Protein 4FQD (pdb70)

CATH classification: 3.65.10.10 (+1 more: 3.65.10.10)

InterPro domains:
  IPR001986 Enolpyruvate transferase domain [PF00275] (19-445)
  IPR005750 UDP-N-acetylglucosamine 1-carboxyvinyltransferase [PTHR43783] (11-455)
  IPR013792 RNA 3'-terminal phosphate cyclase/enolpyruvate transferase, alpha/beta [SSF55205] (16-454)
  IPR036968 Enolpyruvate transferase domain superfamily [G3DSA:3.65.10.10] (17-452)
  IPR036968 Enolpyruvate transferase domain superfamily [G3DSA:3.65.10.10] (33-262)

Structure (mmCIF, N/CA/C/O backbone):
data_4FQD
#
_entry.id   4FQD
#
_cell.length_a   96.210
_cell.length_b   120.050
_cell.length_c   153.210
_cell.angle_alpha   90.00
_cell.angle_beta   90.00
_cell.angle_gamma   90.00
#
_symmetry.space_group_name_H-M   'C 2 2 21'
#
loop_
_entity.id
_entity.type
_entity.pdbx_description
1 polymer 'NikO protein'
2 non-polymer 'SULFATE ION'
3 water water
#
loop_
_atom_site.group_PDB
_atom_site.id
_atom_site.type_symbol
_atom_site.label_atom_id
_atom_site.label_alt_id
_atom_site.label_comp_id
_atom_site.label_asym_id
_atom_site.label_entity_id
_atom_site.label_seq_id
_atom_site.pdbx_PDB_ins_code
_atom_site.Cartn_x
_atom_site.Cartn_y
_atom_site.Cartn_z
_atom_site.occupancy
_atom_site.B_iso_or_equiv
_atom_site.auth_seq_id
_atom_site.auth_comp_id
_atom_site.auth_asym_id
_atom_site.auth_atom_id
_atom_site.pdbx_PDB_model_num
ATOM 1 N N . PRO A 1 11 ? 0.935 66.188 66.411 1.00 80.68 11 PRO A N 1
ATOM 2 C CA . PRO A 1 11 ? 0.856 67.636 66.197 1.00 83.39 11 PRO A CA 1
ATOM 3 C C . PRO A 1 11 ? 0.163 67.987 64.881 1.00 86.19 11 PRO A C 1
ATOM 4 O O . PRO A 1 11 ? 0.509 68.985 64.249 1.00 79.71 11 PRO A O 1
ATOM 8 N N . GLY A 1 12 ? -0.809 67.172 64.481 1.00 82.89 12 GLY A N 1
ATOM 9 C CA . GLY A 1 12 ? -1.547 67.410 63.252 1.00 78.36 12 GLY A CA 1
ATOM 10 C C . GLY A 1 12 ? -0.700 67.143 62.026 1.00 74.81 12 GLY A C 1
ATOM 11 O O . GLY A 1 12 ? -0.876 67.773 60.984 1.00 77.81 12 GLY A O 1
ATOM 12 N N . GLU A 1 13 ? 0.211 66.188 62.151 1.00 61.37 13 GLU A N 1
ATOM 13 C CA . GLU A 1 13 ? 1.237 65.968 61.147 1.00 52.91 13 GLU A CA 1
ATOM 14 C C . GLU A 1 13 ? 1.119 64.558 60.560 1.00 45.43 13 GLU A C 1
ATOM 15 O O . GLU A 1 13 ? 0.875 63.601 61.294 1.00 41.93 13 GLU A O 1
ATOM 21 N N . PRO A 1 14 ? 1.274 64.429 59.228 1.00 38.91 14 PRO A N 1
ATOM 22 C CA . PRO A 1 14 ? 1.044 63.160 58.522 1.00 37.58 14 PRO A CA 1
ATOM 23 C C . PRO A 1 14 ? 1.898 61.994 59.018 1.00 31.08 14 PRO A C 1
ATOM 24 O O . PRO A 1 14 ? 3.105 62.134 59.206 1.00 34.99 14 PRO A O 1
ATOM 28 N N . LEU A 1 15 ? 1.255 60.848 59.219 1.00 29.53 15 LEU A N 1
ATOM 29 C CA . LEU A 1 15 ? 1.933 59.651 59.696 1.00 23.81 15 LEU A CA 1
ATOM 30 C C . LEU A 1 15 ? 1.801 58.504 58.704 1.00 20.96 15 LEU A C 1
ATOM 31 O O . LEU A 1 15 ? 0.949 58.526 57.817 1.00 21.53 15 LEU A O 1
ATOM 36 N N . LEU A 1 16 ? 2.657 57.501 58.865 1.00 27.19 16 LEU A N 1
ATOM 37 C CA . LEU A 1 16 ? 2.480 56.223 58.192 1.00 19.44 16 LEU A CA 1
ATOM 38 C C . LEU A 1 16 ? 2.083 55.189 59.235 1.00 18.23 16 LEU A C 1
ATOM 39 O O . LEU A 1 16 ? 2.801 54.977 60.211 1.00 18.67 16 LEU A O 1
ATOM 44 N N . GLU A 1 17 ? 0.930 54.560 59.040 1.00 23.93 17 GLU A N 1
ATOM 45 C CA . GLU A 1 17 ? 0.462 53.538 59.966 1.00 18.92 17 GLU A CA 1
ATOM 46 C C . GLU A 1 17 ? 0.788 52.156 59.413 1.00 22.42 17 GLU A C 1
ATOM 47 O O . GLU A 1 17 ? 0.160 51.693 58.461 1.00 23.69 17 GLU A O 1
ATOM 53 N N . ILE A 1 18 ? 1.778 51.505 60.016 1.00 19.38 18 ILE A N 1
ATOM 54 C CA . ILE A 1 18 ? 2.279 50.233 59.509 1.00 19.72 18 ILE A CA 1
ATOM 55 C C . ILE A 1 18 ? 1.780 49.032 60.309 1.00 17.76 18 ILE A C 1
ATOM 56 O O . ILE A 1 18 ? 1.915 48.985 61.531 1.00 16.73 18 ILE A O 1
ATOM 61 N N . HIS A 1 19 ? 1.200 48.065 59.606 1.00 22.69 19 HIS A N 1
ATOM 62 C CA . HIS A 1 19 ? 0.819 46.795 60.209 1.00 21.34 19 HIS A CA 1
ATOM 63 C C . HIS A 1 19 ? 1.642 45.671 59.593 1.00 16.77 19 HIS A C 1
ATOM 64 O O . HIS A 1 19 ? 1.247 45.078 58.589 1.00 17.34 19 HIS A O 1
ATOM 71 N N . GLY A 1 20 ? 2.792 45.387 60.194 1.00 14.75 20 GLY A N 1
ATOM 72 C CA . GLY A 1 20 ? 3.694 44.379 59.668 1.00 17.10 20 GLY A CA 1
ATOM 73 C C . GLY A 1 20 ? 3.292 42.967 60.044 1.00 18.02 20 GLY A C 1
ATOM 74 O O . GLY A 1 20 ? 2.307 42.757 60.752 1.00 18.95 20 GLY A O 1
ATOM 75 N N . GLY A 1 21 ? 4.065 41.995 59.571 1.00 16.32 21 GLY A N 1
ATOM 76 C CA . GLY A 1 21 ? 3.780 40.597 59.834 1.00 19.59 21 GLY A CA 1
ATOM 77 C C . GLY A 1 21 ? 3.257 39.891 58.599 1.00 19.70 21 GLY A C 1
ATOM 78 O O . GLY A 1 21 ? 3.071 38.674 58.597 1.00 21.73 21 GLY A O 1
ATOM 79 N N . ASN A 1 22 ? 3.017 40.661 57.544 1.00 16.89 22 ASN A N 1
ATOM 80 C CA . ASN A 1 22 ? 2.532 40.106 56.288 1.00 18.26 22 ASN A CA 1
ATOM 81 C C . ASN A 1 22 ? 3.665 39.859 55.299 1.00 19.20 22 ASN A C 1
ATOM 82 O O . ASN A 1 22 ? 4.577 40.675 55.167 1.00 22.21 22 ASN A O 1
ATOM 87 N N . ARG A 1 23 ? 3.601 38.727 54.608 1.00 19.18 23 ARG A N 1
ATOM 88 C CA . ARG A 1 23 ? 4.616 38.372 53.623 1.00 17.01 23 ARG A CA 1
ATOM 89 C C . ARG A 1 23 ? 4.366 39.059 52.285 1.00 19.84 23 ARG A C 1
ATOM 90 O O . ARG A 1 23 ? 3.244 39.071 51.781 1.00 22.92 23 ARG A O 1
ATOM 98 N N . LEU A 1 24 ? 5.422 39.632 51.718 1.00 21.35 24 LEU A N 1
ATOM 99 C CA . LEU A 1 24 ? 5.324 40.326 50.441 1.00 21.28 24 LEU A CA 1
ATOM 100 C C . LEU A 1 24 ? 5.562 39.367 49.282 1.00 22.18 24 LEU A C 1
ATOM 101 O O . LEU A 1 24 ? 6.320 38.407 49.406 1.00 24.20 24 LEU A O 1
ATOM 106 N N . SER A 1 25 ? 4.911 39.634 48.155 1.00 25.46 25 SER A N 1
ATOM 107 C CA . SER A 1 25 ? 5.091 38.821 46.957 1.00 27.21 25 SER A CA 1
ATOM 108 C C . SER A 1 25 ? 4.732 39.611 45.705 1.00 25.98 25 SER A C 1
ATOM 109 O O . SER A 1 25 ? 3.922 40.538 45.753 1.00 21.20 25 SER A O 1
ATOM 112 N N . GLY A 1 26 ? 5.341 39.238 44.585 1.00 22.70 26 GLY A N 1
ATOM 113 C CA . GLY A 1 26 ? 5.091 39.908 43.323 1.00 20.65 26 GLY A CA 1
ATOM 114 C C . GLY A 1 26 ? 6.373 40.341 42.639 1.00 31.72 26 GLY A C 1
ATOM 115 O O . GLY A 1 26 ? 7.443 39.787 42.893 1.00 26.31 26 GLY A O 1
ATOM 116 N N . ALA A 1 27 ? 6.262 41.336 41.767 1.00 28.84 27 ALA A N 1
ATOM 117 C CA . ALA A 1 27 ? 7.418 41.858 41.052 1.00 30.28 27 ALA A CA 1
ATOM 118 C C . ALA A 1 27 ? 7.526 43.367 41.226 1.00 29.98 27 ALA A C 1
ATOM 119 O O . ALA A 1 27 ? 6.518 44.060 41.364 1.00 21.64 27 ALA A O 1
ATOM 121 N N . VAL A 1 28 ? 8.756 43.869 41.225 1.00 21.43 28 VAL A N 1
ATOM 122 C CA . VAL A 1 28 ? 8.999 45.302 41.330 1.00 24.76 28 VAL A CA 1
ATOM 123 C C . VAL A 1 28 ? 9.870 45.789 40.178 1.00 22.30 28 VAL A C 1
ATOM 124 O O . VAL A 1 28 ? 10.801 45.102 39.757 1.00 19.12 28 VAL A O 1
ATOM 128 N N . ARG A 1 29 ? 9.558 46.972 39.662 1.00 22.72 29 ARG A N 1
ATOM 129 C CA . ARG A 1 29 ? 10.383 47.582 38.629 1.00 32.34 29 ARG A CA 1
ATOM 130 C C . ARG A 1 29 ? 11.101 48.805 39.184 1.00 23.07 29 ARG A C 1
ATOM 131 O O . ARG A 1 29 ? 10.496 49.652 39.843 1.00 23.50 29 ARG A O 1
ATOM 139 N N . THR A 1 30 ? 12.400 48.884 38.924 1.00 22.91 30 THR A N 1
ATOM 140 C CA . THR A 1 30 ? 13.213 49.976 39.438 1.00 23.14 30 THR A CA 1
ATOM 141 C C . THR A 1 30 ? 13.116 51.211 38.555 1.00 17.99 30 THR A C 1
ATOM 142 O O . THR A 1 30 ? 12.751 51.125 37.382 1.00 16.41 30 THR A O 1
ATOM 146 N N . SER A 1 31 ? 13.440 52.362 39.132 1.00 21.01 31 SER A N 1
ATOM 147 C CA . SER A 1 31 ? 13.537 53.599 38.371 1.00 18.34 31 SER A CA 1
ATOM 148 C C . SER A 1 31 ? 15.006 53.933 38.148 1.00 18.76 31 SER A C 1
ATOM 149 O O . SER A 1 31 ? 15.886 53.326 38.760 1.00 14.70 31 SER A O 1
ATOM 152 N N . GLY A 1 32 ? 15.267 54.896 37.270 1.00 19.66 32 GLY A N 1
ATOM 153 C CA . GLY A 1 32 ? 16.628 55.281 36.943 1.00 12.97 32 GLY A CA 1
ATOM 154 C C . GLY A 1 32 ? 17.376 55.888 38.112 1.00 12.78 32 GLY A C 1
ATOM 155 O O . GLY A 1 32 ? 16.768 56.374 39.067 1.00 13.79 32 GLY A O 1
ATOM 156 N N . PHE A 1 33 ? 18.702 55.856 38.031 1.00 11.63 33 PHE A N 1
ATOM 157 C CA . PHE A 1 33 ? 19.558 56.384 39.086 1.00 10.82 33 PHE A CA 1
ATOM 158 C C . PHE A 1 33 ? 19.359 57.887 39.248 1.00 14.03 33 PHE A C 1
ATOM 159 O O . PHE A 1 33 ? 19.564 58.660 38.312 1.00 11.52 33 PHE A O 1
ATOM 167 N N . LYS A 1 34 ? 18.950 58.282 40.449 1.00 14.64 34 LYS A N 1
ATOM 168 C CA . LYS A 1 34 ? 18.745 59.682 40.797 1.00 12.85 34 LYS A CA 1
ATOM 169 C C . LYS A 1 34 ? 19.999 60.522 40.575 1.00 18.60 34 LYS A C 1
ATOM 170 O O . LYS A 1 34 ? 19.930 61.632 40.046 1.00 16.41 34 LYS A O 1
ATOM 176 N N . HIS A 1 35 ? 21.143 59.984 40.980 1.00 14.79 35 HIS A N 1
ATOM 177 C CA . HIS A 1 35 ? 22.400 60.719 40.901 1.00 14.51 35 HIS A CA 1
ATOM 178 C C . HIS A 1 35 ? 22.927 60.822 39.469 1.00 16.45 35 HIS A C 1
ATOM 179 O O . HIS A 1 35 ? 23.560 61.813 39.106 1.00 17.48 35 HIS A O 1
ATOM 186 N N . SER A 1 36 ? 22.658 59.802 38.659 1.00 13.38 36 SER A N 1
ATOM 187 C CA . SER A 1 36 ? 23.027 59.835 37.246 1.00 12.98 36 SER A CA 1
ATOM 188 C C . SER A 1 36 ? 22.151 60.828 36.495 1.00 15.97 36 SER A C 1
ATOM 189 O O . SER A 1 36 ? 22.596 61.473 35.546 1.00 14.13 36 SER A O 1
ATOM 192 N N . LEU A 1 37 ? 20.898 60.934 36.926 1.00 11.70 37 LEU A N 1
ATOM 193 C CA . LEU A 1 37 ? 19.968 61.898 36.357 1.00 10.70 37 LEU A CA 1
ATOM 194 C C . LEU A 1 37 ? 20.485 63.318 36.546 1.00 13.39 37 LEU A C 1
ATOM 195 O O . LEU A 1 37 ? 20.445 64.130 35.624 1.00 14.97 37 LEU A O 1
ATOM 200 N N . VAL A 1 38 ? 20.972 63.604 37.748 1.00 14.87 38 VAL A N 1
ATOM 201 C CA . VAL A 1 38 ? 21.519 64.917 38.069 1.00 11.63 38 VAL A CA 1
ATOM 202 C C . VAL A 1 38 ? 22.708 65.262 37.178 1.00 14.93 38 VAL A C 1
ATOM 203 O O . VAL A 1 38 ? 22.758 66.340 36.586 1.00 18.29 38 VAL A O 1
ATOM 207 N N . THR A 1 39 ? 23.658 64.337 37.076 1.00 13.02 39 THR A N 1
ATOM 208 C CA . THR A 1 39 ? 24.875 64.571 36.306 1.00 14.39 39 THR A CA 1
ATOM 209 C C . THR A 1 39 ? 24.617 64.631 34.801 1.00 13.00 39 THR A C 1
ATOM 210 O O . THR A 1 39 ? 25.300 65.354 34.078 1.00 14.26 39 THR A O 1
ATOM 214 N N . THR A 1 40 ? 23.633 63.870 34.333 1.00 14.16 40 THR A N 1
ATOM 215 C CA . THR A 1 40 ? 23.265 63.890 32.922 1.00 13.24 40 THR A CA 1
ATOM 216 C C . THR A 1 40 ? 22.617 65.225 32.565 1.00 14.05 40 THR A C 1
ATOM 217 O O . THR A 1 40 ? 22.918 65.819 31.529 1.00 12.30 40 THR A O 1
ATOM 221 N N . VAL A 1 41 ? 21.728 65.690 33.436 1.00 12.17 41 VAL A N 1
ATOM 222 C CA . VAL A 1 41 ? 21.076 66.980 33.258 1.00 10.33 41 VAL A CA 1
ATOM 223 C C . VAL A 1 41 ? 22.094 68.111 33.375 1.00 13.32 41 VAL A C 1
ATOM 224 O O . VAL A 1 41 ? 22.053 69.080 32.614 1.00 12.24 41 VAL A O 1
ATOM 228 N N . ALA A 1 42 ? 23.015 67.972 34.324 1.00 15.68 42 ALA A N 1
ATOM 229 C CA . ALA A 1 42 ? 24.067 68.963 34.531 1.00 13.43 42 ALA A CA 1
ATOM 230 C C . ALA A 1 42 ? 24.936 69.103 33.286 1.00 11.68 42 ALA A C 1
ATOM 231 O O . ALA A 1 42 ? 25.318 70.209 32.904 1.00 12.21 42 ALA A O 1
ATOM 233 N N . ALA A 1 43 ? 25.241 67.973 32.657 1.00 8.41 43 ALA A N 1
ATOM 234 C CA . ALA A 1 43 ? 26.023 67.967 31.427 1.00 11.20 43 ALA A CA 1
ATOM 235 C C . ALA A 1 43 ? 25.215 68.556 30.277 1.00 12.09 43 ALA A C 1
ATOM 236 O O . ALA A 1 43 ? 25.764 69.197 29.382 1.00 10.43 43 ALA A O 1
ATOM 238 N N . ALA A 1 44 ? 23.905 68.334 30.313 1.00 12.85 44 ALA A N 1
ATOM 239 C CA . ALA A 1 44 ? 23.006 68.848 29.286 1.00 15.29 44 ALA A CA 1
ATOM 240 C C . ALA A 1 44 ? 22.867 70.364 29.378 1.00 13.34 44 ALA A C 1
ATOM 241 O O . ALA A 1 44 ? 22.659 71.041 28.372 1.00 14.24 44 ALA A O 1
ATOM 243 N N . ALA A 1 45 ? 22.990 70.890 30.593 1.00 12.12 45 ALA A N 1
ATOM 244 C CA . ALA A 1 45 ? 22.841 72.321 30.833 1.00 10.79 45 ALA A CA 1
ATOM 245 C C . ALA A 1 45 ? 23.971 73.127 30.200 1.00 19.14 45 ALA A C 1
ATOM 246 O O . ALA A 1 45 ? 23.841 74.334 29.990 1.00 17.96 45 ALA A O 1
ATOM 248 N N . THR A 1 46 ? 25.078 72.456 29.901 1.00 13.70 46 THR A N 1
ATOM 249 C CA . THR A 1 46 ? 26.233 73.114 29.305 1.00 18.64 46 THR A CA 1
ATOM 250 C C . THR A 1 46 ? 26.161 73.086 27.783 1.00 16.31 46 THR A C 1
ATOM 251 O O . THR A 1 46 ? 26.889 73.811 27.105 1.00 13.07 46 THR A O 1
ATOM 255 N N . ALA A 1 47 ? 25.275 72.250 27.251 1.00 14.43 47 ALA A N 1
ATOM 256 C CA . ALA A 1 47 ? 25.238 71.989 25.816 1.00 18.90 47 ALA A CA 1
ATOM 257 C C . ALA A 1 47 ? 24.205 72.825 25.064 1.00 18.20 47 ALA A C 1
ATOM 258 O O . ALA A 1 47 ? 23.404 73.540 25.665 1.00 19.77 47 ALA A O 1
ATOM 260 N N . SER A 1 48 ? 24.241 72.721 23.739 1.00 21.39 48 SER A N 1
ATOM 261 C CA . SER A 1 48 ? 23.283 73.398 22.875 1.00 24.46 48 SER A CA 1
ATOM 262 C C . SER A 1 48 ? 22.522 72.362 22.061 1.00 21.25 48 SER A C 1
ATOM 263 O O . SER A 1 48 ? 22.117 72.621 20.928 1.00 27.25 48 SER A O 1
ATOM 266 N N . ALA A 1 49 ? 22.336 71.185 22.646 1.00 23.69 49 ALA A N 1
ATOM 267 C CA . ALA A 1 49 ? 21.676 70.081 21.963 1.00 19.73 49 ALA A CA 1
ATOM 268 C C . ALA A 1 49 ? 20.662 69.403 22.879 1.00 22.15 49 ALA A C 1
ATOM 269 O O . ALA A 1 49 ? 20.850 69.363 24.094 1.00 23.26 49 ALA A O 1
ATOM 271 N N . PRO A 1 50 ? 19.578 68.871 22.295 1.00 23.84 50 PRO A N 1
ATOM 272 C CA . PRO A 1 50 ? 18.570 68.161 23.088 1.00 21.84 50 PRO A CA 1
ATOM 273 C C . PRO A 1 50 ? 19.107 66.842 23.634 1.00 21.13 50 PRO A C 1
ATOM 274 O O . PRO A 1 50 ? 19.802 66.114 22.925 1.00 19.76 50 PRO A O 1
ATOM 278 N N . VAL A 1 51 ? 18.787 66.548 24.889 1.00 23.92 51 VAL A N 1
ATOM 279 C CA . VAL A 1 51 ? 19.213 65.304 25.517 1.00 22.36 51 VAL A CA 1
ATOM 280 C C . VAL A 1 51 ? 18.006 64.494 25.976 1.00 21.10 51 VAL A C 1
ATOM 281 O O . VAL A 1 51 ? 17.274 64.910 26.875 1.00 17.96 51 VAL A O 1
ATOM 285 N N . ARG A 1 52 ? 17.799 63.341 25.349 1.00 13.99 52 ARG A N 1
ATOM 286 C CA . ARG A 1 52 ? 16.684 62.474 25.706 1.00 21.32 52 ARG A CA 1
ATOM 287 C C . ARG A 1 52 ? 17.097 61.450 26.754 1.00 19.32 52 ARG A C 1
ATOM 288 O O . ARG A 1 52 ? 17.949 60.597 26.504 1.00 20.39 52 ARG A O 1
ATOM 296 N N . ILE A 1 53 ? 16.482 61.537 27.928 1.00 20.12 53 ILE A N 1
ATOM 297 C CA . ILE A 1 53 ? 16.833 60.668 29.043 1.00 16.52 53 ILE A CA 1
ATOM 298 C C . ILE A 1 53 ? 15.755 59.620 29.294 1.00 19.70 53 ILE A C 1
ATOM 299 O O . ILE A 1 53 ? 14.700 59.922 29.852 1.00 24.63 53 ILE A O 1
ATOM 304 N N . GLU A 1 54 ? 16.023 58.387 28.878 1.00 20.62 54 GLU A N 1
ATOM 305 C CA . GLU A 1 54 ? 15.089 57.291 29.102 1.00 20.60 54 GLU A CA 1
ATOM 306 C C . GLU A 1 54 ? 15.315 56.669 30.475 1.00 17.98 54 GLU A C 1
ATOM 307 O O . GLU A 1 54 ? 16.363 56.875 31.090 1.00 16.79 54 GLU A O 1
ATOM 313 N N . ASN A 1 55 ? 14.329 55.907 30.942 1.00 18.16 55 ASN A N 1
ATOM 314 C CA . ASN A 1 55 ? 14.351 55.331 32.283 1.00 14.34 55 ASN A CA 1
ATOM 315 C C . ASN A 1 55 ? 14.594 56.410 33.334 1.00 15.97 55 ASN A C 1
ATOM 316 O O . ASN A 1 55 ? 15.412 56.246 34.237 1.00 16.76 55 ASN A O 1
ATOM 321 N N . CYS A 1 56 ? 13.888 57.527 33.194 1.00 15.26 56 CYS A N 1
ATOM 322 C CA . CYS A 1 56 ? 14.031 58.637 34.125 1.00 17.09 56 CYS A CA 1
ATOM 323 C C . CYS A 1 56 ? 13.066 58.486 35.293 1.00 17.18 56 CYS A C 1
ATOM 324 O O . CYS A 1 56 ? 11.865 58.305 35.092 1.00 19.63 56 CYS A O 1
ATOM 327 N N . PRO A 1 57 ? 13.592 58.559 36.523 1.00 18.55 57 PRO A N 1
ATOM 328 C CA . PRO A 1 57 ? 12.774 58.397 37.728 1.00 19.72 57 PRO A CA 1
ATOM 329 C C . PRO A 1 57 ? 11.813 59.565 37.927 1.00 22.07 57 PRO A C 1
ATOM 330 O O . PRO A 1 57 ? 12.175 60.716 37.681 1.00 19.93 57 PRO A O 1
ATOM 334 N N . ASP A 1 58 ? 10.596 59.260 38.362 1.00 20.43 58 ASP A N 1
ATOM 335 C CA . ASP A 1 58 ? 9.602 60.287 38.642 1.00 20.83 58 ASP A CA 1
ATOM 336 C C . ASP A 1 58 ? 9.707 60.729 40.097 1.00 24.55 58 ASP A C 1
ATOM 337 O O . ASP A 1 58 ? 8.890 60.348 40.937 1.00 24.83 58 ASP A O 1
ATOM 342 N N . ILE A 1 59 ? 10.726 61.530 40.390 1.00 24.45 59 ILE A N 1
ATOM 343 C CA . ILE A 1 59 ? 10.969 61.998 41.748 1.00 19.43 59 ILE A CA 1
ATOM 344 C C . ILE A 1 59 ? 11.029 63.520 41.808 1.00 19.47 59 ILE A C 1
ATOM 345 O O . ILE A 1 59 ? 10.766 64.201 40.816 1.00 23.29 59 ILE A O 1
ATOM 350 N N . VAL A 1 60 ? 11.378 64.044 42.979 1.00 20.17 60 VAL A N 1
ATOM 351 C CA . VAL A 1 60 ? 11.434 65.486 43.198 1.00 23.97 60 VAL A CA 1
ATOM 352 C C . VAL A 1 60 ? 12.464 66.159 42.296 1.00 24.94 60 VAL A C 1
ATOM 353 O O . VAL A 1 60 ? 12.193 67.208 41.708 1.00 26.72 60 VAL A O 1
ATOM 357 N N . GLU A 1 61 ? 13.640 65.545 42.188 1.00 24.88 61 GLU A N 1
ATOM 358 C CA . GLU A 1 61 ? 14.733 66.081 41.381 1.00 24.63 61 GLU A CA 1
ATOM 359 C C . GLU A 1 61 ? 14.309 66.337 39.936 1.00 21.87 61 GLU A C 1
ATOM 360 O O . GLU A 1 61 ? 14.618 67.383 39.369 1.00 17.70 61 GLU A O 1
ATOM 366 N N . THR A 1 62 ? 13.596 65.378 39.353 1.00 20.93 62 THR A N 1
ATOM 367 C CA . THR A 1 62 ? 13.149 65.483 37.968 1.00 21.21 62 THR A CA 1
ATOM 368 C C . THR A 1 62 ? 12.235 66.687 37.763 1.00 21.88 62 THR A C 1
ATOM 369 O O . THR A 1 62 ? 12.377 67.430 36.791 1.00 26.50 62 THR A O 1
ATOM 373 N N . ALA A 1 63 ? 11.300 66.876 38.688 1.00 21.78 63 ALA A N 1
ATOM 374 C CA . ALA A 1 63 ? 10.341 67.970 38.599 1.00 18.35 63 ALA A CA 1
ATOM 375 C C . ALA A 1 63 ? 11.022 69.328 38.729 1.00 22.17 63 ALA A C 1
ATOM 376 O O . ALA A 1 63 ? 10.777 70.230 37.929 1.00 20.10 63 ALA A O 1
ATOM 378 N N . VAL A 1 64 ? 11.881 69.465 39.735 1.00 15.80 64 VAL A N 1
ATOM 379 C CA . VAL A 1 64 ? 12.558 70.732 39.994 1.00 16.85 64 VAL A CA 1
ATOM 380 C C . VAL A 1 64 ? 13.526 71.101 38.872 1.00 27.07 64 VAL A C 1
ATOM 381 O O . VAL A 1 64 ? 13.531 72.240 38.403 1.00 24.00 64 VAL A O 1
ATOM 385 N N . LEU A 1 65 ? 14.337 70.136 38.445 1.00 22.12 65 LEU A N 1
ATOM 386 C CA . LEU A 1 65 ? 15.273 70.351 37.343 1.00 21.85 65 LEU A CA 1
ATOM 387 C C . LEU A 1 65 ? 14.538 70.767 36.075 1.00 19.07 65 LEU A C 1
ATOM 388 O O . LEU A 1 65 ? 15.015 71.611 35.317 1.00 24.16 65 LEU A O 1
ATOM 393 N N . GLY A 1 66 ? 13.372 70.170 35.854 1.00 18.76 66 GLY A N 1
ATOM 394 C CA . GLY A 1 66 ? 12.545 70.513 34.713 1.00 20.44 66 GLY A CA 1
ATOM 395 C C . GLY A 1 66 ? 12.035 71.937 34.801 1.00 23.29 66 GLY A C 1
ATOM 396 O O . GLY A 1 66 ? 11.984 72.652 33.801 1.00 28.49 66 GLY A O 1
ATOM 397 N N . GLU A 1 67 ? 11.660 72.351 36.007 1.00 20.88 67 GLU A N 1
ATOM 398 C CA . GLU A 1 67 ? 11.169 73.704 36.232 1.00 23.09 67 GLU A CA 1
ATOM 399 C C . GLU A 1 67 ? 12.297 74.722 36.109 1.00 22.05 67 GLU A C 1
ATOM 400 O O . GLU A 1 67 ? 12.099 75.815 35.582 1.00 23.30 67 GLU A O 1
ATOM 406 N N . ILE A 1 68 ? 13.479 74.355 36.596 1.00 23.20 68 ILE A N 1
ATOM 407 C CA . ILE A 1 68 ? 14.649 75.225 36.513 1.00 23.45 68 ILE A CA 1
ATOM 408 C C . ILE A 1 68 ? 15.004 75.529 35.058 1.00 22.58 68 ILE A C 1
ATOM 409 O O . ILE A 1 68 ? 15.301 76.672 34.706 1.00 21.86 68 ILE A O 1
ATOM 414 N N . PHE A 1 69 ? 14.958 74.501 34.216 1.00 23.25 69 PHE A N 1
ATOM 415 C CA . PHE A 1 69 ? 15.242 74.656 32.793 1.00 23.09 69 PHE A CA 1
ATOM 416 C C . PHE A 1 69 ? 14.279 75.633 32.122 1.00 25.94 69 PHE A C 1
ATOM 417 O O . PHE A 1 69 ? 14.704 76.573 31.450 1.00 26.35 69 PHE A O 1
ATOM 425 N N . ARG A 1 70 ? 12.983 75.411 32.314 1.00 26.90 70 ARG A N 1
ATOM 426 C CA . ARG A 1 70 ? 11.963 76.259 31.705 1.00 22.57 70 ARG A CA 1
ATOM 427 C C . ARG A 1 70 ? 11.995 77.683 32.255 1.00 24.04 70 ARG A C 1
ATOM 428 O O . ARG A 1 70 ? 11.682 78.637 31.543 1.00 24.49 70 ARG A O 1
ATOM 436 N N . ALA A 1 71 ? 12.378 77.821 33.521 1.00 21.06 71 ALA A N 1
ATOM 437 C CA . ALA A 1 71 ? 12.452 79.132 34.157 1.00 23.23 71 ALA A CA 1
ATOM 438 C C . ALA A 1 71 ? 13.599 79.960 33.586 1.00 33.20 71 ALA A C 1
ATOM 439 O O . ALA A 1 71 ? 13.585 81.189 33.659 1.00 30.44 71 ALA A O 1
ATOM 441 N N . ALA A 1 72 ? 14.591 79.279 33.019 1.00 24.65 72 ALA A N 1
ATOM 442 C CA . ALA A 1 72 ? 15.747 79.953 32.439 1.00 20.95 72 ALA A CA 1
ATOM 443 C C . ALA A 1 72 ? 15.591 80.118 30.932 1.00 24.69 72 ALA A C 1
ATOM 444 O O . ALA A 1 72 ? 16.539 80.479 30.235 1.00 26.06 72 ALA A O 1
ATOM 446 N N . GLY A 1 73 ? 14.389 79.848 30.434 1.00 23.89 73 GLY A N 1
ATOM 447 C CA . GLY A 1 73 ? 14.100 79.995 29.019 1.00 23.20 73 GLY A CA 1
ATOM 448 C C . GLY A 1 73 ? 14.453 78.766 28.204 1.00 29.43 73 GLY A C 1
ATOM 449 O O . GLY A 1 73 ? 14.251 78.739 26.989 1.00 24.22 73 GLY A O 1
ATOM 450 N N . ALA A 1 74 ? 14.982 77.745 28.872 1.00 28.91 74 ALA A N 1
ATOM 451 C CA . ALA A 1 74 ? 15.365 76.509 28.199 1.00 25.74 74 ALA A CA 1
ATOM 452 C C . ALA A 1 74 ? 14.180 75.557 28.070 1.00 23.72 74 ALA A C 1
ATOM 453 O O . ALA A 1 74 ? 13.049 75.909 28.406 1.00 26.25 74 ALA A O 1
ATOM 455 N N . HIS A 1 75 ? 14.447 74.349 27.585 1.00 21.03 75 HIS A N 1
ATOM 456 C CA . HIS A 1 75 ? 13.398 73.363 27.357 1.00 22.39 75 HIS A CA 1
ATOM 457 C C . HIS A 1 75 ? 13.518 72.167 28.298 1.00 26.49 75 HIS A C 1
ATOM 458 O O . HIS A 1 75 ? 14.621 71.693 28.572 1.00 24.95 75 HIS A O 1
ATOM 465 N N . ALA A 1 76 ? 12.376 71.686 28.782 1.00 21.32 76 ALA A N 1
ATOM 466 C CA . ALA A 1 76 ? 12.325 70.502 29.635 1.00 21.27 76 ALA A CA 1
ATOM 467 C C . ALA A 1 76 ? 10.914 69.926 29.682 1.00 22.87 76 ALA A C 1
ATOM 468 O O . ALA A 1 76 ? 9.959 70.627 30.015 1.00 26.51 76 ALA A O 1
ATOM 470 N N . HIS A 1 77 ? 10.788 68.645 29.350 1.00 21.27 77 HIS A N 1
ATOM 471 C CA . HIS A 1 77 ? 9.494 67.975 29.381 1.00 22.32 77 HIS A CA 1
ATOM 472 C C . HIS A 1 77 ? 9.616 66.523 29.824 1.00 24.18 77 HIS A C 1
ATOM 473 O O . HIS A 1 77 ? 10.338 65.736 29.213 1.00 21.47 77 HIS A O 1
ATOM 480 N N . TYR A 1 78 ? 8.902 66.174 30.889 1.00 23.11 78 TYR A N 1
ATOM 481 C CA . TYR A 1 78 ? 8.913 64.809 31.397 1.00 26.62 78 TYR A CA 1
ATOM 482 C C . TYR A 1 78 ? 7.652 64.053 30.993 1.00 27.47 78 TYR A C 1
ATOM 483 O O . TYR A 1 78 ? 6.539 64.453 31.332 1.00 25.98 78 TYR A O 1
ATOM 492 N N . ASP A 1 79 ? 7.839 62.960 30.261 1.00 29.16 79 ASP A N 1
ATOM 493 C CA . ASP A 1 79 ? 6.730 62.113 29.844 1.00 24.55 79 ASP A CA 1
ATOM 494 C C . ASP A 1 79 ? 6.626 60.918 30.786 1.00 30.44 79 ASP A C 1
ATOM 495 O O . ASP A 1 79 ? 7.297 59.904 30.592 1.00 27.46 79 ASP A O 1
ATOM 500 N N . GLY A 1 80 ? 5.777 61.042 31.802 1.00 38.41 80 GLY A N 1
ATOM 501 C CA . GLY A 1 80 ? 5.633 60.016 32.820 1.00 30.20 80 GLY A CA 1
ATOM 502 C C . GLY A 1 80 ? 5.140 58.675 32.308 1.00 36.13 80 GLY A C 1
ATOM 503 O O . GLY A 1 80 ? 5.302 57.653 32.976 1.00 37.15 80 GLY A O 1
ATOM 504 N N . ALA A 1 81 ? 4.539 58.676 31.122 1.00 39.34 81 ALA A N 1
ATOM 505 C CA . ALA A 1 81 ? 4.023 57.450 30.522 1.00 36.41 81 ALA A CA 1
ATOM 506 C C . ALA A 1 81 ? 5.143 56.468 30.193 1.00 39.41 81 ALA A C 1
ATOM 507 O O . ALA A 1 81 ? 5.079 55.296 30.563 1.00 46.57 81 ALA A O 1
ATOM 509 N N . ASP A 1 82 ? 6.167 56.946 29.493 1.00 35.44 82 ASP A N 1
ATOM 510 C CA . ASP A 1 82 ? 7.314 56.106 29.162 1.00 36.56 82 ASP A CA 1
ATOM 511 C C . ASP A 1 82 ? 8.557 56.524 29.943 1.00 26.81 82 ASP A C 1
ATOM 512 O O . ASP A 1 82 ? 9.669 56.105 29.621 1.00 28.34 82 ASP A O 1
ATOM 517 N N . GLU A 1 83 ? 8.351 57.347 30.968 1.00 28.94 83 GLU A N 1
ATOM 518 C CA . GLU A 1 83 ? 9.422 57.788 31.862 1.00 27.38 83 GLU A CA 1
ATOM 519 C C . GLU A 1 83 ? 10.607 58.382 31.109 1.00 26.10 83 GLU A C 1
ATOM 520 O O . GLU A 1 83 ? 11.749 57.968 31.301 1.00 24.70 83 GLU A O 1
ATOM 526 N N . THR A 1 84 ? 10.323 59.356 30.251 1.00 30.68 84 THR A N 1
ATOM 527 C CA . THR A 1 84 ? 11.350 59.970 29.421 1.00 24.09 84 THR A CA 1
ATOM 528 C C . THR A 1 84 ? 11.483 61.462 29.705 1.00 23.49 84 THR A C 1
ATOM 529 O O . THR A 1 84 ? 10.505 62.207 29.641 1.00 24.94 84 THR A O 1
ATOM 533 N N . PHE A 1 85 ? 12.701 61.889 30.020 1.00 19.59 85 PHE A N 1
ATOM 534 C CA . PHE A 1 85 ? 12.979 63.289 30.304 1.00 16.37 85 PHE A CA 1
ATOM 535 C C . PHE A 1 85 ? 13.773 63.900 29.158 1.00 19.03 85 PHE A C 1
ATOM 536 O O . PHE A 1 85 ? 14.903 63.493 28.890 1.00 19.87 85 PHE A O 1
ATOM 544 N N . THR A 1 86 ? 13.178 64.876 28.480 1.00 21.59 86 THR A N 1
ATOM 545 C CA . THR A 1 86 ? 13.850 65.551 27.376 1.00 18.19 86 THR A CA 1
ATOM 546 C C . THR A 1 86 ? 14.161 67.005 27.719 1.00 21.78 86 THR A C 1
ATOM 547 O O . THR A 1 86 ? 13.257 67.800 27.974 1.00 21.79 86 THR A O 1
ATOM 551 N N . VAL A 1 87 ? 15.446 67.342 27.726 1.00 21.38 87 VAL A N 1
ATOM 552 C CA . VAL A 1 87 ? 15.884 68.697 28.039 1.00 15.45 87 VAL A CA 1
ATOM 553 C C . VAL A 1 87 ? 16.698 69.290 26.893 1.00 21.32 87 VAL A C 1
ATOM 554 O O . VAL A 1 87 ? 17.252 68.561 26.070 1.00 20.25 87 VAL A O 1
ATOM 558 N N . ASP A 1 88 ? 16.761 70.617 26.844 1.00 20.27 88 ASP A N 1
ATOM 559 C CA . ASP A 1 88 ? 17.536 71.317 25.826 1.00 16.40 88 ASP A CA 1
ATOM 560 C C . ASP A 1 88 ? 17.928 72.699 26.340 1.00 23.95 88 ASP A C 1
ATOM 561 O O . ASP A 1 88 ? 17.070 73.549 26.579 1.00 23.36 88 ASP A O 1
ATOM 566 N N . ALA A 1 89 ? 19.228 72.917 26.505 1.00 23.29 89 ALA A N 1
ATOM 567 C CA . ALA A 1 89 ? 19.727 74.169 27.063 1.00 23.25 89 ALA A CA 1
ATOM 568 C C . ALA A 1 89 ? 20.181 75.143 25.981 1.00 23.03 89 ALA A C 1
ATOM 569 O O . ALA A 1 89 ? 20.974 76.045 26.245 1.00 29.59 89 ALA A O 1
ATOM 571 N N . SER A 1 90 ? 19.673 74.961 24.766 1.00 18.18 90 SER A N 1
ATOM 572 C CA . SER A 1 90 ? 20.049 75.814 23.642 1.00 22.05 90 SER A CA 1
ATOM 573 C C . SER A 1 90 ? 19.647 77.269 23.866 1.00 24.31 90 SER A C 1
ATOM 574 O O . SER A 1 90 ? 20.456 78.179 23.684 1.00 24.43 90 SER A O 1
ATOM 577 N N . ALA A 1 91 ? 18.397 77.481 24.265 1.00 22.61 91 ALA A N 1
ATOM 578 C CA . ALA A 1 91 ? 17.866 78.830 24.439 1.00 22.17 91 ALA A CA 1
ATOM 579 C C . ALA A 1 91 ? 18.010 79.335 25.872 1.00 22.21 91 ALA A C 1
ATOM 580 O O . ALA A 1 91 ? 17.287 80.238 26.294 1.00 29.14 91 ALA A O 1
ATOM 582 N N . TRP A 1 92 ? 18.944 78.748 26.613 1.00 24.32 92 TRP A N 1
ATOM 583 C CA . TRP A 1 92 ? 19.211 79.160 27.986 1.00 26.78 92 TRP A CA 1
ATOM 584 C C . TRP A 1 92 ? 19.760 80.585 28.001 1.00 32.75 92 TRP A C 1
ATOM 585 O O . TRP A 1 92 ? 20.867 80.834 27.525 1.00 29.29 92 TRP A O 1
ATOM 596 N N . ASP A 1 93 ? 18.984 81.519 28.542 1.00 34.10 93 ASP A N 1
ATOM 597 C CA . ASP A 1 93 ? 19.407 82.917 28.580 1.00 38.55 93 ASP A CA 1
ATOM 598 C C . ASP A 1 93 ? 20.058 83.285 29.910 1.00 39.46 93 ASP A C 1
ATOM 599 O O . ASP A 1 93 ? 20.451 82.411 30.680 1.00 43.22 93 ASP A O 1
ATOM 604 N N . ARG A 1 94 ? 20.160 84.582 30.181 1.00 54.51 94 ARG A N 1
ATOM 605 C CA . ARG A 1 94 ? 20.800 85.049 31.406 1.00 54.22 94 ARG A CA 1
ATOM 606 C C . ARG A 1 94 ? 19.898 85.953 32.242 1.00 56.33 94 ARG A C 1
ATOM 607 O O . ARG A 1 94 ? 19.493 87.031 31.804 1.00 62.66 94 ARG A O 1
ATOM 615 N N . ALA A 1 95 ? 19.595 85.496 33.453 1.00 42.09 95 ALA A N 1
ATOM 616 C CA . ALA A 1 95 ? 18.770 86.247 34.390 1.00 60.82 95 ALA A CA 1
ATOM 617 C C . ALA A 1 95 ? 18.909 85.653 35.785 1.00 67.44 95 ALA A C 1
ATOM 618 O O . ALA A 1 95 ? 19.742 84.776 36.015 1.00 62.74 95 ALA A O 1
ATOM 620 N N . GLU A 1 96 ? 18.092 86.132 36.716 1.00 79.09 96 GLU A N 1
ATOM 621 C CA . GLU A 1 96 ? 18.099 85.595 38.070 1.00 74.06 96 GLU A CA 1
ATOM 622 C C . GLU A 1 96 ? 17.397 84.243 38.106 1.00 73.78 96 GLU A C 1
ATOM 623 O O . GLU A 1 96 ? 16.280 84.104 37.605 1.00 73.44 96 GLU A O 1
ATOM 629 N N . LEU A 1 97 ? 18.054 83.245 38.688 1.00 51.77 97 LEU A N 1
ATOM 630 C CA . LEU A 1 97 ? 17.414 81.955 38.914 1.00 54.11 97 LEU A CA 1
ATOM 631 C C . LEU A 1 97 ? 16.738 81.959 40.279 1.00 59.21 97 LEU A C 1
ATOM 632 O O . LEU A 1 97 ? 17.398 82.185 41.296 1.00 53.16 97 LEU A O 1
ATOM 637 N N . PRO A 1 98 ? 15.414 81.724 40.299 1.00 55.88 98 PRO A N 1
ATOM 638 C CA . PRO A 1 98 ? 14.578 81.711 41.506 1.00 55.64 98 PRO A CA 1
ATOM 639 C C . PRO A 1 98 ? 15.215 80.909 42.637 1.00 56.67 98 PRO A C 1
ATOM 640 O O . PRO A 1 98 ? 15.321 79.685 42.546 1.00 58.84 98 PRO A O 1
ATOM 644 N N . ALA A 1 99 ? 15.635 81.611 43.686 1.00 47.00 99 ALA A N 1
ATOM 645 C CA . ALA A 1 99 ? 16.406 81.019 44.777 1.00 53.80 99 ALA A CA 1
ATOM 646 C C . ALA A 1 99 ? 15.700 79.858 45.469 1.00 51.82 99 ALA A C 1
ATOM 647 O O . ALA A 1 99 ? 16.294 78.798 45.680 1.00 53.19 99 ALA A O 1
ATOM 649 N N . ASP A 1 100 ? 14.437 80.066 45.826 1.00 51.08 100 ASP A N 1
ATOM 650 C CA . ASP A 1 100 ? 13.666 79.048 46.527 1.00 56.19 100 ASP A CA 1
ATOM 651 C C . ASP A 1 100 ? 13.526 77.800 45.669 1.00 53.80 100 ASP A C 1
ATOM 652 O O . ASP A 1 100 ? 13.558 76.681 46.177 1.00 48.00 100 ASP A O 1
ATOM 657 N N . LEU A 1 101 ? 13.377 78.005 44.365 1.00 46.47 101 LEU A N 1
ATOM 658 C CA . LEU A 1 101 ? 13.259 76.906 43.418 1.00 43.89 101 LEU A CA 1
ATOM 659 C C . LEU A 1 101 ? 14.552 76.097 43.336 1.00 43.85 101 LEU A C 1
ATOM 660 O O . LEU A 1 101 ? 14.531 74.868 43.395 1.00 40.21 101 LEU A O 1
ATOM 665 N N . VAL A 1 102 ? 15.673 76.798 43.203 1.00 46.26 102 VAL A N 1
ATOM 666 C CA . VAL A 1 102 ? 16.985 76.161 43.115 1.00 42.31 102 VAL A CA 1
ATOM 667 C C . VAL A 1 102 ? 17.341 75.398 44.393 1.00 40.41 102 VAL A C 1
ATOM 668 O O . VAL A 1 102 ? 17.875 74.289 44.339 1.00 44.62 102 VAL A O 1
ATOM 672 N N . GLY A 1 103 ? 17.026 75.990 45.541 1.00 38.52 103 GLY A N 1
ATOM 673 C CA . GLY A 1 103 ? 17.359 75.397 46.824 1.00 33.15 103 GLY A CA 1
ATOM 674 C C . GLY A 1 103 ? 16.509 74.197 47.199 1.00 37.13 103 GLY A C 1
ATOM 675 O O . GLY A 1 103 ? 16.736 73.570 48.234 1.00 42.42 103 GLY A O 1
ATOM 676 N N . ARG A 1 104 ? 15.527 73.876 46.361 1.00 33.46 104 ARG A N 1
ATOM 677 C CA . ARG A 1 104 ? 14.650 72.736 46.608 1.00 34.00 104 ARG A CA 1
ATOM 678 C C . ARG A 1 104 ? 15.396 71.410 46.491 1.00 32.94 104 ARG A C 1
ATOM 679 O O . ARG A 1 104 ? 15.055 70.436 47.163 1.00 33.96 104 ARG A O 1
ATOM 687 N N . ILE A 1 105 ? 16.413 71.377 45.635 1.00 30.37 105 ILE A N 1
ATOM 688 C CA . ILE A 1 105 ? 17.185 70.159 45.417 1.00 31.46 105 ILE A CA 1
ATOM 689 C C . ILE A 1 105 ? 18.687 70.390 45.553 1.00 27.95 105 ILE A C 1
ATOM 690 O O . ILE A 1 105 ? 19.164 71.524 45.504 1.00 20.58 105 ILE A O 1
ATOM 695 N N . HIS A 1 106 ? 19.424 69.298 45.723 1.00 31.83 106 HIS A N 1
ATOM 696 C CA . HIS A 1 106 ? 20.874 69.351 45.847 1.00 33.92 106 HIS A CA 1
ATOM 697 C C . HIS A 1 106 ? 21.536 69.327 44.473 1.00 25.01 106 HIS A C 1
ATOM 698 O O . HIS A 1 106 ? 22.642 69.836 44.294 1.00 26.10 106 HIS A O 1
ATOM 705 N N . GLY A 1 107 ? 20.844 68.740 43.502 1.00 18.14 107 GLY A N 1
ATOM 706 C CA . GLY A 1 107 ? 21.385 68.575 42.165 1.00 28.62 107 GLY A CA 1
ATOM 707 C C . GLY A 1 107 ? 21.578 69.867 41.392 1.00 27.12 107 GLY A C 1
ATOM 708 O O . GLY A 1 107 ? 22.261 69.888 40.368 1.00 22.45 107 GLY A O 1
ATOM 709 N N . SER A 1 108 ? 20.978 70.947 41.881 1.00 20.98 108 SER A N 1
ATOM 710 C CA . SER A 1 108 ? 21.088 72.245 41.225 1.00 18.77 108 SER A CA 1
ATOM 711 C C . SER A 1 108 ? 22.500 72.811 41.346 1.00 18.59 108 SER A C 1
ATOM 712 O O . SER A 1 108 ? 22.892 73.695 40.584 1.00 19.08 108 SER A O 1
ATOM 715 N N . LEU A 1 109 ? 23.259 72.293 42.307 1.00 20.85 109 LEU A N 1
ATOM 716 C CA . LEU A 1 109 ? 24.629 72.738 42.542 1.00 19.85 109 LEU A CA 1
ATOM 717 C C . LEU A 1 109 ? 25.535 72.469 41.346 1.00 19.09 109 LEU A C 1
ATOM 718 O O . LEU A 1 109 ? 26.499 73.197 41.111 1.00 21.24 109 LEU A O 1
ATOM 723 N N . TYR A 1 110 ? 25.223 71.422 40.591 1.00 14.91 110 TYR A N 1
ATOM 724 C CA . TYR A 1 110 ? 26.051 71.033 39.456 1.00 15.36 110 TYR A CA 1
ATOM 725 C C . TYR A 1 110 ? 25.617 71.726 38.166 1.00 17.86 110 TYR A C 1
ATOM 726 O O . TYR A 1 110 ? 26.043 71.352 37.073 1.00 14.30 110 TYR A O 1
ATOM 735 N N . LEU A 1 111 ? 24.769 72.739 38.307 1.00 22.51 111 LEU A N 1
ATOM 736 C CA . LEU A 1 111 ? 24.379 73.580 37.183 1.00 17.66 111 LEU A CA 1
ATOM 737 C C . LEU A 1 111 ? 25.309 74.783 37.110 1.00 15.53 111 LEU A C 1
ATOM 738 O O . LEU A 1 111 ? 25.349 75.489 36.103 1.00 20.42 111 LEU A O 1
ATOM 743 N N . LEU A 1 112 ? 26.052 75.005 38.190 1.00 14.66 112 LEU A N 1
ATOM 744 C CA . LEU A 1 112 ? 27.001 76.116 38.281 1.00 19.76 112 LEU A CA 1
ATOM 745 C C . LEU A 1 112 ? 28.046 76.189 37.155 1.00 21.76 112 LEU A C 1
ATOM 746 O O . LEU A 1 112 ? 28.327 77.281 36.657 1.00 19.46 112 LEU A O 1
ATOM 751 N N . PRO A 1 113 ? 28.639 75.042 36.761 1.00 16.85 113 PRO A N 1
ATOM 752 C CA . PRO A 1 113 ? 29.576 75.112 35.633 1.00 17.34 113 PRO A CA 1
ATOM 753 C C . PRO A 1 113 ? 28.914 75.605 34.349 1.00 19.00 113 PRO A C 1
ATOM 754 O O . PRO A 1 113 ? 29.546 76.317 33.572 1.00 21.04 113 PRO A O 1
ATOM 758 N N . ALA A 1 114 ? 27.657 75.230 34.136 1.00 18.35 114 ALA A N 1
ATOM 759 C CA . ALA A 1 114 ? 26.919 75.673 32.958 1.00 21.78 114 ALA A CA 1
ATOM 760 C C . ALA A 1 114 ? 26.619 77.167 33.027 1.00 19.56 114 ALA A C 1
ATOM 761 O O . ALA A 1 114 ? 26.751 77.881 32.034 1.00 18.19 114 ALA A O 1
ATOM 763 N N . LEU A 1 115 ? 26.216 77.629 34.206 1.00 18.05 115 LEU A N 1
ATOM 764 C CA . LEU A 1 115 ? 25.861 79.029 34.411 1.00 18.60 115 LEU A CA 1
ATOM 765 C C . LEU A 1 115 ? 27.066 79.953 34.260 1.00 18.99 115 LEU A C 1
ATOM 766 O O . LEU A 1 115 ? 27.002 80.960 33.556 1.00 17.47 115 LEU A O 1
ATOM 771 N N . VAL A 1 116 ? 28.163 79.604 34.922 1.00 18.61 116 VAL A N 1
ATOM 772 C CA . VAL A 1 116 ? 29.346 80.458 34.940 1.00 21.77 116 VAL A CA 1
ATOM 773 C C . VAL A 1 116 ? 30.042 80.492 33.579 1.00 20.65 116 VAL A C 1
ATOM 774 O O . VAL A 1 116 ? 30.760 81.439 33.263 1.00 24.06 116 VAL A O 1
ATOM 778 N N . SER A 1 117 ? 29.814 79.464 32.769 1.00 15.74 117 SER A N 1
ATOM 779 C CA . SER A 1 117 ? 30.464 79.362 31.470 1.00 16.06 117 SER A CA 1
ATOM 780 C C . SER A 1 117 ? 29.623 80.007 30.377 1.00 20.65 117 SER A C 1
ATOM 781 O O . SER A 1 117 ? 30.141 80.401 29.333 1.00 24.57 117 SER A O 1
ATOM 784 N N . ARG A 1 118 ? 28.323 80.114 30.626 1.00 19.83 118 ARG A N 1
ATOM 785 C CA . ARG A 1 118 ? 27.400 80.651 29.636 1.00 23.05 118 ARG A CA 1
ATOM 786 C C . ARG A 1 118 ? 27.158 82.143 29.838 1.00 26.03 118 ARG A C 1
ATOM 787 O O . ARG A 1 118 ? 27.000 82.891 28.873 1.00 32.92 118 ARG A O 1
ATOM 795 N N . ASN A 1 119 ? 27.130 82.572 31.095 1.00 16.62 119 ASN A N 1
ATOM 796 C CA . ASN A 1 119 ? 26.811 83.957 31.418 1.00 19.44 119 ASN A CA 1
ATOM 797 C C . ASN A 1 119 ? 27.985 84.717 32.024 1.00 24.04 119 ASN A C 1
ATOM 798 O O . ASN A 1 119 ? 27.970 85.945 32.094 1.00 28.20 119 ASN A O 1
ATOM 803 N N . GLY A 1 120 ? 29.000 83.983 32.468 1.00 21.17 120 GLY A N 1
ATOM 804 C CA . GLY A 1 120 ? 30.153 84.593 33.102 1.00 20.21 120 GLY A CA 1
ATOM 805 C C . GLY A 1 120 ? 29.914 84.854 34.577 1.00 25.56 120 GLY A C 1
ATOM 806 O O . GLY A 1 120 ? 30.854 85.076 35.341 1.00 29.64 120 GLY A O 1
ATOM 807 N N . VAL A 1 121 ? 28.646 84.826 34.975 1.00 26.62 121 VAL A N 1
ATOM 808 C CA . VAL A 1 121 ? 28.266 85.052 36.363 1.00 21.21 121 VAL A CA 1
ATOM 809 C C . VAL A 1 121 ? 27.258 84.012 36.834 1.00 24.16 121 VAL A C 1
ATOM 810 O O . VAL A 1 121 ? 26.515 83.443 36.033 1.00 25.43 121 VAL A O 1
ATOM 814 N N . ALA A 1 122 ? 27.242 83.769 38.141 1.00 24.91 122 ALA A N 1
ATOM 815 C CA . ALA A 1 122 ? 26.313 82.823 38.745 1.00 22.87 122 ALA A CA 1
ATOM 816 C C . ALA A 1 122 ? 26.198 83.083 40.242 1.00 34.61 122 ALA A C 1
ATOM 817 O O . ALA A 1 122 ? 27.202 83.305 40.920 1.00 34.63 122 ALA A O 1
ATOM 819 N N . ARG A 1 123 ? 24.973 83.058 40.754 1.00 31.05 123 ARG A N 1
ATOM 820 C CA . ARG A 1 123 ? 24.744 83.274 42.176 1.00 42.27 123 ARG A CA 1
ATOM 821 C C . ARG A 1 123 ? 24.423 81.962 42.880 1.00 41.58 123 ARG A C 1
ATOM 822 O O . ARG A 1 123 ? 23.542 81.217 42.454 1.00 37.52 123 ARG A O 1
ATOM 830 N N . LEU A 1 124 ? 25.148 81.683 43.958 1.00 45.62 124 LEU A N 1
ATOM 831 C CA . LEU A 1 124 ? 24.919 80.473 44.734 1.00 48.11 124 LEU A CA 1
ATOM 832 C C . LEU A 1 124 ? 24.125 80.790 45.997 1.00 53.83 124 LEU A C 1
ATOM 833 O O . LEU A 1 124 ? 24.696 81.129 47.033 1.00 47.09 124 LEU A O 1
ATOM 838 N N . SER A 1 125 ? 22.804 80.678 45.896 1.00 55.78 125 SER A N 1
ATOM 839 C CA . SER A 1 125 ? 21.910 81.013 47.000 1.00 60.32 125 SER A CA 1
ATOM 840 C C . SER A 1 125 ? 22.096 80.084 48.194 1.00 64.83 125 SER A C 1
ATOM 841 O O . SER A 1 125 ? 22.508 78.934 48.041 1.00 57.67 125 SER A O 1
ATOM 844 N N . ALA A 1 126 ? 21.786 80.592 49.382 1.00 69.30 126 ALA A N 1
ATOM 845 C CA . ALA A 1 126 ? 21.918 79.817 50.611 1.00 71.77 126 ALA A CA 1
ATOM 846 C C . ALA A 1 126 ? 20.555 79.527 51.232 1.00 74.68 126 ALA A C 1
ATOM 847 O O . ALA A 1 126 ? 19.754 78.776 50.676 1.00 64.23 126 ALA A O 1
ATOM 849 N N . ARG A 1 139 ? 23.839 70.318 52.583 1.00 72.01 139 ARG A N 1
ATOM 850 C CA . ARG A 1 139 ? 25.199 69.830 52.371 1.00 73.92 139 ARG A CA 1
ATOM 851 C C . ARG A 1 139 ? 26.146 70.921 51.866 1.00 68.30 139 ARG A C 1
ATOM 852 O O . ARG A 1 139 ? 25.743 71.796 51.099 1.00 62.33 139 ARG A O 1
ATOM 860 N N . PRO A 1 140 ? 27.411 70.874 52.316 1.00 59.61 140 PRO A N 1
ATOM 861 C CA . PRO A 1 140 ? 28.452 71.859 51.996 1.00 53.86 140 PRO A CA 1
ATOM 862 C C . PRO A 1 140 ? 28.704 71.999 50.498 1.00 56.14 140 PRO A C 1
ATOM 863 O O . PRO A 1 140 ? 28.411 71.073 49.744 1.00 57.44 140 PRO A O 1
ATOM 867 N N . ASP A 1 141 ? 29.243 73.141 50.079 1.00 46.43 141 ASP A N 1
ATOM 868 C CA . ASP A 1 141 ? 29.537 73.388 48.668 1.00 44.44 141 ASP A CA 1
ATOM 869 C C . ASP A 1 141 ? 30.869 74.105 48.512 1.00 35.34 141 ASP A C 1
ATOM 870 O O . ASP A 1 141 ? 31.227 74.569 47.428 1.00 40.51 141 ASP A O 1
ATOM 875 N N . GLU A 1 142 ? 31.592 74.192 49.619 1.00 30.13 142 GLU A N 1
ATOM 876 C CA . GLU A 1 142 ? 32.857 74.899 49.669 1.00 29.72 142 GLU A CA 1
ATOM 877 C C . GLU A 1 142 ? 33.905 74.232 48.768 1.00 28.70 142 GLU A C 1
ATOM 878 O O . GLU A 1 142 ? 34.706 74.913 48.127 1.00 25.53 142 GLU A O 1
ATOM 884 N N . HIS A 1 143 ? 33.874 72.903 48.698 1.00 26.86 143 HIS A N 1
ATOM 885 C CA . HIS A 1 143 ? 34.770 72.156 47.814 1.00 26.84 143 HIS A CA 1
ATOM 886 C C . HIS A 1 143 ? 34.460 72.392 46.336 1.00 19.79 143 HIS A C 1
ATOM 887 O O . HIS A 1 143 ? 35.355 72.352 45.491 1.00 18.92 143 HIS A O 1
ATOM 894 N N . LEU A 1 144 ? 33.187 72.625 46.032 1.00 21.19 144 LEU A N 1
ATOM 895 C CA . LEU A 1 144 ? 32.761 72.944 44.674 1.00 23.06 144 LEU A CA 1
ATOM 896 C C . LEU A 1 144 ? 33.370 74.263 44.213 1.00 23.67 144 LEU A C 1
ATOM 897 O O . LEU A 1 144 ? 33.815 74.391 43.071 1.00 17.98 144 LEU A O 1
ATOM 902 N N . LEU A 1 145 ? 33.387 75.241 45.112 1.00 23.50 145 LEU A N 1
ATOM 903 C CA . LEU A 1 145 ? 33.923 76.560 44.801 1.00 26.19 145 LEU A CA 1
ATOM 904 C C . LEU A 1 145 ? 35.436 76.517 44.621 1.00 23.89 145 LEU A C 1
ATOM 905 O O . LEU A 1 145 ? 35.996 77.280 43.834 1.00 26.22 145 LEU A O 1
ATOM 910 N N . ASP A 1 146 ? 36.093 75.622 45.351 1.00 20.70 146 ASP A N 1
ATOM 911 C CA . ASP A 1 146 ? 37.541 75.475 45.249 1.00 20.12 146 ASP A CA 1
ATOM 912 C C . ASP A 1 146 ? 37.934 74.861 43.908 1.00 18.67 146 ASP A C 1
ATOM 913 O O . ASP A 1 146 ? 38.953 75.226 43.324 1.00 19.31 146 ASP A O 1
ATOM 918 N N . VAL A 1 147 ? 37.120 73.926 43.428 1.00 15.36 147 VAL A N 1
ATOM 919 C CA . VAL A 1 147 ? 37.363 73.293 42.137 1.00 18.81 147 VAL A CA 1
ATOM 920 C C . VAL A 1 147 ? 37.220 74.301 41.004 1.00 16.67 147 VAL A C 1
ATOM 921 O O . VAL A 1 147 ? 38.120 74.447 40.176 1.00 19.02 147 VAL A O 1
ATOM 925 N N . MET A 1 148 ? 36.087 74.997 40.976 1.00 17.95 148 MET A N 1
ATOM 926 C CA . MET A 1 148 ? 35.839 76.024 39.968 1.00 22.68 148 MET A CA 1
ATOM 927 C C . MET A 1 148 ? 36.854 77.159 40.069 1.00 21.17 148 MET A C 1
ATOM 928 O O . MET A 1 148 ? 37.173 77.807 39.072 1.00 18.10 148 MET A O 1
ATOM 933 N N . GLY A 1 149 ? 37.362 77.387 41.276 1.00 16.11 149 GLY A N 1
ATOM 934 C CA . GLY A 1 149 ? 38.360 78.415 41.506 1.00 15.56 149 GLY A CA 1
ATOM 935 C C . GLY A 1 149 ? 39.662 78.146 40.774 1.00 18.15 149 GLY A C 1
ATOM 936 O O . GLY A 1 149 ? 40.381 79.075 40.408 1.00 18.28 149 GLY A O 1
ATOM 937 N N . ARG A 1 150 ? 39.964 76.870 40.557 1.00 17.80 150 ARG A N 1
ATOM 938 C CA . ARG A 1 150 ? 41.182 76.485 39.853 1.00 16.46 150 ARG A CA 1
ATOM 939 C C . ARG A 1 150 ? 41.064 76.743 38.357 1.00 18.25 150 ARG A C 1
ATOM 940 O O . ARG A 1 150 ? 42.067 76.770 37.644 1.00 20.79 150 ARG A O 1
ATOM 948 N N . PHE A 1 151 ? 39.834 76.922 37.886 1.00 15.48 151 PHE A N 1
ATOM 949 C CA . PHE A 1 151 ? 39.585 77.217 36.479 1.00 20.48 151 PHE A CA 1
ATOM 950 C C . PHE A 1 151 ? 39.488 78.723 36.245 1.00 20.90 151 PHE A C 1
ATOM 951 O O . PHE A 1 151 ? 39.227 79.169 35.129 1.00 16.90 151 PHE A O 1
ATOM 959 N N . GLY A 1 152 ? 39.693 79.501 37.304 1.00 14.99 152 GLY A N 1
ATOM 960 C CA . GLY A 1 152 ? 39.705 80.948 37.192 1.00 20.01 152 GLY A CA 1
ATOM 961 C C . GLY A 1 152 ? 38.452 81.644 37.693 1.00 21.35 152 GLY A C 1
ATOM 962 O O . GLY A 1 152 ? 38.321 82.861 37.561 1.00 21.65 152 GLY A O 1
ATOM 963 N N . VAL A 1 153 ? 37.530 80.879 38.268 1.00 18.22 153 VAL A N 1
ATOM 964 C CA . VAL A 1 153 ? 36.290 81.445 38.793 1.00 21.68 153 VAL A CA 1
ATOM 965 C C . VAL A 1 153 ? 36.521 82.182 40.111 1.00 26.25 153 VAL A C 1
ATOM 966 O O . VAL A 1 153 ? 37.112 81.636 41.044 1.00 26.40 153 VAL A O 1
ATOM 970 N N . THR A 1 154 ? 36.055 83.426 40.178 1.00 26.88 154 THR A N 1
ATOM 971 C CA . THR A 1 154 ? 36.203 84.245 41.376 1.00 30.90 154 THR A CA 1
ATOM 972 C C . THR A 1 154 ? 34.916 84.238 42.197 1.00 29.56 154 THR A C 1
ATOM 973 O O . THR A 1 154 ? 33.817 84.286 41.644 1.00 24.27 154 THR A O 1
ATOM 977 N N . THR A 1 155 ? 35.057 84.168 43.517 1.00 31.81 155 THR A N 1
ATOM 978 C CA . THR A 1 155 ? 33.904 84.142 44.407 1.00 41.28 155 THR A CA 1
ATOM 979 C C . THR A 1 155 ? 33.882 85.342 45.343 1.00 52.31 155 THR A C 1
ATOM 980 O O . THR A 1 155 ? 34.928 85.843 45.756 1.00 54.22 155 THR A O 1
ATOM 984 N N . ARG A 1 156 ? 32.680 85.797 45.675 1.00 52.98 156 ARG A N 1
ATOM 985 C CA . ARG A 1 156 ? 32.506 86.802 46.714 1.00 59.95 156 ARG A CA 1
ATOM 986 C C . ARG A 1 156 ? 31.242 86.506 47.513 1.00 55.13 156 ARG A C 1
ATOM 987 O O . ARG A 1 156 ? 30.274 85.960 46.983 1.00 49.84 156 ARG A O 1
ATOM 995 N N . LEU A 1 157 ? 31.257 86.871 48.790 1.00 54.39 157 LEU A N 1
ATOM 996 C CA . LEU A 1 157 ? 30.204 86.456 49.710 1.00 54.82 157 LEU A CA 1
ATOM 997 C C . LEU A 1 157 ? 29.091 87.479 49.903 1.00 55.55 157 LEU A C 1
ATOM 998 O O . LEU A 1 157 ? 29.324 88.687 49.892 1.00 53.58 157 LEU A O 1
ATOM 1003 N N . THR A 1 158 ? 27.879 86.964 50.087 1.00 50.69 158 THR A N 1
ATOM 1004 C CA . THR A 1 158 ? 26.713 87.772 50.412 1.00 46.50 158 THR A CA 1
ATOM 1005 C C . THR A 1 158 ? 26.336 87.495 51.864 1.00 55.50 158 THR A C 1
ATOM 1006 O O . THR A 1 158 ? 26.492 86.368 52.339 1.00 61.51 158 THR A O 1
ATOM 1010 N N . ALA A 1 159 ? 25.861 88.527 52.559 1.00 53.51 159 ALA A N 1
ATOM 1011 C CA . ALA A 1 159 ? 25.537 88.457 53.985 1.00 60.09 159 ALA A CA 1
ATOM 1012 C C . ALA A 1 159 ? 24.810 87.185 54.425 1.00 58.74 159 ALA A C 1
ATOM 1013 O O . ALA A 1 159 ? 25.179 86.573 55.425 1.00 56.44 159 ALA A O 1
ATOM 1015 N N . ASP A 1 160 ? 23.793 86.779 53.673 1.00 56.23 160 ASP A N 1
ATOM 1016 C CA . ASP A 1 160 ? 22.999 85.611 54.049 1.00 62.74 160 ASP A CA 1
ATOM 1017 C C . ASP A 1 160 ? 23.712 84.290 53.764 1.00 69.34 160 ASP A C 1
ATOM 1018 O O . ASP A 1 160 ? 23.160 83.216 54.004 1.00 70.44 160 ASP A O 1
ATOM 1023 N N . GLY A 1 161 ? 24.934 84.373 53.250 1.00 70.91 161 GLY A N 1
ATOM 1024 C CA . GLY A 1 161 ? 25.723 83.187 52.974 1.00 71.99 161 GLY A CA 1
ATOM 1025 C C . GLY A 1 161 ? 25.761 82.832 51.501 1.00 66.79 161 GLY A C 1
ATOM 1026 O O . GLY A 1 161 ? 26.386 81.847 51.107 1.00 62.16 161 GLY A O 1
ATOM 1027 N N . SER A 1 162 ? 25.089 83.636 50.683 1.00 59.34 162 SER A N 1
ATOM 1028 C CA . SER A 1 162 ? 25.075 83.417 49.242 1.00 56.10 162 SER A CA 1
ATOM 1029 C C . SER A 1 162 ? 26.416 83.793 48.623 1.00 56.00 162 SER A C 1
ATOM 1030 O O . SER A 1 162 ? 27.138 84.638 49.150 1.00 55.51 162 SER A O 1
ATOM 1033 N N . VAL A 1 163 ? 26.747 83.156 47.504 1.00 45.97 163 VAL A N 1
ATOM 1034 C CA . VAL A 1 163 ? 28.014 83.410 46.831 1.00 45.78 163 VAL A CA 1
ATOM 1035 C C . VAL A 1 163 ? 27.795 83.814 45.376 1.00 36.39 163 VAL A C 1
ATOM 1036 O O . VAL A 1 163 ? 27.020 83.185 44.658 1.00 32.66 163 VAL A O 1
ATOM 1040 N N . ASP A 1 164 ? 28.480 84.871 44.952 1.00 40.21 164 ASP A N 1
ATOM 1041 C CA . ASP A 1 164 ? 28.429 85.316 43.566 1.00 34.73 164 ASP A CA 1
ATOM 1042 C C . ASP A 1 164 ? 29.664 84.842 42.811 1.00 33.82 164 ASP A C 1
ATOM 1043 O O . ASP A 1 164 ? 30.791 85.167 43.186 1.00 31.10 164 ASP A O 1
ATOM 1048 N N . LEU A 1 165 ? 29.451 84.072 41.749 1.00 27.56 165 LEU A N 1
ATOM 1049 C CA . LEU A 1 165 ? 30.560 83.557 40.954 1.00 22.75 165 LEU A CA 1
ATOM 1050 C C . LEU A 1 165 ? 30.811 84.435 39.732 1.00 27.89 165 LEU A C 1
ATOM 1051 O O . LEU A 1 165 ? 29.872 84.894 39.084 1.00 22.87 165 LEU A O 1
ATOM 1056 N N . THR A 1 166 ? 32.084 84.670 39.428 1.00 29.61 166 THR A N 1
ATOM 1057 C CA . THR A 1 166 ? 32.467 85.455 38.259 1.00 27.75 166 THR A CA 1
ATOM 1058 C C . THR A 1 166 ? 33.636 84.808 37.524 1.00 29.67 166 THR A C 1
ATOM 1059 O O . THR A 1 166 ? 34.544 84.257 38.148 1.00 33.97 166 THR A O 1
ATOM 1063 N N . ALA A 1 167 ? 33.609 84.879 36.197 1.00 25.84 167 ALA A N 1
ATOM 1064 C CA . ALA A 1 167 ? 34.668 84.303 35.378 1.00 28.81 167 ALA A CA 1
ATOM 1065 C C . ALA A 1 167 ? 34.700 84.923 33.985 1.00 30.39 167 ALA A C 1
ATOM 1066 O O . ALA A 1 167 ? 33.875 84.595 33.132 1.00 30.47 167 ALA A O 1
ATOM 1068 N N . GLN A 1 168 ? 35.656 85.819 33.759 1.00 35.83 168 GLN A N 1
ATOM 1069 C CA . GLN A 1 168 ? 35.835 86.425 32.445 1.00 44.76 168 GLN A CA 1
ATOM 1070 C C . GLN A 1 168 ? 36.339 85.400 31.438 1.00 41.80 168 GLN A C 1
ATOM 1071 O O . GLN A 1 168 ? 35.907 85.380 30.285 1.00 43.60 168 GLN A O 1
ATOM 1077 N N . ARG A 1 169 ? 37.259 84.551 31.882 1.00 33.82 169 ARG A N 1
ATOM 1078 C CA . ARG A 1 169 ? 37.776 83.477 31.044 1.00 37.12 169 ARG A CA 1
ATOM 1079 C C . ARG A 1 169 ? 38.139 82.259 31.886 1.00 31.70 169 ARG A C 1
ATOM 1080 O O . ARG A 1 169 ? 38.693 82.385 32.979 1.00 31.32 169 ARG A O 1
ATOM 1088 N N . LEU A 1 170 ? 37.815 81.079 31.373 1.00 26.49 170 LEU A N 1
ATOM 1089 C CA . LEU A 1 170 ? 38.136 79.838 32.061 1.00 24.42 170 LEU A CA 1
ATOM 1090 C C . LEU A 1 170 ? 39.447 79.268 31.535 1.00 23.23 170 LEU A C 1
ATOM 1091 O O . LEU A 1 170 ? 39.713 79.307 30.334 1.00 27.99 170 LEU A O 1
ATOM 1096 N N . THR A 1 171 ? 40.267 78.747 32.440 1.00 19.02 171 THR A N 1
ATOM 1097 C CA . THR A 1 171 ? 41.553 78.173 32.064 1.00 24.11 171 THR A CA 1
ATOM 1098 C C . THR A 1 171 ? 41.662 76.727 32.535 1.00 22.86 171 THR A C 1
ATOM 1099 O O . THR A 1 171 ? 41.191 76.389 33.620 1.00 20.55 171 THR A O 1
ATOM 1103 N N . PRO A 1 172 ? 42.284 75.866 31.713 1.00 21.73 172 PRO A N 1
ATOM 1104 C CA . PRO A 1 172 ? 42.468 74.454 32.061 1.00 20.36 172 PRO A CA 1
ATOM 1105 C C . PRO A 1 172 ? 43.408 74.300 33.251 1.00 20.51 172 PRO A C 1
ATOM 1106 O O . PRO A 1 172 ? 44.121 75.240 33.603 1.00 19.16 172 PRO A O 1
ATOM 1110 N N A CYS A 1 173 ? 43.381 73.126 33.877 0.57 17.95 173 CYS A N 1
ATOM 1111 N N B CYS A 1 173 ? 43.431 73.116 33.847 0.43 17.96 173 CYS A N 1
ATOM 1112 C CA A CYS A 1 173 ? 44.175 72.876 35.075 0.57 18.92 173 CYS A CA 1
ATOM 1113 C CA B CYS A 1 173 ? 44.279 72.866 35.004 0.43 18.90 173 CYS A CA 1
ATOM 1114 C C A CYS A 1 173 ? 44.467 71.382 35.254 0.57 17.07 173 CYS A C 1
ATOM 1115 C C B CYS A 1 173 ? 44.517 71.382 35.201 0.43 17.05 173 CYS A C 1
ATOM 1116 O O A CYS A 1 173 ? 43.806 70.535 34.653 0.57 15.53 173 CYS A O 1
ATOM 1117 O O B CYS A 1 173 ? 43.853 70.547 34.589 0.43 15.64 173 CYS A O 1
ATOM 1122 N N . THR A 1 174 ? 45.467 71.067 36.072 1.00 15.12 174 THR A N 1
ATOM 1123 C CA . THR A 1 174 ? 45.797 69.685 36.389 1.00 17.01 174 THR A CA 1
ATOM 1124 C C . THR A 1 174 ? 45.523 69.438 37.867 1.00 17.98 174 THR A C 1
ATOM 1125 O O . THR A 1 174 ? 46.229 69.959 38.729 1.00 21.41 174 THR A O 1
ATOM 1129 N N . ILE A 1 175 ? 44.493 68.650 38.159 1.00 18.44 175 ILE A N 1
ATOM 1130 C CA . ILE A 1 175 ? 44.065 68.447 39.539 1.00 20.11 175 ILE A CA 1
ATOM 1131 C C . ILE A 1 175 ? 44.138 66.989 39.975 1.00 16.89 175 ILE A C 1
ATOM 1132 O O . ILE A 1 175 ? 43.721 66.090 39.245 1.00 14.33 175 ILE A O 1
ATOM 1137 N N . ASP A 1 176 ? 44.667 66.765 41.173 1.00 16.90 176 ASP A N 1
ATOM 1138 C CA . ASP A 1 176 ? 44.591 65.460 41.809 1.00 16.12 176 ASP A CA 1
ATOM 1139 C C . ASP A 1 176 ? 43.351 65.452 42.694 1.00 16.48 176 ASP A C 1
ATOM 1140 O O . ASP A 1 176 ? 43.264 66.218 43.652 1.00 17.59 176 ASP A O 1
ATOM 1145 N N . MET A 1 177 ? 42.393 64.589 42.370 1.00 16.07 177 MET A N 1
ATOM 1146 C CA . MET A 1 177 ? 41.115 64.560 43.081 1.00 13.92 177 MET A CA 1
ATOM 1147 C C . MET A 1 177 ? 41.234 64.109 44.533 1.00 16.45 177 MET A C 1
ATOM 1148 O O . MET A 1 177 ? 40.285 64.242 45.306 1.00 18.28 177 MET A O 1
ATOM 1153 N N . LEU A 1 178 ? 42.396 63.582 44.904 1.00 12.18 178 LEU A N 1
ATOM 1154 C CA . LEU A 1 178 ? 42.639 63.186 46.287 1.00 14.56 178 LEU A CA 1
ATOM 1155 C C . LEU A 1 178 ? 42.742 64.410 47.193 1.00 17.18 178 LEU A C 1
ATOM 1156 O O . LEU A 1 178 ? 42.719 64.296 48.419 1.00 15.11 178 LEU A O 1
ATOM 1161 N N . ASP A 1 179 ? 42.852 65.581 46.574 1.00 15.13 179 ASP A N 1
ATOM 1162 C CA . ASP A 1 179 ? 42.826 66.849 47.290 1.00 17.94 179 ASP A CA 1
ATOM 1163 C C . ASP A 1 179 ? 41.468 67.069 47.950 1.00 19.53 179 ASP A C 1
ATOM 1164 O O . ASP A 1 179 ? 41.337 67.869 48.876 1.00 18.32 179 ASP A O 1
ATOM 1169 N N . TYR A 1 180 ? 40.461 66.349 47.468 1.00 15.15 180 TYR A N 1
ATOM 1170 C CA . TYR A 1 180 ? 39.102 66.506 47.966 1.00 17.31 180 TYR A CA 1
ATOM 1171 C C . TYR A 1 180 ? 38.595 65.242 48.654 1.00 13.86 180 TYR A C 1
ATOM 1172 O O . TYR A 1 180 ? 37.400 64.951 48.636 1.00 14.76 180 TYR A O 1
ATOM 1181 N N . THR A 1 181 ? 39.515 64.499 49.261 1.00 12.89 181 THR A N 1
ATOM 1182 C CA . THR A 1 181 ? 39.164 63.319 50.043 1.00 18.64 181 THR A CA 1
ATOM 1183 C C . THR A 1 181 ? 39.652 63.489 51.478 1.00 17.13 181 THR A C 1
ATOM 1184 O O . THR A 1 181 ? 40.667 64.142 51.717 1.00 22.14 181 THR A O 1
ATOM 1188 N N . ARG A 1 182 ? 38.928 62.909 52.430 1.00 19.23 182 ARG A N 1
ATOM 1189 C CA . ARG A 1 182 ? 39.338 62.973 53.830 1.00 16.88 182 ARG A CA 1
ATOM 1190 C C . ARG A 1 182 ? 40.578 62.116 54.062 1.00 15.00 182 ARG A C 1
ATOM 1191 O O . ARG A 1 182 ? 41.548 62.563 54.673 1.00 16.30 182 ARG A O 1
ATOM 1199 N N . ASN A 1 183 ? 40.536 60.882 53.570 1.00 21.94 183 ASN A N 1
ATOM 1200 C CA . ASN A 1 183 ? 41.671 59.973 53.676 1.00 13.73 183 ASN A CA 1
ATOM 1201 C C . ASN A 1 183 ? 42.244 59.654 52.299 1.00 12.56 183 ASN A C 1
ATOM 1202 O O . ASN A 1 183 ? 41.561 59.078 51.452 1.00 11.41 183 ASN A O 1
ATOM 1207 N N . LYS A 1 184 ? 43.500 60.035 52.085 1.00 18.25 184 LYS A N 1
ATOM 1208 C CA . LYS A 1 184 ? 44.146 59.886 50.784 1.00 14.43 184 LYS A CA 1
ATOM 1209 C C . LYS A 1 184 ? 44.375 58.423 50.418 1.00 12.63 184 LYS A C 1
ATOM 1210 O O . LYS A 1 184 ? 44.208 58.032 49.263 1.00 18.39 184 LYS A O 1
ATOM 1216 N N . ALA A 1 185 ? 44.767 57.623 51.403 1.00 12.08 185 ALA A N 1
ATOM 1217 C CA . ALA A 1 185 ? 45.055 56.211 51.176 1.00 12.17 185 ALA A CA 1
ATOM 1218 C C . ALA A 1 185 ? 43.782 55.430 50.876 1.00 13.79 185 ALA A C 1
ATOM 1219 O O . ALA A 1 185 ? 43.761 54.564 49.999 1.00 9.84 185 ALA A O 1
ATOM 1221 N N . LEU A 1 186 ? 42.720 55.743 51.609 1.00 9.87 186 LEU A N 1
ATOM 1222 C CA . LEU A 1 186 ? 41.441 55.074 51.425 1.00 13.26 186 LEU A CA 1
ATOM 1223 C C . LEU A 1 186 ? 40.715 55.645 50.211 1.00 13.02 186 LEU A C 1
ATOM 1224 O O . LEU A 1 186 ? 39.808 55.013 49.665 1.00 11.99 186 LEU A O 1
ATOM 1229 N N . MET A 1 187 ? 41.135 56.839 49.795 1.00 14.22 187 MET A N 1
ATOM 1230 C CA . MET A 1 187 ? 40.496 57.571 48.703 1.00 10.98 187 MET A CA 1
ATOM 1231 C C . MET A 1 187 ? 39.007 57.757 48.966 1.00 11.02 187 MET A C 1
ATOM 1232 O O . MET A 1 187 ? 38.170 57.383 48.146 1.00 12.44 187 MET A O 1
ATOM 1237 N N . SER A 1 188 ? 38.686 58.333 50.119 1.00 14.23 188 SER A N 1
ATOM 1238 C CA . SER A 1 188 ? 37.295 58.506 50.521 1.00 13.72 188 SER A CA 1
ATOM 1239 C C . SER A 1 188 ? 37.065 59.860 51.183 1.00 12.58 188 SER A C 1
ATOM 1240 O O . SER A 1 188 ? 37.933 60.378 51.886 1.00 12.69 188 SER A O 1
ATOM 1243 N N . GLY A 1 189 ? 35.886 60.427 50.953 1.00 12.71 189 GLY A N 1
ATOM 1244 C CA . GLY A 1 189 ? 35.533 61.709 51.530 1.00 15.41 189 GLY A CA 1
ATOM 1245 C C . GLY A 1 189 ? 34.200 62.221 51.021 1.00 16.93 189 GLY A C 1
ATOM 1246 O O . GLY A 1 189 ? 33.737 61.807 49.958 1.00 17.67 189 GLY A O 1
ATOM 1247 N N . PRO A 1 190 ? 33.575 63.132 51.779 1.00 19.42 190 PRO A N 1
ATOM 1248 C CA . PRO A 1 190 ? 32.275 63.700 51.407 1.00 22.53 190 PRO A CA 1
ATOM 1249 C C . PRO A 1 190 ? 32.375 64.701 50.254 1.00 20.96 190 PRO A C 1
ATOM 1250 O O . PRO A 1 190 ? 31.363 65.001 49.619 1.00 18.23 190 PRO A O 1
ATOM 1254 N N . CYS A 1 191 ? 33.581 65.198 49.989 1.00 14.81 191 CYS A N 1
ATOM 1255 C CA . CYS A 1 191 ? 33.800 66.190 48.939 1.00 19.49 191 CYS A CA 1
ATOM 1256 C C . CYS A 1 191 ? 34.354 65.546 47.664 1.00 19.65 191 CYS A C 1
ATOM 1257 O O . CYS A 1 191 ? 34.538 66.212 46.645 1.00 17.44 191 CYS A O 1
ATOM 1260 N N . TYR A 1 192 ? 34.606 64.243 47.728 1.00 16.07 192 TYR A N 1
ATOM 1261 C CA . TYR A 1 192 ? 35.250 63.524 46.634 1.00 12.21 192 TYR A CA 1
ATOM 1262 C C . TYR A 1 192 ? 34.396 63.528 45.367 1.00 17.19 192 TYR A C 1
ATOM 1263 O O . TYR A 1 192 ? 34.800 64.080 44.343 1.00 12.19 192 TYR A O 1
ATOM 1272 N N . SER A 1 193 ? 33.218 62.920 45.443 1.00 14.60 193 SER A N 1
ATOM 1273 C CA . SER A 1 193 ? 32.372 62.737 44.268 1.00 15.09 193 SER A CA 1
ATOM 1274 C C . SER A 1 193 ? 31.931 64.057 43.638 1.00 16.10 193 SER A C 1
ATOM 1275 O O . SER A 1 193 ? 31.915 64.190 42.416 1.00 14.47 193 SER A O 1
ATOM 1278 N N . GLY A 1 194 ? 31.580 65.028 44.474 1.00 17.31 194 GLY A N 1
ATOM 1279 C CA . GLY A 1 194 ? 31.125 66.320 43.992 1.00 12.68 194 GLY A CA 1
ATOM 1280 C C . GLY A 1 194 ? 32.208 67.100 43.271 1.00 13.89 194 GLY A C 1
ATOM 1281 O O . GLY A 1 194 ? 31.940 67.775 42.276 1.00 10.89 194 GLY A O 1
ATOM 1282 N N . ALA A 1 195 ? 33.435 67.006 43.773 1.00 14.35 195 ALA A N 1
ATOM 1283 C CA . ALA A 1 195 ? 34.564 67.709 43.174 1.00 13.26 195 ALA A CA 1
ATOM 1284 C C . ALA A 1 195 ? 34.892 67.158 41.790 1.00 16.30 195 ALA A C 1
ATOM 1285 O O . ALA A 1 195 ? 35.265 67.907 40.888 1.00 11.51 195 ALA A O 1
ATOM 1287 N N . VAL A 1 196 ? 34.752 65.845 41.632 1.00 12.84 196 VAL A N 1
ATOM 1288 C CA . VAL A 1 196 ? 35.030 65.192 40.358 1.00 12.21 196 VAL A CA 1
ATOM 1289 C C . VAL A 1 196 ? 34.004 65.597 39.306 1.00 12.08 196 VAL A C 1
ATOM 1290 O O . VAL A 1 196 ? 34.358 65.902 38.167 1.00 12.50 196 VAL A O 1
ATOM 1294 N N . LYS A 1 197 ? 32.734 65.600 39.699 1.00 10.69 197 LYS A N 1
ATOM 1295 C CA . LYS A 1 197 ? 31.652 65.998 38.807 1.00 14.73 197 LYS A CA 1
ATOM 1296 C C . LYS A 1 197 ? 31.844 67.429 38.323 1.00 15.33 197 LYS A C 1
ATOM 1297 O O . LYS A 1 197 ? 31.713 67.716 37.133 1.00 14.47 197 LYS A O 1
ATOM 1303 N N . THR A 1 198 ? 32.163 68.321 39.255 1.00 12.80 198 THR A N 1
ATOM 1304 C CA . THR A 1 198 ? 32.368 69.728 38.938 1.00 10.40 198 THR A CA 1
ATOM 1305 C C . THR A 1 198 ? 33.564 69.923 38.011 1.00 17.71 198 THR A C 1
ATOM 1306 O O . THR A 1 198 ? 33.470 70.625 37.004 1.00 14.65 198 THR A O 1
ATOM 1310 N N . ALA A 1 199 ? 34.684 69.292 38.355 1.00 12.97 199 ALA A N 1
ATOM 1311 C CA . ALA A 1 199 ? 35.909 69.410 37.570 1.00 10.14 199 ALA A CA 1
ATOM 1312 C C . ALA A 1 199 ? 35.723 68.909 36.142 1.00 15.40 199 ALA A C 1
ATOM 1313 O O . ALA A 1 199 ? 36.244 69.502 35.197 1.00 16.55 199 ALA A O 1
ATOM 1315 N N . LEU A 1 200 ? 34.984 67.815 35.992 1.00 11.53 200 LEU A N 1
ATOM 1316 C CA . LEU A 1 200 ? 34.695 67.268 34.672 1.00 15.47 200 LEU A CA 1
ATOM 1317 C C . LEU A 1 200 ? 33.863 68.239 33.845 1.00 13.98 200 LEU A C 1
ATOM 1318 O O . LEU A 1 200 ? 34.158 68.480 32.674 1.00 13.93 200 LEU A O 1
ATOM 1323 N N . LEU A 1 201 ? 32.825 68.793 34.463 1.00 12.04 201 LEU A N 1
ATOM 1324 C CA . LEU A 1 201 ? 31.967 69.768 33.802 1.00 16.03 201 LEU A CA 1
ATOM 1325 C C . LEU A 1 201 ? 32.755 71.015 33.419 1.00 14.99 201 LEU A C 1
ATOM 1326 O O . LEU A 1 201 ? 32.629 71.519 32.303 1.00 17.07 201 LEU A O 1
ATOM 1331 N N . MET A 1 202 ? 33.569 71.503 34.350 1.00 12.45 202 MET A N 1
ATOM 1332 C CA . MET A 1 202 ? 34.397 72.680 34.108 1.00 16.54 202 MET A CA 1
ATOM 1333 C C . MET A 1 202 ? 35.409 72.426 32.998 1.00 16.58 202 MET A C 1
ATOM 1334 O O . MET A 1 202 ? 35.714 73.318 32.209 1.00 15.65 202 MET A O 1
ATOM 1339 N N . GLY A 1 203 ? 35.926 71.203 32.944 1.00 12.77 203 GLY A N 1
ATOM 1340 C CA . GLY A 1 203 ? 36.904 70.832 31.938 1.00 12.08 203 GLY A CA 1
ATOM 1341 C C . GLY A 1 203 ? 36.334 70.834 30.533 1.00 15.95 203 GLY A C 1
ATOM 1342 O O . GLY A 1 203 ? 37.041 71.128 29.570 1.00 13.85 203 GLY A O 1
ATOM 1343 N N . ALA A 1 204 ? 35.050 70.513 30.418 1.00 13.56 204 ALA A N 1
ATOM 1344 C CA . ALA A 1 204 ? 34.394 70.429 29.117 1.00 16.45 204 ALA A CA 1
ATOM 1345 C C . ALA A 1 204 ? 34.004 71.802 28.574 1.00 18.31 204 ALA A C 1
ATOM 1346 O O . ALA A 1 204 ? 33.945 72.004 27.361 1.00 15.83 204 ALA A O 1
ATOM 1348 N N . VAL A 1 205 ? 33.736 72.742 29.476 1.00 12.71 205 VAL A N 1
ATOM 1349 C CA . VAL A 1 205 ? 33.332 74.086 29.077 1.00 17.59 205 VAL A CA 1
ATOM 1350 C C . VAL A 1 205 ? 34.513 75.051 29.082 1.00 18.26 205 VAL A C 1
ATOM 1351 O O . VAL A 1 205 ? 34.333 76.269 29.048 1.00 16.76 205 VAL A O 1
ATOM 1355 N N . THR A 1 206 ? 35.720 74.498 29.120 1.00 13.56 206 THR A N 1
ATOM 1356 C CA . THR A 1 206 ? 36.937 75.299 29.144 1.00 14.72 206 THR A CA 1
ATOM 1357 C C . THR A 1 206 ? 37.806 75.007 27.924 1.00 15.00 206 THR A C 1
ATOM 1358 O O . THR A 1 206 ? 37.947 73.856 27.516 1.00 16.11 206 THR A O 1
ATOM 1362 N N . HIS A 1 207 ? 38.379 76.054 27.339 1.00 15.43 207 HIS A N 1
ATOM 1363 C CA . HIS A 1 207 ? 39.328 75.892 26.245 1.00 17.33 207 HIS A CA 1
ATOM 1364 C C . HIS A 1 207 ? 40.688 75.466 26.783 1.00 15.05 207 HIS A C 1
ATOM 1365 O O . HIS A 1 207 ? 41.357 76.234 27.473 1.00 20.51 207 HIS A O 1
ATOM 1372 N N . GLY A 1 208 ? 41.095 74.242 26.469 1.00 13.40 208 GLY A N 1
ATOM 1373 C CA . GLY A 1 208 ? 42.384 73.744 26.912 1.00 15.53 208 GLY A CA 1
ATOM 1374 C C . GLY A 1 208 ? 42.321 72.331 27.456 1.00 18.33 208 GLY A C 1
ATOM 1375 O O . GLY A 1 208 ? 41.242 71.756 27.600 1.00 15.84 208 GLY A O 1
ATOM 1376 N N . THR A 1 209 ? 43.487 71.772 27.763 1.00 18.73 209 THR A N 1
ATOM 1377 C CA . THR A 1 209 ? 43.575 70.403 28.255 1.00 17.47 209 THR A CA 1
ATOM 1378 C C . THR A 1 209 ? 43.539 70.339 29.779 1.00 17.18 209 THR A C 1
ATOM 1379 O O . THR A 1 209 ? 44.429 70.855 30.454 1.00 18.39 209 THR A O 1
ATOM 1383 N N . THR A 1 210 ? 42.502 69.702 30.310 1.00 11.79 210 THR A N 1
ATOM 1384 C CA . THR A 1 210 ? 42.369 69.511 31.747 1.00 11.87 210 THR A CA 1
ATOM 1385 C C . THR A 1 210 ? 42.630 68.050 32.100 1.00 12.65 210 THR A C 1
ATOM 1386 O O . THR A 1 210 ? 42.074 67.144 31.480 1.00 13.62 210 THR A O 1
ATOM 1390 N N . THR A 1 211 ? 43.485 67.827 33.092 1.00 11.25 211 THR A N 1
ATOM 1391 C CA . THR A 1 211 ? 43.843 66.474 33.498 1.00 13.75 211 THR A CA 1
ATOM 1392 C C . THR A 1 211 ? 43.451 66.204 34.946 1.00 13.81 211 THR A C 1
ATOM 1393 O O . THR A 1 211 ? 43.918 66.881 35.862 1.00 12.09 211 THR A O 1
ATOM 1397 N N . LEU A 1 212 ? 42.593 65.209 35.146 1.00 11.61 212 LEU A N 1
ATOM 1398 C CA . LEU A 1 212 ? 42.120 64.864 36.481 1.00 13.97 212 LEU A CA 1
ATOM 1399 C C . LEU A 1 212 ? 42.764 63.575 36.976 1.00 15.09 212 LEU A C 1
ATOM 1400 O O . LEU A 1 212 ? 42.904 62.609 36.226 1.00 15.87 212 LEU A O 1
ATOM 1405 N N . GLN A 1 213 ? 43.150 63.564 38.247 1.00 20.33 213 GLN A N 1
ATOM 1406 C CA . GLN A 1 213 ? 43.856 62.424 38.817 1.00 19.91 213 GLN A CA 1
ATOM 1407 C C . GLN A 1 213 ? 43.059 61.753 39.929 1.00 14.14 213 GLN A C 1
ATOM 1408 O O . GLN A 1 213 ? 42.476 62.429 40.773 1.00 14.79 213 GLN A O 1
ATOM 1414 N N . HIS A 1 214 ? 43.058 60.421 39.926 1.00 12.77 214 HIS A N 1
ATOM 1415 C CA . HIS A 1 214 ? 42.317 59.623 40.906 1.00 17.08 214 HIS A CA 1
ATOM 1416 C C . HIS A 1 214 ? 40.846 60.025 41.007 1.00 15.94 214 HIS A C 1
ATOM 1417 O O . HIS A 1 214 ? 40.403 60.504 42.051 1.00 15.39 214 HIS A O 1
ATOM 1424 N N . PRO A 1 215 ? 40.080 59.823 39.925 1.00 13.15 215 PRO A N 1
ATOM 1425 C CA . PRO A 1 215 ? 38.689 60.285 39.900 1.00 16.06 215 PRO A CA 1
ATOM 1426 C C . PRO A 1 215 ? 37.723 59.333 40.601 1.00 12.88 215 PRO A C 1
ATOM 1427 O O . PRO A 1 215 ? 38.049 58.169 40.839 1.00 11.32 215 PRO A O 1
ATOM 1431 N N . TYR A 1 216 ? 36.543 59.847 40.933 1.00 12.37 216 TYR A N 1
ATOM 1432 C CA . TYR A 1 216 ? 35.451 59.037 41.456 1.00 14.13 216 TYR A CA 1
ATOM 1433 C C . TYR A 1 216 ? 35.019 58.085 40.345 1.00 15.45 216 TYR A C 1
ATOM 1434 O O . TYR A 1 216 ? 35.008 58.467 39.175 1.00 9.96 216 TYR A O 1
ATOM 1443 N N . LEU A 1 217 ? 34.667 56.852 40.700 1.00 9.12 217 LEU A N 1
ATOM 1444 C CA . LEU A 1 217 ? 34.520 55.797 39.696 1.00 10.62 217 LEU A CA 1
ATOM 1445 C C . LEU A 1 217 ? 33.124 55.188 39.549 1.00 12.66 217 LEU A C 1
ATOM 1446 O O . LEU A 1 217 ? 32.907 54.344 38.680 1.00 16.83 217 LEU A O 1
ATOM 1451 N N . LYS A 1 218 ? 32.185 55.603 40.391 1.00 11.57 218 LYS A N 1
ATOM 1452 C CA . LYS A 1 218 ? 30.823 55.079 40.319 1.00 15.15 218 LYS A CA 1
ATOM 1453 C C . LYS A 1 218 ? 30.106 55.608 39.074 1.00 18.79 218 LYS A C 1
ATOM 1454 O O . LYS A 1 218 ? 30.501 56.641 38.531 1.00 16.81 218 LYS A O 1
ATOM 1460 N N . PRO A 1 219 ? 29.054 54.900 38.612 1.00 20.41 219 PRO A N 1
ATOM 1461 C CA . PRO A 1 219 ? 28.271 55.333 37.444 1.00 21.46 219 PRO A CA 1
ATOM 1462 C C . PRO A 1 219 ? 27.781 56.770 37.574 1.00 18.79 219 PRO A C 1
ATOM 1463 O O . PRO A 1 219 ? 27.472 57.413 36.570 1.00 16.18 219 PRO A O 1
ATOM 1467 N N . ASP A 1 220 ? 27.705 57.241 38.814 1.00 26.24 220 ASP A N 1
ATOM 1468 C CA . ASP A 1 220 ? 27.423 58.630 39.139 1.00 22.02 220 ASP A CA 1
ATOM 1469 C C . ASP A 1 220 ? 28.241 59.564 38.251 1.00 25.04 220 ASP A C 1
ATOM 1470 O O . ASP A 1 220 ? 27.712 60.505 37.658 1.00 18.91 220 ASP A O 1
ATOM 1475 N N . VAL A 1 221 ? 29.537 59.279 38.159 1.00 18.67 221 VAL A N 1
ATOM 1476 C CA . VAL A 1 221 ? 30.461 60.063 37.351 1.00 14.36 221 VAL A CA 1
ATOM 1477 C C . VAL A 1 221 ? 30.665 59.423 35.979 1.00 14.88 221 VAL A C 1
ATOM 1478 O O . VAL A 1 221 ? 30.726 60.116 34.961 1.00 14.16 221 VAL A O 1
ATOM 1482 N N . THR A 1 222 ? 30.758 58.096 35.965 1.00 14.07 222 THR A N 1
ATOM 1483 C CA . THR A 1 222 ? 31.004 57.334 34.741 1.00 13.78 222 THR A CA 1
ATOM 1484 C C . THR A 1 222 ? 30.000 57.642 33.631 1.00 12.03 222 THR A C 1
ATOM 1485 O O . THR A 1 222 ? 30.383 57.848 32.479 1.00 11.94 222 THR A O 1
ATOM 1489 N N . ASP A 1 223 ? 28.720 57.685 33.984 1.00 12.94 223 ASP A N 1
ATOM 1490 C CA . ASP A 1 223 ? 27.674 57.941 33.000 1.00 13.01 223 ASP A CA 1
ATOM 1491 C C . ASP A 1 223 ? 27.706 59.372 32.466 1.00 13.01 223 ASP A C 1
ATOM 1492 O O . ASP A 1 223 ? 27.350 59.612 31.313 1.00 13.47 223 ASP A O 1
ATOM 1497 N N . MET A 1 224 ? 28.133 60.318 33.298 1.00 10.56 224 MET A N 1
ATOM 1498 C CA . MET A 1 224 ? 28.240 61.705 32.860 1.00 10.86 224 MET A CA 1
ATOM 1499 C C . MET A 1 224 ? 29.344 61.849 31.816 1.00 15.52 224 MET A C 1
ATOM 1500 O O . MET A 1 224 ? 29.240 62.661 30.895 1.00 13.59 224 MET A O 1
ATOM 1505 N N . VAL A 1 225 ? 30.400 61.055 31.970 1.00 11.95 225 VAL A N 1
ATOM 1506 C CA . VAL A 1 225 ? 31.487 61.018 30.999 1.00 11.99 225 VAL A CA 1
ATOM 1507 C C . VAL A 1 225 ? 30.960 60.597 29.633 1.00 11.39 225 VAL A C 1
ATOM 1508 O O . VAL A 1 225 ? 31.295 61.199 28.613 1.00 15.45 225 VAL A O 1
ATOM 1512 N N . THR A 1 226 ? 30.122 59.565 29.625 1.00 12.53 226 THR A N 1
ATOM 1513 C CA . THR A 1 226 ? 29.518 59.074 28.392 1.00 15.70 226 THR A CA 1
ATOM 1514 C C . THR A 1 226 ? 28.624 60.137 27.757 1.00 15.74 226 THR A C 1
ATOM 1515 O O . THR A 1 226 ? 28.625 60.315 26.539 1.00 18.52 226 THR A O 1
ATOM 1519 N N . VAL A 1 227 ? 27.871 60.848 28.591 1.00 15.60 227 VAL A N 1
ATOM 1520 C CA . VAL A 1 227 ? 26.984 61.903 28.111 1.00 16.23 227 VAL A CA 1
ATOM 1521 C C . VAL A 1 227 ? 27.776 63.050 27.490 1.00 11.71 227 VAL A C 1
ATOM 1522 O O . VAL A 1 227 ? 27.451 63.519 26.398 1.00 10.97 227 VAL A O 1
ATOM 1526 N N . LEU A 1 228 ? 28.818 63.493 28.187 1.00 12.14 228 LEU A N 1
ATOM 1527 C CA . LEU A 1 228 ? 29.682 64.557 27.684 1.00 11.69 228 LEU A CA 1
ATOM 1528 C C . LEU A 1 228 ? 30.358 64.158 26.376 1.00 12.88 228 LEU A C 1
ATOM 1529 O O . LEU A 1 228 ? 30.476 64.971 25.459 1.00 13.61 228 LEU A O 1
ATOM 1534 N N . ARG A 1 229 ? 30.798 62.906 26.300 1.00 10.22 229 ARG A N 1
ATOM 1535 C CA . ARG A 1 229 ? 31.404 62.376 25.083 1.00 16.30 229 ARG A CA 1
ATOM 1536 C C . ARG A 1 229 ? 30.429 62.431 23.912 1.00 13.77 229 ARG A C 1
ATOM 1537 O O . ARG A 1 229 ? 30.793 62.840 22.810 1.00 16.41 229 ARG A O 1
ATOM 1545 N N . ASP A 1 230 ? 29.190 62.018 24.160 1.00 13.25 230 ASP A N 1
ATOM 1546 C CA . ASP A 1 230 ? 28.165 62.003 23.123 1.00 14.08 230 ASP A CA 1
ATOM 1547 C C . ASP A 1 230 ? 27.741 63.415 22.727 1.00 16.94 230 ASP A C 1
ATOM 1548 O O . ASP A 1 230 ? 27.282 63.639 21.608 1.00 21.26 230 ASP A O 1
ATOM 1553 N N . LEU A 1 231 ? 27.896 64.363 23.648 1.00 12.49 231 LEU A N 1
ATOM 1554 C CA . LEU A 1 231 ? 27.588 65.762 23.366 1.00 13.36 231 LEU A CA 1
ATOM 1555 C C . LEU A 1 231 ? 28.596 66.359 22.389 1.00 20.88 231 LEU A C 1
ATOM 1556 O O . LEU A 1 231 ? 28.257 67.228 21.585 1.00 20.14 231 LEU A O 1
ATOM 1561 N N . GLY A 1 232 ? 29.838 65.890 22.464 1.00 16.07 232 GLY A N 1
ATOM 1562 C CA . GLY A 1 232 ? 30.878 66.351 21.565 1.00 20.43 232 GLY A CA 1
ATOM 1563 C C . GLY A 1 232 ? 32.220 66.536 22.243 1.00 19.68 232 GLY A C 1
ATOM 1564 O O . GLY A 1 232 ? 33.218 66.832 21.586 1.00 24.79 232 GLY A O 1
ATOM 1565 N N . ALA A 1 233 ? 32.250 66.364 23.560 1.00 14.82 233 ALA A N 1
ATOM 1566 C CA . ALA A 1 233 ? 33.488 66.514 24.318 1.00 15.84 233 ALA A CA 1
ATOM 1567 C C . ALA A 1 233 ? 34.454 65.362 24.057 1.00 20.62 233 ALA A C 1
ATOM 1568 O O . ALA A 1 233 ? 34.043 64.257 23.694 1.00 14.12 233 ALA A O 1
ATOM 1570 N N . ASP A 1 234 ? 35.742 65.633 24.246 1.00 20.63 234 ASP A N 1
ATOM 1571 C CA . ASP A 1 234 ? 36.770 64.616 24.086 1.00 15.79 234 ASP A CA 1
ATOM 1572 C C . ASP A 1 234 ? 37.372 64.263 25.435 1.00 20.55 234 ASP A C 1
ATOM 1573 O O . ASP A 1 234 ? 38.314 64.908 25.892 1.00 20.17 234 ASP A O 1
ATOM 1578 N N . ILE A 1 235 ? 36.819 63.244 26.079 1.00 17.56 235 ILE A N 1
ATOM 1579 C CA . ILE A 1 235 ? 37.329 62.792 27.366 1.00 21.50 235 ILE A CA 1
ATOM 1580 C C . ILE A 1 235 ? 38.111 61.484 27.212 1.00 21.12 235 ILE A C 1
ATOM 1581 O O . ILE A 1 235 ? 37.601 60.494 26.684 1.00 22.78 235 ILE A O 1
ATOM 1586 N N . GLU A 1 236 ? 39.352 61.484 27.682 1.00 19.96 236 GLU A N 1
ATOM 1587 C CA . GLU A 1 236 ? 40.247 60.358 27.454 1.00 20.79 236 GLU A CA 1
ATOM 1588 C C . GLU A 1 236 ? 40.728 59.705 28.743 1.00 21.38 236 GLU A C 1
ATOM 1589 O O . GLU A 1 236 ? 41.143 60.387 29.674 1.00 15.14 236 GLU A O 1
ATOM 1595 N N . PHE A 1 237 ? 40.666 58.378 28.789 1.00 17.06 237 PHE A N 1
ATOM 1596 C CA . PHE A 1 237 ? 41.186 57.621 29.922 1.00 20.00 237 PHE A CA 1
ATOM 1597 C C . PHE A 1 237 ? 42.630 57.221 29.632 1.00 24.33 237 PHE A C 1
ATOM 1598 O O . PHE A 1 237 ? 42.897 56.088 29.229 1.00 26.64 237 PHE A O 1
ATOM 1606 N N . ALA A 1 238 ? 43.552 58.162 29.828 1.00 23.34 238 ALA A N 1
ATOM 1607 C CA . ALA A 1 238 ? 44.972 57.946 29.551 1.00 21.02 238 ALA A CA 1
ATOM 1608 C C . ALA A 1 238 ? 45.572 56.836 30.406 1.00 28.37 238 ALA A C 1
ATOM 1609 O O . ALA A 1 238 ? 46.377 56.037 29.928 1.00 36.52 238 ALA A O 1
ATOM 1611 N N . GLY A 1 239 ? 45.185 56.798 31.675 1.00 23.80 239 GLY A N 1
ATOM 1612 C CA . GLY A 1 239 ? 45.647 55.765 32.581 1.00 22.65 239 GLY A CA 1
ATOM 1613 C C . GLY A 1 239 ? 44.517 55.284 33.467 1.00 28.17 239 GLY A C 1
ATOM 1614 O O . GLY A 1 239 ? 43.397 55.789 33.375 1.00 24.86 239 GLY A O 1
ATOM 1615 N N . PRO A 1 240 ? 44.802 54.299 34.330 1.00 29.03 240 PRO A N 1
ATOM 1616 C CA . PRO A 1 240 ? 43.807 53.790 35.280 1.00 25.30 240 PRO A CA 1
ATOM 1617 C C . PRO A 1 240 ? 43.328 54.887 36.224 1.00 26.37 240 PRO A C 1
ATOM 1618 O O . PRO A 1 240 ? 42.185 54.853 36.678 1.00 24.68 240 PRO A O 1
ATOM 1622 N N . GLU A 1 241 ? 44.199 55.851 36.505 1.00 19.22 241 GLU A N 1
ATOM 1623 C CA . GLU A 1 241 ? 43.873 56.931 37.427 1.00 20.94 241 GLU A CA 1
ATOM 1624 C C . GLU A 1 241 ? 44.032 58.303 36.781 1.00 15.43 241 GLU A C 1
ATOM 1625 O O . GLU A 1 241 ? 44.122 59.315 37.475 1.00 20.45 241 GLU A O 1
ATOM 1631 N N . THR A 1 242 ? 44.064 58.337 35.453 1.00 20.62 242 THR A N 1
ATOM 1632 C CA . THR A 1 242 ? 44.274 59.591 34.737 1.00 19.88 242 THR A CA 1
ATOM 1633 C C . THR A 1 242 ? 43.208 59.849 33.678 1.00 16.84 242 THR A C 1
ATOM 1634 O O . THR A 1 242 ? 43.093 59.107 32.704 1.00 19.74 242 THR A O 1
ATOM 1638 N N . TRP A 1 243 ? 42.434 60.911 33.878 1.00 12.93 243 TRP A N 1
ATOM 1639 C CA . TRP A 1 243 ? 41.429 61.325 32.908 1.00 14.58 243 TRP A CA 1
ATOM 1640 C C . TRP A 1 243 ? 41.812 62.662 32.289 1.00 16.53 243 TRP A C 1
ATOM 1641 O O . TRP A 1 243 ? 42.096 63.627 33.000 1.00 13.45 243 TRP A O 1
ATOM 1652 N N . VAL A 1 244 ? 41.820 62.712 30.962 1.00 12.74 244 VAL A N 1
ATOM 1653 C CA . VAL A 1 244 ? 42.210 63.918 30.243 1.00 14.25 244 VAL A CA 1
ATOM 1654 C C . VAL A 1 244 ? 41.046 64.478 29.432 1.00 17.70 244 VAL A C 1
ATOM 1655 O O . VAL A 1 244 ? 40.489 63.793 28.574 1.00 15.90 244 VAL A O 1
ATOM 1659 N N . ILE A 1 245 ? 40.682 65.725 29.710 1.00 15.24 245 ILE A N 1
ATOM 1660 C CA . ILE A 1 245 ? 39.610 66.386 28.978 1.00 14.86 245 ILE A CA 1
ATOM 1661 C C . ILE A 1 245 ? 40.162 67.456 28.045 1.00 16.85 245 ILE A C 1
ATOM 1662 O O . ILE A 1 245 ? 40.574 68.528 28.490 1.00 14.20 245 ILE A O 1
ATOM 1667 N N . HIS A 1 246 ? 40.172 67.161 26.751 1.00 12.70 246 HIS A N 1
ATOM 1668 C CA . HIS A 1 246 ? 40.578 68.145 25.759 1.00 17.52 246 HIS A CA 1
ATOM 1669 C C . HIS A 1 246 ? 39.409 69.081 25.483 1.00 15.58 246 HIS A C 1
ATOM 1670 O O . HIS A 1 246 ? 38.688 68.924 24.498 1.00 14.51 246 HIS A O 1
ATOM 1677 N N . GLY A 1 247 ? 39.226 70.052 26.371 1.00 13.46 247 GLY A N 1
ATOM 1678 C CA . GLY A 1 247 ? 38.087 70.948 26.306 1.00 16.03 247 GLY A CA 1
ATOM 1679 C C . GLY A 1 247 ? 38.126 71.919 25.143 1.00 15.73 247 GLY A C 1
ATOM 1680 O O . GLY A 1 247 ? 39.152 72.539 24.867 1.00 14.11 247 GLY A O 1
ATOM 1681 N N . ARG A 1 248 ? 36.992 72.051 24.465 1.00 19.10 248 ARG A N 1
ATOM 1682 C CA . ARG A 1 248 ? 36.864 72.967 23.340 1.00 19.35 248 ARG A CA 1
ATOM 1683 C C . ARG A 1 248 ? 35.717 73.947 23.565 1.00 19.22 248 ARG A C 1
ATOM 1684 O O . ARG A 1 248 ? 35.153 74.490 22.616 1.00 23.61 248 ARG A O 1
ATOM 1692 N N . GLY A 1 249 ? 35.378 74.164 24.832 1.00 18.87 249 GLY A N 1
ATOM 1693 C CA . GLY A 1 249 ? 34.333 75.103 25.195 1.00 18.62 249 GLY A CA 1
ATOM 1694 C C . GLY A 1 249 ? 32.936 74.548 25.012 1.00 18.83 249 GLY A C 1
ATOM 1695 O O . GLY A 1 249 ? 32.765 73.443 24.498 1.00 20.65 249 GLY A O 1
ATOM 1696 N N . PRO A 1 250 ? 31.924 75.318 25.437 1.00 22.47 250 PRO A N 1
ATOM 1697 C CA . PRO A 1 250 ? 30.513 74.932 25.325 1.00 21.79 250 PRO A CA 1
ATOM 1698 C C . PRO A 1 250 ? 30.063 74.827 23.871 1.00 21.54 250 PRO A C 1
ATOM 1699 O O . PRO A 1 250 ? 29.072 74.156 23.584 1.00 19.09 250 PRO A O 1
ATOM 1703 N N . GLU A 1 251 ? 30.787 75.483 22.969 1.00 22.11 251 GLU A N 1
ATOM 1704 C CA . GLU A 1 251 ? 30.434 75.477 21.553 1.00 27.13 251 GLU A CA 1
ATOM 1705 C C . GLU A 1 251 ? 30.708 74.126 20.895 1.00 22.91 251 GLU A C 1
ATOM 1706 O O . GLU A 1 251 ? 30.255 73.869 19.780 1.00 26.88 251 GLU A O 1
ATOM 1712 N N . SER A 1 252 ? 31.449 73.268 21.588 1.00 21.00 252 SER A N 1
ATOM 1713 C CA . SER A 1 252 ? 31.772 71.943 21.071 1.00 22.51 252 SER A CA 1
ATOM 1714 C C . SER A 1 252 ? 30.726 70.912 21.482 1.00 24.76 252 SER A C 1
ATOM 1715 O O . SER A 1 252 ? 30.736 69.778 21.003 1.00 23.82 252 SER A O 1
ATOM 1718 N N . LEU A 1 253 ? 29.825 71.313 22.374 1.00 16.08 253 LEU A N 1
ATOM 1719 C CA . LEU A 1 253 ? 28.787 70.420 22.873 1.00 16.62 253 LEU A CA 1
ATOM 1720 C C . LEU A 1 253 ? 27.455 70.712 22.188 1.00 14.33 253 LEU A C 1
ATOM 1721 O O . LEU A 1 253 ? 26.590 71.383 22.750 1.00 17.30 253 LEU A O 1
ATOM 1726 N N . HIS A 1 254 ? 27.295 70.199 20.972 1.00 17.51 254 HIS A N 1
ATOM 1727 C CA . HIS A 1 254 ? 26.126 70.514 20.158 1.00 21.92 254 HIS A CA 1
ATOM 1728 C C . HIS A 1 254 ? 25.525 69.283 19.489 1.00 17.64 254 HIS A C 1
ATOM 1729 O O . HIS A 1 254 ? 24.731 69.403 18.557 1.00 21.69 254 HIS A O 1
ATOM 1736 N N . ARG A 1 255 ? 25.903 68.101 19.964 1.00 19.50 255 ARG A N 1
ATOM 1737 C CA . ARG A 1 255 ? 25.389 66.857 19.401 1.00 22.73 255 ARG A CA 1
ATOM 1738 C C . ARG A 1 255 ? 24.283 66.259 20.266 1.00 20.53 255 ARG A C 1
ATOM 1739 O O . ARG A 1 255 ? 24.464 66.074 21.469 1.00 24.03 255 ARG A O 1
ATOM 1747 N N . PRO A 1 256 ? 23.127 65.963 19.649 1.00 22.92 256 PRO A N 1
ATOM 1748 C CA . PRO A 1 256 ? 21.969 65.361 20.324 1.00 19.02 256 PRO A CA 1
ATOM 1749 C C . PRO A 1 256 ? 22.317 64.020 20.964 1.00 18.01 256 PRO A C 1
ATOM 1750 O O . PRO A 1 256 ? 23.076 63.242 20.386 1.00 17.64 256 PRO A O 1
ATOM 1754 N N . VAL A 1 257 ? 21.765 63.756 22.145 1.00 18.83 257 VAL A N 1
ATOM 1755 C CA . VAL A 1 257 ? 22.117 62.557 22.899 1.00 18.01 257 VAL A CA 1
ATOM 1756 C C . VAL A 1 257 ? 20.900 61.760 23.363 1.00 20.13 257 VAL A C 1
ATOM 1757 O O . VAL A 1 257 ? 19.948 62.317 23.910 1.00 18.99 257 VAL A O 1
ATOM 1761 N N . ASP A 1 258 ? 20.942 60.451 23.133 1.00 19.01 258 ASP A N 1
ATOM 1762 C CA . ASP A 1 258 ? 19.951 59.531 23.675 1.00 21.12 258 ASP A CA 1
ATOM 1763 C C . ASP A 1 258 ? 20.610 58.647 24.727 1.00 24.97 258 ASP A C 1
ATOM 1764 O O . ASP A 1 258 ? 21.570 57.934 24.432 1.00 23.74 258 ASP A O 1
ATOM 1769 N N . VAL A 1 259 ? 20.100 58.694 25.952 1.00 18.60 259 VAL A N 1
ATOM 1770 C CA . VAL A 1 259 ? 20.691 57.921 27.038 1.00 21.17 259 VAL A CA 1
ATOM 1771 C C . VAL A 1 259 ? 19.642 57.250 27.926 1.00 20.01 259 VAL A C 1
ATOM 1772 O O . VAL A 1 259 ? 18.656 57.869 28.327 1.00 22.80 259 VAL A O 1
ATOM 1776 N N . THR A 1 260 ? 19.856 55.970 28.212 1.00 18.40 260 THR A N 1
ATOM 1777 C CA . THR A 1 260 ? 18.995 55.231 29.125 1.00 21.59 260 THR A CA 1
ATOM 1778 C C . THR A 1 260 ? 19.684 55.080 30.477 1.00 18.63 260 THR A C 1
ATOM 1779 O O . THR A 1 260 ? 20.718 54.420 30.584 1.00 13.88 260 THR A O 1
ATOM 1783 N N . LEU A 1 261 ? 19.108 55.696 31.505 1.00 14.23 261 LEU A N 1
ATOM 1784 C CA . LEU A 1 261 ? 19.712 55.702 32.834 1.00 17.36 261 LEU A CA 1
ATOM 1785 C C . LEU A 1 261 ? 19.897 54.308 33.418 1.00 16.24 261 LEU A C 1
ATOM 1786 O O . LEU A 1 261 ? 19.068 53.419 33.221 1.00 17.36 261 LEU A O 1
ATOM 1791 N N . ILE A 1 262 ? 20.999 54.131 34.136 1.00 14.92 262 ILE A N 1
ATOM 1792 C CA . ILE A 1 262 ? 21.237 52.918 34.900 1.00 15.62 262 ILE A CA 1
ATOM 1793 C C . ILE A 1 262 ? 20.206 52.861 36.028 1.00 11.81 262 ILE A C 1
ATOM 1794 O O . ILE A 1 262 ? 19.871 53.893 36.612 1.00 10.90 262 ILE A O 1
ATOM 1799 N N . PRO A 1 263 ? 19.658 51.665 36.303 1.00 15.58 263 PRO A N 1
ATOM 1800 C CA . PRO A 1 263 ? 18.703 51.507 37.405 1.00 14.14 263 PRO A CA 1
ATOM 1801 C C . PRO A 1 263 ? 19.267 52.032 38.721 1.00 13.70 263 PRO A C 1
ATOM 1802 O O . PRO A 1 263 ? 20.467 51.899 38.967 1.00 14.48 263 PRO A O 1
ATOM 1806 N N . ASP A 1 264 ? 18.408 52.633 39.542 1.00 11.06 264 ASP A N 1
ATOM 1807 C CA . ASP A 1 264 ? 18.833 53.245 40.797 1.00 13.82 264 ASP A CA 1
ATOM 1808 C C . ASP A 1 264 ? 19.539 52.232 41.691 1.00 12.96 264 ASP A C 1
ATOM 1809 O O . ASP A 1 264 ? 18.955 51.222 42.082 1.00 13.81 264 ASP A O 1
ATOM 1814 N N . LEU A 1 265 ? 20.800 52.514 42.001 1.00 12.41 265 LEU A N 1
ATOM 1815 C CA . LEU A 1 265 ? 21.652 51.587 42.735 1.00 11.75 265 LEU A CA 1
ATOM 1816 C C . LEU A 1 265 ? 21.119 51.281 44.131 1.00 12.61 265 LEU A C 1
ATOM 1817 O O . LEU A 1 265 ? 21.075 50.125 44.548 1.00 13.21 265 LEU A O 1
ATOM 1822 N N . ILE A 1 266 ? 20.712 52.321 44.849 1.00 10.90 266 ILE A N 1
ATOM 1823 C CA . ILE A 1 266 ? 20.239 52.154 46.218 1.00 12.45 266 ILE A CA 1
ATOM 1824 C C . ILE A 1 266 ? 18.838 51.547 46.255 1.00 10.90 266 ILE A C 1
ATOM 1825 O O . ILE A 1 266 ? 18.477 50.858 47.209 1.00 15.39 266 ILE A O 1
ATOM 1830 N N . GLU A 1 267 ? 18.052 51.792 45.210 1.00 12.15 267 GLU A N 1
ATOM 1831 C CA . GLU A 1 267 ? 16.730 51.185 45.117 1.00 11.02 267 GLU A CA 1
ATOM 1832 C C . GLU A 1 267 ? 16.862 49.674 44.969 1.00 12.87 267 GLU A C 1
ATOM 1833 O O . GLU A 1 267 ? 16.079 48.916 45.542 1.00 14.14 267 GLU A O 1
ATOM 1839 N N . VAL A 1 268 ? 17.859 49.244 44.200 1.00 10.36 268 VAL A N 1
ATOM 1840 C CA . VAL A 1 268 ? 18.139 47.823 44.033 1.00 11.45 268 VAL A CA 1
ATOM 1841 C C . VAL A 1 268 ? 18.498 47.200 45.377 1.00 12.70 268 VAL A C 1
ATOM 1842 O O . VAL A 1 268 ? 17.972 46.149 45.743 1.00 10.56 268 VAL A O 1
ATOM 1846 N N . VAL A 1 269 ? 19.390 47.863 46.108 1.00 10.51 269 VAL A N 1
ATOM 1847 C CA . VAL A 1 269 ? 19.774 47.430 47.446 1.00 12.60 269 VAL A CA 1
ATOM 1848 C C . VAL A 1 269 ? 18.550 47.340 48.350 1.00 12.60 269 VAL A C 1
ATOM 1849 O O . VAL A 1 269 ? 18.379 46.368 49.089 1.00 7.61 269 VAL A O 1
ATOM 1853 N N . THR A 1 270 ? 17.695 48.355 48.269 1.00 11.97 270 THR A N 1
ATOM 1854 C CA . THR A 1 270 ? 16.491 48.431 49.089 1.00 12.25 270 THR A CA 1
ATOM 1855 C C . THR A 1 270 ? 15.558 47.247 48.849 1.00 10.26 270 THR A C 1
ATOM 1856 O O . THR A 1 270 ? 15.021 46.670 49.793 1.00 13.88 270 THR A O 1
ATOM 1860 N N . TRP A 1 271 ? 15.374 46.885 47.584 1.00 10.34 271 TRP A N 1
ATOM 1861 C CA . TRP A 1 271 ? 14.477 45.789 47.236 1.00 12.38 271 TRP A CA 1
ATOM 1862 C C . TRP A 1 271 ? 15.065 44.420 47.566 1.00 11.96 271 TRP A C 1
ATOM 1863 O O . TRP A 1 271 ? 14.335 43.494 47.920 1.00 13.28 271 TRP A O 1
ATOM 1874 N N . ILE A 1 272 ? 16.382 44.295 47.444 1.00 12.38 272 ILE A N 1
ATOM 1875 C CA . ILE A 1 272 ? 17.065 43.065 47.826 1.00 10.78 272 ILE A CA 1
ATOM 1876 C C . ILE A 1 272 ? 16.909 42.844 49.328 1.00 13.80 272 ILE A C 1
ATOM 1877 O O . ILE A 1 272 ? 16.637 41.730 49.778 1.00 12.46 272 ILE A O 1
ATOM 1882 N N . CYS A 1 273 ? 17.068 43.919 50.094 1.00 11.26 273 CYS A N 1
ATOM 1883 C CA . CYS A 1 273 ? 16.877 43.872 51.538 1.00 12.74 273 CYS A CA 1
ATOM 1884 C C . CYS A 1 273 ? 15.442 43.486 51.881 1.00 13.94 273 CYS A C 1
ATOM 1885 O O . CYS A 1 273 ? 15.202 42.707 52.803 1.00 12.01 273 CYS A O 1
ATOM 1888 N N . ALA A 1 274 ? 14.495 44.031 51.126 1.00 13.03 274 ALA A N 1
ATOM 1889 C CA . ALA A 1 274 ? 13.080 43.753 51.344 1.00 10.95 274 ALA A CA 1
ATOM 1890 C C . ALA A 1 274 ? 12.725 42.315 50.976 1.00 16.10 274 ALA A C 1
ATOM 1891 O O . ALA A 1 274 ? 11.990 41.645 51.701 1.00 12.52 274 ALA A O 1
ATOM 1893 N N . GLY A 1 275 ? 13.249 41.848 49.846 1.00 13.30 275 GLY A N 1
ATOM 1894 C CA . GLY A 1 275 ? 12.977 40.501 49.377 1.00 12.24 275 GLY A CA 1
ATOM 1895 C C . GLY A 1 275 ? 13.506 39.425 50.307 1.00 14.51 275 GLY A C 1
ATOM 1896 O O . GLY A 1 275 ? 12.864 38.395 50.509 1.00 15.38 275 GLY A O 1
ATOM 1897 N N . VAL A 1 276 ? 14.680 39.667 50.878 1.00 13.49 276 VAL A N 1
ATOM 1898 C CA . VAL A 1 276 ? 15.310 38.708 51.779 1.00 13.87 276 VAL A CA 1
ATOM 1899 C C . VAL A 1 276 ? 14.560 38.595 53.107 1.00 12.45 276 VAL A C 1
ATOM 1900 O O . VAL A 1 276 ? 14.404 37.500 53.652 1.00 10.03 276 VAL A O 1
ATOM 1904 N N . LEU A 1 277 ? 14.075 39.725 53.611 1.00 12.59 277 LEU A N 1
ATOM 1905 C CA . LEU A 1 277 ? 13.512 39.776 54.958 1.00 10.71 277 LEU A CA 1
ATOM 1906 C C . LEU A 1 277 ? 11.984 39.777 55.023 1.00 12.70 277 LEU A C 1
ATOM 1907 O O . LEU A 1 277 ? 11.409 39.408 56.046 1.00 14.05 277 LEU A O 1
ATOM 1912 N N . LEU A 1 278 ? 11.325 40.187 53.943 1.00 12.61 278 LEU A N 1
ATOM 1913 C CA . LEU A 1 278 ? 9.876 40.380 53.984 1.00 12.48 278 LEU A CA 1
ATOM 1914 C C . LEU A 1 278 ? 9.081 39.474 53.045 1.00 12.57 278 LEU A C 1
ATOM 1915 O O . LEU A 1 278 ? 7.885 39.270 53.245 1.00 20.48 278 LEU A O 1
ATOM 1920 N N . ALA A 1 279 ? 9.738 38.934 52.024 1.00 15.12 279 ALA A N 1
ATOM 1921 C CA . ALA A 1 279 ? 9.052 38.100 51.041 1.00 17.88 279 ALA A CA 1
ATOM 1922 C C . ALA A 1 279 ? 9.018 36.630 51.451 1.00 21.45 279 ALA A C 1
ATOM 1923 O O . ALA A 1 279 ? 9.842 36.180 52.246 1.00 21.32 279 ALA A O 1
ATOM 1925 N N . ASP A 1 280 ? 8.056 35.888 50.909 1.00 21.74 280 ASP A N 1
ATOM 1926 C CA . ASP A 1 280 ? 7.964 34.452 51.161 1.00 28.25 280 ASP A CA 1
ATOM 1927 C C . ASP A 1 280 ? 8.295 33.660 49.898 1.00 25.17 280 ASP A C 1
ATOM 1928 O O . ASP A 1 280 ? 8.472 32.443 49.941 1.00 31.46 280 ASP A O 1
ATOM 1933 N N . GLU A 1 281 ? 8.371 34.367 48.776 1.00 20.98 281 GLU A N 1
ATOM 1934 C CA . GLU A 1 281 ? 8.836 33.795 47.519 1.00 21.62 281 GLU A CA 1
ATOM 1935 C C . GLU A 1 281 ? 9.909 34.710 46.934 1.00 21.85 281 GLU A C 1
ATOM 1936 O O . GLU A 1 281 ? 9.937 35.901 47.248 1.00 19.20 281 GLU A O 1
ATOM 1942 N N . PRO A 1 282 ? 10.806 34.154 46.100 1.00 18.74 282 PRO A N 1
ATOM 1943 C CA . PRO A 1 282 ? 11.864 34.936 45.449 1.00 17.28 282 PRO A CA 1
ATOM 1944 C C . PRO A 1 282 ? 11.330 36.193 44.767 1.00 15.90 282 PRO A C 1
ATOM 1945 O O . PRO A 1 282 ? 10.520 36.106 43.844 1.00 20.39 282 PRO A O 1
ATOM 1949 N N . LEU A 1 283 ? 11.785 37.352 45.233 1.00 12.37 283 LEU A N 1
ATOM 1950 C CA . LEU A 1 283 ? 11.303 38.631 44.728 1.00 11.14 283 LEU A CA 1
ATOM 1951 C C . LEU A 1 283 ? 12.035 39.047 43.457 1.00 18.74 283 LEU A C 1
ATOM 1952 O O . LEU A 1 283 ? 13.246 39.271 43.467 1.00 13.15 283 LEU A O 1
ATOM 1957 N N . ARG A 1 284 ? 11.289 39.155 42.363 1.00 16.17 284 ARG A N 1
ATOM 1958 C CA . ARG A 1 284 ? 11.865 39.546 41.084 1.00 17.69 284 ARG A CA 1
ATOM 1959 C C . ARG A 1 284 ? 11.961 41.065 40.989 1.00 17.07 284 ARG A C 1
ATOM 1960 O O . ARG A 1 284 ? 10.970 41.773 41.173 1.00 16.05 284 ARG A O 1
ATOM 1968 N N . ILE A 1 285 ? 13.163 41.560 40.710 1.00 13.22 285 ILE A N 1
ATOM 1969 C CA . ILE A 1 285 ? 13.411 42.995 40.628 1.00 12.62 285 ILE A CA 1
ATOM 1970 C C . ILE A 1 285 ? 13.940 43.354 39.242 1.00 14.91 285 ILE A C 1
ATOM 1971 O O . ILE A 1 285 ? 15.051 42.973 38.877 1.00 15.05 285 ILE A O 1
ATOM 1976 N N . THR A 1 286 ? 13.144 44.093 38.476 1.00 12.75 286 THR A N 1
ATOM 1977 C CA . THR A 1 286 ? 13.485 44.383 37.086 1.00 17.60 286 THR A CA 1
ATOM 1978 C C . THR A 1 286 ? 14.013 45.800 36.875 1.00 16.39 286 THR A C 1
ATOM 1979 O O . THR A 1 286 ? 13.819 46.685 37.708 1.00 14.79 286 THR A O 1
ATOM 1983 N N . GLY A 1 287 ? 14.679 46.000 35.742 1.00 14.29 287 GLY A N 1
ATOM 1984 C CA . GLY A 1 287 ? 15.229 47.292 35.379 1.00 14.66 287 GLY A CA 1
ATOM 1985 C C . GLY A 1 287 ? 16.123 47.151 34.165 1.00 16.14 287 GLY A C 1
ATOM 1986 O O . GLY A 1 287 ? 16.931 46.227 34.099 1.00 15.09 287 GLY A O 1
ATOM 1987 N N . PRO A 1 288 ? 15.980 48.064 33.191 1.00 18.70 288 PRO A N 1
ATOM 1988 C CA . PRO A 1 288 ? 16.770 48.001 31.956 1.00 13.45 288 PRO A CA 1
ATOM 1989 C C . PRO A 1 288 ? 18.264 48.152 32.226 1.00 13.71 288 PRO A C 1
ATOM 1990 O O . PRO A 1 288 ? 18.715 49.217 32.646 1.00 15.74 288 PRO A O 1
ATOM 1994 N N . GLY A 1 289 ? 19.020 47.086 31.990 1.00 16.28 289 GLY A N 1
ATOM 1995 C CA . GLY A 1 289 ? 20.451 47.103 32.224 1.00 16.27 289 GLY A CA 1
ATOM 1996 C C . GLY A 1 289 ? 20.785 47.084 33.701 1.00 17.73 289 GLY A C 1
ATOM 1997 O O . GLY A 1 289 ? 21.727 47.742 34.142 1.00 15.56 289 GLY A O 1
ATOM 1998 N N . ILE A 1 290 ? 20.011 46.322 34.468 1.00 16.72 290 ILE A N 1
ATOM 1999 C CA . ILE A 1 290 ? 20.213 46.231 35.909 1.00 16.20 290 ILE A CA 1
ATOM 2000 C C . ILE A 1 290 ? 21.505 45.487 36.239 1.00 17.42 290 ILE A C 1
ATOM 2001 O O . ILE A 1 290 ? 22.021 45.587 37.353 1.00 14.23 290 ILE A O 1
ATOM 2006 N N . ASP A 1 291 ? 22.025 44.745 35.265 1.00 17.18 291 ASP A N 1
ATOM 2007 C CA . ASP A 1 291 ? 23.294 44.048 35.430 1.00 16.05 291 ASP A CA 1
ATOM 2008 C C . ASP A 1 291 ? 24.433 45.043 35.627 1.00 15.59 291 ASP A C 1
ATOM 2009 O O . ASP A 1 291 ? 25.383 44.776 36.361 1.00 15.82 291 ASP A O 1
ATOM 2014 N N . ARG A 1 292 ? 24.327 46.193 34.966 1.00 14.08 292 ARG A N 1
ATOM 2015 C CA . ARG A 1 292 ? 25.291 47.272 35.146 1.00 16.21 292 ARG A CA 1
ATOM 2016 C C . ARG A 1 292 ? 25.201 47.830 36.559 1.00 16.37 292 ARG A C 1
ATOM 2017 O O . ARG A 1 292 ? 26.216 48.167 37.171 1.00 12.26 292 ARG A O 1
ATOM 2025 N N . ALA A 1 293 ? 23.976 47.929 37.069 1.00 14.82 293 ALA A N 1
ATOM 2026 C CA . ALA A 1 293 ? 23.746 48.394 38.431 1.00 11.90 293 ALA A CA 1
ATOM 2027 C C . ALA A 1 293 ? 24.356 47.422 39.431 1.00 11.88 293 ALA A C 1
ATOM 2028 O O . ALA A 1 293 ? 24.979 47.834 40.408 1.00 12.07 293 ALA A O 1
ATOM 2030 N N . VAL A 1 294 ? 24.178 46.130 39.171 1.00 12.35 294 VAL A N 1
ATOM 2031 C CA . VAL A 1 294 ? 24.729 45.084 40.025 1.00 17.52 294 VAL A CA 1
ATOM 2032 C C . VAL A 1 294 ? 26.252 45.138 40.062 1.00 13.90 294 VAL A C 1
ATOM 2033 O O . VAL A 1 294 ? 26.856 45.084 41.134 1.00 12.70 294 VAL A O 1
ATOM 2037 N N . HIS A 1 295 ? 26.866 45.250 38.888 1.00 10.95 295 HIS A N 1
ATOM 2038 C CA . HIS A 1 295 ? 28.320 45.314 38.789 1.00 14.64 295 HIS A CA 1
ATOM 2039 C C . HIS A 1 295 ? 28.873 46.541 39.504 1.00 14.42 295 HIS A C 1
ATOM 2040 O O . HIS A 1 295 ? 29.959 46.500 40.079 1.00 12.62 295 HIS A O 1
ATOM 2047 N N . ALA A 1 296 ? 28.117 47.633 39.461 1.00 11.08 296 ALA A N 1
ATOM 2048 C CA . ALA A 1 296 ? 28.491 48.852 40.166 1.00 11.29 296 ALA A CA 1
ATOM 2049 C C . ALA A 1 296 ? 28.372 48.646 41.671 1.00 10.99 296 ALA A C 1
ATOM 2050 O O . ALA A 1 296 ? 29.098 49.259 42.453 1.00 10.78 296 ALA A O 1
ATOM 2052 N N . LEU A 1 297 ? 27.446 47.777 42.065 1.00 8.37 297 LEU A N 1
ATOM 2053 C CA . LEU A 1 297 ? 27.230 47.455 43.469 1.00 11.57 297 LEU A CA 1
ATOM 2054 C C . LEU A 1 297 ? 28.066 46.253 43.896 1.00 10.34 297 LEU A C 1
ATOM 2055 O O . LEU A 1 297 ? 27.707 45.541 44.832 1.00 12.51 297 LEU A O 1
ATOM 2060 N N . ALA A 1 298 ? 29.179 46.036 43.200 1.00 11.18 298 ALA A N 1
ATOM 2061 C CA . ALA A 1 298 ? 30.102 44.942 43.515 1.00 15.78 298 ALA A CA 1
ATOM 2062 C C . ALA A 1 298 ? 30.578 44.886 44.978 1.00 11.60 298 ALA A C 1
ATOM 2063 O O . ALA A 1 298 ? 30.651 43.798 45.550 1.00 15.92 298 ALA A O 1
ATOM 2065 N N . PRO A 1 299 ? 30.917 46.044 45.584 1.00 11.55 299 PRO A N 1
ATOM 2066 C CA . PRO A 1 299 ? 31.258 45.981 47.011 1.00 9.25 299 PRO A CA 1
ATOM 2067 C C . PRO A 1 299 ? 30.080 45.512 47.862 1.00 13.26 299 PRO A C 1
ATOM 2068 O O . PRO A 1 299 ? 30.270 44.726 48.791 1.00 12.79 299 PRO A O 1
ATOM 2072 N N . GLU A 1 300 ? 28.882 45.991 47.540 1.00 11.31 300 GLU A N 1
ATOM 2073 C CA . GLU A 1 300 ? 27.675 45.580 48.249 1.00 10.74 300 GLU A CA 1
ATOM 2074 C C . GLU A 1 300 ? 27.389 44.093 48.064 1.00 14.03 300 GLU A C 1
ATOM 2075 O O . GLU A 1 300 ? 27.019 43.402 49.013 1.00 14.16 300 GLU A O 1
ATOM 2081 N N . PHE A 1 301 ? 27.563 43.605 46.839 1.00 11.90 301 PHE A N 1
ATOM 2082 C CA . PHE A 1 301 ? 27.278 42.207 46.527 1.00 13.95 301 PHE A CA 1
ATOM 2083 C C . PHE A 1 301 ? 28.304 41.248 47.121 1.00 12.28 301 PHE A C 1
ATOM 2084 O O . PHE A 1 301 ? 27.994 40.087 47.391 1.00 10.24 301 PHE A O 1
ATOM 2092 N N . ASP A 1 302 ? 29.524 41.732 47.324 1.00 14.17 302 ASP A N 1
ATOM 2093 C CA . ASP A 1 302 ? 30.545 40.933 47.986 1.00 12.65 302 ASP A CA 1
ATOM 2094 C C . ASP A 1 302 ? 30.156 40.723 49.444 1.00 14.56 302 ASP A C 1
ATOM 2095 O O . ASP A 1 302 ? 30.400 39.662 50.017 1.00 14.84 302 ASP A O 1
ATOM 2100 N N . LEU A 1 303 ? 29.542 41.743 50.035 1.00 10.23 303 LEU A N 1
ATOM 2101 C CA . LEU A 1 303 ? 29.038 41.648 51.399 1.00 13.36 303 LEU A CA 1
ATOM 2102 C C . LEU A 1 303 ? 27.855 40.693 51.478 1.00 13.09 303 LEU A C 1
ATOM 2103 O O . LEU A 1 303 ? 27.780 39.864 52.383 1.00 11.13 303 LEU A O 1
ATOM 2108 N N . LEU A 1 304 ? 26.936 40.817 50.524 1.00 9.66 304 LEU A N 1
ATOM 2109 C CA . LEU A 1 304 ? 25.757 39.958 50.466 1.00 14.85 304 LEU A CA 1
ATOM 2110 C C . LEU A 1 304 ? 26.147 38.488 50.365 1.00 15.58 304 LEU A C 1
ATOM 2111 O O . LEU A 1 304 ? 25.529 37.628 50.995 1.00 15.23 304 LEU A O 1
ATOM 2116 N N . ASP A 1 305 ? 27.176 38.208 49.573 1.00 11.60 305 ASP A N 1
ATOM 2117 C CA . ASP A 1 305 ? 27.669 36.846 49.415 1.00 16.02 305 ASP A CA 1
ATOM 2118 C C . ASP A 1 305 ? 28.298 36.348 50.712 1.00 15.56 305 ASP A C 1
ATOM 2119 O O . ASP A 1 305 ? 28.180 35.174 51.061 1.00 17.72 305 ASP A O 1
ATOM 2124 N N . ARG A 1 306 ? 28.967 37.249 51.422 1.00 13.52 306 ARG A N 1
ATOM 2125 C CA . ARG A 1 306 ? 29.613 36.903 52.682 1.00 15.75 306 ARG A CA 1
ATOM 2126 C C . ARG A 1 306 ? 28.594 36.688 53.798 1.00 17.02 306 ARG A C 1
ATOM 2127 O O . ARG A 1 306 ? 28.832 35.913 54.725 1.00 17.14 306 ARG A O 1
ATOM 2135 N N . MET A 1 307 ? 27.457 37.371 53.701 1.00 13.07 307 MET A N 1
ATOM 2136 C CA . MET A 1 307 ? 26.400 37.228 54.697 1.00 14.94 307 MET A CA 1
ATOM 2137 C C . MET A 1 307 ? 25.560 35.980 54.441 1.00 14.03 307 MET A C 1
ATOM 2138 O O . MET A 1 307 ? 24.859 35.502 55.330 1.00 15.26 307 MET A O 1
ATOM 2143 N N . GLY A 1 308 ? 25.640 35.456 53.222 1.00 16.78 308 GLY A N 1
ATOM 2144 C CA . GLY A 1 308 ? 24.886 34.273 52.854 1.00 14.27 308 GLY A CA 1
ATOM 2145 C C . GLY A 1 308 ? 23.615 34.607 52.097 1.00 16.01 308 GLY A C 1
ATOM 2146 O O . GLY A 1 308 ? 22.733 33.762 51.941 1.00 13.84 308 GLY A O 1
ATOM 2147 N N . VAL A 1 309 ? 23.521 35.847 51.627 1.00 16.02 309 VAL A N 1
ATOM 2148 C CA . VAL A 1 309 ? 22.362 36.297 50.865 1.00 18.23 309 VAL A CA 1
ATOM 2149 C C . VAL A 1 309 ? 22.438 35.826 49.415 1.00 17.43 309 VAL A C 1
ATOM 2150 O O . VAL A 1 309 ? 23.424 36.079 48.723 1.00 22.35 309 VAL A O 1
ATOM 2154 N N . ARG A 1 310 ? 21.396 35.137 48.961 1.00 12.63 310 ARG A N 1
ATOM 2155 C CA . ARG A 1 310 ? 21.353 34.644 47.590 1.00 16.31 310 ARG A CA 1
ATOM 2156 C C . ARG A 1 310 ? 20.585 35.582 46.664 1.00 16.38 310 ARG A C 1
ATOM 2157 O O . ARG A 1 310 ? 19.412 35.875 46.895 1.00 14.84 310 ARG A O 1
ATOM 2165 N N . VAL A 1 311 ? 21.257 36.049 45.617 1.00 13.23 311 VAL A N 1
ATOM 2166 C CA . VAL A 1 311 ? 20.625 36.886 44.605 1.00 10.71 311 VAL A CA 1
ATOM 2167 C C . VAL A 1 311 ? 20.975 36.398 43.203 1.00 18.15 311 VAL A C 1
ATOM 2168 O O . VAL A 1 311 ? 22.144 36.379 42.817 1.00 18.43 311 VAL A O 1
ATOM 2172 N N . ASP A 1 312 ? 19.958 35.997 42.446 1.00 17.72 312 ASP A N 1
ATOM 2173 C CA . ASP A 1 312 ? 20.157 35.570 41.067 1.00 17.37 312 ASP A CA 1
ATOM 2174 C C . ASP A 1 312 ? 20.253 36.790 40.162 1.00 18.87 312 ASP A C 1
ATOM 2175 O O . ASP A 1 312 ? 19.313 37.578 40.073 1.00 19.04 312 ASP A O 1
ATOM 2180 N N . VAL A 1 313 ? 21.391 36.946 39.493 1.00 22.83 313 VAL A N 1
ATOM 2181 C CA . VAL A 1 313 ? 21.624 38.120 38.659 1.00 17.98 313 VAL A CA 1
ATOM 2182 C C . VAL A 1 313 ? 21.433 37.831 37.173 1.00 23.69 313 VAL A C 1
ATOM 2183 O O . VAL A 1 313 ? 22.102 36.966 36.606 1.00 22.21 313 VAL A O 1
ATOM 2187 N N . GLY A 1 314 ? 20.514 38.564 36.553 1.00 24.58 314 GLY A N 1
ATOM 2188 C CA . GLY A 1 314 ? 20.278 38.457 35.125 1.00 20.03 314 GLY A CA 1
ATOM 2189 C C . GLY A 1 314 ? 20.662 39.739 34.411 1.00 25.33 314 GLY A C 1
ATOM 2190 O O . GLY A 1 314 ? 21.449 40.533 34.927 1.00 27.97 314 GLY A O 1
ATOM 2191 N N . ALA A 1 315 ? 20.103 39.946 33.224 1.00 19.00 315 ALA A N 1
ATOM 2192 C CA . ALA A 1 315 ? 20.420 41.126 32.429 1.00 18.21 315 ALA A CA 1
ATOM 2193 C C . ALA A 1 315 ? 19.547 42.316 32.812 1.00 21.44 315 ALA A C 1
ATOM 2194 O O . ALA A 1 315 ? 20.054 43.381 33.167 1.00 18.49 315 ALA A O 1
ATOM 2196 N N . ASP A 1 316 ? 18.234 42.130 32.734 1.00 21.22 316 ASP A N 1
ATOM 2197 C CA . ASP A 1 316 ? 17.293 43.195 33.059 1.00 19.54 316 ASP A CA 1
ATOM 2198 C C . ASP A 1 316 ? 16.516 42.890 34.334 1.00 19.67 316 ASP A C 1
ATOM 2199 O O . ASP A 1 316 ? 15.530 43.558 34.643 1.00 16.67 316 ASP A O 1
ATOM 2204 N N . GLU A 1 317 ? 16.964 41.880 35.072 1.00 18.54 317 GLU A N 1
ATOM 2205 C CA . GLU A 1 317 ? 16.300 41.505 36.313 1.00 22.25 317 GLU A CA 1
ATOM 2206 C C . GLU A 1 317 ? 17.248 40.834 37.301 1.00 18.95 317 GLU A C 1
ATOM 2207 O O . GLU A 1 317 ? 18.216 40.181 36.910 1.00 17.04 317 GLU A O 1
ATOM 2213 N N . VAL A 1 318 ? 16.967 41.014 38.587 1.00 16.25 318 VAL A N 1
ATOM 2214 C CA . VAL A 1 318 ? 17.647 40.262 39.633 1.00 17.57 318 VAL A CA 1
ATOM 2215 C C . VAL A 1 318 ? 16.604 39.640 40.552 1.00 16.45 318 VAL A C 1
ATOM 2216 O O . VAL A 1 318 ? 15.497 40.160 40.692 1.00 16.14 318 VAL A O 1
ATOM 2220 N N . THR A 1 319 ? 16.954 38.516 41.166 1.00 13.31 319 THR A N 1
ATOM 2221 C CA . THR A 1 319 ? 16.017 37.803 42.020 1.00 11.50 319 THR A CA 1
ATOM 2222 C C . THR A 1 319 ? 16.572 37.617 43.428 1.00 13.25 319 THR A C 1
ATOM 2223 O O . THR A 1 319 ? 17.560 36.912 43.628 1.00 13.80 319 THR A O 1
ATOM 2227 N N . ALA A 1 320 ? 15.929 38.260 44.397 1.00 9.92 320 ALA A N 1
ATOM 2228 C CA . ALA A 1 320 ? 16.353 38.172 45.788 1.00 12.32 320 ALA A CA 1
ATOM 2229 C C . ALA A 1 320 ? 15.550 37.115 46.538 1.00 11.98 320 ALA A C 1
ATOM 2230 O O . ALA A 1 320 ? 14.320 37.160 46.567 1.00 12.17 320 ALA A O 1
ATOM 2232 N N . HIS A 1 321 ? 16.254 36.165 47.143 1.00 11.22 321 HIS A N 1
ATOM 2233 C CA . HIS A 1 321 ? 15.611 35.057 47.841 1.00 18.47 321 HIS A CA 1
ATOM 2234 C C . HIS A 1 321 ? 15.449 35.339 49.330 1.00 16.89 321 HIS A C 1
ATOM 2235 O O . HIS A 1 321 ? 16.366 35.848 49.975 1.00 15.93 321 HIS A O 1
ATOM 2242 N N . PRO A 1 322 ? 14.272 35.007 49.880 1.00 15.48 322 PRO A N 1
ATOM 2243 C CA . PRO A 1 322 ? 14.003 35.134 51.315 1.00 17.27 322 PRO A CA 1
ATOM 2244 C C . PRO A 1 322 ? 14.948 34.265 52.139 1.00 15.17 322 PRO A C 1
ATOM 2245 O O . PRO A 1 322 ? 15.596 33.370 51.594 1.00 13.53 322 PRO A O 1
ATOM 2249 N N . LEU A 1 323 ? 15.018 34.531 53.439 1.00 14.72 323 LEU A N 1
ATOM 2250 C CA . LEU A 1 323 ? 15.886 33.775 54.335 1.00 16.13 323 LEU A CA 1
ATOM 2251 C C . LEU A 1 323 ? 15.527 32.294 54.380 1.00 18.67 323 LEU A C 1
ATOM 2252 O O . LEU A 1 323 ? 14.354 31.928 54.454 1.00 20.34 323 LEU A O 1
ATOM 2257 N N . THR A 1 324 ? 16.549 31.448 54.328 1.00 18.88 324 THR A N 1
ATOM 2258 C CA . THR A 1 324 ? 16.371 30.012 54.494 1.00 29.65 324 THR A CA 1
ATOM 2259 C C . THR A 1 324 ? 17.079 29.577 55.770 1.00 28.04 324 THR A C 1
ATOM 2260 O O . THR A 1 324 ? 16.859 28.479 56.279 1.00 33.92 324 THR A O 1
ATOM 2264 N N . LYS A 1 325 ? 17.930 30.464 56.276 1.00 25.31 325 LYS A N 1
ATOM 2265 C CA . LYS A 1 325 ? 18.683 30.233 57.499 1.00 29.84 325 LYS A CA 1
ATOM 2266 C C . LYS A 1 325 ? 19.279 31.566 57.945 1.00 22.89 325 LYS A C 1
ATOM 2267 O O . LYS A 1 325 ? 19.323 32.511 57.157 1.00 19.30 325 LYS A O 1
ATOM 2273 N N . PRO A 1 326 ? 19.716 31.660 59.213 1.00 17.75 326 PRO A N 1
ATOM 2274 C CA . PRO A 1 326 ? 20.351 32.892 59.695 1.00 18.10 326 PRO A CA 1
ATOM 2275 C C . PRO A 1 326 ? 21.547 33.316 58.842 1.00 19.19 326 PRO A C 1
ATOM 2276 O O . PRO A 1 326 ? 22.238 32.470 58.274 1.00 15.72 326 PRO A O 1
ATOM 2280 N N . LEU A 1 327 ? 21.775 34.622 58.752 1.00 15.30 327 LEU A N 1
ATOM 2281 C CA . LEU A 1 327 ? 22.877 35.155 57.962 1.00 14.39 327 LEU A CA 1
ATOM 2282 C C . LEU A 1 327 ? 24.187 35.146 58.743 1.00 14.91 327 LEU A C 1
ATOM 2283 O O . LEU A 1 327 ? 24.216 34.815 59.929 1.00 13.77 327 LEU A O 1
ATOM 2288 N N . ARG A 1 328 ? 25.270 35.505 58.064 1.00 13.78 328 ARG A N 1
ATOM 2289 C CA . ARG A 1 328 ? 26.576 35.617 58.700 1.00 17.79 328 ARG A CA 1
ATOM 2290 C C . ARG A 1 328 ? 26.965 37.082 58.866 1.00 15.87 328 ARG A C 1
ATOM 2291 O O . ARG A 1 328 ? 26.714 37.898 57.979 1.00 11.24 328 ARG A O 1
ATOM 2299 N N . PRO A 1 329 ? 27.577 37.419 60.010 1.00 17.87 329 PRO A N 1
ATOM 2300 C CA . PRO A 1 329 ? 27.977 38.800 60.296 1.00 9.78 329 PRO A CA 1
ATOM 2301 C C . PRO A 1 329 ? 29.171 39.233 59.453 1.00 14.10 329 PRO A C 1
ATOM 2302 O O . PRO A 1 329 ? 29.967 38.396 59.026 1.00 12.55 329 PRO A O 1
ATOM 2306 N N . VAL A 1 330 ? 29.285 40.536 59.218 1.00 15.80 330 VAL A N 1
ATOM 2307 C CA . VAL A 1 330 ? 30.387 41.088 58.441 1.00 13.18 330 VAL A CA 1
ATOM 2308 C C . VAL A 1 330 ? 30.904 42.379 59.063 1.00 13.34 330 VAL A C 1
ATOM 2309 O O . VAL A 1 330 ? 30.173 43.076 59.767 1.00 11.76 330 VAL A O 1
ATOM 2313 N N . GLU A 1 331 ? 32.171 42.687 58.809 1.00 12.96 331 GLU A N 1
ATOM 2314 C CA . GLU A 1 331 ? 32.713 43.995 59.150 1.00 14.84 331 GLU A CA 1
ATOM 2315 C C . GLU A 1 331 ? 33.237 44.657 57.880 1.00 14.61 331 GLU A C 1
ATOM 2316 O O . GLU A 1 331 ? 33.924 44.026 57.075 1.00 15.96 331 GLU A O 1
ATOM 2322 N N . PHE A 1 332 ? 32.890 45.924 57.690 1.00 11.85 332 PHE A N 1
ATOM 2323 C CA . PHE A 1 332 ? 33.279 46.633 56.479 1.00 12.13 332 PHE A CA 1
ATOM 2324 C C . PHE A 1 332 ? 33.264 48.140 56.681 1.00 9.99 332 PHE A C 1
ATOM 2325 O O . PHE A 1 332 ? 32.836 48.639 57.722 1.00 10.34 332 PHE A O 1
ATOM 2333 N N . THR A 1 333 ? 33.727 48.859 55.667 1.00 9.64 333 THR A N 1
ATOM 2334 C CA . THR A 1 333 ? 33.766 50.311 55.717 1.00 11.16 333 THR A CA 1
ATOM 2335 C C . THR A 1 333 ? 33.102 50.910 54.485 1.00 11.51 333 THR A C 1
ATOM 2336 O O . THR A 1 333 ? 33.517 50.648 53.357 1.00 13.53 333 THR A O 1
ATOM 2340 N N . ALA A 1 334 ? 32.062 51.706 54.704 1.00 12.04 334 ALA A N 1
ATOM 2341 C CA . ALA A 1 334 ? 31.420 52.426 53.613 1.00 10.40 334 ALA A CA 1
ATOM 2342 C C . ALA A 1 334 ? 32.347 53.536 53.131 1.00 13.18 334 ALA A C 1
ATOM 2343 O O . ALA A 1 334 ? 32.642 54.473 53.871 1.00 11.82 334 ALA A O 1
ATOM 2345 N N . MET A 1 335 ? 32.808 53.422 51.890 1.00 13.10 335 MET A N 1
ATOM 2346 C CA . MET A 1 335 ? 33.773 54.373 51.349 1.00 12.53 335 MET A CA 1
ATOM 2347 C C . MET A 1 335 ? 33.469 54.737 49.898 1.00 13.59 335 MET A C 1
ATOM 2348 O O . MET A 1 335 ? 32.640 54.101 49.247 1.00 12.53 335 MET A O 1
ATOM 2353 N N . SER A 1 336 ? 34.152 55.765 49.402 1.00 9.98 336 SER A N 1
ATOM 2354 C CA . SER A 1 336 ? 33.919 56.281 48.058 1.00 11.64 336 SER A CA 1
ATOM 2355 C C . SER A 1 336 ? 34.201 55.241 46.976 1.00 12.98 336 SER A C 1
ATOM 2356 O O . SER A 1 336 ? 33.432 55.098 46.025 1.00 8.70 336 SER A O 1
ATOM 2359 N N . ARG A 1 337 ? 35.306 54.517 47.124 1.00 11.05 337 ARG A N 1
ATOM 2360 C CA . ARG A 1 337 ? 35.647 53.459 46.181 1.00 9.34 337 ARG A CA 1
ATOM 2361 C C . ARG A 1 337 ? 35.282 52.090 46.742 1.00 12.86 337 ARG A C 1
ATOM 2362 O O . ARG A 1 337 ? 35.972 51.101 46.499 1.00 16.06 337 ARG A O 1
ATOM 2370 N N . GLY A 1 338 ? 34.189 52.044 47.495 1.00 15.94 338 GLY A N 1
ATOM 2371 C CA . GLY A 1 338 ? 33.699 50.802 48.059 1.00 10.03 338 GLY A CA 1
ATOM 2372 C C . GLY A 1 338 ? 32.193 50.823 48.228 1.00 11.50 338 GLY A C 1
ATOM 2373 O O . GLY A 1 338 ? 31.467 51.278 47.344 1.00 15.77 338 GLY A O 1
ATOM 2374 N N . VAL A 1 339 ? 31.726 50.330 49.370 1.00 11.11 339 VAL A N 1
ATOM 2375 C CA . VAL A 1 339 ? 30.300 50.290 49.667 1.00 12.68 339 VAL A CA 1
ATOM 2376 C C . VAL A 1 339 ? 29.728 51.697 49.806 1.00 13.77 339 VAL A C 1
ATOM 2377 O O . VAL A 1 339 ? 30.305 52.544 50.489 1.00 12.39 339 VAL A O 1
ATOM 2381 N N . PHE A 1 340 ? 28.597 51.939 49.150 1.00 14.98 340 PHE A N 1
ATOM 2382 C CA . PHE A 1 340 ? 27.915 53.225 49.241 1.00 12.68 340 PHE A CA 1
ATOM 2383 C C . PHE A 1 340 ? 27.505 53.541 50.673 1.00 14.55 340 PHE A C 1
ATOM 2384 O O . PHE A 1 340 ? 27.258 52.641 51.475 1.00 15.23 340 PHE A O 1
ATOM 2392 N N . SER A 1 341 ? 27.430 54.828 50.985 1.00 17.96 341 SER A N 1
ATOM 2393 C CA . SER A 1 341 ? 27.013 55.267 52.306 1.00 14.71 341 SER A CA 1
ATOM 2394 C C . SER A 1 341 ? 25.515 55.036 52.487 1.00 18.33 341 SER A C 1
ATOM 2395 O O . SER A 1 341 ? 25.041 54.794 53.596 1.00 19.43 341 SER A O 1
ATOM 2398 N N . ASP A 1 342 ? 24.779 55.105 51.383 1.00 20.21 342 ASP A N 1
ATOM 2399 C CA . ASP A 1 342 ? 23.332 54.918 51.404 1.00 22.86 342 ASP A CA 1
ATOM 2400 C C . ASP A 1 342 ? 22.944 53.447 51.522 1.00 18.38 342 ASP A C 1
ATOM 2401 O O . ASP A 1 342 ? 21.810 53.124 51.875 1.00 19.37 342 ASP A O 1
ATOM 2406 N N . SER A 1 343 ? 23.888 52.560 51.222 1.00 15.46 343 SER A N 1
ATOM 2407 C CA . SER A 1 343 ? 23.630 51.124 51.267 1.00 14.68 343 SER A CA 1
ATOM 2408 C C . SER A 1 343 ? 23.765 50.581 52.686 1.00 16.60 343 SER A C 1
ATOM 2409 O O . SER A 1 343 ? 23.142 49.581 53.044 1.00 16.83 343 SER A O 1
ATOM 2412 N N . GLN A 1 344 ? 24.579 51.258 53.487 1.00 17.31 344 GLN A N 1
ATOM 2413 C CA . GLN A 1 344 ? 24.873 50.833 54.855 1.00 14.05 344 GLN A CA 1
ATOM 2414 C C . GLN A 1 344 ? 23.666 50.615 55.794 1.00 13.89 344 GLN A C 1
ATOM 2415 O O . GLN A 1 344 ? 23.654 49.639 56.545 1.00 14.34 344 GLN A O 1
ATOM 2421 N N . PRO A 1 345 ? 22.654 51.506 55.763 1.00 14.09 345 PRO A N 1
ATOM 2422 C CA . PRO A 1 345 ? 21.520 51.265 56.667 1.00 12.33 345 PRO A CA 1
ATOM 2423 C C . PRO A 1 345 ? 20.780 49.956 56.386 1.00 14.22 345 PRO A C 1
ATOM 2424 O O . PRO A 1 345 ? 20.308 49.305 57.319 1.00 15.29 345 PRO A O 1
ATOM 2428 N N . PHE A 1 346 ? 20.685 49.578 55.116 1.00 10.12 346 PHE A N 1
ATOM 2429 C CA . PHE A 1 346 ? 19.996 48.349 54.742 1.00 13.04 346 PHE A CA 1
ATOM 2430 C C . PHE A 1 346 ? 20.825 47.120 55.101 1.00 12.99 346 PHE A C 1
ATOM 2431 O O . PHE A 1 346 ? 20.282 46.056 55.394 1.00 15.96 346 PHE A O 1
ATOM 2439 N N . LEU A 1 347 ? 22.144 47.276 55.080 1.00 13.24 347 LEU A N 1
ATOM 2440 C CA . LEU A 1 347 ? 23.044 46.203 55.474 1.00 9.34 347 LEU A CA 1
ATOM 2441 C C . LEU A 1 347 ? 23.025 46.029 56.988 1.00 12.85 347 LEU A C 1
ATOM 2442 O O . LEU A 1 347 ? 23.258 44.934 57.503 1.00 10.76 347 LEU A O 1
ATOM 2447 N N . ALA A 1 348 ? 22.743 47.118 57.695 1.00 11.53 348 ALA A N 1
ATOM 2448 C CA . ALA A 1 348 ? 22.623 47.083 59.147 1.00 10.48 348 ALA A CA 1
ATOM 2449 C C . ALA A 1 348 ? 21.393 46.282 59.553 1.00 12.11 348 ALA A C 1
ATOM 2450 O O . ALA A 1 348 ? 21.427 45.521 60.519 1.00 15.09 348 ALA A O 1
ATOM 2452 N N . LEU A 1 349 ? 20.307 46.460 58.808 1.00 8.32 349 LEU A N 1
ATOM 2453 C CA . LEU A 1 349 ? 19.072 45.731 59.070 1.00 12.86 349 LEU A CA 1
ATOM 2454 C C . LEU A 1 349 ? 19.259 44.242 58.799 1.00 13.32 349 LEU A C 1
ATOM 2455 O O . LEU A 1 349 ? 18.750 43.399 59.538 1.00 14.32 349 LEU A O 1
ATOM 2460 N N . LEU A 1 350 ? 19.993 43.926 57.736 1.00 12.10 350 LEU A N 1
ATOM 2461 C CA . LEU A 1 350 ? 20.310 42.542 57.408 1.00 11.69 350 LEU A CA 1
ATOM 2462 C C . LEU A 1 350 ? 21.190 41.922 58.487 1.00 11.85 350 LEU A C 1
ATOM 2463 O O . LEU A 1 350 ? 21.107 40.724 58.756 1.00 11.92 350 LEU A O 1
ATOM 2468 N N . GLY A 1 351 ? 22.030 42.749 59.103 1.00 9.51 351 GLY A N 1
ATOM 2469 C CA . GLY A 1 351 ? 22.916 42.297 60.159 1.00 9.30 351 GLY A CA 1
ATOM 2470 C C . GLY A 1 351 ? 22.167 41.862 61.404 1.00 13.37 351 GLY A C 1
ATOM 2471 O O . GLY A 1 351 ? 22.670 41.063 62.195 1.00 11.56 351 GLY A O 1
ATOM 2472 N N . ALA A 1 352 ? 20.957 42.386 61.576 1.00 11.21 352 ALA A N 1
ATOM 2473 C CA . ALA A 1 352 ? 20.117 42.027 62.713 1.00 13.28 352 ALA A CA 1
ATOM 2474 C C . ALA A 1 352 ? 19.641 40.582 62.608 1.00 12.44 352 ALA A C 1
ATOM 2475 O O . ALA A 1 352 ? 19.194 39.992 63.591 1.00 9.14 352 ALA A O 1
ATOM 2477 N N . TYR A 1 353 ? 19.741 40.019 61.408 1.00 10.79 353 TYR A N 1
ATOM 2478 C CA . TYR A 1 353 ? 19.335 38.641 61.166 1.00 10.32 353 TYR A CA 1
ATOM 2479 C C . TYR A 1 353 ? 20.546 37.721 61.062 1.00 12.71 353 TYR A C 1
ATOM 2480 O O . TYR A 1 353 ? 20.406 36.517 60.846 1.00 15.33 353 TYR A O 1
ATOM 2489 N N . ALA A 1 354 ? 21.735 38.294 61.216 1.00 11.45 354 ALA A N 1
ATOM 2490 C CA . ALA A 1 354 ? 22.967 37.518 61.188 1.00 11.85 354 ALA A CA 1
ATOM 2491 C C . ALA A 1 354 ? 23.321 37.030 62.587 1.00 12.79 354 ALA A C 1
ATOM 2492 O O . ALA A 1 354 ? 22.955 37.657 63.579 1.00 13.89 354 ALA A O 1
ATOM 2494 N N . GLU A 1 355 ? 24.029 35.909 62.664 1.00 18.24 355 GLU A N 1
ATOM 2495 C CA . GLU A 1 355 ? 24.441 35.359 63.951 1.00 17.50 355 GLU A CA 1
ATOM 2496 C C . GLU A 1 355 ? 25.828 35.846 64.356 1.00 16.71 355 GLU A C 1
ATOM 2497 O O . GLU A 1 355 ? 26.837 35.206 64.059 1.00 14.99 355 GLU A O 1
ATOM 2503 N N . GLY A 1 356 ? 25.865 36.984 65.041 1.00 13.98 356 GLY A N 1
ATOM 2504 C CA . GLY A 1 356 ? 27.117 37.581 65.460 1.00 13.41 356 GLY A CA 1
ATOM 2505 C C . GLY A 1 356 ? 27.103 39.087 65.292 1.00 14.84 356 GLY A C 1
ATOM 2506 O O . GLY A 1 356 ? 26.099 39.658 64.867 1.00 13.55 356 GLY A O 1
ATOM 2507 N N . PRO A 1 357 ? 28.223 39.741 65.628 1.00 16.00 357 PRO A N 1
ATOM 2508 C CA . PRO A 1 357 ? 28.342 41.199 65.553 1.00 10.12 357 PRO A CA 1
ATOM 2509 C C . PRO A 1 357 ? 28.649 41.680 64.139 1.00 9.58 357 PRO A C 1
ATOM 2510 O O . PRO A 1 357 ? 29.572 41.171 63.504 1.00 13.23 357 PRO A O 1
ATOM 2514 N N . THR A 1 358 ? 27.879 42.649 63.656 1.00 8.03 358 THR A N 1
ATOM 2515 C CA . THR A 1 358 ? 28.178 43.299 62.386 1.00 9.29 358 THR A CA 1
ATOM 2516 C C . THR A 1 358 ? 28.760 44.683 62.645 1.00 10.13 358 THR A C 1
ATOM 2517 O O . THR A 1 358 ? 28.137 45.512 63.306 1.00 10.71 358 THR A O 1
ATOM 2521 N N . TYR A 1 359 ? 29.960 44.925 62.128 1.00 10.32 359 TYR A N 1
ATOM 2522 C CA . TYR A 1 359 ? 30.642 46.195 62.341 1.00 8.60 359 TYR A CA 1
ATOM 2523 C C . TYR A 1 359 ? 30.593 47.057 61.087 1.00 12.31 359 TYR A C 1
ATOM 2524 O O . TYR A 1 359 ? 31.070 46.656 60.026 1.00 14.72 359 TYR A O 1
ATOM 2533 N N . ILE A 1 360 ? 30.012 48.244 61.215 1.00 9.24 360 ILE A N 1
ATOM 2534 C CA . ILE A 1 360 ? 29.875 49.152 60.084 1.00 9.70 360 ILE A CA 1
ATOM 2535 C C . ILE A 1 360 ? 30.601 50.467 60.340 1.00 12.49 360 ILE A C 1
ATOM 2536 O O . ILE A 1 360 ? 30.307 51.171 61.307 1.00 11.75 360 ILE A O 1
ATOM 2541 N N . ARG A 1 361 ? 31.553 50.793 59.472 1.00 11.31 361 ARG A N 1
ATOM 2542 C CA . ARG A 1 361 ? 32.299 52.038 59.600 1.00 11.15 361 ARG A CA 1
ATOM 2543 C C . ARG A 1 361 ? 31.975 53.003 58.467 1.00 13.67 361 ARG A C 1
ATOM 2544 O O . ARG A 1 361 ? 32.024 52.639 57.292 1.00 10.34 361 ARG A O 1
ATOM 2552 N N . GLU A 1 362 ? 31.648 54.237 58.833 1.00 15.21 362 GLU A N 1
ATOM 2553 C CA . GLU A 1 362 ? 31.327 55.273 57.862 1.00 15.14 362 GLU A CA 1
ATOM 2554 C C . GLU A 1 362 ? 32.559 56.110 57.534 1.00 15.59 362 GLU A C 1
ATOM 2555 O O . GLU A 1 362 ? 33.156 56.721 58.420 1.00 17.01 362 GLU A O 1
ATOM 2561 N N . ALA A 1 363 ? 32.935 56.140 56.259 1.00 15.83 363 ALA A N 1
ATOM 2562 C CA . ALA A 1 363 ? 34.120 56.880 55.836 1.00 11.50 363 ALA A CA 1
ATOM 2563 C C . ALA A 1 363 ? 33.812 57.902 54.745 1.00 14.25 363 ALA A C 1
ATOM 2564 O O . ALA A 1 363 ? 34.706 58.326 54.013 1.00 18.51 363 ALA A O 1
ATOM 2566 N N . VAL A 1 364 ? 32.546 58.290 54.637 1.00 16.16 364 VAL A N 1
ATOM 2567 C CA . VAL A 1 364 ? 32.139 59.318 53.683 1.00 20.81 364 VAL A CA 1
ATOM 2568 C C . VAL A 1 364 ? 31.328 60.409 54.376 1.00 23.09 364 VAL A C 1
ATOM 2569 O O . VAL A 1 364 ? 31.811 61.524 54.569 1.00 24.72 364 VAL A O 1
ATOM 2573 N N . TRP A 1 365 ? 30.096 60.080 54.753 1.00 30.76 365 TRP A N 1
ATOM 2574 C CA . TRP A 1 365 ? 29.215 61.045 55.402 1.00 35.16 365 TRP A CA 1
ATOM 2575 C C . TRP A 1 365 ? 29.125 60.824 56.905 1.00 50.67 365 TRP A C 1
ATOM 2576 O O . TRP A 1 365 ? 28.305 60.039 57.381 1.00 55.74 365 TRP A O 1
ATOM 2587 N N . GLU A 1 366 ? 29.973 61.532 57.640 1.00 42.33 366 GLU A N 1
ATOM 2588 C CA . GLU A 1 366 ? 29.985 61.479 59.093 1.00 63.22 366 GLU A CA 1
ATOM 2589 C C . GLU A 1 366 ? 28.605 61.747 59.683 1.00 61.99 366 GLU A C 1
ATOM 2590 O O . GLU A 1 366 ? 27.846 62.559 59.156 1.00 42.74 366 GLU A O 1
ATOM 2596 N N . HIS A 1 367 ? 28.290 61.054 60.774 1.00 61.83 367 HIS A N 1
ATOM 2597 C CA . HIS A 1 367 ? 27.035 61.260 61.493 1.00 55.55 367 HIS A CA 1
ATOM 2598 C C . HIS A 1 367 ? 25.787 60.992 60.654 1.00 41.87 367 HIS A C 1
ATOM 2599 O O . HIS A 1 367 ? 24.962 61.886 60.461 1.00 47.75 367 HIS A O 1
ATOM 2606 N N . ARG A 1 368 ? 25.651 59.771 60.149 1.00 36.35 368 ARG A N 1
ATOM 2607 C CA . ARG A 1 368 ? 24.401 59.368 59.508 1.00 39.90 368 ARG A CA 1
ATOM 2608 C C . ARG A 1 368 ? 23.934 57.995 59.993 1.00 30.37 368 ARG A C 1
ATOM 2609 O O . ARG A 1 368 ? 23.446 57.169 59.219 1.00 24.04 368 ARG A O 1
ATOM 2617 N N . PHE A 1 369 ? 24.089 57.769 61.292 1.00 25.79 369 PHE A N 1
ATOM 2618 C CA . PHE A 1 369 ? 23.545 56.587 61.939 1.00 21.10 369 PHE A CA 1
ATOM 2619 C C . PHE A 1 369 ? 22.316 56.993 62.739 1.00 22.58 369 PHE A C 1
ATOM 2620 O O . PHE A 1 369 ? 22.038 56.435 63.799 1.00 23.74 369 PHE A O 1
ATOM 2628 N N . GLY A 1 370 ? 21.583 57.976 62.222 1.00 21.29 370 GLY A N 1
ATOM 2629 C CA . GLY A 1 370 ? 20.403 58.492 62.892 1.00 18.68 370 GLY A CA 1
ATOM 2630 C C . GLY A 1 370 ? 19.234 57.525 62.888 1.00 18.55 370 GLY A C 1
ATOM 2631 O O . GLY A 1 370 ? 18.246 57.731 63.593 1.00 26.53 370 GLY A O 1
ATOM 2632 N N . PHE A 1 371 ? 19.344 56.470 62.088 1.00 14.54 371 PHE A N 1
ATOM 2633 C CA . PHE A 1 371 ? 18.312 55.442 62.028 1.00 17.54 371 PHE A CA 1
ATOM 2634 C C . PHE A 1 371 ? 18.458 54.454 63.182 1.00 15.73 371 PHE A C 1
ATOM 2635 O O . PHE A 1 371 ? 17.502 53.774 63.554 1.00 16.64 371 PHE A O 1
ATOM 2643 N N . ALA A 1 372 ? 19.663 54.385 63.740 1.00 17.10 372 ALA A N 1
ATOM 2644 C CA . ALA A 1 372 ? 19.985 53.423 64.796 1.00 20.68 372 ALA A CA 1
ATOM 2645 C C . ALA A 1 372 ? 19.120 53.499 66.067 1.00 17.65 372 ALA A C 1
ATOM 2646 O O . ALA A 1 372 ? 18.635 52.468 66.533 1.00 15.36 372 ALA A O 1
ATOM 2648 N N . PRO A 1 373 ? 18.925 54.707 66.636 1.00 15.34 373 PRO A N 1
ATOM 2649 C CA . PRO A 1 373 ? 18.093 54.759 67.846 1.00 16.52 373 PRO A CA 1
ATOM 2650 C C . PRO A 1 373 ? 16.641 54.370 67.577 1.00 20.25 373 PRO A C 1
ATOM 2651 O O . PRO A 1 373 ? 15.938 53.945 68.494 1.00 21.14 373 PRO A O 1
ATOM 2655 N N . GLU A 1 374 ? 16.202 54.514 66.331 1.00 18.58 374 GLU A N 1
ATOM 2656 C CA . GLU A 1 374 ? 14.839 54.159 65.961 1.00 18.66 374 GLU A CA 1
ATOM 2657 C C . GLU A 1 374 ? 14.699 52.651 65.776 1.00 22.38 374 GLU A C 1
ATOM 2658 O O . GLU A 1 374 ? 13.672 52.069 66.124 1.00 18.71 374 GLU A O 1
ATOM 2664 N N . LEU A 1 375 ? 15.736 52.025 65.227 1.00 15.16 375 LEU A N 1
ATOM 2665 C CA . LEU A 1 375 ? 15.772 50.572 65.103 1.00 15.47 375 LEU A CA 1
ATOM 2666 C C . LEU A 1 375 ? 15.842 49.928 66.482 1.00 13.85 375 LEU 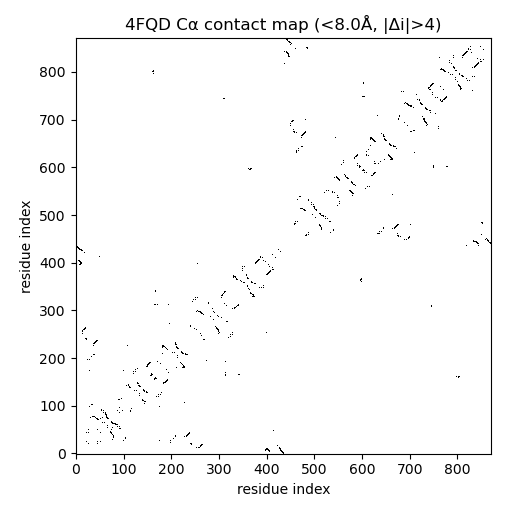A C 1
ATOM 2667 O O . LEU A 1 375 ? 15.379 48.805 66.678 1.00 15.94 375 LEU A O 1
ATOM 2672 N N . GLU A 1 376 ? 16.429 50.652 67.430 1.00 16.62 376 GLU A N 1
ATOM 2673 C CA . GLU A 1 376 ? 16.549 50.187 68.807 1.00 17.82 376 GLU A CA 1
ATOM 2674 C C . GLU A 1 376 ? 15.173 49.989 69.434 1.00 17.97 376 GLU A C 1
ATOM 2675 O O . GLU A 1 376 ? 14.962 49.061 70.214 1.00 16.10 376 GLU A O 1
ATOM 2681 N N . ALA A 1 377 ? 14.241 50.871 69.084 1.00 20.02 377 ALA A N 1
ATOM 2682 C CA . ALA A 1 377 ? 12.884 50.820 69.617 1.00 21.14 377 ALA A CA 1
ATOM 2683 C C . ALA A 1 377 ? 12.139 49.574 69.151 1.00 17.89 377 ALA A C 1
ATOM 2684 O O . ALA A 1 377 ? 11.235 49.090 69.833 1.00 23.06 377 ALA A O 1
ATOM 2686 N N . LEU A 1 378 ? 12.522 49.057 67.988 1.00 14.70 378 LEU A N 1
ATOM 2687 C CA . LEU A 1 378 ? 11.873 47.878 67.427 1.00 16.65 378 LEU A CA 1
ATOM 2688 C C . LEU A 1 378 ? 12.403 46.582 68.035 1.00 14.82 378 LEU A C 1
ATOM 2689 O O . LEU A 1 378 ? 11.790 45.525 67.891 1.00 16.60 378 LEU A O 1
ATOM 2694 N N . GLY A 1 379 ? 13.541 46.669 68.715 1.00 15.43 379 GLY A N 1
ATOM 2695 C CA . GLY A 1 379 ? 14.129 45.510 69.362 1.00 15.53 379 GLY A CA 1
ATOM 2696 C C . GLY A 1 379 ? 15.530 45.200 68.873 1.00 11.62 379 GLY A C 1
ATOM 2697 O O . GLY A 1 379 ? 16.224 44.358 69.442 1.00 17.22 379 GLY A O 1
ATOM 2698 N N . ILE A 1 380 ? 15.947 45.885 67.814 1.00 15.50 380 ILE A N 1
ATOM 2699 C CA . ILE A 1 380 ? 17.274 45.687 67.244 1.00 16.78 380 ILE A CA 1
ATOM 2700 C C . ILE A 1 380 ? 18.349 46.302 68.138 1.00 14.67 380 ILE A C 1
ATOM 2701 O O . ILE A 1 380 ? 18.251 47.463 68.532 1.00 17.06 380 ILE A O 1
ATOM 2706 N N . ARG A 1 381 ? 19.372 45.515 68.458 1.00 15.92 381 ARG A N 1
ATOM 2707 C CA . ARG A 1 381 ? 20.442 45.960 69.345 1.00 18.62 381 ARG A CA 1
ATOM 2708 C C . ARG A 1 381 ? 21.563 46.635 68.561 1.00 19.74 381 ARG A C 1
ATOM 2709 O O . ARG A 1 381 ? 22.228 45.996 67.746 1.00 19.65 381 ARG A O 1
ATOM 2717 N N . THR A 1 382 ? 21.776 47.923 68.811 1.00 19.54 382 THR A N 1
ATOM 2718 C CA . THR A 1 382 ? 22.835 48.660 68.129 1.00 17.37 382 THR A CA 1
ATOM 2719 C C . THR A 1 382 ? 23.750 49.394 69.105 1.00 18.37 382 THR A C 1
ATOM 2720 O O . THR A 1 382 ? 23.408 49.593 70.270 1.00 20.55 382 THR A O 1
ATOM 2724 N N . ALA A 1 383 ? 24.918 49.790 68.611 1.00 16.81 383 ALA A N 1
ATOM 2725 C CA . ALA A 1 383 ? 25.856 50.599 69.378 1.00 15.14 383 ALA A CA 1
ATOM 2726 C C . ALA A 1 383 ? 26.568 51.557 68.432 1.00 15.57 383 ALA A C 1
ATOM 2727 O O . ALA A 1 383 ? 27.031 51.155 67.364 1.00 15.87 383 ALA A O 1
ATOM 2729 N N . VAL A 1 384 ? 26.646 52.825 68.824 1.00 17.45 384 VAL A N 1
ATOM 2730 C CA . VAL A 1 384 ? 27.241 53.852 67.976 1.00 13.55 384 VAL A CA 1
ATOM 2731 C C . VAL A 1 384 ? 28.347 54.622 68.692 1.00 16.41 384 VAL A C 1
ATOM 2732 O O . VAL A 1 384 ? 28.135 55.169 69.776 1.00 12.02 384 VAL A O 1
ATOM 2736 N N . ASP A 1 385 ? 29.527 54.655 68.081 1.00 13.76 385 ASP A N 1
ATOM 2737 C CA . ASP A 1 385 ? 30.627 55.476 68.571 1.00 14.78 385 ASP A CA 1
ATOM 2738 C C . ASP A 1 385 ? 31.299 56.180 67.396 1.00 16.80 385 ASP A C 1
ATOM 2739 O O . ASP A 1 385 ? 32.056 55.563 66.643 1.00 12.37 385 ASP A O 1
ATOM 2744 N N . ASP A 1 386 ? 31.005 57.469 67.245 1.00 16.85 386 ASP A N 1
ATOM 2745 C CA . ASP A 1 386 ? 31.585 58.296 66.188 1.00 18.58 386 ASP A CA 1
ATOM 2746 C C . ASP A 1 386 ? 31.269 57.763 64.787 1.00 19.56 386 ASP A C 1
ATOM 2747 O O . ASP A 1 386 ? 30.136 57.869 64.316 1.00 16.10 386 ASP A O 1
ATOM 2752 N N . THR A 1 387 ? 32.272 57.183 64.133 1.00 14.95 387 THR A N 1
ATOM 2753 C CA . THR A 1 387 ? 32.135 56.724 62.754 1.00 18.13 387 THR A CA 1
ATOM 2754 C C . THR A 1 387 ? 31.728 55.261 62.675 1.00 17.94 387 THR A C 1
ATOM 2755 O O . THR A 1 387 ? 31.572 54.716 61.582 1.00 16.97 387 THR A O 1
ATOM 2759 N N . VAL A 1 388 ? 31.569 54.620 63.827 1.00 15.68 388 VAL A N 1
ATOM 2760 C CA . VAL A 1 388 ? 31.338 53.181 63.862 1.00 11.61 388 VAL A CA 1
ATOM 2761 C C . VAL A 1 388 ? 29.954 52.811 64.383 1.00 11.60 388 VAL A C 1
ATOM 2762 O O . VAL A 1 388 ? 29.504 53.324 65.406 1.00 13.60 388 VAL A O 1
ATOM 2766 N N . LEU A 1 389 ? 29.285 51.919 63.660 1.00 15.39 389 LEU A N 1
ATOM 2767 C CA . LEU A 1 389 ? 28.020 51.348 64.103 1.00 12.56 389 LEU A CA 1
ATOM 2768 C C . LEU A 1 389 ? 28.150 49.834 64.219 1.00 12.93 389 LEU A C 1
ATOM 2769 O O . LEU A 1 389 ? 28.674 49.176 63.319 1.00 8.80 389 LEU A O 1
ATOM 2774 N N . ARG A 1 390 ? 27.678 49.284 65.332 1.00 13.11 390 ARG A N 1
ATOM 2775 C CA . ARG A 1 390 ? 27.730 47.844 65.545 1.00 12.86 390 ARG A CA 1
ATOM 2776 C C . ARG A 1 390 ? 26.335 47.279 65.783 1.00 11.80 390 ARG A C 1
ATOM 2777 O O . ARG A 1 390 ? 25.543 47.853 66.528 1.00 16.53 390 ARG A O 1
ATOM 2785 N N . VAL A 1 391 ? 26.039 46.155 65.139 1.00 9.46 391 VAL A N 1
ATOM 2786 C CA . VAL A 1 391 ? 24.768 45.471 65.333 1.00 10.24 391 VAL A CA 1
ATOM 2787 C C . VAL A 1 391 ? 24.993 44.106 65.976 1.00 11.38 391 VAL A C 1
ATOM 2788 O O . VAL A 1 391 ? 25.738 43.278 65.451 1.00 11.85 391 VAL A O 1
ATOM 2792 N N . ASP A 1 392 ? 24.350 43.880 67.117 1.00 14.79 392 ASP A N 1
ATOM 2793 C CA . ASP A 1 392 ? 24.506 42.629 67.852 1.00 14.33 392 ASP A CA 1
ATOM 2794 C C . ASP A 1 392 ? 23.467 41.592 67.444 1.00 14.68 392 ASP A C 1
ATOM 2795 O O . ASP A 1 392 ? 22.476 41.385 68.143 1.00 18.30 392 ASP A O 1
ATOM 2800 N N . GLY A 1 393 ? 23.702 40.937 66.312 1.00 13.76 393 GLY A N 1
ATOM 2801 C CA . GLY A 1 393 ? 22.807 39.900 65.837 1.00 13.75 393 GLY A CA 1
ATOM 2802 C C . GLY A 1 393 ? 23.023 38.588 66.567 1.00 15.67 393 GLY A C 1
ATOM 2803 O O . GLY A 1 393 ? 24.124 38.323 67.051 1.00 16.98 393 GLY A O 1
ATOM 2804 N N . PRO A 1 394 ? 21.976 37.751 66.646 1.00 16.94 394 PRO A N 1
ATOM 2805 C CA . PRO A 1 394 ? 20.646 38.004 66.081 1.00 16.30 394 PRO A CA 1
ATOM 2806 C C . PRO A 1 394 ? 19.814 38.937 66.954 1.00 15.79 394 PRO A C 1
ATOM 2807 O O . PRO A 1 394 ? 19.765 38.766 68.172 1.00 17.07 394 PRO A O 1
ATOM 2811 N N . CYS A 1 395 ? 19.172 39.917 66.328 1.00 13.18 395 CYS A N 1
ATOM 2812 C CA . CYS A 1 395 ? 18.279 40.826 67.036 1.00 14.48 395 CYS A CA 1
ATOM 2813 C C . CYS A 1 395 ? 17.224 41.409 66.098 1.00 12.66 395 CYS A C 1
ATOM 2814 O O . CYS A 1 395 ? 17.160 42.624 65.912 1.00 14.73 395 CYS A O 1
ATOM 2817 N N . PRO A 1 396 ? 16.381 40.543 65.512 1.00 15.42 396 PRO A N 1
ATOM 2818 C CA . PRO A 1 396 ? 15.392 41.022 64.541 1.00 13.71 396 PRO A CA 1
ATOM 2819 C C . PRO A 1 396 ? 14.331 41.888 65.207 1.00 12.38 396 PRO A C 1
ATOM 2820 O O . PRO A 1 396 ? 14.000 41.655 66.369 1.00 16.38 396 PRO A O 1
ATOM 2824 N N . PRO A 1 397 ? 13.808 42.887 64.479 1.00 16.56 397 PRO A N 1
ATOM 2825 C CA . PRO A 1 397 ? 12.776 43.784 65.010 1.00 13.94 397 PRO A CA 1
ATOM 2826 C C . PRO A 1 397 ? 11.493 43.021 65.321 1.00 15.93 397 PRO A C 1
ATOM 2827 O O . PRO A 1 397 ? 11.063 42.195 64.515 1.00 13.46 397 PRO A O 1
ATOM 2831 N N . HIS A 1 398 ? 10.894 43.292 66.477 1.00 15.91 398 HIS A N 1
ATOM 2832 C CA . HIS A 1 398 ? 9.705 42.559 66.895 1.00 20.61 398 HIS A CA 1
ATOM 2833 C C . HIS A 1 398 ? 8.750 43.399 67.739 1.00 20.60 398 HIS A C 1
ATOM 2834 O O . HIS A 1 398 ? 7.555 43.116 67.792 1.00 21.58 398 HIS A O 1
ATOM 2841 N N . ARG A 1 399 ? 9.276 44.429 68.393 1.00 18.97 399 ARG A N 1
ATOM 2842 C CA . ARG A 1 399 ? 8.472 45.258 69.288 1.00 20.47 399 ARG A CA 1
ATOM 2843 C C . ARG A 1 399 ? 7.496 46.160 68.534 1.00 18.16 399 ARG A C 1
ATOM 2844 O O . ARG A 1 399 ? 7.911 47.006 67.743 1.00 21.50 399 ARG A O 1
ATOM 2852 N N . PRO A 1 400 ? 6.189 45.976 68.780 1.00 19.02 400 PRO A N 1
ATOM 2853 C CA . PRO A 1 400 ? 5.138 46.786 68.161 1.00 20.78 400 PRO A CA 1
ATOM 2854 C C . PRO A 1 400 ? 4.721 47.956 69.049 1.00 21.64 400 PRO A C 1
ATOM 2855 O O . PRO A 1 400 ? 5.166 48.058 70.192 1.00 15.91 400 PRO A O 1
ATOM 2859 N N . GLY A 1 401 ? 3.871 48.830 68.517 1.00 22.79 401 GLY A N 1
ATOM 2860 C CA . GLY A 1 401 ? 3.325 49.936 69.284 1.00 19.51 401 GLY A CA 1
ATOM 2861 C C . GLY A 1 401 ? 4.302 51.069 69.528 1.00 23.12 401 GLY A C 1
ATOM 2862 O O . GLY A 1 401 ? 4.237 51.741 70.556 1.00 23.77 401 GLY A O 1
ATOM 2863 N N . THR A 1 402 ? 5.206 51.288 68.579 1.00 19.80 402 THR A N 1
ATOM 2864 C CA . THR A 1 402 ? 6.199 52.349 68.705 1.00 22.51 402 THR A CA 1
ATOM 2865 C C . THR A 1 402 ? 5.927 53.502 67.744 1.00 20.72 402 THR A C 1
ATOM 2866 O O . THR A 1 402 ? 5.168 53.360 66.785 1.00 18.35 402 THR A O 1
ATOM 2870 N N . ASP A 1 403 ? 6.551 54.644 68.015 1.00 27.03 403 ASP A N 1
ATOM 2871 C CA . ASP A 1 403 ? 6.463 55.804 67.135 1.00 23.32 403 ASP A CA 1
ATOM 2872 C C . ASP A 1 403 ? 7.838 56.158 66.587 1.00 22.86 403 ASP A C 1
ATOM 2873 O O . ASP A 1 403 ? 8.653 56.770 67.278 1.00 26.56 403 ASP A O 1
ATOM 2878 N N . LEU A 1 404 ? 8.088 55.774 65.341 1.00 16.13 404 LEU A N 1
ATOM 2879 C CA . LEU A 1 404 ? 9.399 55.969 64.732 1.00 20.78 404 LEU A CA 1
ATOM 2880 C C . LEU A 1 404 ? 9.500 57.292 63.981 1.00 20.49 404 LEU A C 1
ATOM 2881 O O . LEU A 1 404 ? 8.587 57.680 63.254 1.00 20.41 404 LEU A O 1
ATOM 2886 N N . ARG A 1 405 ? 10.620 57.982 64.166 1.00 18.51 405 ARG A N 1
ATOM 2887 C CA . ARG A 1 405 ? 10.873 59.232 63.461 1.00 19.34 405 ARG A CA 1
ATOM 2888 C C . ARG A 1 405 ? 12.054 59.086 62.510 1.00 19.52 405 ARG A C 1
ATOM 2889 O O . ARG A 1 405 ? 13.149 58.698 62.919 1.00 16.03 405 ARG A O 1
ATOM 2897 N N . ALA A 1 406 ? 11.827 59.398 61.238 1.00 21.13 406 ALA A N 1
ATOM 2898 C CA . ALA A 1 406 ? 12.883 59.332 60.236 1.00 15.01 406 ALA A CA 1
ATOM 2899 C C . ALA A 1 406 ? 13.735 60.594 60.269 1.00 17.32 406 ALA A C 1
ATOM 2900 O O . ALA A 1 406 ? 13.215 61.701 60.390 1.00 21.12 406 ALA A O 1
ATOM 2902 N N . THR A 1 407 ? 15.048 60.422 60.162 1.00 20.17 407 THR A N 1
ATOM 2903 C CA . THR A 1 407 ? 15.967 61.553 60.177 1.00 16.79 407 THR A CA 1
ATOM 2904 C C . THR A 1 407 ? 16.394 61.940 58.767 1.00 18.62 407 THR A C 1
ATOM 2905 O O . THR A 1 407 ? 16.780 63.083 58.521 1.00 25.94 407 THR A O 1
ATOM 2909 N N . ASP A 1 408 ? 16.321 60.986 57.844 1.00 21.43 408 ASP A N 1
ATOM 2910 C CA . ASP A 1 408 ? 16.738 61.225 56.465 1.00 21.71 408 ASP A CA 1
ATOM 2911 C C . ASP A 1 408 ? 16.085 60.258 55.479 1.00 22.81 408 ASP A C 1
ATOM 2912 O O . ASP A 1 408 ? 15.192 59.493 55.843 1.00 24.89 408 ASP A O 1
ATOM 2917 N N . LEU A 1 409 ? 16.543 60.302 54.230 1.00 20.65 409 LEU A N 1
ATOM 2918 C CA . LEU A 1 409 ? 15.971 59.496 53.152 1.00 24.43 409 LEU A CA 1
ATOM 2919 C C . LEU A 1 409 ? 16.087 57.992 53.395 1.00 22.66 409 LEU A C 1
ATOM 2920 O O . LEU A 1 409 ? 15.079 57.287 53.456 1.00 18.41 409 LEU A O 1
ATOM 2925 N N . ARG A 1 410 ? 17.316 57.505 53.527 1.00 17.81 410 ARG A N 1
ATOM 2926 C CA . ARG A 1 410 ? 17.550 56.076 53.698 1.00 20.79 410 ARG A CA 1
ATOM 2927 C C . ARG A 1 410 ? 17.079 55.591 55.066 1.00 16.78 410 ARG A C 1
ATOM 2928 O O . ARG A 1 410 ? 16.790 54.408 55.248 1.00 16.64 410 ARG A O 1
ATOM 2936 N N . ALA A 1 411 ? 16.997 56.511 56.022 1.00 14.87 411 ALA A N 1
ATOM 2937 C CA . ALA A 1 411 ? 16.502 56.185 57.353 1.00 15.83 411 ALA A CA 1
ATOM 2938 C C . ALA A 1 411 ? 15.016 55.851 57.301 1.00 17.79 411 ALA A C 1
ATOM 2939 O O . ALA A 1 411 ? 14.561 54.905 57.940 1.00 13.41 411 ALA A O 1
ATOM 2941 N N . ALA A 1 412 ? 14.265 56.631 56.531 1.00 18.38 412 ALA A N 1
ATOM 2942 C CA . ALA A 1 412 ? 12.832 56.411 56.382 1.00 19.74 412 ALA A CA 1
ATOM 2943 C C . ALA A 1 412 ? 12.547 55.068 55.719 1.00 17.13 412 ALA A C 1
ATOM 2944 O O . ALA A 1 412 ? 11.602 54.368 56.087 1.00 15.68 412 ALA A O 1
ATOM 2946 N N . ALA A 1 413 ? 13.373 54.712 54.741 1.00 12.50 413 ALA A N 1
ATOM 2947 C CA . ALA A 1 413 ? 13.194 53.471 54.001 1.00 13.34 413 ALA A CA 1
ATOM 2948 C C . ALA A 1 413 ? 13.475 52.245 54.866 1.00 13.47 413 ALA A C 1
ATOM 2949 O O . ALA A 1 413 ? 12.689 51.299 54.884 1.00 12.80 413 ALA A O 1
ATOM 2951 N N . VAL A 1 414 ? 14.594 52.268 55.583 1.00 12.27 414 VAL A N 1
ATOM 2952 C CA . VAL A 1 414 ? 15.004 51.118 56.384 1.00 14.32 414 VAL A CA 1
ATOM 2953 C C . VAL A 1 414 ? 14.098 50.907 57.602 1.00 11.38 414 VAL A C 1
ATOM 2954 O O . VAL A 1 414 ? 13.903 49.776 58.049 1.00 14.38 414 VAL A O 1
ATOM 2958 N N . LEU A 1 415 ? 13.536 51.992 58.126 1.00 9.94 415 LEU A N 1
ATOM 2959 C CA . LEU A 1 415 ? 12.602 51.894 59.242 1.00 12.80 415 LEU A CA 1
ATOM 2960 C C . LEU A 1 415 ? 11.286 51.288 58.775 1.00 16.55 415 LEU A C 1
ATOM 2961 O O . LEU A 1 415 ? 10.661 50.503 59.489 1.00 14.34 415 LEU A O 1
ATOM 2966 N N . LEU A 1 416 ? 10.875 51.660 57.568 1.00 13.74 416 LEU A N 1
ATOM 2967 C CA . LEU A 1 416 ? 9.641 51.154 56.985 1.00 13.43 416 LEU A CA 1
ATOM 2968 C C . LEU A 1 416 ? 9.740 49.655 56.719 1.00 12.97 416 LEU A C 1
ATOM 2969 O O . LEU A 1 416 ? 8.778 48.917 56.925 1.00 13.39 416 LEU A O 1
ATOM 2974 N N . LEU A 1 417 ? 10.909 49.211 56.268 1.00 11.92 417 LEU A N 1
ATOM 2975 C CA . LEU A 1 417 ? 11.139 47.796 56.002 1.00 10.95 417 LEU A CA 1
ATOM 2976 C C . LEU A 1 417 ? 11.158 46.992 57.296 1.00 12.07 417 LEU A C 1
ATOM 2977 O O . LEU A 1 417 ? 10.605 45.894 57.365 1.00 12.77 417 LEU A O 1
ATOM 2982 N N . ALA A 1 418 ? 11.800 47.547 58.319 1.00 10.21 418 ALA A N 1
ATOM 2983 C CA . ALA A 1 418 ? 11.894 46.890 59.616 1.00 9.37 418 ALA A CA 1
ATOM 2984 C C . ALA A 1 418 ? 10.532 46.823 60.300 1.00 13.36 418 ALA A C 1
ATOM 2985 O O . ALA A 1 418 ? 10.217 45.846 60.979 1.00 13.48 418 ALA A O 1
ATOM 2987 N N . ALA A 1 419 ? 9.728 47.865 60.113 1.00 10.89 419 ALA A N 1
ATOM 2988 C CA . ALA A 1 419 ? 8.390 47.917 60.693 1.00 9.92 419 ALA A CA 1
ATOM 2989 C C . ALA A 1 419 ? 7.483 46.852 60.086 1.00 14.51 419 ALA A C 1
ATOM 2990 O O . ALA A 1 419 ? 6.617 46.301 60.766 1.00 16.36 419 ALA A O 1
ATOM 2992 N N . LEU A 1 420 ? 7.688 46.566 58.804 1.00 13.00 420 LEU A N 1
ATOM 2993 C CA . LEU A 1 420 ? 6.889 45.566 58.102 1.00 12.67 420 LEU A CA 1
ATOM 2994 C C . LEU A 1 420 ? 7.181 44.151 58.596 1.00 15.59 420 LEU A C 1
ATOM 2995 O O . LEU A 1 420 ? 6.424 43.220 58.321 1.00 14.66 420 LEU A O 1
ATOM 3000 N N . ALA A 1 421 ? 8.282 43.993 59.323 1.00 13.76 421 ALA A N 1
ATOM 3001 C CA . ALA A 1 421 ? 8.646 42.698 59.884 1.00 14.65 421 ALA A CA 1
ATOM 3002 C C . ALA A 1 421 ? 7.980 42.486 61.239 1.00 14.67 421 ALA A C 1
ATOM 3003 O O . ALA A 1 421 ? 7.760 41.352 61.662 1.00 24.90 421 ALA A O 1
ATOM 3005 N N . VAL A 1 422 ? 7.658 43.586 61.913 1.00 12.87 422 VAL A N 1
ATOM 3006 C CA . VAL A 1 422 ? 7.052 43.533 63.239 1.00 18.99 422 VAL A CA 1
ATOM 3007 C C . VAL A 1 422 ? 5.568 43.181 63.178 1.00 18.37 422 VAL A C 1
ATOM 3008 O O . VAL A 1 422 ? 4.778 43.909 62.579 1.00 16.83 422 VAL A O 1
ATOM 3012 N N . PRO A 1 423 ? 5.185 42.063 63.812 1.00 20.88 423 PRO A N 1
ATOM 3013 C CA . PRO A 1 423 ? 3.788 41.614 63.833 1.00 22.87 423 PRO A CA 1
ATOM 3014 C C . PRO A 1 423 ? 2.918 42.491 64.732 1.00 22.49 423 PRO A C 1
ATOM 3015 O O . PRO A 1 423 ? 2.456 42.039 65.779 1.00 26.95 423 PRO A O 1
ATOM 3019 N N . GLY A 1 424 ? 2.697 43.734 64.318 1.00 19.62 424 GLY A N 1
ATOM 3020 C CA . GLY A 1 424 ? 1.902 44.667 65.094 1.00 15.55 424 GLY A CA 1
ATOM 3021 C C . GLY A 1 424 ? 1.827 46.032 64.440 1.00 17.06 424 GLY A C 1
ATOM 3022 O O . GLY A 1 424 ? 2.165 46.184 63.266 1.00 18.10 424 GLY A O 1
ATOM 3023 N N . ARG A 1 425 ? 1.390 47.030 65.201 1.00 18.68 425 ARG A N 1
ATOM 3024 C CA . ARG A 1 425 ? 1.238 48.378 64.666 1.00 20.36 425 ARG A CA 1
ATOM 3025 C C . ARG A 1 425 ? 2.452 49.252 64.967 1.00 21.05 425 ARG A C 1
ATOM 3026 O O . ARG A 1 425 ? 2.967 49.258 66.086 1.00 21.86 425 ARG A O 1
ATOM 3034 N N . THR A 1 426 ? 2.902 49.987 63.956 1.00 18.52 426 THR A N 1
ATOM 3035 C CA . THR A 1 426 ? 4.014 50.917 64.108 1.00 15.89 426 THR A CA 1
ATOM 3036 C C . THR A 1 426 ? 3.731 52.186 63.313 1.00 18.92 426 THR A C 1
ATOM 3037 O O . THR A 1 426 ? 3.235 52.125 62.188 1.00 21.95 426 THR A O 1
ATOM 3041 N N . THR A 1 427 ? 4.038 53.336 63.902 1.00 13.36 427 THR A N 1
ATOM 3042 C CA . THR A 1 427 ? 3.876 54.604 63.206 1.00 20.58 427 THR A CA 1
ATOM 3043 C C . THR A 1 427 ? 5.229 55.180 62.809 1.00 22.53 427 THR A C 1
ATOM 3044 O O . THR A 1 427 ? 6.203 55.078 63.555 1.00 19.26 427 THR A O 1
ATOM 3048 N N . LEU A 1 428 ? 5.282 55.779 61.624 1.00 26.49 428 LEU A N 1
ATOM 3049 C CA . LEU A 1 428 ? 6.503 56.395 61.123 1.00 18.83 428 LEU A CA 1
ATOM 3050 C C . LEU A 1 428 ? 6.213 57.786 60.572 1.00 21.14 428 LEU A C 1
ATOM 3051 O O . LEU A 1 428 ? 5.343 57.953 59.716 1.00 23.34 428 LEU A O 1
ATOM 3056 N N . ARG A 1 429 ? 6.937 58.784 61.068 1.00 20.26 429 ARG A N 1
ATOM 3057 C CA . ARG A 1 429 ? 6.785 60.146 60.565 1.00 26.53 429 ARG A CA 1
ATOM 3058 C C . ARG A 1 429 ? 8.063 60.662 59.914 1.00 26.11 429 ARG A C 1
ATOM 3059 O O . ARG A 1 429 ? 9.092 59.984 59.928 1.00 20.34 429 ARG A O 1
ATOM 3067 N N . ASN A 1 430 ? 7.981 61.867 59.354 1.00 24.33 430 ASN A N 1
ATOM 3068 C CA . ASN A 1 430 ? 9.053 62.432 58.538 1.00 22.47 430 ASN A CA 1
ATOM 3069 C C . ASN A 1 430 ? 9.395 61.525 57.363 1.00 21.60 430 ASN A C 1
ATOM 3070 O O . ASN A 1 430 ? 10.554 61.407 56.969 1.00 25.76 430 ASN A O 1
ATOM 3075 N N . HIS A 1 431 ? 8.368 60.888 56.809 1.00 22.05 431 HIS A N 1
ATOM 3076 C CA . HIS A 1 431 ? 8.532 59.988 55.676 1.00 21.21 431 HIS A CA 1
ATOM 3077 C C . HIS A 1 431 ? 8.497 60.755 54.359 1.00 24.00 431 HIS A C 1
ATOM 3078 O O . HIS A 1 431 ? 8.475 60.158 53.282 1.00 19.33 431 HIS A O 1
ATOM 3085 N N . HIS A 1 432 ? 8.495 62.081 54.454 1.00 21.16 432 HIS A N 1
ATOM 3086 C CA . HIS A 1 432 ? 8.510 62.939 53.276 1.00 22.64 432 HIS A CA 1
ATOM 3087 C C . HIS A 1 432 ? 9.860 62.852 52.574 1.00 22.32 432 HIS A C 1
ATOM 3088 O O . HIS A 1 432 ? 9.995 63.247 51.416 1.00 18.69 432 HIS A O 1
ATOM 3095 N N . HIS A 1 433 ? 10.856 62.333 53.286 1.00 21.39 433 HIS A N 1
ATOM 3096 C CA . HIS A 1 433 ? 12.192 62.155 52.732 1.00 21.59 433 HIS A CA 1
ATOM 3097 C C . HIS A 1 433 ? 12.187 61.151 51.584 1.00 23.34 433 HIS A C 1
ATOM 3098 O O . HIS A 1 433 ? 12.992 61.254 50.659 1.00 28.28 433 HIS A O 1
ATOM 3105 N N . LEU A 1 434 ? 11.273 60.186 51.650 1.00 21.05 434 LEU A N 1
ATOM 3106 C CA . LEU A 1 434 ? 11.196 59.108 50.665 1.00 17.11 434 LEU A CA 1
ATOM 3107 C C . LEU A 1 434 ? 10.964 59.602 49.238 1.00 20.32 434 LEU A C 1
ATOM 3108 O O . LEU A 1 434 ? 11.392 58.960 48.277 1.00 22.42 434 LEU A O 1
ATOM 3113 N N . ALA A 1 435 ? 10.288 60.738 49.103 1.00 21.44 435 ALA A N 1
ATOM 3114 C CA . ALA A 1 435 ? 9.948 61.278 47.789 1.00 20.70 435 ALA A CA 1
ATOM 3115 C C . ALA A 1 435 ? 11.180 61.744 47.016 1.00 22.64 435 ALA A C 1
ATOM 3116 O O . ALA A 1 435 ? 11.131 61.909 45.797 1.00 21.60 435 ALA A O 1
ATOM 3118 N N . ARG A 1 436 ? 12.282 61.953 47.729 1.00 22.62 436 ARG A N 1
ATOM 3119 C CA . ARG A 1 436 ? 13.516 62.419 47.107 1.00 22.81 436 ARG A CA 1
ATOM 3120 C C . ARG A 1 436 ? 14.416 61.266 46.669 1.00 23.27 436 ARG A C 1
ATOM 3121 O O . ARG A 1 436 ? 15.456 61.485 46.049 1.00 29.49 436 ARG A O 1
ATOM 3129 N N . GLY A 1 437 ? 14.013 60.040 46.990 1.00 22.52 437 GLY A N 1
ATOM 3130 C CA . GLY A 1 437 ? 14.798 58.869 46.642 1.00 17.20 437 GLY A CA 1
ATOM 3131 C C . GLY A 1 437 ? 13.998 57.805 45.917 1.00 19.05 437 GLY A C 1
ATOM 3132 O O . GLY A 1 437 ? 14.544 57.038 45.122 1.00 16.71 437 GLY A O 1
ATOM 3133 N N . TYR A 1 438 ? 12.700 57.756 46.193 1.00 16.53 438 TYR A N 1
ATOM 3134 C CA . TYR A 1 438 ? 11.824 56.768 45.574 1.00 16.47 438 TYR A CA 1
ATOM 3135 C C . TYR A 1 438 ? 10.616 57.453 44.950 1.00 18.82 438 TYR A C 1
ATOM 3136 O O . TYR A 1 438 ? 10.181 58.505 45.417 1.00 23.94 438 TYR A O 1
ATOM 3145 N N . ARG A 1 439 ? 10.081 56.853 43.891 1.00 17.87 439 ARG A N 1
ATOM 3146 C CA . ARG A 1 439 ? 8.888 57.375 43.236 1.00 24.55 439 ARG A CA 1
ATOM 3147 C C . ARG A 1 439 ? 7.724 57.379 44.218 1.00 23.41 439 ARG A C 1
ATOM 3148 O O . ARG A 1 439 ? 7.104 58.414 44.464 1.00 23.56 439 ARG A O 1
ATOM 3156 N N . ASP A 1 440 ? 7.444 56.207 44.775 1.00 24.90 440 ASP A N 1
ATOM 3157 C CA . ASP A 1 440 ? 6.398 56.040 45.773 1.00 21.73 440 ASP A CA 1
ATOM 3158 C C . ASP A 1 440 ? 6.618 54.701 46.466 1.00 19.61 440 ASP A C 1
ATOM 3159 O O . ASP A 1 440 ? 5.953 53.713 46.152 1.00 19.09 440 ASP A O 1
ATOM 3164 N N . LEU A 1 441 ? 7.565 54.678 47.400 1.00 17.83 441 LEU A N 1
ATOM 3165 C CA . LEU A 1 441 ? 7.976 53.446 48.066 1.00 19.20 441 LEU A CA 1
ATOM 3166 C C . LEU A 1 441 ? 6.827 52.769 48.808 1.00 17.85 441 LEU A C 1
ATOM 3167 O O . LEU A 1 441 ? 6.725 51.542 48.821 1.00 14.91 441 LEU A O 1
ATOM 3172 N N . VAL A 1 442 ? 5.964 53.573 49.421 1.00 15.21 442 VAL A N 1
ATOM 3173 C CA . VAL A 1 442 ? 4.812 53.044 50.142 1.00 19.75 442 VAL A CA 1
ATOM 3174 C C . VAL A 1 442 ? 3.861 52.310 49.199 1.00 16.61 442 VAL A C 1
ATOM 3175 O O . VAL A 1 442 ? 3.449 51.184 49.475 1.00 20.73 442 VAL A O 1
ATOM 3179 N N . GLU A 1 443 ? 3.530 52.949 48.081 1.00 14.64 443 GLU A N 1
ATOM 3180 C CA . GLU A 1 443 ? 2.629 52.359 47.096 1.00 19.58 443 GLU A CA 1
ATOM 3181 C C . GLU A 1 443 ? 3.186 51.060 46.521 1.00 21.62 443 GLU A C 1
ATOM 3182 O O . GLU A 1 443 ? 2.451 50.089 46.337 1.00 21.17 443 GLU A O 1
ATOM 3188 N N . ASP A 1 444 ? 4.486 51.047 46.241 1.00 18.69 444 ASP A N 1
ATOM 3189 C CA . ASP A 1 444 ? 5.139 49.862 45.693 1.00 18.17 444 ASP A CA 1
ATOM 3190 C C . ASP A 1 444 ? 5.129 48.702 46.683 1.00 18.75 444 ASP A C 1
ATOM 3191 O O . ASP A 1 444 ? 4.952 47.547 46.295 1.00 22.45 444 ASP A O 1
ATOM 3196 N N . LEU A 1 445 ? 5.320 49.016 47.961 1.00 18.07 445 LEU A N 1
ATOM 3197 C CA . LEU A 1 445 ? 5.308 48.002 49.010 1.00 15.02 445 LEU A CA 1
ATOM 3198 C C . LEU A 1 445 ? 3.904 47.448 49.233 1.00 18.55 445 LEU A C 1
ATOM 3199 O O . LEU A 1 445 ? 3.716 46.234 49.313 1.00 16.14 445 LEU A O 1
ATOM 3204 N N . VAL A 1 446 ? 2.928 48.346 49.334 1.00 16.85 446 VAL A N 1
ATOM 3205 C CA . VAL A 1 446 ? 1.526 47.966 49.490 1.00 17.34 446 VAL A CA 1
ATOM 3206 C C . VAL A 1 446 ? 1.089 47.052 48.346 1.00 22.60 446 VAL A C 1
ATOM 3207 O O . VAL A 1 446 ? 0.314 46.113 48.541 1.00 22.59 446 VAL A O 1
ATOM 3211 N N . LYS A 1 447 ? 1.616 47.326 47.158 1.00 17.81 447 LYS A N 1
ATOM 3212 C CA . LYS A 1 447 ? 1.323 46.534 45.973 1.00 19.07 447 LYS A CA 1
ATOM 3213 C C . LYS A 1 447 ? 1.795 45.091 46.146 1.00 23.15 447 LYS A C 1
ATOM 3214 O O . LYS A 1 447 ? 1.247 44.171 45.537 1.00 21.90 447 LYS A O 1
ATOM 3220 N N . LEU A 1 448 ? 2.810 44.900 46.983 1.00 19.51 448 LEU A N 1
ATOM 3221 C CA . LEU A 1 448 ? 3.358 43.572 47.238 1.00 18.18 448 LEU A CA 1
ATOM 3222 C C . LEU A 1 448 ? 2.627 42.861 48.374 1.00 19.22 448 LEU A C 1
ATOM 3223 O O . LEU A 1 448 ? 2.886 41.690 48.648 1.00 22.09 448 LEU A O 1
ATOM 3228 N N . GLY A 1 449 ? 1.721 43.573 49.036 1.00 15.39 449 GLY A N 1
ATOM 3229 C CA . GLY A 1 449 ? 0.923 42.987 50.098 1.00 15.87 449 GLY A CA 1
ATOM 3230 C C . GLY A 1 449 ? 1.102 43.667 51.441 1.00 18.30 449 GLY A C 1
ATOM 3231 O O . GLY A 1 449 ? 0.502 43.261 52.437 1.00 14.52 449 GLY A O 1
ATOM 3232 N N . ALA A 1 450 ? 1.930 44.706 51.471 1.00 16.48 450 ALA A N 1
ATOM 3233 C CA . ALA A 1 450 ? 2.195 45.434 52.707 1.00 17.23 450 ALA A CA 1
ATOM 3234 C C . ALA A 1 450 ? 0.974 46.224 53.163 1.00 19.08 450 ALA A C 1
ATOM 3235 O O . ALA A 1 450 ? 0.230 46.765 52.345 1.00 26.02 450 ALA A O 1
ATOM 3237 N N . ASP A 1 451 ? 0.773 46.285 54.475 1.00 18.54 451 ASP A N 1
ATOM 3238 C CA . ASP A 1 451 ? -0.338 47.037 55.041 1.00 20.19 451 ASP A CA 1
ATOM 3239 C C . ASP A 1 451 ? 0.147 48.375 55.588 1.00 17.91 451 ASP A C 1
ATOM 3240 O O . ASP A 1 451 ? 0.428 48.507 56.779 1.00 19.36 451 ASP A O 1
ATOM 3245 N N . ILE A 1 452 ? 0.248 49.362 54.704 1.00 18.66 452 ILE A N 1
ATOM 3246 C CA . ILE A 1 452 ? 0.687 50.700 55.083 1.00 21.28 452 ILE A CA 1
ATOM 3247 C C . ILE A 1 452 ? -0.414 51.712 54.790 1.00 20.00 452 ILE A C 1
ATOM 3248 O O . ILE A 1 452 ? -0.944 51.760 53.680 1.00 20.71 452 ILE A O 1
ATOM 3253 N N . ARG A 1 453 ? -0.755 52.518 55.789 1.00 24.90 453 ARG A N 1
ATOM 3254 C CA . ARG A 1 453 ? -1.856 53.466 55.663 1.00 23.24 453 ARG A CA 1
ATOM 3255 C C . ARG A 1 453 ? -1.400 54.898 55.928 1.00 25.39 453 ARG A C 1
ATOM 3256 O O . ARG A 1 453 ? -0.537 55.137 56.771 1.00 21.02 453 ARG A O 1
ATOM 3264 N N . HIS A 1 454 ? -1.984 55.846 55.200 1.00 26.03 454 HIS A N 1
ATOM 3265 C CA . HIS A 1 454 ? -1.691 57.261 55.403 1.00 24.76 454 HIS A CA 1
ATOM 3266 C C . HIS A 1 454 ? -2.662 57.874 56.407 1.00 28.25 454 HIS A C 1
ATOM 3267 O O . HIS A 1 454 ? -3.860 57.970 56.144 1.00 37.68 454 HIS A O 1
ATOM 3274 N N . THR A 1 455 ? -2.141 58.285 57.559 1.00 25.46 455 THR A N 1
ATOM 3275 C CA . THR A 1 455 ? -2.969 58.877 58.603 1.00 30.63 455 THR A CA 1
ATOM 3276 C C . THR A 1 455 ? -2.430 60.236 59.034 1.00 30.15 455 THR A C 1
ATOM 3277 O O . THR A 1 455 ? -1.625 60.848 58.331 1.00 29.07 455 THR A O 1
ATOM 3281 N N . THR A 1 456 ? -2.883 60.703 60.193 1.00 38.03 456 THR A N 1
ATOM 3282 C CA . THR A 1 456 ? -2.421 61.971 60.744 1.00 43.08 456 THR A CA 1
ATOM 3283 C C . THR A 1 456 ? -2.138 61.824 62.238 1.00 49.55 456 THR A C 1
ATOM 3284 O O . THR A 1 456 ? -2.697 60.950 62.902 1.00 52.97 456 THR A O 1
ATOM 3288 N N . ALA A 1 457 ? -1.266 62.684 62.755 1.00 51.39 457 ALA A N 1
ATOM 3289 C CA . ALA A 1 457 ? -0.827 62.631 64.153 1.00 62.74 457 ALA A CA 1
ATOM 3290 C C . ALA A 1 457 ? -1.907 62.632 65.254 1.00 75.83 457 ALA A C 1
ATOM 3291 O O . ALA A 1 457 ? -1.814 61.835 66.188 1.00 77.13 457 ALA A O 1
ATOM 3293 N N . PRO A 1 458 ? -2.919 63.522 65.166 1.00 79.04 458 PRO A N 1
ATOM 3294 C CA . PRO A 1 458 ? -3.881 63.597 66.275 1.00 90.87 458 PRO A CA 1
ATOM 3295 C C . PRO A 1 458 ? -4.640 62.292 66.502 1.00 100.33 458 PRO A C 1
ATOM 3296 O O . PRO A 1 458 ? -5.247 61.743 65.585 1.00 108.15 458 PRO A O 1
ATOM 3300 N N . PRO B 1 11 ? 70.161 50.214 62.084 1.00 57.20 11 PRO B N 1
ATOM 3301 C CA . PRO B 1 11 ? 71.623 50.340 62.073 1.00 81.63 11 PRO B CA 1
ATOM 3302 C C . PRO B 1 11 ? 72.175 50.485 63.491 1.00 85.20 11 PRO B C 1
ATOM 3303 O O . PRO B 1 11 ? 72.355 51.598 63.978 1.00 75.68 11 PRO B O 1
ATOM 3307 N N . GLY B 1 12 ? 72.425 49.355 64.146 1.00 77.26 12 GLY B N 1
ATOM 3308 C CA . GLY B 1 12 ? 72.161 48.058 63.550 1.00 55.53 12 GLY B CA 1
ATOM 3309 C C . GLY B 1 12 ? 73.441 47.435 63.046 1.00 62.84 12 GLY B C 1
ATOM 3310 O O . GLY B 1 12 ? 73.828 47.613 61.889 1.00 48.34 12 GLY B O 1
ATOM 3311 N N . GLU B 1 13 ? 74.096 46.695 63.930 1.00 64.21 13 GLU B N 1
ATOM 3312 C CA . GLU B 1 13 ? 75.393 46.118 63.631 1.00 52.11 13 GLU B CA 1
ATOM 3313 C C . GLU B 1 13 ? 75.332 44.744 62.943 1.00 48.35 13 GLU B C 1
ATOM 3314 O O . GLU B 1 13 ? 75.851 44.595 61.837 1.00 41.59 13 GLU B O 1
ATOM 3320 N N . PRO B 1 14 ? 74.700 43.735 63.576 1.00 40.85 14 PRO B N 1
ATOM 3321 C CA . PRO B 1 14 ? 74.660 42.477 62.823 1.00 37.16 14 PRO B CA 1
ATOM 3322 C C . PRO B 1 14 ? 73.687 42.566 61.652 1.00 29.86 14 PRO B C 1
ATOM 3323 O O . PRO B 1 14 ? 72.731 43.339 61.707 1.00 32.06 14 PRO B O 1
ATOM 3327 N N . LEU B 1 15 ? 73.933 41.786 60.605 1.00 27.65 15 LEU B N 1
ATOM 3328 C CA . LEU B 1 15 ? 73.099 41.829 59.411 1.00 21.42 15 LEU B CA 1
ATOM 3329 C C . LEU B 1 15 ? 72.624 40.449 58.978 1.00 22.17 15 LEU B C 1
ATOM 3330 O O . LEU B 1 15 ? 73.310 39.448 59.185 1.00 21.37 15 LEU B O 1
ATOM 3335 N N . LEU B 1 16 ? 71.441 40.408 58.375 1.00 25.69 16 LEU B N 1
ATOM 3336 C CA . LEU B 1 16 ? 70.965 39.210 57.700 1.00 21.85 16 LEU B CA 1
ATOM 3337 C C . LEU B 1 16 ? 71.193 39.360 56.202 1.00 18.03 16 LEU B C 1
ATOM 3338 O O . LEU B 1 16 ? 70.684 40.291 55.578 1.00 20.33 16 LEU B O 1
ATOM 3343 N N . GLU B 1 17 ? 71.971 38.448 55.633 1.00 22.22 17 GLU B N 1
ATOM 3344 C CA . GLU B 1 17 ? 72.252 38.469 54.205 1.00 18.32 17 GLU B CA 1
ATOM 3345 C C . GLU B 1 17 ? 71.331 37.486 53.492 1.00 22.61 17 GLU B C 1
ATOM 3346 O O . GLU B 1 17 ? 71.571 36.279 53.496 1.00 23.28 17 GLU B O 1
ATOM 3352 N N . ILE B 1 18 ? 70.270 38.012 52.888 1.00 20.82 18 ILE B N 1
ATOM 3353 C CA . ILE B 1 18 ? 69.247 37.174 52.275 1.00 18.85 18 ILE B CA 1
ATOM 3354 C C . ILE B 1 18 ? 69.461 36.987 50.778 1.00 17.03 18 ILE B C 1
ATOM 3355 O O . ILE B 1 18 ? 69.619 37.955 50.035 1.00 15.80 18 ILE B O 1
ATOM 3360 N N . HIS B 1 19 ? 69.468 35.731 50.346 1.00 25.29 19 HIS B N 1
ATOM 3361 C CA . HIS B 1 19 ? 69.523 35.400 48.929 1.00 22.40 19 HIS B CA 1
ATOM 3362 C C . HIS B 1 19 ? 68.222 34.716 48.528 1.00 17.49 19 HIS B C 1
ATOM 3363 O O . HIS B 1 19 ? 68.086 33.499 48.654 1.00 21.46 19 HIS B O 1
ATOM 3370 N N . GLY B 1 20 ? 67.264 35.506 48.055 1.00 15.82 20 GLY B N 1
ATOM 3371 C CA . GLY B 1 20 ? 65.953 34.987 47.712 1.00 17.14 20 GLY B CA 1
ATOM 3372 C C . GLY B 1 20 ? 65.920 34.283 46.370 1.00 17.72 20 GLY B C 1
ATOM 3373 O O . GLY B 1 20 ? 66.951 34.123 45.716 1.00 21.57 20 GLY B O 1
ATOM 3374 N N . GLY B 1 21 ? 64.728 33.862 45.960 1.00 14.91 21 GLY B N 1
ATOM 3375 C CA . GLY B 1 21 ? 64.557 33.164 44.700 1.00 18.98 21 GLY B CA 1
ATOM 3376 C C . GLY B 1 21 ? 64.415 31.666 44.890 1.00 19.49 21 GLY B C 1
ATOM 3377 O O . GLY B 1 21 ? 63.986 30.952 43.984 1.00 22.39 21 GLY B O 1
ATOM 3378 N N . ASN B 1 22 ? 64.780 31.190 46.076 1.00 16.59 22 ASN B N 1
ATOM 3379 C CA . ASN B 1 22 ? 64.681 29.770 46.392 1.00 18.86 22 ASN B CA 1
ATOM 3380 C C . ASN B 1 22 ? 63.293 29.380 46.891 1.00 20.94 22 ASN B C 1
ATOM 3381 O O . ASN B 1 22 ? 62.701 30.070 47.721 1.00 22.55 22 ASN B O 1
ATOM 3386 N N . ARG B 1 23 ? 62.778 28.269 46.374 1.00 20.33 23 ARG B N 1
ATOM 3387 C CA . ARG B 1 23 ? 61.476 27.762 46.785 1.00 16.67 23 ARG B CA 1
ATOM 3388 C C . ARG B 1 23 ? 61.602 26.924 48.053 1.00 22.32 23 ARG B C 1
ATOM 3389 O O . ARG B 1 23 ? 62.467 26.053 48.147 1.00 22.58 23 ARG B O 1
ATOM 3397 N N . LEU B 1 24 ? 60.736 27.191 49.025 1.00 19.75 24 LEU B N 1
ATOM 3398 C CA . LEU B 1 24 ? 60.767 26.471 50.292 1.00 22.55 24 LEU B CA 1
ATOM 3399 C C . LEU B 1 24 ? 59.971 25.173 50.210 1.00 25.02 24 LEU B C 1
ATOM 3400 O O . LEU B 1 24 ? 59.017 25.066 49.441 1.00 25.12 24 LEU B O 1
ATOM 3405 N N . SER B 1 25 ? 60.373 24.188 51.008 1.00 25.59 25 SER B N 1
ATOM 3406 C CA . SER B 1 25 ? 59.694 22.898 51.035 1.00 28.99 25 SER B CA 1
ATOM 3407 C C . SER B 1 25 ? 60.033 22.131 52.307 1.00 25.80 25 SER B C 1
ATOM 3408 O O . SER B 1 25 ? 61.156 22.201 52.807 1.00 19.42 25 SER B O 1
ATOM 3411 N N . GLY B 1 26 ? 59.055 21.395 52.823 1.00 21.11 26 GLY B N 1
ATOM 3412 C CA . GLY B 1 26 ? 59.240 20.623 54.036 1.00 19.39 26 GLY B CA 1
ATOM 3413 C C . GLY B 1 26 ? 58.081 20.800 54.995 1.00 30.88 26 GLY B C 1
ATOM 3414 O O . GLY B 1 26 ? 56.960 21.102 54.583 1.00 28.17 26 GLY B O 1
ATOM 3415 N N . ALA B 1 27 ? 58.351 20.611 56.282 1.00 24.55 27 ALA B N 1
ATOM 3416 C CA . ALA B 1 27 ? 57.328 20.769 57.306 1.00 29.37 27 ALA B CA 1
ATOM 3417 C C . ALA B 1 27 ? 57.832 21.660 58.435 1.00 29.21 27 ALA B C 1
ATOM 3418 O O . ALA B 1 27 ? 59.021 21.664 58.752 1.00 23.78 27 ALA B O 1
ATOM 3420 N N . VAL B 1 28 ? 56.922 22.422 59.032 1.00 19.80 28 VAL B N 1
ATOM 3421 C CA . VAL B 1 28 ? 57.270 23.284 60.154 1.00 24.21 28 VAL B CA 1
ATOM 3422 C C . VAL B 1 28 ? 56.412 22.969 61.372 1.00 22.38 28 VAL B C 1
ATOM 3423 O O . VAL B 1 28 ? 55.226 22.659 61.248 1.00 18.20 28 VAL B O 1
ATOM 3427 N N . ARG B 1 29 ? 57.020 23.036 62.550 1.00 26.17 29 ARG B N 1
ATOM 3428 C CA . ARG B 1 29 ? 56.276 22.879 63.791 1.00 32.23 29 ARG B CA 1
ATOM 3429 C C . ARG B 1 29 ? 56.209 24.212 64.524 1.00 24.96 29 ARG B C 1
ATOM 3430 O O . ARG B 1 29 ? 57.195 24.947 64.594 1.00 24.29 29 ARG B O 1
ATOM 3438 N N . THR B 1 30 ? 55.033 24.527 65.055 1.00 22.29 30 THR B N 1
ATOM 3439 C CA . THR B 1 30 ? 54.824 25.791 65.746 1.00 21.14 30 THR B CA 1
ATOM 3440 C C . THR B 1 30 ? 55.109 25.666 67.237 1.00 18.74 30 THR B C 1
ATOM 3441 O O . THR B 1 30 ? 55.084 24.569 67.796 1.00 16.03 30 THR B O 1
ATOM 3445 N N . SER B 1 31 ? 55.388 26.799 67.872 1.00 21.96 31 SER B N 1
ATOM 3446 C CA . SER B 1 31 ? 55.556 26.849 69.317 1.00 15.76 31 SER B CA 1
ATOM 3447 C C . SER B 1 31 ? 54.314 27.470 69.945 1.00 17.10 31 SER B C 1
ATOM 3448 O O . SER B 1 31 ? 53.450 27.989 69.239 1.00 13.52 31 SER B O 1
ATOM 3451 N N . GLY B 1 32 ? 54.224 27.413 71.269 1.00 16.37 32 GLY B N 1
ATOM 3452 C CA . GLY B 1 32 ? 53.062 27.928 71.969 1.00 13.45 32 GLY B CA 1
ATOM 3453 C C . GLY B 1 32 ? 52.872 29.424 71.826 1.00 13.17 32 GLY B C 1
ATOM 3454 O O . GLY B 1 32 ? 53.814 30.156 71.518 1.00 14.44 32 GLY B O 1
ATOM 3455 N N . PHE B 1 33 ? 51.640 29.874 72.049 1.00 11.06 33 PHE B N 1
ATOM 3456 C CA . PHE B 1 33 ? 51.298 31.287 71.963 1.00 11.39 33 PHE B CA 1
ATOM 3457 C C . PHE B 1 33 ? 52.061 32.085 73.016 1.00 15.20 33 PHE B C 1
ATOM 3458 O O . PHE B 1 33 ? 51.904 31.862 74.218 1.00 9.61 33 PHE B O 1
ATOM 3466 N N . LYS B 1 34 ? 52.893 33.007 72.542 1.00 13.37 34 LYS B N 1
ATOM 3467 C CA . LYS B 1 34 ? 53.709 33.858 73.398 1.00 12.68 34 LYS B CA 1
ATOM 3468 C C . LYS B 1 34 ? 52.873 34.631 74.410 1.00 17.05 34 LYS B C 1
ATOM 3469 O O . LYS B 1 34 ? 53.237 34.737 75.582 1.00 14.04 34 LYS B O 1
ATOM 3475 N N . HIS B 1 35 ? 51.749 35.166 73.945 1.00 14.16 35 HIS B N 1
ATOM 3476 C CA . HIS B 1 35 ? 50.911 36.031 74.766 1.00 14.25 35 HIS B CA 1
ATOM 3477 C C . HIS B 1 35 ? 50.106 35.254 75.808 1.00 16.97 35 HIS B C 1
ATOM 3478 O O . HIS B 1 35 ? 49.832 35.767 76.893 1.00 15.46 35 HIS B O 1
ATOM 3485 N N . SER B 1 36 ? 49.734 34.019 75.486 1.00 14.38 36 SER B N 1
ATOM 3486 C CA . SER B 1 36 ? 49.026 33.184 76.451 1.00 11.56 36 SER B CA 1
ATOM 3487 C C . SER B 1 36 ? 50.019 32.583 77.441 1.00 14.51 36 SER B C 1
ATOM 3488 O O . SER B 1 36 ? 49.648 32.176 78.542 1.00 14.21 36 SER B O 1
ATOM 3491 N N . LEU B 1 37 ? 51.283 32.537 77.034 1.00 11.30 37 LEU B N 1
ATOM 3492 C CA . LEU B 1 37 ? 52.368 32.130 77.917 1.00 11.52 37 LEU B CA 1
ATOM 3493 C C . LEU B 1 37 ? 52.518 33.171 79.019 1.00 14.36 37 LEU B C 1
ATOM 3494 O O . LEU B 1 37 ? 52.687 32.833 80.190 1.00 14.38 37 LEU B O 1
ATOM 3499 N N . VAL B 1 38 ? 52.451 34.441 78.629 1.00 14.65 38 VAL B N 1
ATOM 3500 C CA . VAL B 1 38 ? 52.559 35.555 79.564 1.00 11.86 38 VAL B CA 1
ATOM 3501 C C . VAL B 1 38 ? 51.437 35.534 80.597 1.00 14.42 38 VAL B C 1
ATOM 3502 O O . VAL B 1 38 ? 51.682 35.678 81.796 1.00 17.18 38 VAL B O 1
ATOM 3506 N N . THR B 1 39 ? 50.208 35.347 80.126 1.00 12.80 39 THR B N 1
ATOM 3507 C CA . THR B 1 39 ? 49.041 35.352 81.002 1.00 13.26 39 THR B CA 1
ATOM 3508 C C . THR B 1 39 ? 49.025 34.163 81.959 1.00 12.46 39 THR B C 1
ATOM 3509 O O . THR B 1 39 ? 48.605 34.291 83.108 1.00 13.67 39 THR B O 1
ATOM 3513 N N . THR B 1 40 ? 49.482 33.010 81.479 1.00 11.47 40 THR B N 1
ATOM 3514 C CA . THR B 1 40 ? 49.537 31.810 82.307 1.00 12.80 40 THR B CA 1
ATOM 3515 C C . THR B 1 40 ? 50.558 31.977 83.429 1.00 13.66 40 THR B C 1
ATOM 3516 O O . THR B 1 40 ? 50.307 31.596 84.573 1.00 10.74 40 THR B O 1
ATOM 3520 N N . VAL B 1 41 ? 51.707 32.554 83.092 1.00 11.94 41 VAL B N 1
ATOM 3521 C CA . VAL B 1 41 ? 52.757 32.810 84.070 1.00 11.57 41 VAL B CA 1
ATOM 3522 C C . VAL B 1 41 ? 52.318 33.868 85.080 1.00 13.70 41 VAL B C 1
ATOM 3523 O O . VAL B 1 41 ? 52.588 33.750 86.277 1.00 11.39 41 VAL B O 1
ATOM 3527 N N . ALA B 1 42 ? 51.629 34.895 84.593 1.00 14.10 42 ALA B N 1
ATOM 3528 C CA . ALA B 1 42 ? 51.119 35.956 85.455 1.00 12.67 42 ALA B CA 1
ATOM 3529 C C . ALA B 1 42 ? 50.110 35.407 86.460 1.00 12.71 42 ALA B C 1
ATOM 3530 O O . ALA B 1 42 ? 50.046 35.861 87.603 1.00 11.62 42 ALA B O 1
ATOM 3532 N N . ALA B 1 43 ? 49.323 34.430 86.024 1.00 7.93 43 ALA B N 1
ATOM 3533 C CA . ALA B 1 43 ? 48.358 33.780 86.899 1.00 11.36 43 ALA B CA 1
ATOM 3534 C C . ALA B 1 43 ? 49.078 32.932 87.941 1.00 13.48 43 ALA B C 1
ATOM 3535 O O . ALA B 1 43 ? 48.667 32.872 89.099 1.00 11.79 43 ALA B O 1
ATOM 3537 N N . ALA B 1 44 ? 50.160 32.285 87.519 1.00 10.61 44 ALA B N 1
ATOM 3538 C CA . ALA B 1 44 ? 50.932 31.417 88.400 1.00 14.32 44 ALA B CA 1
ATOM 3539 C C . ALA B 1 44 ? 51.666 32.207 89.479 1.00 12.52 44 ALA B C 1
ATOM 3540 O O . ALA B 1 44 ? 51.933 31.692 90.563 1.00 11.72 44 ALA B O 1
ATOM 3542 N N . ALA B 1 45 ? 51.989 33.460 89.174 1.00 11.87 45 ALA B N 1
ATOM 3543 C CA . ALA B 1 45 ? 52.713 34.314 90.109 1.00 11.86 45 ALA B CA 1
ATOM 3544 C C . ALA B 1 45 ? 51.848 34.691 91.308 1.00 18.98 45 ALA B C 1
ATOM 3545 O O . ALA B 1 45 ? 52.360 35.014 92.380 1.00 14.74 45 ALA B O 1
ATOM 3547 N N . THR B 1 46 ? 50.533 34.649 91.120 1.00 12.87 46 THR B N 1
ATOM 3548 C CA . THR B 1 46 ? 49.599 34.971 92.190 1.00 17.89 46 THR B CA 1
ATOM 3549 C C . THR B 1 46 ? 49.316 33.750 93.057 1.00 16.07 46 THR B C 1
ATOM 3550 O O . THR B 1 46 ? 48.842 33.875 94.186 1.00 15.94 46 THR B O 1
ATOM 3554 N N . ALA B 1 47 ? 49.614 32.569 92.526 1.00 12.46 47 ALA B N 1
ATOM 3555 C CA . ALA B 1 47 ? 49.269 31.323 93.199 1.00 16.64 47 ALA B CA 1
ATOM 3556 C C . ALA B 1 47 ? 50.425 30.744 94.008 1.00 17.31 47 ALA B C 1
ATOM 3557 O O . ALA B 1 47 ? 51.561 31.209 93.916 1.00 17.56 47 ALA B O 1
ATOM 3559 N N . SER B 1 48 ? 50.116 29.723 94.800 1.00 18.17 48 SER B N 1
ATOM 3560 C CA . SER B 1 48 ? 51.115 29.039 95.611 1.00 22.31 48 SER B CA 1
ATOM 3561 C C . SER B 1 48 ? 51.280 27.593 95.157 1.00 23.64 48 SER B C 1
ATOM 3562 O O . SER B 1 48 ? 51.823 26.759 95.882 1.00 26.82 48 SER B O 1
ATOM 3565 N N . ALA B 1 49 ? 50.808 27.305 93.948 1.00 20.99 49 ALA B N 1
ATOM 3566 C CA . ALA B 1 49 ? 50.889 25.963 93.387 1.00 19.17 49 ALA B CA 1
ATOM 3567 C C . ALA B 1 49 ? 51.737 25.958 92.119 1.00 22.19 49 ALA B C 1
ATOM 3568 O O . ALA B 1 49 ? 51.795 26.958 91.403 1.00 21.08 49 ALA B O 1
ATOM 3570 N N . PRO B 1 50 ? 52.405 24.829 91.839 1.00 19.37 50 PRO B N 1
ATOM 3571 C CA . PRO B 1 50 ? 53.203 24.719 90.615 1.00 21.17 50 PRO B CA 1
ATOM 3572 C C . PRO B 1 50 ? 52.322 24.667 89.370 1.00 19.08 50 PRO B C 1
ATOM 3573 O O . PRO B 1 50 ? 51.268 24.032 89.384 1.00 17.66 50 PRO B O 1
ATOM 3577 N N . VAL B 1 51 ? 52.752 25.341 88.310 1.00 21.38 51 VAL B N 1
ATOM 3578 C CA . VAL B 1 51 ? 52.030 25.317 87.044 1.00 20.59 51 VAL B CA 1
ATOM 3579 C C . VAL B 1 51 ? 52.926 24.796 85.928 1.00 18.04 51 VAL B C 1
ATOM 3580 O O . VAL B 1 51 ? 53.920 25.428 85.568 1.00 13.95 51 VAL B O 1
ATOM 3584 N N . ARG B 1 52 ? 52.573 23.635 85.388 1.00 12.21 52 ARG B N 1
ATOM 3585 C CA . ARG B 1 52 ? 53.343 23.034 84.309 1.00 18.24 52 ARG B CA 1
ATOM 3586 C C . ARG B 1 52 ? 52.784 23.462 82.957 1.00 20.00 52 ARG B C 1
ATOM 3587 O O . ARG B 1 52 ? 51.618 23.215 82.649 1.00 19.16 52 ARG B O 1
ATOM 3595 N N . ILE B 1 53 ? 53.625 24.106 82.156 1.00 19.15 53 ILE B N 1
ATOM 3596 C CA . ILE B 1 53 ? 53.197 24.660 80.878 1.00 15.89 53 ILE B CA 1
ATOM 3597 C C . ILE B 1 53 ? 53.811 23.903 79.704 1.00 16.27 53 ILE B C 1
ATOM 3598 O O . ILE B 1 53 ? 54.992 24.068 79.397 1.00 20.29 53 ILE B O 1
ATOM 3603 N N . GLU B 1 54 ? 53.004 23.071 79.053 1.00 18.70 54 GLU B N 1
ATOM 3604 C CA . GLU B 1 54 ? 53.462 22.315 77.892 1.00 18.97 54 GLU B CA 1
ATOM 3605 C C . GLU B 1 54 ? 53.328 23.144 76.621 1.00 19.14 54 GLU B C 1
ATOM 3606 O O . GLU B 1 54 ? 52.606 24.143 76.597 1.00 17.18 54 GLU B O 1
ATOM 3612 N N . ASN B 1 55 ? 54.021 22.712 75.569 1.00 18.90 55 ASN B N 1
ATOM 3613 C CA . ASN B 1 55 ? 54.098 23.459 74.317 1.00 14.77 55 ASN B CA 1
ATOM 3614 C C . ASN B 1 55 ? 54.515 24.903 74.574 1.00 15.04 55 ASN B C 1
ATOM 3615 O O . ASN B 1 55 ? 53.909 25.837 74.059 1.00 14.27 55 ASN B O 1
ATOM 3620 N N . CYS B 1 56 ? 55.543 25.078 75.396 1.00 16.60 56 CYS B N 1
ATOM 3621 C CA . CYS B 1 56 ? 56.032 26.411 75.720 1.00 18.13 56 CYS B CA 1
ATOM 3622 C C . CYS B 1 56 ? 57.118 26.842 74.742 1.00 17.08 56 CYS B C 1
ATOM 3623 O O . CYS B 1 56 ? 58.099 26.127 74.542 1.00 17.78 56 CYS B O 1
ATOM 3626 N N . PRO B 1 57 ? 56.942 28.022 74.131 1.00 18.40 57 PRO B N 1
ATOM 3627 C CA . PRO B 1 57 ? 57.891 28.544 73.144 1.00 18.94 57 PRO B CA 1
ATOM 3628 C C . PRO B 1 57 ? 59.240 28.880 73.771 1.00 20.92 57 PRO B C 1
ATOM 3629 O O . PRO B 1 57 ? 59.293 29.401 74.886 1.00 19.92 57 PRO B O 1
ATOM 3633 N N . ASP B 1 58 ? 60.318 28.574 73.058 1.00 16.72 58 ASP B N 1
ATOM 3634 C CA . ASP B 1 58 ? 61.657 28.911 73.518 1.00 17.88 58 ASP B CA 1
ATOM 3635 C C . ASP B 1 58 ? 62.050 30.289 72.998 1.00 21.67 58 ASP B C 1
ATOM 3636 O O . ASP B 1 58 ? 62.812 30.410 72.039 1.00 23.74 58 ASP B O 1
ATOM 3641 N N . ILE B 1 59 ? 61.515 31.327 73.634 1.00 18.87 59 ILE B N 1
ATOM 3642 C CA . ILE B 1 59 ? 61.779 32.700 73.223 1.00 18.43 59 ILE B CA 1
ATOM 3643 C C . ILE B 1 59 ? 62.332 33.532 74.375 1.00 19.67 59 ILE B C 1
ATOM 3644 O O . ILE B 1 59 ? 62.578 33.014 75.465 1.00 22.21 59 ILE B O 1
ATOM 3649 N N . VAL B 1 60 ? 62.524 34.824 74.123 1.00 21.60 60 VAL B N 1
ATOM 3650 C CA . VAL B 1 60 ? 63.056 35.743 75.123 1.00 22.58 60 VAL B CA 1
ATOM 3651 C C . VAL B 1 60 ? 62.130 35.853 76.331 1.00 20.14 60 VAL B C 1
ATOM 3652 O O . VAL B 1 60 ? 62.586 35.863 77.475 1.00 23.17 60 VAL B O 1
ATOM 3656 N N . GLU B 1 61 ? 60.829 35.922 76.064 1.00 21.89 61 GLU B N 1
ATOM 3657 C CA . GLU B 1 61 ? 59.821 36.071 77.109 1.00 22.10 61 GLU B CA 1
ATOM 3658 C C . GLU B 1 61 ? 59.905 34.946 78.137 1.00 19.38 61 GLU B C 1
ATOM 3659 O O . GLU B 1 61 ? 59.778 35.181 79.337 1.00 16.91 61 GLU B O 1
ATOM 3665 N N . THR B 1 62 ? 60.125 33.727 77.657 1.00 18.45 62 THR B N 1
ATOM 3666 C CA . THR B 1 62 ? 60.219 32.562 78.529 1.00 19.79 62 THR B CA 1
ATOM 3667 C C . THR B 1 62 ? 61.463 32.630 79.408 1.00 20.05 62 THR B C 1
ATOM 3668 O O . THR B 1 62 ? 61.411 32.329 80.602 1.00 20.92 62 THR B O 1
ATOM 3672 N N . ALA B 1 63 ? 62.580 33.031 78.809 1.00 17.41 63 ALA B N 1
ATOM 3673 C CA . ALA B 1 63 ? 63.849 33.113 79.521 1.00 18.27 63 ALA B CA 1
ATOM 3674 C C . ALA B 1 63 ? 63.816 34.174 80.617 1.00 20.63 63 ALA B C 1
ATOM 3675 O O . ALA B 1 63 ? 64.248 33.927 81.742 1.00 18.54 63 ALA B O 1
ATOM 3677 N N . VAL B 1 64 ? 63.297 35.352 80.283 1.00 14.25 64 VAL B N 1
ATOM 3678 C CA . VAL B 1 64 ? 63.249 36.461 81.230 1.00 18.64 64 VAL B CA 1
ATOM 3679 C C . VAL B 1 64 ? 62.294 36.179 82.389 1.00 23.72 64 VAL B C 1
ATOM 3680 O O . VAL B 1 64 ? 62.632 36.416 83.549 1.00 20.59 64 VAL B O 1
ATOM 3684 N N . LEU B 1 65 ? 61.108 35.668 82.070 1.00 18.86 65 LEU B N 1
ATOM 3685 C CA . LEU B 1 65 ? 60.127 35.313 83.092 1.00 21.13 65 LEU B CA 1
ATOM 3686 C C . LEU B 1 65 ? 60.688 34.283 84.067 1.00 18.60 65 LEU B C 1
ATOM 3687 O O . LEU B 1 65 ? 60.402 34.328 85.263 1.00 22.53 65 LEU B O 1
ATOM 3692 N N . GLY B 1 66 ? 61.489 33.359 83.548 1.00 16.95 66 GLY B N 1
ATOM 3693 C CA . GLY B 1 66 ? 62.134 32.360 84.378 1.00 21.19 66 GLY B CA 1
ATOM 3694 C C . GLY B 1 66 ? 63.140 32.985 85.324 1.00 19.94 66 GLY B C 1
ATOM 3695 O O . GLY B 1 66 ? 63.226 32.609 86.493 1.00 22.86 66 GLY B O 1
ATOM 3696 N N . GLU B 1 67 ? 63.903 33.947 84.814 1.00 17.34 67 GLU B N 1
ATOM 3697 C CA . GLU B 1 67 ? 64.899 34.644 85.619 1.00 21.00 67 GLU B CA 1
ATOM 3698 C C . GLU B 1 67 ? 64.242 35.547 86.657 1.00 21.05 67 GLU B C 1
ATOM 3699 O O . GLU B 1 67 ? 64.748 35.694 87.769 1.00 19.80 67 GLU B O 1
ATOM 3705 N N . ILE B 1 68 ? 63.116 36.149 86.288 1.00 19.30 68 ILE B N 1
ATOM 3706 C CA . ILE B 1 68 ? 62.361 36.994 87.207 1.00 22.82 68 ILE B CA 1
ATOM 3707 C C . ILE B 1 68 ? 61.836 36.181 88.388 1.00 20.54 68 ILE B C 1
ATOM 3708 O O . ILE B 1 68 ? 61.924 36.612 89.539 1.00 22.88 68 ILE B O 1
ATOM 3713 N N . PHE B 1 69 ? 61.298 35.001 88.094 1.00 18.88 69 PHE B N 1
ATOM 3714 C CA . PHE B 1 69 ? 60.793 34.103 89.126 1.00 21.24 69 PHE B CA 1
ATOM 3715 C C . PHE B 1 69 ? 61.889 33.698 90.104 1.00 23.00 69 PHE B C 1
ATOM 3716 O O . PHE B 1 69 ? 61.698 33.746 91.319 1.00 22.79 69 PHE B O 1
ATOM 3724 N N . ARG B 1 70 ? 63.039 33.301 89.568 1.00 24.29 70 ARG B N 1
ATOM 3725 C CA . ARG B 1 70 ? 64.157 32.867 90.398 1.00 23.47 70 ARG B CA 1
ATOM 3726 C C . ARG B 1 70 ? 64.760 34.025 91.189 1.00 22.32 70 ARG B C 1
ATOM 3727 O O . ARG B 1 70 ? 65.234 33.840 92.310 1.00 26.60 70 ARG B O 1
ATOM 3735 N N . ALA B 1 71 ? 64.735 35.219 90.604 1.00 18.60 71 ALA B N 1
ATOM 3736 C CA . ALA B 1 71 ? 65.219 36.412 91.289 1.00 22.55 71 ALA B CA 1
ATOM 3737 C C . ALA B 1 71 ? 64.244 36.824 92.385 1.00 28.53 71 ALA B C 1
ATOM 3738 O O . ALA B 1 71 ? 64.606 37.546 93.315 1.00 24.45 71 ALA B O 1
ATOM 3740 N N . ALA B 1 72 ? 63.005 36.358 92.265 1.00 23.85 72 ALA B N 1
ATOM 3741 C CA . ALA B 1 72 ? 61.973 36.655 93.248 1.00 19.03 72 ALA B CA 1
ATOM 3742 C C . ALA B 1 72 ? 61.981 35.639 94.385 1.00 23.61 72 ALA B C 1
ATOM 3743 O O . ALA B 1 72 ? 61.206 35.749 95.335 1.00 19.64 72 ALA B O 1
ATOM 3745 N N . GLY B 1 73 ? 62.866 34.653 94.283 1.00 21.24 73 GLY B N 1
ATOM 3746 C CA . GLY B 1 73 ? 62.952 33.601 95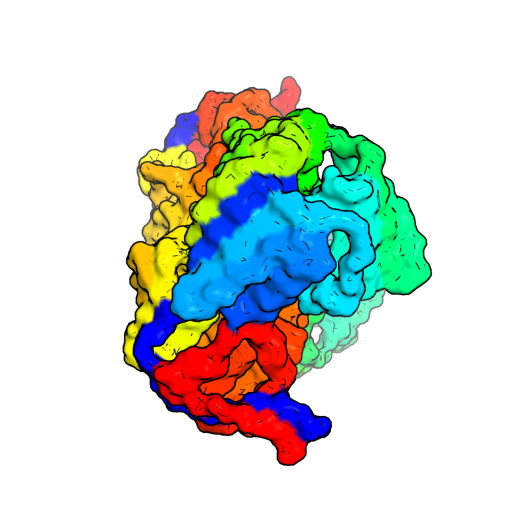.278 1.00 23.32 73 GLY B CA 1
ATOM 3747 C C . GLY B 1 73 ? 62.022 32.446 94.959 1.00 25.92 73 GLY B C 1
ATOM 3748 O O . GLY B 1 73 ? 61.957 31.465 95.699 1.00 21.24 73 GLY B O 1
ATOM 3749 N N . ALA B 1 74 ? 61.299 32.567 93.851 1.00 25.88 74 ALA B N 1
ATOM 3750 C CA . ALA B 1 74 ? 60.373 31.526 93.422 1.00 21.91 74 ALA B CA 1
ATOM 3751 C C . ALA B 1 74 ? 61.083 30.482 92.566 1.00 21.41 74 ALA B C 1
ATOM 3752 O O . ALA B 1 74 ? 62.309 30.485 92.457 1.00 23.54 74 ALA B O 1
ATOM 3754 N N . HIS B 1 75 ? 60.304 29.592 91.960 1.00 20.49 75 HIS B N 1
ATOM 3755 C CA . HIS B 1 75 ? 60.855 28.513 91.148 1.00 20.56 75 HIS B CA 1
ATOM 3756 C C . HIS B 1 75 ? 60.420 28.610 89.688 1.00 22.24 75 HIS B C 1
ATOM 3757 O O . HIS B 1 75 ? 59.261 28.900 89.392 1.00 20.21 75 HIS B O 1
ATOM 3764 N N . ALA B 1 76 ? 61.361 28.365 88.783 1.00 17.80 76 ALA B N 1
ATOM 3765 C CA . ALA B 1 76 ? 61.079 28.360 87.353 1.00 21.54 76 ALA B CA 1
ATOM 3766 C C . ALA B 1 76 ? 62.119 27.534 86.608 1.00 19.55 76 ALA B C 1
ATOM 3767 O O . ALA B 1 76 ? 63.321 27.723 86.789 1.00 19.07 76 ALA B O 1
ATOM 3769 N N . HIS B 1 77 ? 61.652 26.616 85.769 1.00 18.75 77 HIS B N 1
ATOM 3770 C CA . HIS B 1 77 ? 62.552 25.771 84.996 1.00 21.75 77 HIS B CA 1
ATOM 3771 C C . HIS B 1 77 ? 61.962 25.405 83.642 1.00 24.63 77 HIS B C 1
ATOM 3772 O O . HIS B 1 77 ? 60.829 24.928 83.553 1.00 21.04 77 HIS B O 1
ATOM 3779 N N . TYR B 1 78 ? 62.739 25.629 82.588 1.00 22.95 78 TYR B N 1
ATOM 3780 C CA . TYR B 1 78 ? 62.308 25.296 81.238 1.00 22.86 78 TYR B CA 1
ATOM 3781 C C . TYR B 1 78 ? 63.063 24.086 80.702 1.00 23.60 78 TYR B C 1
ATOM 3782 O O . TYR B 1 78 ? 64.292 24.087 80.635 1.00 24.09 78 TYR B O 1
ATOM 3791 N N . ASP B 1 79 ? 62.318 23.052 80.327 1.00 26.52 79 ASP B N 1
ATOM 3792 C CA . ASP B 1 79 ? 62.905 21.860 79.732 1.00 24.85 79 ASP B CA 1
ATOM 3793 C C . ASP B 1 79 ? 62.865 21.989 78.213 1.00 25.78 79 ASP B C 1
ATOM 3794 O O . ASP B 1 79 ? 61.823 21.784 77.593 1.00 23.56 79 ASP B O 1
ATOM 3799 N N . GLY B 1 80 ? 64.006 22.332 77.621 1.00 31.74 80 GLY B N 1
ATOM 3800 C CA . GLY B 1 80 ? 64.094 22.560 76.189 1.00 26.75 80 GLY B CA 1
ATOM 3801 C C . GLY B 1 80 ? 63.809 21.333 75.346 1.00 33.72 80 GLY B C 1
ATOM 3802 O O . GLY B 1 80 ? 63.243 21.435 74.258 1.00 33.51 80 GLY B O 1
ATOM 3803 N N . ALA B 1 81 ? 64.200 20.167 75.850 1.00 36.94 81 ALA B N 1
ATOM 3804 C CA . ALA B 1 81 ? 63.996 18.914 75.135 1.00 36.09 81 ALA B CA 1
ATOM 3805 C C . ALA B 1 81 ? 62.550 18.451 75.248 1.00 40.27 81 ALA B C 1
ATOM 3806 O O . ALA B 1 81 ? 62.133 17.503 74.583 1.00 45.45 81 ALA B O 1
ATOM 3808 N N . ASP B 1 82 ? 61.789 19.133 76.096 1.00 33.60 82 ASP B N 1
ATOM 3809 C CA . ASP B 1 82 ? 60.413 18.755 76.369 1.00 32.89 82 ASP B CA 1
ATOM 3810 C C . ASP B 1 82 ? 59.474 19.894 75.993 1.00 26.40 82 ASP B C 1
ATOM 3811 O O . ASP B 1 82 ? 58.263 19.699 75.879 1.00 20.92 82 ASP B O 1
ATOM 3816 N N . GLU B 1 83 ? 60.052 21.078 75.799 1.00 28.11 83 GLU B N 1
ATOM 3817 C CA . GLU B 1 83 ? 59.293 22.306 75.573 1.00 24.07 83 GLU B CA 1
ATOM 3818 C C . GLU B 1 83 ? 58.294 22.533 76.703 1.00 23.37 83 GLU B C 1
ATOM 3819 O O . GLU B 1 83 ? 57.155 22.941 76.475 1.00 19.73 83 GLU B O 1
ATOM 3825 N N . THR B 1 84 ? 58.742 22.259 77.924 1.00 28.24 84 THR B N 1
ATOM 3826 C CA . THR B 1 84 ? 57.900 22.370 79.107 1.00 26.39 84 THR B CA 1
ATOM 3827 C C . THR B 1 84 ? 58.450 23.414 80.072 1.00 20.76 84 THR B C 1
ATOM 3828 O O . THR B 1 84 ? 59.628 23.386 80.427 1.00 19.40 84 THR B O 1
ATOM 3832 N N . PHE B 1 85 ? 57.588 24.335 80.488 1.00 15.23 85 PHE B N 1
ATOM 3833 C CA . PHE B 1 85 ? 57.976 25.387 81.416 1.00 15.55 85 PHE B CA 1
ATOM 3834 C C . PHE B 1 85 ? 57.202 25.242 82.718 1.00 19.33 85 PHE B C 1
ATOM 3835 O O . PHE B 1 85 ? 55.995 25.473 82.759 1.00 19.70 85 PHE B O 1
ATOM 3843 N N . THR B 1 86 ? 57.895 24.859 83.783 1.00 21.80 86 THR B N 1
ATOM 3844 C CA . THR B 1 86 ? 57.247 24.695 85.078 1.00 17.20 86 THR B CA 1
ATOM 3845 C C . THR B 1 86 ? 57.643 25.815 86.032 1.00 19.96 86 THR B C 1
ATOM 3846 O O . THR B 1 86 ? 58.826 26.042 86.285 1.00 19.04 86 THR B O 1
ATOM 3850 N N . VAL B 1 87 ? 56.642 26.517 86.554 1.00 19.67 87 VAL B N 1
ATOM 3851 C CA . VAL B 1 87 ? 56.880 27.605 87.492 1.00 13.65 87 VAL B CA 1
ATOM 3852 C C . VAL B 1 87 ? 56.112 27.383 88.790 1.00 20.04 87 VAL B C 1
ATOM 3853 O O . VAL B 1 87 ? 55.084 26.706 88.807 1.00 18.34 87 VAL B O 1
ATOM 3857 N N . ASP B 1 88 ? 56.623 27.954 89.876 1.00 21.82 88 ASP B N 1
ATOM 3858 C CA . ASP B 1 88 ? 55.989 27.839 91.184 1.00 17.19 88 ASP B CA 1
ATOM 3859 C C . ASP B 1 88 ? 56.340 29.060 92.028 1.00 20.92 88 ASP B C 1
ATOM 3860 O O . ASP B 1 88 ? 57.507 29.293 92.343 1.00 15.86 88 ASP B O 1
ATOM 3865 N N . ALA B 1 89 ? 55.324 29.835 92.391 1.00 18.32 89 ALA B N 1
ATOM 3866 C CA . ALA B 1 89 ? 55.536 31.066 93.143 1.00 20.61 89 ALA B CA 1
ATOM 3867 C C . ALA B 1 89 ? 55.200 30.900 94.620 1.00 22.15 89 ALA B C 1
ATOM 3868 O O . ALA B 1 89 ? 54.891 31.874 95.303 1.00 28.16 89 ALA B O 1
ATOM 3870 N N . SER B 1 90 ? 55.264 29.667 95.111 1.00 17.88 90 SER B N 1
ATOM 3871 C CA . SER B 1 90 ? 54.951 29.390 96.509 1.00 26.17 90 SER B CA 1
ATOM 3872 C C . SER B 1 90 ? 55.963 30.037 97.450 1.00 22.78 90 SER B C 1
ATOM 3873 O O . SER B 1 90 ? 55.613 30.477 98.544 1.00 21.24 90 SER B O 1
ATOM 3876 N N . ALA B 1 91 ? 57.217 30.099 97.014 1.00 21.22 91 ALA B N 1
ATOM 3877 C CA . ALA B 1 91 ? 58.279 30.689 97.821 1.00 22.55 91 ALA B CA 1
ATOM 3878 C C . ALA B 1 91 ? 58.632 32.099 97.353 1.00 20.88 91 ALA B C 1
ATOM 3879 O O . ALA B 1 91 ? 59.729 32.590 97.619 1.00 23.14 91 ALA B O 1
ATOM 3881 N N . TRP B 1 92 ? 57.701 32.741 96.653 1.00 23.67 92 TRP B N 1
ATOM 3882 C CA . TRP B 1 92 ? 57.898 34.108 96.180 1.00 21.66 92 TRP B CA 1
ATOM 3883 C C . TRP B 1 92 ? 58.096 35.041 97.370 1.00 28.98 92 TRP B C 1
ATOM 3884 O O . TRP B 1 92 ? 57.327 35.002 98.329 1.00 24.28 92 TRP B O 1
ATOM 3895 N N . ASP B 1 93 ? 59.124 35.883 97.304 1.00 31.78 93 ASP B N 1
ATOM 3896 C CA . ASP B 1 93 ? 59.498 36.700 98.454 1.00 33.15 93 ASP B CA 1
ATOM 3897 C C . ASP B 1 93 ? 60.230 37.993 98.072 1.00 32.31 93 ASP B C 1
ATOM 3898 O O . ASP B 1 93 ? 61.259 38.328 98.654 1.00 37.07 93 ASP B O 1
ATOM 3903 N N . ARG B 1 94 ? 59.704 38.720 97.093 1.00 34.80 94 ARG B N 1
ATOM 3904 C CA . ARG B 1 94 ? 60.284 40.009 96.722 1.00 27.07 94 ARG B CA 1
ATOM 3905 C C . ARG B 1 94 ? 59.196 41.037 96.445 1.00 27.96 94 ARG B C 1
ATOM 3906 O O . ARG B 1 94 ? 58.209 40.744 95.771 1.00 19.52 94 ARG B O 1
ATOM 3914 N N . ALA B 1 95 ? 59.380 42.243 96.969 1.00 36.33 95 ALA B N 1
ATOM 3915 C CA . ALA B 1 95 ? 58.453 43.336 96.706 1.00 27.82 95 ALA B CA 1
ATOM 3916 C C . ALA B 1 95 ? 58.926 44.176 95.521 1.00 35.33 95 ALA B C 1
ATOM 3917 O O . ALA B 1 95 ? 58.134 44.877 94.886 1.00 39.06 95 ALA B O 1
ATOM 3919 N N . GLU B 1 96 ? 60.220 44.097 95.225 1.00 34.97 96 GLU B N 1
ATOM 3920 C CA . GLU B 1 96 ? 60.788 44.798 94.082 1.00 39.28 96 GLU B CA 1
ATOM 3921 C C . GLU B 1 96 ? 61.678 43.871 93.264 1.00 45.42 96 GLU B C 1
ATOM 3922 O O . GLU B 1 96 ? 62.526 43.162 93.805 1.00 41.79 96 GLU B O 1
ATOM 3928 N N . LEU B 1 97 ? 61.480 43.880 91.954 1.00 45.14 97 LEU B N 1
ATOM 3929 C CA . LEU B 1 97 ? 62.282 43.062 91.064 1.00 50.18 97 LEU B CA 1
ATOM 3930 C C . LEU B 1 97 ? 63.310 43.916 90.345 1.00 51.63 97 LEU B C 1
ATOM 3931 O O . LEU B 1 97 ? 63.082 45.106 90.124 1.00 46.18 97 LEU B O 1
ATOM 3936 N N . PRO B 1 98 ? 64.456 43.308 89.981 1.00 49.85 98 PRO B N 1
ATOM 3937 C CA . PRO B 1 98 ? 65.528 44.014 89.273 1.00 51.88 98 PRO B CA 1
ATOM 3938 C C . PRO B 1 98 ? 65.015 44.722 88.020 1.00 52.76 98 PRO B C 1
ATOM 3939 O O . PRO B 1 98 ? 64.387 44.110 87.152 1.00 54.09 98 PRO B O 1
ATOM 3943 N N . ALA B 1 99 ? 65.282 46.023 87.958 1.00 46.26 99 ALA B N 1
ATOM 3944 C CA . ALA B 1 99 ? 64.737 46.903 86.929 1.00 51.56 99 ALA B CA 1
ATOM 3945 C C . ALA B 1 99 ? 65.152 46.499 85.522 1.00 49.36 99 ALA B C 1
ATOM 3946 O O . ALA B 1 99 ? 64.335 46.512 84.601 1.00 45.14 99 ALA B O 1
ATOM 3948 N N . ASP B 1 100 ? 66.424 46.151 85.359 1.00 52.56 100 ASP B N 1
ATOM 3949 C CA . ASP B 1 100 ? 66.946 45.772 84.054 1.00 54.87 100 ASP B CA 1
ATOM 3950 C C . ASP B 1 100 ? 66.240 44.524 83.535 1.00 48.02 100 ASP B C 1
ATOM 3951 O O . ASP B 1 100 ? 65.941 44.417 82.348 1.00 44.95 100 ASP B O 1
ATOM 3956 N N . LEU B 1 101 ? 65.967 43.592 84.440 1.00 46.18 101 LEU B N 1
ATOM 3957 C CA . LEU B 1 101 ? 65.330 42.331 84.085 1.00 42.49 101 LEU B CA 1
ATOM 3958 C C . LEU B 1 101 ? 63.873 42.540 83.675 1.00 42.67 101 LEU B C 1
ATOM 3959 O O . LEU B 1 101 ? 63.423 42.022 82.652 1.00 37.63 101 LEU B O 1
ATOM 3964 N N . VAL B 1 102 ? 63.147 43.306 84.482 1.00 47.91 102 VAL B N 1
ATOM 3965 C CA . VAL B 1 102 ? 61.739 43.598 84.229 1.00 39.69 102 VAL B CA 1
ATOM 3966 C C . VAL B 1 102 ? 61.549 44.370 82.924 1.00 39.88 102 VAL B C 1
ATOM 3967 O O . VAL B 1 102 ? 60.631 44.089 82.151 1.00 41.23 102 VAL B O 1
ATOM 3971 N N . GLY B 1 103 ? 62.435 45.329 82.677 1.00 38.81 103 GLY B N 1
ATOM 3972 C CA . GLY B 1 103 ? 62.334 46.184 81.508 1.00 29.65 103 GLY B CA 1
ATOM 3973 C C . GLY B 1 103 ? 62.727 45.522 80.199 1.00 34.57 103 GLY B C 1
ATOM 3974 O O . GLY B 1 103 ? 62.662 46.147 79.141 1.00 38.69 103 GLY B O 1
ATOM 3975 N N . ARG B 1 104 ? 63.135 44.259 80.264 1.00 33.91 104 ARG B N 1
ATOM 3976 C CA . ARG B 1 104 ? 63.537 43.525 79.067 1.00 29.51 104 ARG B CA 1
ATOM 3977 C C . ARG B 1 104 ? 62.338 42.987 78.289 1.00 28.89 104 ARG B C 1
ATOM 3978 O O . ARG B 1 104 ? 62.405 42.823 77.071 1.00 29.48 104 ARG B O 1
ATOM 3986 N N . ILE B 1 105 ? 61.244 42.717 78.993 1.00 30.48 105 ILE B N 1
ATOM 3987 C CA . ILE B 1 105 ? 60.031 42.221 78.350 1.00 30.09 105 ILE B CA 1
ATOM 3988 C C . ILE B 1 105 ? 58.806 43.049 78.723 1.00 26.82 105 ILE B C 1
ATOM 3989 O O . ILE B 1 105 ? 58.820 43.796 79.702 1.00 24.15 105 ILE B O 1
ATOM 3994 N N . HIS B 1 106 ? 57.747 42.904 77.933 1.00 28.94 106 HIS B N 1
ATOM 3995 C CA . HIS B 1 106 ? 56.497 43.614 78.171 1.00 31.65 106 HIS B CA 1
ATOM 3996 C C . HIS B 1 106 ? 55.609 42.850 79.148 1.00 25.43 106 HIS B C 1
ATOM 3997 O O . HIS B 1 106 ? 54.830 43.446 79.892 1.00 22.95 106 HIS B O 1
ATOM 4004 N N . GLY B 1 107 ? 55.743 41.526 79.145 1.00 18.83 107 GLY B N 1
ATOM 4005 C CA . GLY B 1 107 ? 54.900 40.662 79.951 1.00 24.35 107 GLY B CA 1
ATOM 4006 C C . GLY B 1 107 ? 55.092 40.792 81.450 1.00 21.45 107 GLY B C 1
ATOM 4007 O O . GLY B 1 107 ? 54.294 40.274 82.230 1.00 23.09 107 GLY B O 1
ATOM 4008 N N . SER B 1 108 ? 56.151 41.483 81.858 1.00 17.65 108 SER B N 1
ATOM 4009 C CA . SER B 1 108 ? 56.435 41.682 83.274 1.00 19.65 108 SER B CA 1
ATOM 4010 C C . SER B 1 108 ? 55.412 42.608 83.927 1.00 17.30 108 SER B C 1
ATOM 4011 O O . SER B 1 108 ? 55.286 42.642 85.151 1.00 17.05 108 SER B O 1
ATOM 4014 N N . LEU B 1 109 ? 54.685 43.354 83.101 1.00 19.11 109 LEU B N 1
ATOM 4015 C CA . LEU B 1 109 ? 53.686 44.299 83.588 1.00 20.43 109 LEU B CA 1
ATOM 4016 C C . LEU B 1 109 ? 52.506 43.601 84.255 1.00 19.48 109 LEU B C 1
ATOM 4017 O O . LEU B 1 109 ? 51.839 44.178 85.114 1.00 20.86 109 LEU B O 1
ATOM 4022 N N . TYR B 1 110 ? 52.252 42.359 83.860 1.00 13.38 110 TYR B N 1
ATOM 4023 C CA . TYR B 1 110 ? 51.121 41.612 84.399 1.00 15.39 110 TYR B CA 1
ATOM 4024 C C . TYR B 1 110 ? 51.499 40.829 85.652 1.00 15.28 110 TYR B C 1
ATOM 4025 O O . TYR B 1 110 ? 50.731 39.995 86.131 1.00 13.10 110 TYR B O 1
ATOM 4034 N N . LEU B 1 111 ? 52.687 41.108 86.178 1.00 17.31 111 LEU B N 1
ATOM 4035 C CA . LEU B 1 111 ? 53.128 40.526 87.439 1.00 16.47 111 LEU B CA 1
ATOM 4036 C C . LEU B 1 111 ? 52.739 41.438 88.593 1.00 16.11 111 LEU B C 1
ATOM 4037 O O . LEU B 1 111 ? 52.863 41.070 89.761 1.00 19.31 111 LEU B O 1
ATOM 4042 N N . LEU B 1 112 ? 52.273 42.635 88.252 1.00 14.47 112 LEU B N 1
ATOM 4043 C CA . LEU B 1 112 ? 51.848 43.621 89.245 1.00 18.22 112 LEU B CA 1
ATOM 4044 C C . LEU B 1 112 ? 50.725 43.169 90.189 1.00 17.82 112 LEU B C 1
ATOM 4045 O O . LEU B 1 112 ? 50.789 43.453 91.384 1.00 18.57 112 LEU B O 1
ATOM 4050 N N . PRO B 1 113 ? 49.686 42.487 89.663 1.00 15.49 113 PRO B N 1
ATOM 4051 C CA . PRO B 1 113 ? 48.663 41.975 90.583 1.00 16.33 113 PRO B CA 1
ATOM 4052 C C . PRO B 1 113 ? 49.232 41.004 91.613 1.00 16.60 113 PRO B C 1
ATOM 4053 O O . PRO B 1 113 ? 48.752 40.959 92.745 1.00 20.48 113 PRO B O 1
ATOM 4057 N N . ALA B 1 114 ? 50.244 40.238 91.221 1.00 15.44 114 ALA B N 1
ATOM 4058 C CA . ALA B 1 114 ? 50.884 39.301 92.132 1.00 19.78 114 ALA B CA 1
ATOM 4059 C C . ALA B 1 114 ? 51.705 40.050 93.175 1.00 17.95 114 ALA B C 1
ATOM 4060 O O . ALA B 1 114 ? 51.650 39.739 94.362 1.00 17.65 114 ALA B O 1
ATOM 4062 N N . LEU B 1 115 ? 52.461 41.044 92.721 1.00 15.58 115 LEU B N 1
ATOM 4063 C CA . LEU B 1 115 ? 53.302 41.840 93.608 1.00 16.19 115 LEU B CA 1
ATOM 4064 C C . LEU B 1 115 ? 52.473 42.621 94.624 1.00 20.55 115 LEU B C 1
ATOM 4065 O O . LEU B 1 115 ? 52.849 42.736 95.791 1.00 16.50 115 LEU B O 1
ATOM 4070 N N . VAL B 1 116 ? 51.343 43.153 94.172 1.00 17.33 116 VAL B N 1
ATOM 4071 C CA . VAL B 1 116 ? 50.465 43.937 95.030 1.00 20.59 116 VAL B CA 1
ATOM 4072 C C . VAL B 1 116 ? 49.768 43.069 96.074 1.00 19.32 116 VAL B C 1
ATOM 4073 O O . VAL B 1 116 ? 49.722 43.419 97.254 1.00 15.66 116 VAL B O 1
ATOM 4077 N N . SER B 1 117 ? 49.235 41.933 95.639 1.00 15.35 117 SER B N 1
ATOM 4078 C CA . SER B 1 117 ? 48.470 41.066 96.529 1.00 17.28 117 SER B CA 1
ATOM 4079 C C . SER B 1 117 ? 49.348 40.358 97.557 1.00 18.61 117 SER B C 1
ATOM 4080 O O . SER B 1 117 ? 48.917 40.117 98.684 1.00 25.71 117 SER B O 1
ATOM 4083 N N . ARG B 1 118 ? 50.575 40.027 97.169 1.00 14.00 118 ARG B N 1
ATOM 4084 C CA . ARG B 1 118 ? 51.480 39.302 98.055 1.00 20.73 118 ARG B CA 1
ATOM 4085 C C . ARG B 1 118 ? 52.195 40.212 99.048 1.00 22.91 118 ARG B C 1
ATOM 4086 O O . ARG B 1 118 ? 52.418 39.829 100.195 1.00 27.87 118 ARG B O 1
ATOM 4094 N N . ASN B 1 119 ? 52.556 41.413 98.607 1.00 16.16 119 ASN B N 1
ATOM 4095 C CA . ASN B 1 119 ? 53.378 42.302 99.424 1.00 18.66 119 ASN B CA 1
ATOM 4096 C C . ASN B 1 119 ? 52.643 43.533 99.951 1.00 22.67 119 ASN B C 1
ATOM 4097 O O . ASN B 1 119 ? 53.016 44.091 100.983 1.00 23.92 119 ASN B O 1
ATOM 4102 N N . GLY B 1 120 ? 51.606 43.959 99.239 1.00 23.92 120 GLY B N 1
ATOM 4103 C CA . GLY B 1 120 ? 50.870 45.152 99.619 1.00 21.48 120 GLY B CA 1
ATOM 4104 C C . GLY B 1 120 ? 51.489 46.403 99.028 1.00 22.55 120 GLY B C 1
ATOM 4105 O O . GLY B 1 120 ? 50.812 47.412 98.833 1.00 24.83 120 GLY B O 1
ATOM 4106 N N . VAL B 1 121 ? 52.788 46.338 98.753 1.00 23.79 121 VAL B N 1
ATOM 4107 C CA . VAL B 1 121 ? 53.508 47.447 98.140 1.00 20.65 121 VAL B CA 1
ATOM 4108 C C . VAL B 1 121 ? 54.315 46.947 96.946 1.00 22.66 121 VAL B C 1
ATOM 4109 O O . VAL B 1 121 ? 54.983 45.917 97.029 1.00 29.59 121 VAL B O 1
ATOM 4113 N N . ALA B 1 122 ? 54.252 47.678 95.837 1.00 22.68 122 ALA B N 1
ATOM 4114 C CA . ALA B 1 122 ? 54.982 47.295 94.634 1.00 23.97 122 ALA B CA 1
ATOM 4115 C C . ALA B 1 122 ? 55.446 48.516 93.851 1.00 34.98 122 ALA B C 1
ATOM 4116 O O . ALA B 1 122 ? 54.730 49.513 93.758 1.00 34.30 122 ALA B O 1
ATOM 4118 N N . ARG B 1 123 ? 56.648 48.435 93.292 1.00 35.12 123 ARG B N 1
ATOM 4119 C CA . ARG B 1 123 ? 57.178 49.522 92.480 1.00 41.24 123 ARG B CA 1
ATOM 4120 C C . ARG B 1 123 ? 57.230 49.138 91.009 1.00 38.96 123 ARG B C 1
ATOM 4121 O O . ARG B 1 123 ? 57.659 48.040 90.653 1.00 33.97 123 ARG B O 1
ATOM 4129 N N . LEU B 1 124 ? 56.785 50.057 90.160 1.00 46.13 124 LEU B N 1
ATOM 4130 C CA . LEU B 1 124 ? 56.791 49.848 88.722 1.00 49.83 124 LEU B CA 1
ATOM 4131 C C . LEU B 1 124 ? 58.011 50.525 88.110 1.00 51.26 124 LEU B C 1
ATOM 4132 O O . LEU B 1 124 ? 57.993 51.723 87.830 1.00 47.27 124 LEU B O 1
ATOM 4137 N N . SER B 1 125 ? 59.071 49.747 87.912 1.00 53.38 125 SER B N 1
ATOM 4138 C CA . SER B 1 125 ? 60.337 50.277 87.417 1.00 63.16 125 SER B CA 1
ATOM 4139 C C . SER B 1 125 ? 60.206 50.892 86.026 1.00 68.50 125 SER B C 1
ATOM 4140 O O . SER B 1 125 ? 59.530 50.345 85.153 1.00 58.81 125 SER B O 1
ATOM 4143 N N . ALA B 1 126 ? 60.857 52.034 85.833 1.00 72.99 126 ALA B N 1
ATOM 4144 C CA . ALA B 1 126 ? 60.824 52.732 84.555 1.00 76.11 126 ALA B CA 1
ATOM 4145 C C . ALA B 1 126 ? 61.876 52.176 83.604 1.00 77.11 126 ALA B C 1
ATOM 4146 O O . ALA B 1 126 ? 63.076 52.330 83.833 1.00 64.10 126 ALA B O 1
ATOM 4148 N N . PRO B 1 140 ? 53.353 52.461 78.100 1.00 56.46 140 PRO B N 1
ATOM 4149 C CA . PRO B 1 140 ? 51.931 52.708 78.368 1.00 54.36 140 PRO B CA 1
ATOM 4150 C C . PRO B 1 140 ? 51.377 51.752 79.418 1.00 55.36 140 PRO B C 1
ATOM 4151 O O . PRO B 1 140 ? 51.422 50.535 79.231 1.00 58.11 140 PRO B O 1
ATOM 4155 N N . ASP B 1 141 ? 50.857 52.305 80.509 1.00 45.99 141 ASP B N 1
ATOM 4156 C CA . ASP B 1 141 ? 50.398 51.496 81.628 1.00 42.70 141 ASP B CA 1
ATOM 4157 C C . ASP B 1 141 ? 49.391 52.234 82.507 1.00 36.37 141 ASP B C 1
ATOM 4158 O O . ASP B 1 141 ? 49.053 51.762 83.593 1.00 35.49 141 ASP B O 1
ATOM 4163 N N . GLU B 1 142 ? 48.909 53.384 82.038 1.00 31.86 142 GLU B N 1
ATOM 4164 C CA . GLU B 1 142 ? 47.899 54.140 82.780 1.00 28.88 142 GLU B CA 1
ATOM 4165 C C . GLU B 1 142 ? 46.645 53.312 82.983 1.00 25.55 142 GLU B C 1
ATOM 4166 O O . GLU B 1 142 ? 46.032 53.344 84.049 1.00 24.75 142 GLU B O 1
ATOM 4172 N N . HIS B 1 143 ? 46.264 52.578 81.943 1.00 25.64 143 HIS B N 1
ATOM 4173 C CA . HIS B 1 143 ? 45.075 51.742 81.996 1.00 25.22 143 HIS B CA 1
ATOM 4174 C C . HIS B 1 143 ? 45.243 50.629 83.024 1.00 21.35 143 HIS B C 1
ATOM 4175 O O . HIS B 1 143 ? 44.303 50.296 83.743 1.00 20.72 143 HIS B O 1
ATOM 4182 N N . LEU B 1 144 ? 46.447 50.068 83.100 1.00 19.75 144 LEU B N 1
ATOM 4183 C CA . LEU B 1 144 ? 46.742 49.016 84.066 1.00 23.77 144 LEU B CA 1
ATOM 4184 C C . LEU B 1 144 ? 46.641 49.551 85.489 1.00 24.29 144 LEU B C 1
ATOM 4185 O O . LEU B 1 144 ? 46.088 48.896 86.373 1.00 18.86 144 LEU B O 1
ATOM 4190 N N . LEU B 1 145 ? 47.182 50.747 85.701 1.00 22.69 145 LEU B N 1
ATOM 4191 C CA . LEU B 1 145 ? 47.120 51.398 87.003 1.00 26.55 145 LEU B CA 1
ATOM 4192 C C . LEU B 1 145 ? 45.690 51.815 87.324 1.00 24.76 145 LEU B C 1
ATOM 4193 O O . LEU B 1 145 ? 45.282 51.824 88.486 1.00 22.89 145 LEU B O 1
ATOM 4198 N N . ASP B 1 146 ? 44.934 52.158 86.287 1.00 20.82 146 ASP B N 1
ATOM 4199 C CA . ASP B 1 146 ? 43.542 52.559 86.451 1.00 19.63 146 ASP B CA 1
ATOM 4200 C C . ASP B 1 146 ? 42.682 51.366 86.857 1.00 19.48 146 ASP B C 1
ATOM 4201 O O . ASP B 1 146 ? 41.772 51.498 87.676 1.00 19.33 146 ASP B O 1
ATOM 4206 N N . VAL B 1 147 ? 42.978 50.205 86.278 1.00 18.12 147 VAL B N 1
ATOM 4207 C CA . VAL B 1 147 ? 42.254 48.978 86.596 1.00 19.09 147 VAL B CA 1
ATOM 4208 C C . VAL B 1 147 ? 42.483 48.568 88.045 1.00 15.33 147 VAL B C 1
ATOM 4209 O O . VAL B 1 147 ? 41.533 48.315 88.784 1.00 19.21 147 VAL B O 1
ATOM 4213 N N . MET B 1 148 ? 43.748 48.505 88.446 1.00 18.12 148 MET B N 1
ATOM 4214 C CA . MET B 1 148 ? 44.093 48.162 89.820 1.00 23.44 148 MET B CA 1
ATOM 4215 C C . MET B 1 148 ? 43.557 49.202 90.799 1.00 20.29 148 MET B C 1
ATOM 4216 O O . MET B 1 148 ? 43.278 48.890 91.955 1.00 19.25 148 MET B O 1
ATOM 4221 N N . GLY B 1 149 ? 43.401 50.433 90.323 1.00 17.36 149 GLY B N 1
ATOM 4222 C CA . GLY B 1 149 ? 42.834 51.499 91.129 1.00 15.66 149 GLY B CA 1
ATOM 4223 C C . GLY B 1 149 ? 41.385 51.237 91.496 1.00 19.67 149 GLY B C 1
ATOM 4224 O O . GLY B 1 149 ? 40.905 51.704 92.528 1.00 20.69 149 GLY B O 1
ATOM 4225 N N . ARG B 1 150 ? 40.686 50.488 90.647 1.00 17.33 150 ARG B N 1
ATOM 4226 C CA . ARG B 1 150 ? 39.293 50.133 90.898 1.00 13.87 150 ARG B CA 1
ATOM 4227 C C . ARG B 1 150 ? 39.187 49.162 92.070 1.00 22.27 150 ARG B C 1
ATOM 4228 O O . ARG B 1 150 ? 38.152 49.079 92.731 1.00 23.39 150 ARG B O 1
ATOM 4236 N N . PHE B 1 151 ? 40.265 48.424 92.317 1.00 18.53 151 PHE B N 1
ATOM 4237 C CA . PHE B 1 151 ? 40.289 47.430 93.384 1.00 20.33 151 PHE B CA 1
ATOM 4238 C C . PHE B 1 151 ? 40.823 48.010 94.691 1.00 20.38 151 PHE B C 1
ATOM 4239 O O . PHE B 1 151 ? 40.984 47.292 95.678 1.00 17.27 151 PHE B O 1
ATOM 4247 N N . GLY B 1 152 ? 41.099 49.311 94.690 1.00 14.98 152 GLY B N 1
ATOM 4248 C CA . GLY B 1 152 ? 41.546 49.994 95.890 1.00 21.39 152 GLY B CA 1
ATOM 4249 C C . GLY B 1 152 ? 43.052 50.160 95.997 1.00 22.25 152 GLY B C 1
ATOM 4250 O O . GLY B 1 152 ? 43.571 50.471 97.068 1.00 18.90 152 GLY B O 1
ATOM 4251 N N . VAL B 1 153 ? 43.757 49.954 94.889 1.00 15.30 153 VAL B N 1
ATOM 4252 C CA . VAL B 1 153 ? 45.206 50.123 94.878 1.00 21.87 153 VAL B CA 1
ATOM 4253 C C . VAL B 1 153 ? 45.585 51.585 94.650 1.00 27.60 153 VAL B C 1
ATOM 4254 O O . VAL B 1 153 ? 45.159 52.204 93.675 1.00 22.87 153 VAL B O 1
ATOM 4258 N N . THR B 1 154 ? 46.387 52.130 95.560 1.00 25.84 154 THR B N 1
ATOM 4259 C CA . THR B 1 154 ? 46.792 53.529 95.492 1.00 29.52 154 THR B CA 1
ATOM 4260 C C . THR B 1 154 ? 48.010 53.711 94.589 1.00 27.26 154 THR B C 1
ATOM 4261 O O . THR B 1 154 ? 48.954 52.924 94.637 1.00 26.78 154 THR B O 1
ATOM 4265 N N . THR B 1 155 ? 47.975 54.753 93.765 1.00 31.25 155 THR B N 1
ATOM 4266 C CA . THR B 1 155 ? 49.079 55.068 92.868 1.00 40.25 155 THR B CA 1
ATOM 4267 C C . THR B 1 155 ? 49.952 56.184 93.436 1.00 55.07 155 THR B C 1
ATOM 4268 O O . THR B 1 155 ? 49.461 57.257 93.787 1.00 54.65 155 THR B O 1
ATOM 4272 N N . ARG B 1 156 ? 51.252 55.920 93.518 1.00 60.87 156 ARG B N 1
ATOM 4273 C CA . ARG B 1 156 ? 52.193 56.842 94.137 1.00 59.56 156 ARG B CA 1
ATOM 4274 C C . ARG B 1 156 ? 53.413 57.045 93.241 1.00 59.96 156 ARG B C 1
ATOM 4275 O O . ARG B 1 156 ? 54.220 56.133 93.062 1.00 58.01 156 ARG B O 1
ATOM 4283 N N . LEU B 1 157 ? 53.544 58.245 92.684 1.00 60.12 157 LEU B N 1
ATOM 4284 C CA . LEU B 1 157 ? 54.587 58.528 91.702 1.00 62.37 157 LEU B CA 1
ATOM 4285 C C . LEU B 1 157 ? 55.691 59.417 92.275 1.00 62.40 157 LEU B C 1
ATOM 4286 O O . LEU B 1 157 ? 55.476 60.602 92.530 1.00 57.77 157 LEU B O 1
ATOM 4291 N N . THR B 1 158 ? 56.872 58.838 92.468 1.00 63.59 158 THR B N 1
ATOM 4292 C CA . THR B 1 158 ? 58.005 59.563 93.038 1.00 81.99 158 THR B CA 1
ATOM 4293 C C . THR B 1 158 ? 59.130 59.785 92.023 1.00 78.29 158 THR B C 1
ATOM 4294 O O . THR B 1 158 ? 60.245 59.291 92.200 1.00 76.78 158 THR B O 1
ATOM 4298 N N . ALA B 1 159 ? 58.824 60.538 90.967 1.00 63.97 159 ALA B N 1
ATOM 4299 C CA . ALA B 1 159 ? 59.778 60.842 89.897 1.00 68.41 159 ALA B CA 1
ATOM 4300 C C . ALA B 1 159 ? 60.328 59.587 89.218 1.00 67.12 159 ALA B C 1
ATOM 4301 O O . ALA B 1 159 ? 59.688 58.536 89.234 1.00 65.76 159 ALA B O 1
ATOM 4303 N N . ASP B 1 160 ? 61.500 59.718 88.600 1.00 64.48 160 ASP B N 1
ATOM 4304 C CA . ASP B 1 160 ? 62.185 58.612 87.916 1.00 66.78 160 ASP B CA 1
ATOM 4305 C C . ASP B 1 160 ? 61.399 57.977 86.767 1.00 73.23 160 ASP B C 1
ATOM 4306 O O . ASP B 1 160 ? 61.928 57.133 86.043 1.00 72.78 160 ASP B O 1
ATOM 4311 N N . GLY B 1 161 ? 60.143 58.376 86.602 1.00 76.19 161 GLY B N 1
ATOM 4312 C CA . GLY B 1 161 ? 59.262 57.733 85.646 1.00 78.99 161 GLY B CA 1
ATOM 4313 C C . GLY B 1 161 ? 58.721 56.428 86.199 1.00 73.68 161 GLY B C 1
ATOM 4314 O O . GLY B 1 161 ? 58.017 55.693 85.506 1.00 68.32 161 GLY B O 1
ATOM 4315 N N . SER B 1 162 ? 59.052 56.139 87.455 1.00 65.89 162 SER B N 1
ATOM 4316 C CA . SER B 1 162 ? 58.606 54.913 88.108 1.00 62.78 162 SER B CA 1
ATOM 4317 C C . SER B 1 162 ? 57.435 55.177 89.050 1.00 59.09 162 SER B C 1
ATOM 4318 O O . SER B 1 162 ? 57.297 56.273 89.594 1.00 58.22 162 SER B O 1
ATOM 4321 N N . VAL B 1 163 ? 56.595 54.163 89.238 1.00 46.29 163 VAL B N 1
ATOM 4322 C CA . VAL B 1 163 ? 55.386 54.305 90.042 1.00 49.38 163 VAL B CA 1
ATOM 4323 C C . VAL B 1 163 ? 55.348 53.296 91.188 1.00 38.13 163 VAL B C 1
ATOM 4324 O O . VAL B 1 163 ? 55.736 52.140 91.022 1.00 34.24 163 VAL B O 1
ATOM 4328 N N . ASP B 1 164 ? 54.879 53.741 92.350 1.00 39.50 164 ASP B N 1
ATOM 4329 C CA . ASP B 1 164 ? 54.695 52.856 93.494 1.00 41.42 164 ASP B CA 1
ATOM 4330 C C . ASP B 1 164 ? 53.226 52.476 93.663 1.00 35.15 164 ASP B C 1
ATOM 4331 O O . ASP B 1 164 ? 52.343 53.332 93.614 1.00 31.18 164 ASP B O 1
ATOM 4336 N N . LEU B 1 165 ? 52.976 51.185 93.858 1.00 29.31 165 LEU B N 1
ATOM 4337 C CA . LEU B 1 165 ? 51.623 50.675 94.051 1.00 22.82 165 LEU B CA 1
ATOM 4338 C C . LEU B 1 165 ? 51.409 50.309 95.515 1.00 26.59 165 LEU B C 1
ATOM 4339 O O . LEU B 1 165 ? 52.215 49.589 96.104 1.00 27.59 165 LEU B O 1
ATOM 4344 N N . THR B 1 166 ? 50.322 50.802 96.098 1.00 26.84 166 THR B N 1
ATOM 4345 C CA . THR B 1 166 ? 50.033 50.558 97.506 1.00 28.16 166 THR B CA 1
ATOM 4346 C C . THR B 1 166 ? 48.597 50.084 97.695 1.00 28.36 166 THR B C 1
ATOM 4347 O O . THR B 1 166 ? 47.668 50.642 97.111 1.00 29.47 166 THR B O 1
ATOM 4351 N N . ALA B 1 167 ? 48.418 49.054 98.514 1.00 25.44 167 ALA B N 1
ATOM 4352 C CA . ALA B 1 167 ? 47.088 48.522 98.779 1.00 25.17 167 ALA B CA 1
ATOM 4353 C C . ALA B 1 167 ? 47.047 47.785 100.110 1.00 29.78 167 ALA B C 1
ATOM 4354 O O . ALA B 1 167 ? 47.591 46.688 100.241 1.00 34.36 167 ALA B O 1
ATOM 4356 N N . GLN B 1 168 ? 46.403 48.396 101.099 1.00 35.19 168 GLN B N 1
ATOM 4357 C CA . GLN B 1 168 ? 46.266 47.774 102.410 1.00 42.64 168 GLN B CA 1
ATOM 4358 C C . GLN B 1 168 ? 45.296 46.601 102.336 1.00 43.75 168 GLN B C 1
ATOM 4359 O O . GLN B 1 168 ? 45.434 45.621 103.067 1.00 45.00 168 GLN B O 1
ATOM 4365 N N . ARG B 1 169 ? 44.313 46.715 101.450 1.00 33.42 169 ARG B N 1
ATOM 4366 C CA . ARG B 1 169 ? 43.357 45.643 101.215 1.00 34.35 169 ARG B CA 1
ATOM 4367 C C . ARG B 1 169 ? 42.737 45.790 99.832 1.00 32.11 169 ARG B C 1
ATOM 4368 O O . ARG B 1 169 ? 42.627 46.897 99.305 1.00 31.74 169 ARG B O 1
ATOM 4376 N N . LEU B 1 170 ? 42.335 44.667 99.247 1.00 24.62 170 LEU B N 1
ATOM 4377 C CA . LEU B 1 170 ? 41.729 44.677 97.923 1.00 23.30 170 LEU B CA 1
ATOM 4378 C C . LEU B 1 170 ? 40.216 44.518 98.012 1.00 24.66 170 LEU B C 1
ATOM 4379 O O . LEU B 1 170 ? 39.712 43.675 98.754 1.00 30.74 170 LEU B O 1
ATOM 4384 N N . THR B 1 171 ? 39.497 45.338 97.253 1.00 20.53 171 THR B N 1
ATOM 4385 C CA . THR B 1 171 ? 38.041 45.306 97.258 1.00 24.02 171 THR B CA 1
ATOM 4386 C C . THR B 1 171 ? 37.500 44.971 95.873 1.00 24.92 171 THR B C 1
ATOM 4387 O O . THR B 1 171 ? 38.037 45.431 94.865 1.00 23.56 171 THR B O 1
ATOM 4391 N N . PRO B 1 172 ? 36.429 44.164 95.820 1.00 23.05 172 PRO B N 1
ATOM 4392 C CA . PRO B 1 172 ? 35.812 43.781 94.546 1.00 19.88 172 PRO B CA 1
ATOM 4393 C C . PRO B 1 172 ? 35.128 44.969 93.877 1.00 24.01 172 PRO B C 1
ATOM 4394 O O . PRO B 1 172 ? 34.846 45.968 94.540 1.00 21.28 172 PRO B O 1
ATOM 4398 N N . CYS B 1 173 ? 34.863 44.857 92.580 1.00 22.91 173 CYS B N 1
ATOM 4399 C CA . CYS B 1 173 ? 34.246 45.947 91.835 1.00 15.25 173 CYS B CA 1
ATOM 4400 C C . CYS B 1 173 ? 33.573 45.457 90.559 1.00 19.37 173 CYS B C 1
ATOM 4401 O O . CYS B 1 173 ? 33.742 44.306 90.154 1.00 16.24 173 CYS B O 1
ATOM 4404 N N . THR B 1 174 ? 32.807 46.342 89.932 1.00 14.84 174 THR B N 1
ATOM 4405 C CA . THR B 1 174 ? 32.179 46.047 88.652 1.00 17.73 174 THR B CA 1
ATOM 4406 C C . THR B 1 174 ? 32.749 46.962 87.577 1.00 20.59 174 THR B C 1
ATOM 4407 O O . THR B 1 174 ? 32.546 48.176 87.609 1.00 24.86 174 THR B O 1
ATOM 4411 N N . ILE B 1 175 ? 33.469 46.375 86.627 1.00 18.13 175 ILE B N 1
ATOM 4412 C CA . ILE B 1 175 ? 34.114 47.152 85.577 1.00 21.73 175 ILE B CA 1
ATOM 4413 C C . ILE B 1 175 ? 33.555 46.815 84.202 1.00 17.48 175 ILE B C 1
ATOM 4414 O O . ILE B 1 175 ? 33.450 45.646 83.832 1.00 14.18 175 ILE B O 1
ATOM 4419 N N . ASP B 1 176 ? 33.194 47.849 83.450 1.00 18.11 176 ASP B N 1
ATOM 4420 C CA . ASP B 1 176 ? 32.857 47.684 82.045 1.00 17.95 176 ASP B CA 1
ATOM 4421 C C . ASP B 1 176 ? 34.130 47.922 81.244 1.00 16.00 176 ASP B C 1
ATOM 4422 O O . ASP B 1 176 ? 34.652 49.037 81.213 1.00 17.15 176 ASP B O 1
ATOM 4427 N N . MET B 1 177 ? 34.633 46.870 80.605 1.00 15.49 177 MET B N 1
ATOM 4428 C CA . MET B 1 177 ? 35.932 46.929 79.937 1.00 13.58 177 MET B CA 1
ATOM 4429 C C . MET B 1 177 ? 35.949 47.831 78.702 1.00 13.77 177 MET B C 1
ATOM 4430 O O . MET B 1 177 ? 36.999 48.035 78.095 1.00 13.02 177 MET B O 1
ATOM 4435 N N . LEU B 1 178 ? 34.790 48.371 78.337 1.00 13.28 178 LEU B N 1
ATOM 4436 C CA . LEU B 1 178 ? 34.705 49.308 77.222 1.00 14.95 178 LEU B CA 1
ATOM 4437 C C . LEU B 1 178 ? 35.280 50.669 77.599 1.00 16.63 178 LEU B C 1
ATOM 4438 O O . LEU B 1 178 ? 35.479 51.529 76.741 1.00 15.52 178 LEU B O 1
ATOM 4443 N N . ASP B 1 179 ? 35.548 50.858 78.888 1.00 17.74 179 ASP B N 1
ATOM 4444 C CA . ASP B 1 179 ? 36.192 52.075 79.369 1.00 15.99 179 ASP B CA 1
ATOM 4445 C C . ASP B 1 179 ? 37.643 52.124 78.907 1.00 17.99 179 ASP B C 1
ATOM 4446 O O . ASP B 1 179 ? 38.278 53.179 78.930 1.00 18.31 179 ASP B O 1
ATOM 4451 N N . TYR B 1 180 ? 38.163 50.975 78.489 1.00 14.45 180 TYR B N 1
ATOM 4452 C CA . TYR B 1 180 ? 39.555 50.869 78.075 1.00 17.64 180 TYR B CA 1
ATOM 4453 C C . TYR B 1 180 ? 39.683 50.593 76.580 1.00 14.42 180 TYR B C 1
ATOM 4454 O O . TYR B 1 180 ? 40.663 50.004 76.126 1.00 13.90 180 TYR B O 1
ATOM 4463 N N . THR B 1 181 ? 38.682 51.025 75.820 1.00 12.19 181 THR B N 1
ATOM 4464 C CA . THR B 1 181 ? 38.722 50.929 74.366 1.00 18.09 181 THR B CA 1
ATOM 4465 C C . THR B 1 181 ? 38.718 52.325 73.754 1.00 16.16 181 THR B C 1
ATOM 4466 O O . THR B 1 181 ? 38.228 53.275 74.364 1.00 19.32 181 THR B O 1
ATOM 4470 N N . ARG B 1 182 ? 39.271 52.449 72.552 1.00 19.20 182 ARG B N 1
ATOM 4471 C CA . ARG B 1 182 ? 39.249 53.722 71.842 1.00 16.84 182 ARG B CA 1
ATOM 4472 C C . ARG B 1 182 ? 37.868 53.965 71.247 1.00 12.99 182 ARG B C 1
ATOM 4473 O O . ARG B 1 182 ? 37.306 55.051 71.379 1.00 17.33 182 ARG B O 1
ATOM 4481 N N . ASN B 1 183 ? 37.327 52.945 70.590 1.00 20.45 183 ASN B N 1
ATOM 4482 C CA . ASN B 1 183 ? 35.978 53.012 70.043 1.00 13.93 183 ASN B CA 1
ATOM 4483 C C . ASN B 1 183 ? 35.077 51.971 70.699 1.00 11.66 183 ASN B C 1
ATOM 4484 O O . ASN B 1 183 ? 35.297 50.768 70.558 1.00 10.50 183 ASN B O 1
ATOM 4489 N N . LYS B 1 184 ? 34.063 52.443 71.416 1.00 17.41 184 LYS B N 1
ATOM 4490 C CA . LYS B 1 184 ? 33.203 51.567 72.206 1.00 13.99 184 LYS B CA 1
ATOM 4491 C C . LYS B 1 184 ? 32.243 50.727 71.366 1.00 13.27 184 LYS B C 1
ATOM 4492 O O . LYS B 1 184 ? 31.855 49.631 71.768 1.00 16.88 184 LYS B O 1
ATOM 4498 N N . ALA B 1 185 ? 31.864 51.240 70.200 1.00 12.64 185 ALA B N 1
ATOM 4499 C CA . ALA B 1 185 ? 31.012 50.486 69.289 1.00 11.49 185 ALA B CA 1
ATOM 4500 C C . ALA B 1 185 ? 31.804 49.349 68.658 1.00 11.02 185 ALA B C 1
ATOM 4501 O O . ALA B 1 185 ? 31.325 48.219 68.565 1.00 8.87 185 ALA B O 1
ATOM 4503 N N . LEU B 1 186 ? 33.026 49.657 68.234 1.00 10.17 186 LEU B N 1
ATOM 4504 C CA . LEU B 1 186 ? 33.892 48.666 67.610 1.00 11.54 186 LEU B CA 1
ATOM 4505 C C . LEU B 1 186 ? 34.493 47.742 68.663 1.00 11.89 186 LEU B C 1
ATOM 4506 O O . LEU B 1 186 ? 34.940 46.638 68.348 1.00 12.12 186 LEU B O 1
ATOM 4511 N N . MET B 1 187 ? 34.490 48.208 69.910 1.00 15.18 187 MET B N 1
ATOM 4512 C CA . MET B 1 187 ? 35.064 47.475 71.036 1.00 12.14 187 MET B CA 1
ATOM 4513 C C . MET B 1 187 ? 36.531 47.150 70.778 1.00 10.57 187 MET B C 1
ATOM 4514 O O . MET B 1 187 ? 36.949 45.996 70.873 1.00 11.44 187 MET B O 1
ATOM 4519 N N . SER B 1 188 ? 37.304 48.179 70.447 1.00 11.39 188 SER B N 1
ATOM 4520 C CA . SER B 1 188 ? 38.708 48.002 70.097 1.00 11.57 188 SER B CA 1
ATOM 4521 C C . SER B 1 188 ? 39.576 49.112 70.681 1.00 14.37 188 SER B C 1
ATOM 4522 O O . SER B 1 188 ? 39.122 50.243 70.859 1.00 14.83 188 SER B O 1
ATOM 4525 N N . GLY B 1 189 ? 40.830 48.780 70.974 1.00 13.78 189 GLY B N 1
ATOM 4526 C CA . GLY B 1 189 ? 41.766 49.736 71.535 1.00 16.15 189 GLY B CA 1
ATOM 4527 C C . GLY B 1 189 ? 43.033 49.071 72.039 1.00 15.82 189 GLY B C 1
ATOM 4528 O O . GLY B 1 189 ? 43.042 47.869 72.303 1.00 16.55 189 GLY B O 1
ATOM 4529 N N . PRO B 1 190 ? 44.115 49.851 72.175 1.00 17.69 190 PRO B N 1
ATOM 4530 C CA . PRO B 1 190 ? 45.406 49.325 72.632 1.00 21.64 190 PRO B CA 1
ATOM 4531 C C . PRO B 1 190 ? 45.419 49.000 74.125 1.00 19.14 190 PRO B C 1
ATOM 4532 O O . PRO B 1 190 ? 46.283 48.251 74.578 1.00 16.17 190 PRO B O 1
ATOM 4536 N N . CYS B 1 191 ? 44.473 49.557 74.874 1.00 15.50 191 CYS B N 1
ATOM 4537 C CA . CYS B 1 191 ? 44.424 49.352 76.318 1.00 19.54 191 CYS B CA 1
ATOM 4538 C C . CYS B 1 191 ? 43.395 48.292 76.702 1.00 19.11 191 CYS B C 1
ATOM 4539 O O . CYS B 1 191 ? 43.281 47.918 77.869 1.00 17.48 191 CYS B O 1
ATOM 4542 N N . TYR B 1 192 ? 42.656 47.811 75.707 1.00 14.53 192 TYR B N 1
ATOM 4543 C CA . TYR B 1 192 ? 41.574 46.854 75.917 1.00 12.26 192 TYR B CA 1
ATOM 4544 C C . TYR B 1 192 ? 42.080 45.531 76.489 1.00 18.06 192 TYR B C 1
ATOM 4545 O O . TYR B 1 192 ? 41.638 45.094 77.553 1.00 13.56 192 TYR B O 1
ATOM 4554 N N . SER B 1 193 ? 43.008 44.903 75.774 1.00 14.08 193 SER B N 1
ATOM 4555 C CA . SER B 1 193 ? 43.510 43.580 76.133 1.00 15.75 193 SER B CA 1
ATOM 4556 C C . SER B 1 193 ? 44.167 43.537 77.513 1.00 15.98 193 SER B C 1
ATOM 4557 O O . SER B 1 193 ? 43.855 42.670 78.329 1.00 14.02 193 SER B O 1
ATOM 4560 N N . GLY B 1 194 ? 45.074 44.476 77.765 1.00 17.96 194 GLY B N 1
ATOM 4561 C CA . GLY B 1 194 ? 45.806 44.520 79.019 1.00 13.14 194 GLY B CA 1
ATOM 4562 C C . GLY B 1 194 ? 44.926 44.758 80.231 1.00 13.45 194 GLY B C 1
ATOM 4563 O O . GLY B 1 194 ? 45.154 44.184 81.296 1.00 10.24 194 GLY B O 1
ATOM 4564 N N . ALA B 1 195 ? 43.917 45.607 80.066 1.00 13.10 195 ALA B N 1
ATOM 4565 C CA . ALA B 1 195 ? 42.996 45.928 81.150 1.00 13.99 195 ALA B CA 1
ATOM 4566 C C . ALA B 1 195 ? 42.201 44.702 81.590 1.00 16.42 195 ALA B C 1
ATOM 4567 O O . ALA B 1 195 ? 41.974 44.492 82.782 1.00 11.77 195 ALA B O 1
ATOM 4569 N N . VAL B 1 196 ? 41.779 43.897 80.620 1.00 13.82 196 VAL B N 1
ATOM 4570 C CA . VAL B 1 196 ? 41.006 42.692 80.901 1.00 12.13 196 VAL B CA 1
ATOM 4571 C C . VAL B 1 196 ? 41.848 41.666 81.653 1.00 12.85 196 VAL B C 1
ATOM 4572 O O . VAL B 1 196 ? 41.383 41.045 82.610 1.00 11.83 196 VAL B O 1
ATOM 4576 N N . LYS B 1 197 ? 43.093 41.502 81.217 1.00 10.93 197 LYS B N 1
ATOM 4577 C CA . LYS B 1 197 ? 44.014 40.565 81.849 1.00 16.03 197 LYS B CA 1
ATOM 4578 C C . LYS B 1 197 ? 44.311 40.962 83.291 1.00 15.77 197 LYS B C 1
ATOM 4579 O O . LYS B 1 197 ? 44.321 40.118 84.186 1.00 15.48 197 LYS B O 1
ATOM 4585 N N . THR B 1 198 ? 44.547 42.252 83.509 1.00 13.26 198 THR B N 1
ATOM 4586 C CA . THR B 1 198 ? 44.835 42.767 84.843 1.00 10.82 198 THR B CA 1
ATOM 4587 C C . THR B 1 198 ? 43.635 42.607 85.771 1.00 15.27 198 THR B C 1
ATOM 4588 O O . THR B 1 198 ? 43.775 42.157 86.908 1.00 14.95 198 THR B O 1
ATOM 4592 N N . ALA B 1 199 ? 42.457 42.972 85.272 1.00 11.67 199 ALA B N 1
ATOM 4593 C CA . ALA B 1 199 ? 41.225 42.900 86.052 1.00 11.06 199 ALA B CA 1
ATOM 4594 C C . ALA B 1 199 ? 40.934 41.485 86.542 1.00 14.60 199 ALA B C 1
ATOM 4595 O O . ALA B 1 199 ? 40.536 41.289 87.691 1.00 15.78 199 ALA B O 1
ATOM 4597 N N . LEU B 1 200 ? 41.135 40.505 85.667 1.00 11.52 200 LEU B N 1
ATOM 4598 C CA . LEU B 1 200 ? 40.922 39.104 86.021 1.00 13.88 200 LEU B CA 1
ATOM 4599 C C . LEU B 1 200 ? 41.878 38.651 87.115 1.00 11.45 200 LEU B C 1
ATOM 4600 O O . LEU B 1 200 ? 41.480 37.951 88.045 1.00 12.73 200 LEU B O 1
ATOM 4605 N N . LEU B 1 201 ? 43.140 39.045 86.990 1.00 12.15 201 LEU B N 1
ATOM 4606 C CA . LEU B 1 201 ? 44.151 38.705 87.983 1.00 14.28 201 LEU B CA 1
ATOM 4607 C C . LEU B 1 201 ? 43.818 39.332 89.332 1.00 15.48 201 LEU B C 1
ATOM 4608 O O . LEU B 1 201 ? 43.917 38.679 90.371 1.00 12.77 201 LEU B O 1
ATOM 4613 N N . MET B 1 202 ? 43.420 40.601 89.306 1.00 12.40 202 MET B N 1
ATOM 4614 C CA . MET B 1 202 ? 43.057 41.320 90.520 1.00 16.25 202 MET B CA 1
ATOM 4615 C C . MET B 1 202 ? 41.832 40.706 91.188 1.00 14.93 202 MET B C 1
ATOM 4616 O O . MET B 1 202 ? 41.783 40.574 92.409 1.00 14.41 202 MET B O 1
ATOM 4621 N N . GLY B 1 203 ? 40.847 40.329 90.379 1.00 13.08 203 GLY B N 1
ATOM 4622 C CA . GLY B 1 203 ? 39.626 39.735 90.891 1.00 12.08 203 GLY B CA 1
ATOM 4623 C C . GLY B 1 203 ? 39.864 38.391 91.550 1.00 16.25 203 GLY B C 1
ATOM 4624 O O . GLY B 1 203 ? 39.164 38.015 92.491 1.00 14.46 203 GLY B O 1
ATOM 4625 N N . ALA B 1 204 ? 40.862 37.666 91.056 1.00 13.11 204 ALA B N 1
ATOM 4626 C CA . ALA B 1 204 ? 41.178 36.341 91.575 1.00 17.47 204 ALA B CA 1
ATOM 4627 C C . ALA B 1 204 ? 41.884 36.405 92.929 1.00 18.39 204 ALA B C 1
ATOM 4628 O O . ALA B 1 204 ? 41.768 35.486 93.740 1.00 15.63 204 ALA B O 1
ATOM 4630 N N . VAL B 1 205 ? 42.616 37.488 93.167 1.00 13.37 205 VAL B N 1
ATOM 4631 C CA . VAL B 1 205 ? 43.338 37.662 94.424 1.00 17.21 205 VAL B CA 1
ATOM 4632 C C . VAL B 1 205 ? 42.578 38.578 95.377 1.00 17.78 205 VAL B C 1
ATOM 4633 O O . VAL B 1 205 ? 43.123 39.032 96.382 1.00 15.16 205 VAL B O 1
ATOM 4637 N N . THR B 1 206 ? 41.317 38.842 95.053 1.00 13.38 206 THR B N 1
ATOM 4638 C CA . THR B 1 206 ? 40.479 39.717 95.864 1.00 14.54 206 THR B CA 1
ATOM 4639 C C . THR B 1 206 ? 39.321 38.939 96.477 1.00 15.99 206 THR B C 1
ATOM 4640 O O . THR B 1 206 ? 38.721 38.090 95.823 1.00 16.13 206 THR B O 1
ATOM 4644 N N . HIS B 1 207 ? 39.017 39.223 97.739 1.00 17.72 207 HIS B N 1
ATOM 4645 C CA . HIS B 1 207 ? 37.851 38.639 98.390 1.00 18.82 207 HIS B CA 1
ATOM 4646 C C . HIS B 1 207 ? 36.586 39.387 97.987 1.00 18.12 207 HIS B C 1
ATOM 4647 O O . HIS B 1 207 ? 36.471 40.593 98.208 1.00 20.21 207 HIS B O 1
ATOM 4654 N N . GLY B 1 208 ? 35.641 38.670 97.392 1.00 14.36 208 GLY B N 1
ATOM 4655 C CA . GLY B 1 208 ? 34.389 39.272 96.974 1.00 16.05 208 GLY B CA 1
ATOM 4656 C C . GLY B 1 208 ? 34.064 39.006 95.518 1.00 20.50 208 GLY B C 1
ATOM 4657 O O . GLY B 1 208 ? 34.815 38.328 94.815 1.00 14.51 208 GLY B O 1
ATOM 4658 N N . THR B 1 209 ? 32.939 39.549 95.064 1.00 19.45 209 THR B N 1
ATOM 4659 C CA . THR B 1 209 ? 32.467 39.311 93.705 1.00 16.87 209 THR B CA 1
ATOM 4660 C C . THR B 1 209 ? 32.852 40.441 92.755 1.00 18.41 209 THR B C 1
ATOM 4661 O O . THR B 1 209 ? 32.369 41.567 92.882 1.00 20.08 209 THR B O 1
ATOM 4665 N N . THR B 1 210 ? 33.728 40.129 91.805 1.00 14.45 210 THR B N 1
ATOM 4666 C CA . THR B 1 210 ? 34.128 41.086 90.779 1.00 11.99 210 THR B CA 1
ATOM 4667 C C . THR B 1 210 ? 33.443 40.760 89.457 1.00 13.05 210 THR B C 1
ATOM 4668 O O . THR B 1 210 ? 33.497 39.625 88.984 1.00 13.99 210 THR B O 1
ATOM 4672 N N . THR B 1 211 ? 32.794 41.759 88.867 1.00 13.72 211 THR B N 1
ATOM 4673 C CA . THR B 1 211 ? 32.074 41.567 87.613 1.00 14.70 211 THR B CA 1
ATOM 4674 C C . THR B 1 211 ? 32.719 42.339 86.464 1.00 14.50 211 THR B C 1
ATOM 4675 O O . THR B 1 211 ? 32.823 43.565 86.507 1.00 12.36 211 THR B O 1
ATOM 4679 N N . LEU B 1 212 ? 33.149 41.610 85.439 1.00 13.29 212 LEU B N 1
ATOM 4680 C CA . LEU B 1 212 ? 33.767 42.219 84.266 1.00 14.74 212 LEU B CA 1
ATOM 4681 C C . LEU B 1 212 ? 32.816 42.166 83.077 1.00 16.53 212 LEU B C 1
ATOM 4682 O O . LEU B 1 212 ? 32.280 41.108 82.746 1.00 17.52 212 LEU B O 1
ATOM 4687 N N . GLN B 1 213 ? 32.610 43.310 82.433 1.00 17.49 213 GLN B N 1
ATOM 4688 C CA . GLN B 1 213 ? 31.682 43.387 81.311 1.00 18.83 213 GLN B CA 1
ATOM 4689 C C . GLN B 1 213 ? 32.372 43.734 79.999 1.00 15.75 213 GLN B C 1
ATOM 4690 O O . GLN B 1 213 ? 33.295 44.547 79.968 1.00 15.00 213 GLN B O 1
ATOM 4696 N N . HIS B 1 214 ? 31.903 43.108 78.922 1.00 15.65 214 HIS B N 1
ATOM 4697 C CA . HIS B 1 214 ? 32.497 43.251 77.593 1.00 16.84 214 HIS B CA 1
ATOM 4698 C C . HIS B 1 214 ? 33.996 42.953 77.594 1.00 17.84 214 HIS B C 1
ATOM 4699 O O . HIS B 1 214 ? 34.804 43.828 77.284 1.00 14.61 214 HIS B O 1
ATOM 4706 N N . PRO B 1 215 ? 34.371 41.710 77.937 1.00 16.62 215 PRO B N 1
ATOM 4707 C CA . PRO B 1 215 ? 35.790 41.378 78.078 1.00 16.85 215 PRO B CA 1
ATOM 4708 C C . PRO B 1 215 ? 36.444 40.988 76.756 1.00 12.71 215 PRO B C 1
ATOM 4709 O O . PRO B 1 215 ? 35.757 40.620 75.804 1.00 12.13 215 PRO B O 1
ATOM 4713 N N . TYR B 1 216 ? 37.770 41.082 76.717 1.00 12.30 216 TYR B N 1
ATOM 4714 C CA . TYR B 1 216 ? 38.565 40.631 75.583 1.00 13.44 216 TYR B CA 1
ATOM 4715 C C . TYR B 1 216 ? 38.354 39.127 75.431 1.00 15.71 216 TYR B C 1
ATOM 4716 O O . TYR B 1 216 ? 38.246 38.413 76.427 1.00 9.90 216 TYR B O 1
ATOM 4725 N N . LEU B 1 217 ? 38.293 38.644 74.192 1.00 9.52 217 LEU B N 1
ATOM 4726 C CA . LEU B 1 217 ? 37.815 37.286 73.935 1.00 11.05 217 LEU B CA 1
ATOM 4727 C C . LEU B 1 217 ? 38.839 36.316 73.336 1.00 15.11 217 LEU B C 1
ATOM 4728 O O . LEU B 1 217 ? 38.577 35.116 73.248 1.00 15.33 217 LEU B O 1
ATOM 4733 N N . LYS B 1 218 ? 39.994 36.826 72.924 1.00 15.12 218 LYS B N 1
ATOM 4734 C CA . LYS B 1 218 ? 41.017 35.981 72.312 1.00 15.88 218 LYS B CA 1
ATOM 4735 C C . LYS B 1 218 ? 41.634 35.034 73.349 1.00 17.69 218 LYS B C 1
ATOM 4736 O O . LYS B 1 218 ? 41.499 35.264 74.552 1.00 16.01 218 LYS B O 1
ATOM 4742 N N . PRO B 1 219 ? 42.291 33.950 72.890 1.00 18.45 219 PRO B N 1
ATOM 4743 C CA . PRO B 1 219 ? 42.913 32.974 73.796 1.00 19.99 219 PRO B CA 1
ATOM 4744 C C . PRO B 1 219 ? 43.883 33.591 74.802 1.00 20.58 219 PRO B C 1
ATOM 4745 O O . PRO B 1 219 ? 44.241 32.945 75.785 1.00 14.96 219 PRO B O 1
ATOM 4749 N N . ASP B 1 220 ? 44.302 34.824 74.542 1.00 29.20 220 ASP B N 1
ATOM 4750 C CA . ASP B 1 220 ? 45.073 35.602 75.498 1.00 24.29 220 ASP B CA 1
ATOM 4751 C C . ASP B 1 220 ? 44.418 35.556 76.863 1.00 22.23 220 ASP B C 1
ATOM 4752 O O . ASP B 1 220 ? 45.055 35.261 77.872 1.00 16.70 220 ASP B O 1
ATOM 4757 N N . VAL B 1 221 ? 43.131 35.871 76.875 1.00 15.74 221 VAL B N 1
ATOM 4758 C CA . VAL B 1 221 ? 42.367 35.984 78.099 1.00 14.60 221 VAL B CA 1
ATOM 4759 C C . VAL B 1 221 ? 41.674 34.661 78.418 1.00 14.72 221 VAL B C 1
ATOM 4760 O O . VAL B 1 221 ? 41.632 34.232 79.573 1.00 13.89 221 VAL B O 1
ATOM 4764 N N . THR B 1 222 ? 41.152 34.016 77.379 1.00 15.23 222 THR B N 1
ATOM 4765 C CA . THR B 1 222 ? 40.436 32.749 77.515 1.00 14.45 222 THR B CA 1
ATOM 4766 C C . THR B 1 222 ? 41.249 31.670 78.230 1.00 11.95 222 THR B C 1
ATOM 4767 O O . THR B 1 222 ? 40.748 31.011 79.140 1.00 12.54 222 THR B O 1
ATOM 4771 N N . ASP B 1 223 ? 42.502 31.500 77.823 1.00 13.93 223 ASP B N 1
ATOM 4772 C CA . ASP B 1 223 ? 43.360 30.480 78.417 1.00 13.26 223 ASP B CA 1
ATOM 4773 C C . ASP B 1 223 ? 43.791 30.839 79.836 1.00 13.24 223 ASP B C 1
ATOM 4774 O O . ASP B 1 223 ? 44.056 29.955 80.651 1.00 14.06 223 ASP B O 1
ATOM 4779 N N . MET B 1 224 ? 43.862 32.135 80.130 1.00 12.29 224 MET B N 1
ATOM 4780 C CA . MET B 1 224 ? 44.188 32.580 81.480 1.00 9.70 224 MET B CA 1
ATOM 4781 C C . MET B 1 224 ? 43.062 32.200 82.435 1.00 13.86 224 MET B C 1
ATOM 4782 O O . MET B 1 224 ? 43.308 31.817 83.579 1.00 14.42 224 MET B O 1
ATOM 4787 N N . VAL B 1 225 ? 41.828 32.308 81.951 1.00 10.59 225 VAL B N 1
ATOM 4788 C CA . VAL B 1 225 ? 40.652 31.943 82.734 1.00 11.22 225 VAL B CA 1
ATOM 4789 C C . VAL B 1 225 ? 40.685 30.462 83.099 1.00 11.39 225 VAL B C 1
ATOM 4790 O O . VAL B 1 225 ? 40.381 30.083 84.230 1.00 16.73 225 VAL B O 1
ATOM 4794 N N . THR B 1 226 ? 41.068 29.631 82.135 1.00 12.67 226 THR B N 1
ATOM 4795 C CA . THR B 1 226 ? 41.170 28.192 82.352 1.00 14.33 226 THR B CA 1
ATOM 4796 C C . THR B 1 226 ? 42.218 27.868 83.414 1.00 17.61 226 THR B C 1
ATOM 4797 O O . THR B 1 226 ? 42.002 27.014 84.275 1.00 17.68 226 THR B O 1
ATOM 4801 N N . VAL B 1 227 ? 43.350 28.562 83.348 1.00 15.47 227 VAL B N 1
ATOM 4802 C CA . VAL B 1 227 ? 44.428 28.371 84.312 1.00 14.97 227 VAL B CA 1
ATOM 4803 C C . VAL B 1 227 ? 44.001 28.801 85.711 1.00 11.52 227 VAL B C 1
ATOM 4804 O O . VAL B 1 227 ? 44.241 28.090 86.689 1.00 10.46 227 VAL B O 1
ATOM 4808 N N . LEU B 1 228 ? 43.365 29.965 85.799 1.00 10.80 228 LEU B N 1
ATOM 4809 C CA . LEU B 1 228 ? 42.881 30.481 87.076 1.00 11.01 228 LEU B CA 1
ATOM 4810 C C . LEU B 1 228 ? 41.856 29.548 87.710 1.00 11.37 228 LEU B C 1
ATOM 4811 O O . LEU B 1 228 ? 41.871 29.331 88.922 1.00 12.92 228 LEU B O 1
ATOM 4816 N N . ARG B 1 229 ? 40.971 28.995 86.886 1.00 11.32 229 ARG B N 1
ATOM 4817 C CA . ARG B 1 229 ? 39.983 28.033 87.361 1.00 15.08 229 ARG B CA 1
ATOM 4818 C C . ARG B 1 229 ? 40.663 26.794 87.933 1.00 13.95 229 ARG B C 1
ATOM 4819 O O . ARG B 1 229 ? 40.271 26.291 88.985 1.00 17.64 229 ARG B O 1
ATOM 4827 N N . ASP B 1 230 ? 41.688 26.313 87.237 1.00 13.52 230 ASP B N 1
ATOM 4828 C CA . ASP B 1 230 ? 42.424 25.134 87.679 1.00 13.89 230 ASP B CA 1
ATOM 4829 C C . ASP B 1 230 ? 43.216 25.411 88.953 1.00 16.32 230 ASP B C 1
ATOM 4830 O O . ASP B 1 230 ? 43.448 24.508 89.756 1.00 18.93 230 ASP B O 1
ATOM 4835 N N . LEU B 1 231 ? 43.631 26.661 89.133 1.00 12.61 231 LEU B N 1
ATOM 4836 C CA . LEU B 1 231 ? 44.344 27.061 90.343 1.00 13.49 231 LEU B CA 1
ATOM 4837 C C . LEU B 1 231 ? 43.424 27.030 91.559 1.00 18.08 231 LEU B C 1
ATOM 4838 O O . LEU B 1 231 ? 43.873 26.788 92.679 1.00 15.83 231 LEU B O 1
ATOM 4843 N N . GLY B 1 232 ? 42.137 27.275 91.333 1.00 15.26 232 GLY B N 1
ATOM 4844 C CA . GLY B 1 232 ? 41.158 27.233 92.404 1.00 19.28 232 GLY B CA 1
ATOM 4845 C C . GLY B 1 232 ? 40.228 28.431 92.426 1.00 19.29 232 GLY B C 1
ATOM 4846 O O . GLY B 1 232 ? 39.434 28.591 93.353 1.00 23.63 232 GLY B O 1
ATOM 4847 N N . ALA B 1 233 ? 40.325 29.276 91.405 1.00 13.29 233 ALA B N 1
ATOM 4848 C CA . ALA B 1 233 ? 39.466 30.450 91.309 1.00 16.68 233 ALA B CA 1
ATOM 4849 C C . ALA B 1 233 ? 38.109 30.086 90.720 1.00 18.07 233 ALA B C 1
ATOM 4850 O O . ALA B 1 233 ? 38.007 29.199 89.872 1.00 14.78 233 ALA B O 1
ATOM 4852 N N . ASP B 1 234 ? 37.068 30.772 91.179 1.00 16.04 234 ASP B N 1
ATOM 4853 C CA . ASP B 1 234 ? 35.722 30.549 90.669 1.00 18.05 234 ASP B CA 1
ATOM 4854 C C . ASP B 1 234 ? 35.331 31.659 89.701 1.00 22.31 234 ASP B C 1
ATOM 4855 O O . ASP B 1 234 ? 34.915 32.741 90.117 1.00 21.96 234 ASP B O 1
ATOM 4860 N N . ILE B 1 235 ? 35.473 31.386 88.408 1.00 18.23 235 ILE B N 1
ATOM 4861 C CA . ILE B 1 235 ? 35.118 32.354 87.379 1.00 18.38 235 ILE B CA 1
ATOM 4862 C C . ILE B 1 235 ? 33.909 31.874 86.585 1.00 21.85 235 ILE B C 1
ATOM 4863 O O . ILE B 1 235 ? 33.942 30.814 85.960 1.00 22.55 235 ILE B O 1
ATOM 4868 N N . GLU B 1 236 ? 32.843 32.666 86.615 1.00 21.06 236 GLU B N 1
ATOM 4869 C CA . GLU B 1 236 ? 31.590 32.298 85.969 1.00 21.69 236 GLU B CA 1
ATOM 4870 C C . GLU B 1 236 ? 31.320 33.132 84.720 1.00 22.91 236 GLU B C 1
ATOM 4871 O O . GLU B 1 236 ? 31.413 34.360 84.748 1.00 16.03 236 GLU B O 1
ATOM 4877 N N . PHE B 1 237 ? 30.991 32.455 83.624 1.00 20.85 237 PHE B N 1
ATOM 4878 C CA . PHE B 1 237 ? 30.550 33.133 82.413 1.00 20.43 237 PHE B CA 1
ATOM 4879 C C . PHE B 1 237 ? 29.041 33.335 82.474 1.00 27.63 237 PHE B C 1
ATOM 4880 O O . PHE B 1 237 ? 28.284 32.616 81.823 1.00 30.18 237 PHE B O 1
ATOM 4888 N N . ALA B 1 238 ? 28.615 34.313 83.270 1.00 26.45 238 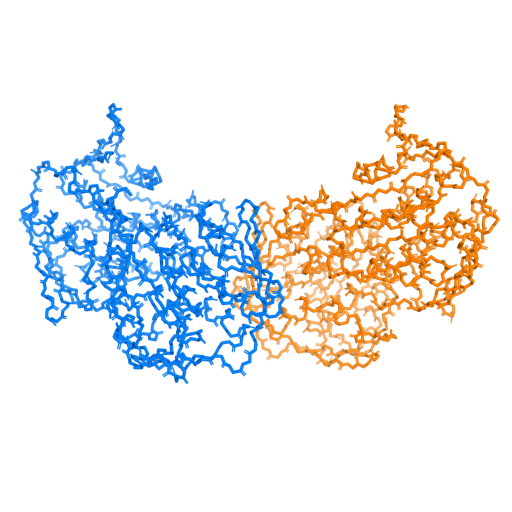ALA B N 1
ATOM 4889 C CA . ALA B 1 238 ? 27.196 34.583 83.486 1.00 24.19 238 ALA B CA 1
ATOM 4890 C C . ALA B 1 238 ? 26.469 34.895 82.182 1.00 30.19 238 ALA B C 1
ATOM 4891 O O . ALA B 1 238 ? 25.330 34.475 81.980 1.00 40.97 238 ALA B O 1
ATOM 4893 N N . GLY B 1 239 ? 27.137 35.632 81.303 1.00 25.20 239 GLY B N 1
ATOM 4894 C CA . GLY B 1 239 ? 26.582 35.966 80.005 1.00 25.95 239 GLY B CA 1
ATOM 4895 C C . GLY B 1 239 ? 27.670 36.054 78.954 1.00 30.38 239 GLY B C 1
ATOM 4896 O O . GLY B 1 239 ? 28.850 35.890 79.268 1.00 24.86 239 GLY B O 1
ATOM 4897 N N . PRO B 1 240 ? 27.281 36.310 77.696 1.00 27.66 240 PRO B N 1
ATOM 4898 C CA . PRO B 1 240 ? 28.240 36.461 76.597 1.00 27.49 240 PRO B CA 1
ATOM 4899 C C . PRO B 1 240 ? 29.175 37.642 76.831 1.00 30.87 240 PRO B C 1
ATOM 4900 O O . PRO B 1 240 ? 30.313 37.633 76.360 1.00 27.07 240 PRO B O 1
ATOM 4904 N N . GLU B 1 241 ? 28.693 38.646 77.557 1.00 21.89 241 GLU B N 1
ATOM 4905 C CA . GLU B 1 241 ? 29.470 39.853 77.808 1.00 22.50 241 GLU B CA 1
ATOM 4906 C C . GLU B 1 241 ? 29.624 40.121 79.300 1.00 16.72 241 GLU B C 1
ATOM 4907 O O . GLU B 1 241 ? 29.941 41.238 79.705 1.00 18.85 241 GLU B O 1
ATOM 4913 N N . THR B 1 242 ? 29.399 39.098 80.116 1.00 22.21 242 THR B N 1
ATOM 4914 C CA . THR B 1 242 ? 29.462 39.260 81.563 1.00 20.44 242 THR B CA 1
ATOM 4915 C C . THR B 1 242 ? 30.231 38.128 82.236 1.00 21.55 242 THR B C 1
ATOM 4916 O O . THR B 1 242 ? 29.790 36.978 82.238 1.00 22.45 242 THR B O 1
ATOM 4920 N N . TRP B 1 243 ? 31.384 38.463 82.805 1.00 14.96 243 TRP B N 1
ATOM 4921 C CA . TRP B 1 243 ? 32.188 37.492 83.535 1.00 17.51 243 TRP B CA 1
ATOM 4922 C C . TRP B 1 243 ? 32.205 37.825 85.020 1.00 14.42 243 TRP B C 1
ATOM 4923 O O . TRP B 1 243 ? 32.565 38.934 85.413 1.00 13.70 243 TRP B O 1
ATOM 4934 N N . VAL B 1 244 ? 31.811 36.858 85.841 1.00 13.34 244 VAL B N 1
ATOM 4935 C CA . VAL B 1 244 ? 31.728 37.065 87.281 1.00 15.90 244 VAL B CA 1
ATOM 4936 C C . VAL B 1 244 ? 32.816 36.293 88.016 1.00 17.65 244 VAL B C 1
ATOM 4937 O O . VAL B 1 244 ? 32.921 35.073 87.886 1.00 16.19 244 VAL B O 1
ATOM 4941 N N . ILE B 1 245 ? 33.621 37.013 88.789 1.00 15.53 245 ILE B N 1
ATOM 4942 C CA . ILE B 1 245 ? 34.709 36.404 89.543 1.00 16.35 245 ILE B CA 1
ATOM 4943 C C . ILE B 1 245 ? 34.381 36.335 91.029 1.00 16.86 245 ILE B C 1
ATOM 4944 O O . ILE B 1 245 ? 34.404 37.348 91.727 1.00 16.02 245 ILE B O 1
ATOM 4949 N N . HIS B 1 246 ? 34.072 35.135 91.507 1.00 14.07 246 HIS B N 1
ATOM 4950 C CA . HIS B 1 246 ? 33.819 34.926 92.926 1.00 19.55 246 HIS B CA 1
ATOM 4951 C C . HIS B 1 246 ? 35.142 34.701 93.643 1.00 14.63 246 HIS B C 1
ATOM 4952 O O . HIS B 1 246 ? 35.523 33.566 93.928 1.00 15.66 246 HIS B O 1
ATOM 4959 N N . GLY B 1 247 ? 35.841 35.795 93.926 1.00 13.94 247 GLY B N 1
ATOM 4960 C CA . GLY B 1 247 ? 37.178 35.724 94.481 1.00 14.77 247 GLY B CA 1
ATOM 4961 C C . GLY B 1 247 ? 37.230 35.307 95.936 1.00 16.82 247 GLY B C 1
ATOM 4962 O O . GLY B 1 247 ? 36.402 35.720 96.748 1.00 16.22 247 GLY B O 1
ATOM 4963 N N . ARG B 1 248 ? 38.219 34.483 96.261 1.00 18.53 248 ARG B N 1
ATOM 4964 C CA . ARG B 1 248 ? 38.429 34.029 97.629 1.00 20.41 248 ARG B CA 1
ATOM 4965 C C . ARG B 1 248 ? 39.866 34.289 98.066 1.00 17.87 248 ARG B C 1
ATOM 4966 O O . ARG B 1 248 ? 40.395 33.597 98.934 1.00 24.80 248 ARG B O 1
ATOM 4974 N N . GLY B 1 249 ? 40.494 35.290 97.456 1.00 17.59 249 GLY B N 1
ATOM 4975 C CA . GLY B 1 249 ? 41.847 35.673 97.812 1.00 19.38 249 GLY B CA 1
ATOM 4976 C C . GLY B 1 249 ? 42.908 34.749 97.245 1.00 19.97 249 GLY B C 1
ATOM 4977 O O . GLY B 1 249 ? 42.588 33.753 96.596 1.00 18.43 249 GLY B O 1
ATOM 4978 N N . PRO B 1 250 ? 44.186 35.079 97.489 1.00 21.33 250 PRO B N 1
ATOM 4979 C CA . PRO B 1 250 ? 45.333 34.302 97.007 1.00 22.23 250 PRO B CA 1
ATOM 4980 C C . PRO B 1 250 ? 45.394 32.905 97.619 1.00 19.45 250 PRO B C 1
ATOM 4981 O O . PRO B 1 250 ? 45.997 32.008 97.032 1.00 18.60 250 PRO B O 1
ATOM 4985 N N . GLU B 1 251 ? 44.778 32.728 98.783 1.00 21.14 251 GLU B N 1
ATOM 4986 C CA . GLU B 1 251 ? 44.832 31.448 99.482 1.00 27.78 251 GLU B CA 1
ATOM 4987 C C . GLU B 1 251 ? 44.003 30.368 98.791 1.00 22.09 251 GLU B C 1
ATOM 4988 O O . GLU B 1 251 ? 44.188 29.179 99.045 1.00 26.01 251 GLU B O 1
ATOM 4994 N N . SER B 1 252 ? 43.092 30.786 97.919 1.00 22.27 252 SER B N 1
ATOM 4995 C CA . SER B 1 252 ? 42.249 29.843 97.191 1.00 22.50 252 SER B CA 1
ATOM 4996 C C . SER B 1 252 ? 42.972 29.282 95.969 1.00 24.16 252 SER B C 1
ATOM 4997 O O . SER B 1 252 ? 42.535 28.296 95.374 1.00 21.94 252 SER B O 1
ATOM 5000 N N . LEU B 1 253 ? 44.082 29.914 95.603 1.00 16.35 253 LEU B N 1
ATOM 5001 C CA . LEU B 1 253 ? 44.860 29.496 94.445 1.00 17.08 253 LEU B CA 1
ATOM 5002 C C . LEU B 1 253 ? 45.994 28.568 94.866 1.00 13.86 253 LEU B C 1
ATOM 5003 O O . LEU B 1 253 ? 47.158 28.968 94.883 1.00 15.16 253 LEU B O 1
ATOM 5008 N N . HIS B 1 254 ? 45.651 27.327 95.198 1.00 17.14 254 HIS B N 1
ATOM 5009 C CA . HIS B 1 254 ? 46.628 26.382 95.733 1.00 22.52 254 HIS B CA 1
ATOM 5010 C C . HIS B 1 254 ? 46.646 25.045 94.995 1.00 15.98 254 HIS B C 1
ATOM 5011 O O . HIS B 1 254 ? 47.396 24.140 95.361 1.00 22.86 254 HIS B O 1
ATOM 5018 N N . ARG B 1 255 ? 45.826 24.923 93.958 1.00 17.55 255 ARG B N 1
ATOM 5019 C CA . ARG B 1 255 ? 45.727 23.674 93.208 1.00 20.34 255 ARG B CA 1
ATOM 5020 C C . ARG B 1 255 ? 46.724 23.620 92.053 1.00 20.52 255 ARG B C 1
ATOM 5021 O O . ARG B 1 255 ? 46.807 24.554 91.256 1.00 21.18 255 ARG B O 1
ATOM 5029 N N . PRO B 1 256 ? 47.488 22.520 91.965 1.00 21.08 256 PRO B N 1
ATOM 5030 C CA . PRO B 1 256 ? 48.488 22.326 90.907 1.00 16.30 256 PRO B CA 1
ATOM 5031 C C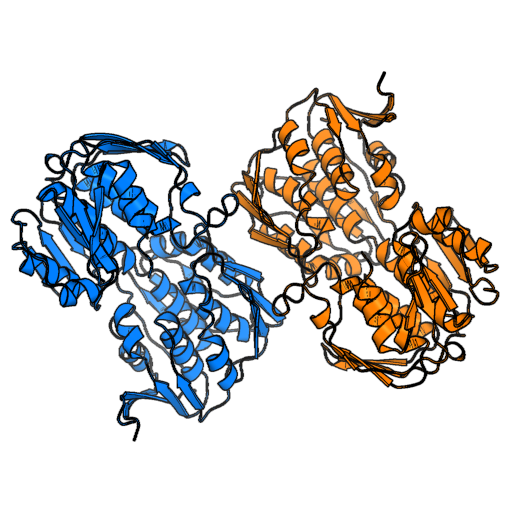 . PRO B 1 256 ? 47.849 22.268 89.522 1.00 14.51 256 PRO B C 1
ATOM 5032 O O . PRO B 1 256 ? 46.760 21.716 89.368 1.00 17.73 256 PRO B O 1
ATOM 5036 N N . VAL B 1 257 ? 48.528 22.833 88.529 1.00 18.20 257 VAL B N 1
ATOM 5037 C CA . VAL B 1 257 ? 47.957 22.986 87.194 1.00 18.66 257 VAL B CA 1
ATOM 5038 C C . VAL B 1 257 ? 48.851 22.404 86.101 1.00 22.72 257 VAL B C 1
ATOM 5039 O O . VAL B 1 257 ? 50.069 22.584 86.117 1.00 18.38 257 VAL B O 1
ATOM 5043 N N . ASP B 1 258 ? 48.231 21.698 85.160 1.00 20.10 258 ASP B N 1
ATOM 5044 C CA . ASP B 1 258 ? 48.924 21.194 83.985 1.00 21.87 258 ASP B CA 1
ATOM 5045 C C . ASP B 1 258 ? 48.197 21.679 82.732 1.00 26.42 258 ASP B C 1
ATOM 5046 O O . ASP B 1 258 ? 47.052 21.299 82.485 1.00 27.25 258 ASP B O 1
ATOM 5051 N N . VAL B 1 259 ? 48.862 22.522 81.948 1.00 20.54 259 VAL B N 1
ATOM 5052 C CA . VAL B 1 259 ? 48.229 23.140 80.786 1.00 21.25 259 VAL B CA 1
ATOM 5053 C C . VAL B 1 259 ? 49.110 23.067 79.538 1.00 16.89 259 VAL B C 1
ATOM 5054 O O . VAL B 1 259 ? 50.333 23.179 79.619 1.00 20.58 259 VAL B O 1
ATOM 5058 N N . THR B 1 260 ? 48.480 22.857 78.387 1.00 18.33 260 THR B N 1
ATOM 5059 C CA . THR B 1 260 ? 49.182 22.873 77.110 1.00 21.37 260 THR B CA 1
ATOM 5060 C C . THR B 1 260 ? 48.785 24.115 76.320 1.00 19.85 260 THR B C 1
ATOM 5061 O O . THR B 1 260 ? 47.609 24.312 76.011 1.00 13.35 260 THR B O 1
ATOM 5065 N N . LEU B 1 261 ? 49.769 24.951 76.000 1.00 15.98 261 LEU B N 1
ATOM 5066 C CA . LEU B 1 261 ? 49.513 26.203 75.295 1.00 16.25 261 LEU B CA 1
ATOM 5067 C C . LEU B 1 261 ? 48.964 25.991 73.891 1.00 14.65 261 LEU B C 1
ATOM 5068 O O . LEU B 1 261 ? 49.313 25.027 73.208 1.00 15.22 261 LEU B O 1
ATOM 5073 N N . ILE B 1 262 ? 48.097 26.906 73.475 1.00 13.36 262 ILE B N 1
ATOM 5074 C CA . ILE B 1 262 ? 47.592 26.938 72.113 1.00 12.16 262 ILE B CA 1
ATOM 5075 C C . ILE B 1 262 ? 48.739 27.359 71.195 1.00 10.68 262 ILE B C 1
ATOM 5076 O O . ILE B 1 262 ? 49.571 28.182 71.583 1.00 13.12 262 ILE B O 1
ATOM 5081 N N . PRO B 1 263 ? 48.824 26.759 69.996 1.00 15.31 263 PRO B N 1
ATOM 5082 C CA . PRO B 1 263 ? 49.850 27.162 69.027 1.00 14.55 263 PRO B CA 1
ATOM 5083 C C . PRO B 1 263 ? 49.824 28.664 68.759 1.00 13.28 263 PRO B C 1
ATOM 5084 O O . PRO B 1 263 ? 48.748 29.265 68.753 1.00 14.99 263 PRO B O 1
ATOM 5088 N N . ASP B 1 264 ? 50.997 29.256 68.556 1.00 11.16 264 ASP B N 1
ATOM 5089 C CA . ASP B 1 264 ? 51.108 30.700 68.376 1.00 13.53 264 ASP B CA 1
ATOM 5090 C C . ASP B 1 264 ? 50.297 31.176 67.174 1.00 13.82 264 ASP B C 1
ATOM 5091 O O . ASP B 1 264 ? 50.578 30.806 66.034 1.00 10.93 264 ASP B O 1
ATOM 5096 N N . LEU B 1 265 ? 49.289 31.998 67.450 1.00 11.94 265 LEU B N 1
ATOM 5097 C CA . LEU B 1 265 ? 48.354 32.464 66.432 1.00 11.46 265 LEU B CA 1
ATOM 5098 C C . LEU B 1 265 ? 49.043 33.211 65.292 1.00 14.01 265 LEU B C 1
ATOM 5099 O O . LEU B 1 265 ? 48.720 33.004 64.123 1.00 12.43 265 LEU B O 1
ATOM 5104 N N . ILE B 1 266 ? 49.993 34.074 65.635 1.00 10.38 266 ILE B N 1
ATOM 5105 C CA . ILE B 1 266 ? 50.683 34.873 64.629 1.00 12.55 266 ILE B CA 1
ATOM 5106 C C . ILE B 1 266 ? 51.716 34.044 63.867 1.00 11.05 266 ILE B C 1
ATOM 5107 O O . ILE B 1 266 ? 51.942 34.264 62.676 1.00 11.95 266 ILE B O 1
ATOM 5112 N N . GLU B 1 267 ? 52.335 33.087 64.553 1.00 14.85 267 GLU B N 1
ATOM 5113 C CA . GLU B 1 267 ? 53.296 32.199 63.907 1.00 12.23 267 GLU B CA 1
ATOM 5114 C C . GLU B 1 267 ? 52.609 31.373 62.828 1.00 12.91 267 GLU B C 1
ATOM 5115 O O . GLU B 1 267 ? 53.181 31.125 61.767 1.00 15.35 267 GLU B O 1
ATOM 5121 N N . VAL B 1 268 ? 51.379 30.951 63.106 1.00 10.39 268 VAL B N 1
ATOM 5122 C CA . VAL B 1 268 ? 50.579 30.225 62.127 1.00 10.89 268 VAL B CA 1
ATOM 5123 C C . VAL B 1 268 ? 50.317 31.105 60.910 1.00 12.32 268 VAL B C 1
ATOM 5124 O O . VAL B 1 268 ? 50.454 30.660 59.770 1.00 10.79 268 VAL B O 1
ATOM 5128 N N . VAL B 1 269 ? 49.950 32.357 61.163 1.00 11.04 269 VAL B N 1
ATOM 5129 C CA . VAL B 1 269 ? 49.733 33.329 60.098 1.00 12.89 269 VAL B CA 1
ATOM 5130 C C . VAL B 1 269 ? 51.014 33.528 59.295 1.00 13.18 269 VAL B C 1
ATOM 5131 O O . VAL B 1 269 ? 50.985 33.614 58.066 1.00 8.19 269 VAL B O 1
ATOM 5135 N N . THR B 1 270 ? 52.138 33.586 60.003 1.00 12.99 270 THR B N 1
ATOM 5136 C CA . THR B 1 270 ? 53.439 33.790 59.377 1.00 12.65 270 THR B CA 1
ATOM 5137 C C . THR B 1 270 ? 53.779 32.657 58.415 1.00 10.56 270 THR B C 1
ATOM 5138 O O . THR B 1 270 ? 54.266 32.895 57.310 1.00 14.62 270 THR B O 1
ATOM 5142 N N . TRP B 1 271 ? 53.512 31.425 58.836 1.00 9.61 271 TRP B N 1
ATOM 5143 C CA . TRP B 1 271 ? 53.837 30.258 58.022 1.00 10.98 271 TRP B CA 1
ATOM 5144 C C . TRP B 1 271 ? 52.892 30.081 56.836 1.00 12.75 271 TRP B C 1
ATOM 5145 O O . TRP B 1 271 ? 53.304 29.611 55.774 1.00 13.64 271 TRP B O 1
ATOM 5156 N N . ILE B 1 272 ? 51.628 30.449 57.019 1.00 11.08 272 ILE B N 1
ATOM 5157 C CA . ILE B 1 272 ? 50.666 30.416 55.926 1.00 9.51 272 ILE B CA 1
ATOM 5158 C C . ILE B 1 272 ? 51.111 31.384 54.838 1.00 12.82 272 ILE B C 1
ATOM 5159 O O . ILE B 1 272 ? 51.113 31.050 53.655 1.00 13.68 272 ILE B O 1
ATOM 5164 N N . CYS B 1 273 ? 51.504 32.582 55.255 1.00 13.45 273 CYS B N 1
ATOM 5165 C CA . CYS B 1 273 ? 52.020 33.589 54.338 1.00 12.66 273 CYS B CA 1
ATOM 5166 C C . CYS B 1 273 ? 53.273 33.086 53.628 1.00 14.31 273 CYS B C 1
ATOM 5167 O O . CYS B 1 273 ? 53.464 33.327 52.435 1.00 13.19 273 CYS B O 1
ATOM 5170 N N . ALA B 1 274 ? 54.119 32.379 54.369 1.00 13.26 274 ALA B N 1
ATOM 5171 C CA . ALA B 1 274 ? 55.354 31.834 53.818 1.00 10.19 274 ALA B CA 1
ATOM 5172 C C . ALA B 1 274 ? 55.072 30.719 52.816 1.00 17.39 274 ALA B C 1
ATOM 5173 O O . ALA B 1 274 ? 55.678 30.666 51.746 1.00 14.99 274 ALA B O 1
ATOM 5175 N N . GLY B 1 275 ? 54.147 29.831 53.167 1.00 13.68 275 GLY B N 1
ATOM 5176 C CA . GLY B 1 275 ? 53.801 28.714 52.306 1.00 13.54 275 GLY B CA 1
ATOM 5177 C C . GLY B 1 275 ? 53.156 29.144 51.002 1.00 14.49 275 GLY B C 1
ATOM 5178 O O . GLY B 1 275 ? 53.472 28.613 49.937 1.00 16.02 275 GLY B O 1
ATOM 5179 N N . VAL B 1 276 ? 52.249 30.111 51.087 1.00 12.58 276 VAL B N 1
ATOM 5180 C CA . VAL B 1 276 ? 51.529 30.602 49.916 1.00 16.89 276 VAL B CA 1
ATOM 5181 C C . VAL B 1 276 ? 52.458 31.289 48.914 1.00 11.62 276 VAL B C 1
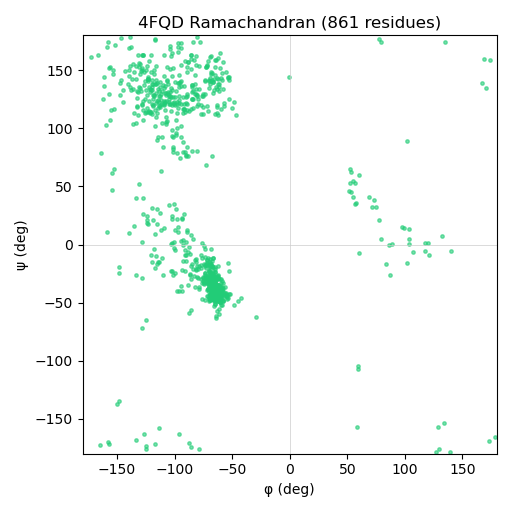ATOM 5182 O O . VAL B 1 276 ? 52.298 31.141 47.701 1.00 11.23 276 VAL B O 1
ATOM 5186 N N . LEU B 1 277 ? 53.444 32.018 49.425 1.00 12.89 277 LEU B N 1
ATOM 5187 C CA . LEU B 1 277 ? 54.280 32.865 48.579 1.00 12.39 277 LEU B CA 1
ATOM 5188 C C . LEU B 1 277 ? 55.659 32.288 48.246 1.00 13.91 277 LEU B C 1
ATOM 5189 O O . LEU B 1 277 ? 56.238 32.624 47.214 1.00 13.64 277 LEU B O 1
ATOM 5194 N N . LEU B 1 278 ? 56.185 31.426 49.110 1.00 12.64 278 LEU B N 1
ATOM 5195 C CA . LEU B 1 278 ? 57.567 30.975 48.961 1.00 11.32 278 LEU B CA 1
ATOM 5196 C C . LEU B 1 278 ? 57.721 29.483 48.668 1.00 15.56 278 LEU B C 1
ATOM 5197 O O . LEU B 1 278 ? 58.781 29.041 48.227 1.00 18.13 278 LEU B O 1
ATOM 5202 N N . ALA B 1 279 ? 56.668 28.710 48.910 1.00 20.39 279 ALA B N 1
ATOM 5203 C CA . ALA B 1 279 ? 56.742 27.264 48.719 1.00 18.40 279 ALA B CA 1
ATOM 5204 C C . ALA B 1 279 ? 56.251 26.828 47.341 1.00 23.12 279 ALA B C 1
ATOM 5205 O O . ALA B 1 279 ? 55.457 27.520 46.704 1.00 22.76 279 ALA B O 1
ATOM 5207 N N . ASP B 1 280 ? 56.743 25.678 46.889 1.00 22.59 280 ASP B N 1
ATOM 5208 C CA . ASP B 1 280 ? 56.306 25.078 45.633 1.00 27.38 280 ASP B CA 1
ATOM 5209 C C . ASP B 1 280 ? 55.260 24.011 45.909 1.00 26.22 280 ASP B C 1
ATOM 5210 O O . ASP B 1 280 ? 54.281 23.871 45.176 1.00 29.06 280 ASP B O 1
ATOM 5215 N N . GLU B 1 281 ? 55.491 23.254 46.974 1.00 24.18 281 GLU B N 1
ATOM 5216 C CA . GLU B 1 281 ? 54.578 22.210 47.402 1.00 22.59 281 GLU B CA 1
ATOM 5217 C C . GLU B 1 281 ? 53.857 22.690 48.656 1.00 21.47 281 GLU B C 1
ATOM 5218 O O . GLU B 1 281 ? 54.393 23.519 49.393 1.00 18.99 281 GLU B O 1
ATOM 5224 N N . PRO B 1 282 ? 52.632 22.190 48.892 1.00 20.03 282 PRO B N 1
ATOM 5225 C CA . PRO B 1 282 ? 51.851 22.544 50.081 1.00 19.76 282 PRO B CA 1
ATOM 5226 C C . PRO B 1 282 ? 52.658 22.427 51.374 1.00 18.29 282 PRO B C 1
ATOM 5227 O O . PRO B 1 282 ? 53.197 21.361 51.674 1.00 21.29 282 PRO B O 1
ATOM 5231 N N . LEU B 1 283 ? 52.741 23.525 52.119 1.00 15.41 283 LEU B N 1
ATOM 5232 C CA . LEU B 1 283 ? 53.522 23.571 53.350 1.00 11.48 283 LEU B CA 1
ATOM 5233 C C . LEU B 1 283 ? 52.706 23.077 54.539 1.00 18.99 283 LEU B C 1
ATOM 5234 O O . LEU B 1 283 ? 51.691 23.674 54.901 1.00 15.29 283 LEU B O 1
ATOM 5239 N N . ARG B 1 284 ? 53.156 21.983 55.144 1.00 15.95 284 ARG B N 1
ATOM 5240 C CA . ARG B 1 284 ? 52.470 21.412 56.295 1.00 19.62 284 ARG B CA 1
ATOM 5241 C C . ARG B 1 284 ? 52.920 22.102 57.581 1.00 16.47 284 ARG B C 1
ATOM 5242 O O . ARG B 1 284 ? 54.113 22.176 57.875 1.00 15.17 284 ARG B O 1
ATOM 5250 N N . ILE B 1 285 ? 51.955 22.612 58.337 1.00 11.69 285 ILE B N 1
ATOM 5251 C CA . ILE B 1 285 ? 52.242 23.346 59.564 1.00 11.54 285 ILE B CA 1
ATOM 5252 C C . ILE B 1 285 ? 51.600 22.648 60.758 1.00 14.34 285 ILE B C 1
ATOM 5253 O O . ILE B 1 285 ? 50.377 22.609 60.876 1.00 13.87 285 ILE B O 1
ATOM 5258 N N . THR B 1 286 ? 52.427 22.101 61.643 1.00 13.22 286 THR B N 1
ATOM 5259 C CA . THR B 1 286 ? 51.925 21.288 62.748 1.00 16.97 286 THR B CA 1
ATOM 5260 C C . THR B 1 286 ? 51.893 22.032 64.081 1.00 14.79 286 THR B C 1
ATOM 5261 O O . THR B 1 286 ? 52.507 23.087 64.237 1.00 16.92 286 THR B O 1
ATOM 5265 N N . GLY B 1 287 ? 51.170 21.460 65.038 1.00 14.51 287 GLY B N 1
ATOM 5266 C CA . GLY B 1 287 ? 51.036 22.033 66.364 1.00 15.18 287 GLY B CA 1
ATOM 5267 C C . GLY B 1 287 ? 49.911 21.358 67.125 1.00 15.91 287 GLY B C 1
ATOM 5268 O O . GLY B 1 287 ? 48.858 21.077 66.553 1.00 14.64 287 GLY B O 1
ATOM 5269 N N . PRO B 1 288 ? 50.128 21.086 68.421 1.00 19.55 288 PRO B N 1
ATOM 5270 C CA . PRO B 1 288 ? 49.123 20.416 69.257 1.00 13.80 288 PRO B CA 1
ATOM 5271 C C . PRO B 1 288 ? 47.841 21.237 69.394 1.00 15.12 288 PRO B C 1
ATOM 5272 O O . PRO B 1 288 ? 47.845 22.294 70.026 1.00 17.57 288 PRO B O 1
ATOM 5276 N N . GLY B 1 289 ? 46.757 20.746 68.802 1.00 15.93 289 GLY B N 1
ATOM 5277 C CA . GLY B 1 289 ? 45.478 21.431 68.856 1.00 14.72 289 GLY B CA 1
ATOM 5278 C C . GLY B 1 289 ? 45.484 22.724 68.065 1.00 20.69 289 GLY B C 1
ATOM 5279 O O . GLY B 1 289 ? 44.933 23.734 68.504 1.00 15.40 289 GLY B O 1
ATOM 5280 N N . ILE B 1 290 ? 46.109 22.690 66.892 1.00 17.99 290 ILE B N 1
ATOM 5281 C CA . ILE B 1 290 ? 46.232 23.876 66.051 1.00 14.36 290 ILE B CA 1
ATOM 5282 C C . ILE B 1 290 ? 44.893 24.249 65.418 1.00 15.70 290 ILE B C 1
ATOM 5283 O O . ILE B 1 290 ? 44.717 25.365 64.930 1.00 16.06 290 ILE B O 1
ATOM 5288 N N . ASP B 1 291 ? 43.951 23.312 65.434 1.00 15.61 291 ASP B N 1
ATOM 5289 C CA . ASP B 1 291 ? 42.608 23.566 64.924 1.00 16.59 291 ASP B CA 1
ATOM 5290 C C . ASP B 1 291 ? 41.908 24.591 65.804 1.00 15.93 291 ASP B C 1
ATOM 5291 O O . ASP B 1 291 ? 41.026 25.322 65.354 1.00 15.50 291 ASP B O 1
ATOM 5296 N N . ARG B 1 292 ? 42.314 24.631 67.068 1.00 15.98 292 ARG B N 1
ATOM 5297 C CA . ARG B 1 292 ? 41.782 25.586 68.025 1.00 16.81 292 ARG B CA 1
ATOM 5298 C C . ARG B 1 292 ? 42.409 26.958 67.791 1.00 16.32 292 ARG B C 1
ATOM 5299 O O . ARG B 1 292 ? 41.792 27.990 68.055 1.00 12.55 292 ARG B O 1
ATOM 5307 N N . ALA B 1 293 ? 43.640 26.959 67.287 1.00 13.12 293 ALA B N 1
ATOM 5308 C CA . ALA B 1 293 ? 44.317 28.196 66.918 1.00 12.50 293 ALA B CA 1
ATOM 5309 C C . ALA B 1 293 ? 43.670 28.791 65.672 1.00 13.86 293 ALA B C 1
ATOM 5310 O O . ALA B 1 293 ? 43.529 30.008 65.551 1.00 12.38 293 ALA B O 1
ATOM 5312 N N . VAL B 1 294 ? 43.279 27.918 64.748 1.00 12.54 294 VAL B N 1
ATOM 5313 C CA . VAL B 1 294 ? 42.606 28.333 63.523 1.00 16.95 294 VAL B CA 1
ATOM 5314 C C . VAL B 1 294 ? 41.250 28.958 63.833 1.00 14.39 294 VAL B C 1
ATOM 5315 O O . VAL B 1 294 ? 40.879 29.978 63.249 1.00 12.68 294 VAL B O 1
ATOM 5319 N N . HIS B 1 295 ? 40.519 28.344 64.758 1.00 11.08 295 HIS B N 1
ATOM 5320 C CA . HIS B 1 295 ? 39.214 28.854 65.162 1.00 14.75 295 HIS B CA 1
ATOM 5321 C C . HIS B 1 295 ? 39.332 30.249 65.769 1.00 16.32 295 HIS B C 1
ATOM 5322 O O . HIS B 1 295 ? 38.452 31.091 65.588 1.00 13.41 295 HIS B O 1
ATOM 5329 N N . ALA B 1 296 ? 40.427 30.486 66.484 1.00 11.28 296 ALA B N 1
ATOM 5330 C CA . ALA B 1 296 ? 40.693 31.795 67.068 1.00 11.90 296 ALA B CA 1
ATOM 5331 C C . ALA B 1 296 ? 41.110 32.788 65.988 1.00 12.32 296 ALA B C 1
ATOM 5332 O O . ALA B 1 296 ? 40.950 33.999 66.147 1.00 10.75 296 ALA B O 1
ATOM 5334 N N . LEU B 1 297 ? 41.646 32.261 64.891 1.00 9.13 297 LEU B N 1
ATOM 5335 C CA . LEU B 1 297 ? 42.071 33.079 63.761 1.00 11.72 297 LEU B CA 1
ATOM 5336 C C . LEU B 1 297 ? 40.964 33.200 62.718 1.00 11.03 297 LEU B C 1
ATOM 5337 O O . LEU B 1 297 ? 41.232 33.466 61.546 1.00 13.86 297 LEU B O 1
ATOM 5342 N N . ALA B 1 298 ? 39.724 32.996 63.155 1.00 12.69 298 ALA B N 1
ATOM 5343 C CA . ALA B 1 298 ? 38.558 33.086 62.275 1.00 16.45 298 ALA B CA 1
ATOM 5344 C C . ALA B 1 298 ? 38.461 34.382 61.453 1.00 11.52 298 ALA B C 1
ATOM 5345 O O . ALA B 1 298 ? 38.113 34.329 60.274 1.00 15.46 298 ALA B O 1
ATOM 5347 N N . PRO B 1 299 ? 38.751 35.548 62.066 1.00 11.24 299 PRO B N 1
ATOM 5348 C CA . PRO B 1 299 ? 38.779 36.757 61.233 1.00 9.47 299 PRO B CA 1
ATOM 5349 C C . PRO B 1 299 ? 39.837 36.681 60.134 1.00 11.62 299 PRO B C 1
ATOM 5350 O O . PRO B 1 299 ? 39.551 37.030 58.987 1.00 9.55 299 PRO B O 1
ATOM 5354 N N . GLU B 1 300 ? 41.037 36.227 60.483 1.00 11.00 300 GLU B N 1
ATOM 5355 C CA . GLU B 1 300 ? 42.118 36.087 59.513 1.00 11.09 300 GLU B CA 1
ATOM 5356 C C . GLU B 1 300 ? 41.771 35.084 58.416 1.00 13.45 300 GLU B C 1
ATOM 5357 O O . GLU B 1 300 ? 42.003 35.342 57.235 1.00 10.21 300 GLU B O 1
ATOM 5363 N N . PHE B 1 301 ? 41.217 33.943 58.815 1.00 12.68 301 PHE B N 1
ATOM 5364 C CA . PHE B 1 301 ? 40.884 32.882 57.868 1.00 13.33 301 PHE B CA 1
ATOM 5365 C C . PHE B 1 301 ? 39.728 33.264 56.950 1.00 11.03 301 PHE B C 1
ATOM 5366 O O . PHE B 1 301 ? 39.622 32.757 55.834 1.00 9.20 301 PHE B O 1
ATOM 5374 N N . ASP B 1 302 ? 38.866 34.156 57.424 1.00 12.55 302 ASP B N 1
ATOM 5375 C CA . ASP B 1 302 ? 37.797 34.687 56.589 1.00 11.91 302 ASP B CA 1
ATOM 5376 C C . ASP B 1 302 ? 38.405 35.498 55.452 1.00 14.54 302 ASP B C 1
ATOM 5377 O O . ASP B 1 302 ? 37.959 35.417 54.309 1.00 13.00 302 ASP B O 1
ATOM 5382 N N . LEU B 1 303 ? 39.431 36.277 55.780 1.00 12.45 303 LEU B N 1
ATOM 5383 C CA . LEU B 1 303 ? 40.143 37.078 54.793 1.00 12.21 303 LEU B CA 1
ATOM 5384 C C . LEU B 1 303 ? 40.894 36.198 53.803 1.00 12.50 303 LEU B C 1
ATOM 5385 O O . LEU B 1 303 ? 40.867 36.448 52.599 1.00 11.78 303 LEU B O 1
ATOM 5390 N N . LEU B 1 304 ? 41.562 35.169 54.318 1.00 10.89 304 LEU B N 1
ATOM 5391 C CA . LEU B 1 304 ? 42.296 34.227 53.478 1.00 14.46 304 LEU B CA 1
ATOM 5392 C C . LEU B 1 304 ? 41.376 33.578 52.449 1.00 14.96 304 LEU B C 1
ATOM 5393 O O . LEU B 1 304 ? 41.748 33.408 51.288 1.00 14.30 304 LEU B O 1
ATOM 5398 N N . ASP B 1 305 ? 40.172 33.224 52.885 1.00 12.51 305 ASP B N 1
ATOM 5399 C CA . ASP B 1 305 ? 39.175 32.643 51.996 1.00 15.82 305 ASP B CA 1
ATOM 5400 C C . ASP B 1 305 ? 38.683 33.669 50.979 1.00 15.54 305 ASP B C 1
ATOM 5401 O O . ASP B 1 305 ? 38.411 33.335 49.825 1.00 15.84 305 ASP B O 1
ATOM 5406 N N . ARG B 1 306 ? 38.575 34.920 51.415 1.00 12.70 306 ARG B N 1
ATOM 5407 C CA . ARG B 1 306 ? 38.121 36.001 50.548 1.00 15.57 306 ARG B CA 1
ATOM 5408 C C . ARG B 1 306 ? 39.192 36.409 49.542 1.00 16.18 306 ARG B C 1
ATOM 5409 O O . ARG B 1 306 ? 38.880 36.917 48.465 1.00 15.35 306 ARG B O 1
ATOM 5417 N N . MET B 1 307 ? 40.454 36.187 49.896 1.00 14.05 307 MET B N 1
ATOM 5418 C CA . MET B 1 307 ? 41.561 36.524 49.007 1.00 13.78 307 MET B CA 1
ATOM 5419 C C . MET B 1 307 ? 41.824 35.411 47.998 1.00 15.32 307 MET B C 1
ATOM 5420 O O . MET B 1 307 ? 42.422 35.644 46.949 1.00 17.12 307 MET B O 1
ATOM 5425 N N . GLY B 1 308 ? 41.370 34.204 48.319 1.00 17.80 308 GLY B N 1
ATOM 5426 C CA . GLY B 1 308 ? 41.559 33.064 47.441 1.00 15.21 308 GLY B CA 1
ATOM 5427 C C . GLY B 1 308 ? 42.662 32.142 47.919 1.00 16.98 308 GLY B C 1
ATOM 5428 O O . GLY B 1 308 ? 43.124 31.274 47.179 1.00 20.20 308 GLY B O 1
ATOM 5429 N N . VAL B 1 309 ? 43.087 32.334 49.163 1.00 18.18 309 VAL B N 1
ATOM 5430 C CA . VAL B 1 309 ? 44.120 31.498 49.762 1.00 17.97 309 VAL B CA 1
ATOM 5431 C C . VAL B 1 309 ? 43.531 30.182 50.256 1.00 17.59 309 VAL B C 1
ATOM 5432 O O . VAL B 1 309 ? 42.542 30.172 50.989 1.00 20.99 309 VAL B O 1
ATOM 5436 N N . ARG B 1 310 ? 44.140 29.072 49.849 1.00 13.00 310 ARG B N 1
ATOM 5437 C CA . ARG B 1 310 ? 43.676 27.752 50.260 1.00 17.00 310 ARG B CA 1
ATOM 5438 C C . ARG B 1 310 ? 44.483 27.194 51.430 1.00 16.08 310 ARG B C 1
ATOM 5439 O O . ARG B 1 310 ? 45.704 27.060 51.349 1.00 14.48 310 ARG B O 1
ATOM 5447 N N . VAL B 1 311 ? 43.791 26.868 52.517 1.00 15.47 311 VAL B N 1
ATOM 5448 C CA . VAL B 1 311 ? 44.426 26.241 53.670 1.00 14.08 311 VAL B CA 1
ATOM 5449 C C . VAL B 1 311 ? 43.619 25.040 54.154 1.00 16.53 311 VAL B C 1
ATOM 5450 O O . VAL B 1 311 ? 42.457 25.177 54.537 1.00 20.53 311 VAL B O 1
ATOM 5454 N N . ASP B 1 312 ? 44.239 23.865 54.132 1.00 16.89 312 ASP B N 1
ATOM 5455 C CA . ASP B 1 312 ? 43.608 22.660 54.658 1.00 17.73 312 ASP B CA 1
ATOM 5456 C C . ASP B 1 312 ? 43.785 22.613 56.171 1.00 20.38 312 ASP B C 1
ATOM 5457 O O . ASP B 1 312 ? 44.896 22.771 56.675 1.00 18.25 312 ASP B O 1
ATOM 5462 N N . VAL B 1 313 ? 42.691 22.398 56.894 1.00 21.05 313 VAL B N 1
ATOM 5463 C CA . VAL B 1 313 ? 42.732 22.426 58.352 1.00 18.97 313 VAL B CA 1
ATOM 5464 C C . VAL B 1 313 ? 42.464 21.061 58.979 1.00 26.49 313 VAL B C 1
ATOM 5465 O O . VAL B 1 313 ? 41.424 20.448 58.739 1.00 25.85 313 VAL B O 1
ATOM 5469 N N . GLY B 1 314 ? 43.415 20.596 59.783 1.00 26.80 314 GLY B N 1
ATOM 5470 C CA . GLY B 1 314 ? 43.261 19.358 60.526 1.00 21.43 314 GLY B CA 1
ATOM 5471 C C . GLY B 1 314 ? 43.292 19.623 62.019 1.00 24.81 314 GLY B C 1
ATOM 5472 O O . GLY B 1 314 ? 43.276 20.776 62.450 1.00 27.45 314 GLY B O 1
ATOM 5473 N N . ALA B 1 315 ? 43.341 18.558 62.812 1.00 20.22 315 ALA B N 1
ATOM 5474 C CA . ALA B 1 315 ? 43.341 18.692 64.265 1.00 21.48 315 ALA B CA 1
ATOM 5475 C C . ALA B 1 315 ? 44.677 19.209 64.792 1.00 19.98 315 ALA B C 1
ATOM 5476 O O . ALA B 1 315 ? 44.716 20.137 65.599 1.00 18.66 315 ALA B O 1
ATOM 5478 N N . ASP B 1 316 ? 45.768 18.606 64.330 1.00 19.01 316 ASP B N 1
ATOM 5479 C CA . ASP B 1 316 ? 47.100 18.981 64.795 1.00 20.65 316 ASP B CA 1
ATOM 5480 C C . ASP B 1 316 ? 47.986 19.534 63.682 1.00 18.71 316 ASP B C 1
ATOM 5481 O O . ASP B 1 316 ? 49.184 19.739 63.881 1.00 16.01 316 ASP B O 1
ATOM 5486 N N . GLU B 1 317 ? 47.402 19.776 62.514 1.00 15.96 317 GLU B N 1
ATOM 5487 C CA . GLU B 1 317 ? 48.161 20.343 61.405 1.00 21.32 317 GLU B CA 1
ATOM 5488 C C . GLU B 1 317 ? 47.295 21.137 60.431 1.00 19.23 317 GLU B C 1
ATOM 5489 O O . GLU B 1 317 ? 46.126 20.818 60.211 1.00 19.94 317 GLU B O 1
ATOM 5495 N N . VAL B 1 318 ? 47.879 22.183 59.859 1.00 17.10 318 VAL B N 1
ATOM 5496 C CA . VAL B 1 318 ? 47.244 22.916 58.773 1.00 17.78 318 VAL B CA 1
ATOM 5497 C C . VAL B 1 318 ? 48.184 22.948 57.576 1.00 16.18 318 VAL B C 1
ATOM 5498 O O . VAL B 1 318 ? 49.406 22.918 57.734 1.00 13.68 318 VAL B O 1
ATOM 5502 N N . THR B 1 319 ? 47.613 22.999 56.379 1.00 15.21 319 THR B N 1
ATOM 5503 C CA . THR B 1 319 ? 48.410 22.939 55.161 1.00 12.20 319 THR B CA 1
ATOM 5504 C C . THR B 1 319 ? 48.133 24.122 54.239 1.00 12.00 319 THR B C 1
ATOM 5505 O O . THR B 1 319 ? 47.040 24.253 53.689 1.00 12.45 319 THR B O 1
ATOM 5509 N N . ALA B 1 320 ? 49.132 24.983 54.077 1.00 10.92 320 ALA B N 1
ATOM 5510 C CA . ALA B 1 320 ? 49.001 26.159 53.224 1.00 11.73 320 ALA B CA 1
ATOM 5511 C C . ALA B 1 320 ? 49.476 25.860 51.808 1.00 13.82 320 ALA B C 1
ATOM 5512 O O . ALA B 1 320 ? 50.590 25.379 51.604 1.00 14.95 320 ALA B O 1
ATOM 5514 N N . HIS B 1 321 ? 48.623 26.151 50.831 1.00 12.51 321 HIS B N 1
ATOM 5515 C CA . HIS B 1 321 ? 48.936 25.874 49.435 1.00 17.70 321 HIS B CA 1
ATOM 5516 C C . HIS B 1 321 ? 49.541 27.084 48.732 1.00 16.34 321 HIS B C 1
ATOM 5517 O O . HIS B 1 321 ? 49.120 28.218 48.963 1.00 16.15 321 HIS B O 1
ATOM 5524 N N . PRO B 1 322 ? 50.542 26.840 47.871 1.00 19.50 322 PRO B N 1
ATOM 5525 C CA . PRO B 1 322 ? 51.201 27.888 47.085 1.00 17.00 322 PRO B CA 1
ATOM 5526 C C . PRO B 1 322 ? 50.227 28.568 46.133 1.00 14.67 322 PRO B C 1
ATOM 5527 O O . PRO B 1 322 ? 49.174 28.005 45.834 1.00 17.81 322 PRO B O 1
ATOM 5531 N N . LEU B 1 323 ? 50.576 29.763 45.666 1.00 15.26 323 LEU B N 1
ATOM 5532 C CA . LEU B 1 323 ? 49.742 30.484 44.711 1.00 17.95 323 LEU B CA 1
ATOM 5533 C C . LEU B 1 323 ? 49.590 29.714 43.407 1.00 19.71 323 LEU B C 1
ATOM 5534 O O . LEU B 1 323 ? 50.553 29.144 42.896 1.00 20.89 323 LEU B O 1
ATOM 5539 N N . THR B 1 324 ? 48.372 29.701 42.878 1.00 23.58 324 THR B N 1
ATOM 5540 C CA . THR B 1 324 ? 48.100 29.083 41.588 1.00 28.17 324 THR B CA 1
ATOM 5541 C C . THR B 1 324 ? 47.537 30.123 40.631 1.00 31.07 324 THR B C 1
ATOM 5542 O O . THR B 1 324 ? 47.387 29.866 39.439 1.00 41.24 324 THR B O 1
ATOM 5546 N N . LYS B 1 325 ? 47.230 31.298 41.173 1.00 28.84 325 LYS B N 1
ATOM 5547 C CA . LYS B 1 325 ? 46.666 32.403 40.406 1.00 30.14 325 LYS B CA 1
ATOM 5548 C C . LYS B 1 325 ? 46.611 33.639 41.303 1.00 24.75 325 LYS B C 1
ATOM 5549 O O . LYS B 1 325 ? 46.702 33.511 42.524 1.00 23.35 325 LYS B O 1
ATOM 5555 N N . PRO B 1 326 ? 46.484 34.838 40.703 1.00 18.60 326 PRO B N 1
ATOM 5556 C CA . PRO B 1 326 ? 46.415 36.078 41.485 1.00 17.62 326 PRO B CA 1
ATOM 5557 C C . PRO B 1 326 ? 45.350 36.035 42.574 1.00 17.55 326 PRO B C 1
ATOM 5558 O O . PRO B 1 326 ? 44.269 35.486 42.366 1.00 14.78 326 PRO B O 1
ATOM 5562 N N . LEU B 1 327 ? 45.666 36.610 43.729 1.00 14.41 327 LEU B N 1
ATOM 5563 C CA . LEU B 1 327 ? 44.719 36.678 44.832 1.00 13.41 327 LEU B CA 1
ATOM 5564 C C . LEU B 1 327 ? 43.691 37.777 44.595 1.00 12.60 327 LEU B C 1
ATOM 5565 O O . LEU B 1 327 ? 43.788 38.537 43.633 1.00 12.78 327 LEU B O 1
ATOM 5570 N N . ARG B 1 328 ? 42.703 37.855 45.479 1.00 14.28 328 ARG B N 1
ATOM 5571 C CA . ARG B 1 328 ? 41.678 38.883 45.378 1.00 18.53 328 ARG B CA 1
ATOM 5572 C C . ARG B 1 328 ? 41.847 39.925 46.477 1.00 14.44 328 ARG B C 1
ATOM 5573 O O . ARG B 1 328 ? 42.101 39.581 47.631 1.00 12.84 328 ARG B O 1
ATOM 5581 N N . PRO B 1 329 ? 41.715 41.210 46.115 1.00 15.06 329 PRO B N 1
ATOM 5582 C CA . PRO B 1 329 ? 41.902 42.313 47.062 1.00 8.27 329 PRO B CA 1
ATOM 5583 C C . PRO B 1 329 ? 40.794 42.343 48.106 1.00 13.61 329 PRO B C 1
ATOM 5584 O O . PRO B 1 329 ? 39.652 41.990 47.807 1.00 13.60 329 PRO B O 1
ATOM 5588 N N . VAL B 1 330 ? 41.132 42.757 49.322 1.00 13.18 330 VAL B N 1
ATOM 5589 C CA . VAL B 1 330 ? 40.152 42.815 50.398 1.00 12.18 330 VAL B CA 1
ATOM 5590 C C . VAL B 1 330 ? 40.193 44.141 51.143 1.00 12.04 330 VAL B C 1
ATOM 5591 O O . VAL B 1 330 ? 41.159 44.898 51.049 1.00 9.76 330 VAL B O 1
ATOM 5595 N N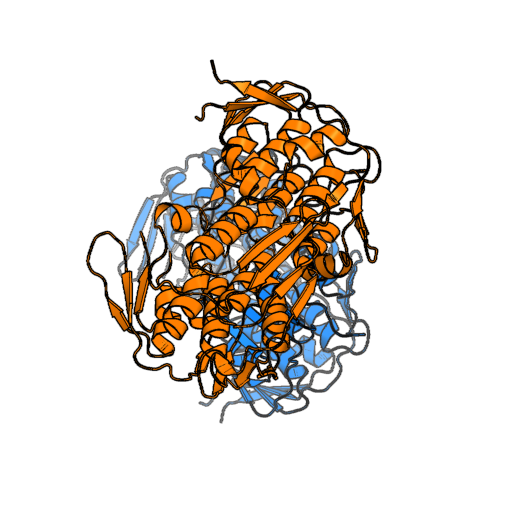 . GLU B 1 331 ? 39.124 44.407 51.883 1.00 12.73 331 GLU B N 1
ATOM 5596 C CA . GLU B 1 331 ? 39.015 45.601 52.704 1.00 15.96 331 GLU B CA 1
ATOM 5597 C C . GLU B 1 331 ? 38.628 45.169 54.112 1.00 14.66 331 GLU B C 1
ATOM 5598 O O . GLU B 1 331 ? 37.582 44.551 54.309 1.00 16.45 331 GLU B O 1
ATOM 5604 N N . PHE B 1 332 ? 39.469 45.484 55.090 1.00 12.91 332 PHE B N 1
ATOM 5605 C CA . PHE B 1 332 ? 39.196 45.076 56.464 1.00 12.07 332 PHE B CA 1
ATOM 5606 C C . PHE B 1 332 ? 39.797 46.027 57.491 1.00 11.08 332 PHE B C 1
ATOM 5607 O O . PHE B 1 332 ? 40.561 46.931 57.151 1.00 12.18 332 PHE B O 1
ATOM 5615 N N . THR B 1 333 ? 39.444 45.805 58.752 1.00 8.40 333 THR B N 1
ATOM 5616 C CA . THR B 1 333 ? 39.962 46.605 59.850 1.00 10.36 333 THR B CA 1
ATOM 5617 C C . THR B 1 333 ? 40.553 45.702 60.926 1.00 13.65 333 THR B C 1
ATOM 5618 O O . THR B 1 333 ? 39.876 44.811 61.441 1.00 12.88 333 THR B O 1
ATOM 5622 N N . ALA B 1 334 ? 41.821 45.927 61.257 1.00 11.41 334 ALA B N 1
ATOM 5623 C CA . ALA B 1 334 ? 42.460 45.192 62.339 1.00 9.58 334 ALA B CA 1
ATOM 5624 C C . ALA B 1 334 ? 41.959 45.729 63.672 1.00 12.65 334 ALA B C 1
ATOM 5625 O O . ALA B 1 334 ? 42.241 46.871 64.035 1.00 10.95 334 ALA B O 1
ATOM 5627 N N . MET B 1 335 ? 41.210 44.903 64.395 1.00 12.94 335 MET B N 1
ATOM 5628 C CA . MET B 1 335 ? 40.584 45.333 65.638 1.00 12.42 335 MET B CA 1
ATOM 5629 C C . MET B 1 335 ? 40.678 44.272 66.730 1.00 13.95 335 MET B C 1
ATOM 5630 O O . MET B 1 335 ? 41.052 43.127 66.471 1.00 12.91 335 MET B O 1
ATOM 5635 N N . SER B 1 336 ? 40.324 44.666 67.949 1.00 10.34 336 SER B N 1
ATOM 5636 C CA . SER B 1 336 ? 40.455 43.805 69.121 1.00 10.78 336 SER B CA 1
ATOM 5637 C C . SER B 1 336 ? 39.585 42.554 69.043 1.00 13.43 336 SER B C 1
ATOM 5638 O O . SER B 1 336 ? 40.032 41.458 69.382 1.00 10.01 336 SER B O 1
ATOM 5641 N N . ARG B 1 337 ? 38.341 42.719 68.605 1.00 10.51 337 ARG B N 1
ATOM 5642 C CA . ARG B 1 337 ? 37.436 41.585 68.453 1.00 8.90 337 ARG B CA 1
ATOM 5643 C C . ARG B 1 337 ? 37.379 41.122 67.002 1.00 14.45 337 ARG B C 1
ATOM 5644 O O . ARG B 1 337 ? 36.357 40.617 66.538 1.00 15.32 337 ARG B O 1
ATOM 5652 N N . GLY B 1 338 ? 38.490 41.297 66.294 1.00 14.95 338 GLY B N 1
ATOM 5653 C CA . GLY B 1 338 ? 38.589 40.887 64.907 1.00 11.36 338 GLY B CA 1
ATOM 5654 C C . GLY B 1 338 ? 39.997 40.461 64.541 1.00 12.02 338 GLY B C 1
ATOM 5655 O O . GLY B 1 338 ? 40.642 39.716 65.277 1.00 19.42 338 GLY B O 1
ATOM 5656 N N . VAL B 1 339 ? 40.474 40.937 63.396 1.00 11.62 339 VAL B N 1
ATOM 5657 C CA . VAL B 1 339 ? 41.808 40.597 62.919 1.00 12.77 339 VAL B CA 1
ATOM 5658 C C . VAL B 1 339 ? 42.882 41.184 63.828 1.00 13.22 339 VAL B C 1
ATOM 5659 O O . VAL B 1 339 ? 42.839 42.368 64.164 1.00 13.78 339 VAL B O 1
ATOM 5663 N N . PHE B 1 340 ? 43.835 40.347 64.230 1.00 16.15 340 PHE B N 1
ATOM 5664 C CA . PHE B 1 340 ? 44.951 40.784 65.065 1.00 12.84 340 PHE B CA 1
ATOM 5665 C C . PHE B 1 340 ? 45.756 41.891 64.397 1.00 15.14 340 PHE B C 1
ATOM 5666 O O . PHE B 1 340 ? 45.882 41.931 63.172 1.00 12.66 340 PHE B O 1
ATOM 5674 N N . SER B 1 341 ? 46.304 42.787 65.211 1.00 16.59 341 SER B N 1
ATOM 5675 C CA . SER B 1 341 ? 47.165 43.846 64.705 1.00 15.54 341 SER B CA 1
ATOM 5676 C C . SER B 1 341 ? 48.484 43.258 64.211 1.00 18.91 341 SER B C 1
ATOM 5677 O O . SER B 1 341 ? 49.115 43.797 63.303 1.00 20.39 341 SER B O 1
ATOM 5680 N N . ASP B 1 342 ? 48.891 42.142 64.811 1.00 19.12 342 ASP B N 1
ATOM 5681 C CA . ASP B 1 342 ? 50.121 41.460 64.417 1.00 24.41 342 ASP B CA 1
ATOM 5682 C C . ASP B 1 342 ? 49.947 40.688 63.110 1.00 17.62 342 ASP B C 1
ATOM 5683 O O . ASP B 1 342 ? 50.924 40.227 62.520 1.00 18.84 342 ASP B O 1
ATOM 5688 N N . SER B 1 343 ? 48.702 40.548 62.664 1.00 14.55 343 SER B N 1
ATOM 5689 C CA . SER B 1 343 ? 48.398 39.768 61.468 1.00 14.36 343 SER B CA 1
ATOM 5690 C C . SER B 1 343 ? 48.470 40.589 60.181 1.00 14.88 343 SER B C 1
ATOM 5691 O O . SER B 1 343 ? 48.882 40.079 59.138 1.00 15.34 343 SER B O 1
ATOM 5694 N N . GLN B 1 344 ? 48.073 41.856 60.261 1.00 14.46 344 GLN B N 1
ATOM 5695 C CA . GLN B 1 344 ? 47.965 42.714 59.073 1.00 13.61 344 GLN B CA 1
ATOM 5696 C C . GLN B 1 344 ? 49.221 42.936 58.201 1.00 15.89 344 GLN B C 1
ATOM 5697 O O . GLN B 1 344 ? 49.086 43.093 56.986 1.00 12.75 344 GLN B O 1
ATOM 5703 N N . PRO B 1 345 ? 50.431 42.963 58.799 1.00 16.10 345 PRO B N 1
ATOM 5704 C CA . PRO B 1 345 ? 51.594 43.108 57.914 1.00 11.35 345 PRO B CA 1
ATOM 5705 C C . PRO B 1 345 ? 51.726 41.952 56.925 1.00 13.65 345 PRO B C 1
ATOM 5706 O O . PRO B 1 345 ? 52.103 42.169 55.774 1.00 14.33 345 PRO B O 1
ATOM 5710 N N . PHE B 1 346 ? 51.413 40.742 57.374 1.00 10.00 346 PHE B N 1
ATOM 5711 C CA . PHE B 1 346 ? 51.480 39.569 56.514 1.00 13.83 346 PHE B CA 1
ATOM 5712 C C . PHE B 1 346 ? 50.359 39.595 55.481 1.00 12.47 346 PHE B C 1
ATOM 5713 O O . PHE B 1 346 ? 50.523 39.121 54.357 1.00 12.95 346 PHE B O 1
ATOM 5721 N N . LEU B 1 347 ? 49.220 40.157 55.872 1.00 13.71 347 LEU B N 1
ATOM 5722 C CA . LEU B 1 347 ? 48.085 40.302 54.969 1.00 10.46 347 LEU B CA 1
ATOM 5723 C C . LEU B 1 347 ? 48.350 41.405 53.950 1.00 15.21 347 LEU B C 1
ATOM 5724 O O . LEU B 1 347 ? 47.783 41.406 52.858 1.00 11.05 347 LEU B O 1
ATOM 5729 N N . ALA B 1 348 ? 49.219 42.343 54.316 1.00 11.77 348 ALA B N 1
ATOM 5730 C CA . ALA B 1 348 ? 49.622 43.407 53.405 1.00 9.76 348 ALA B CA 1
ATOM 5731 C C . ALA B 1 348 ? 50.521 42.841 52.314 1.00 13.09 348 ALA B C 1
ATOM 5732 O O . ALA B 1 348 ? 50.421 43.227 51.148 1.00 16.07 348 ALA B O 1
ATOM 5734 N N . LEU B 1 349 ? 51.401 41.924 52.702 1.00 9.57 349 LEU B N 1
ATOM 5735 C CA . LEU B 1 349 ? 52.293 41.268 51.755 1.00 13.13 349 LEU B CA 1
ATOM 5736 C C . LEU B 1 349 ? 51.496 40.406 50.782 1.00 12.88 349 LEU B C 1
ATOM 5737 O O . LEU B 1 349 ? 51.808 40.344 49.593 1.00 14.10 349 LEU B O 1
ATOM 5742 N N . LEU B 1 350 ? 50.464 39.746 51.297 1.00 10.60 350 LEU B N 1
ATOM 5743 C CA . LEU B 1 350 ? 49.575 38.945 50.467 1.00 11.65 350 LEU B CA 1
ATOM 5744 C C . LEU B 1 350 ? 48.784 39.839 49.522 1.00 11.75 350 LEU B C 1
ATOM 5745 O O . LEU B 1 350 ? 48.432 39.434 48.414 1.00 10.89 350 LEU B O 1
ATOM 5750 N N . GLY B 1 351 ? 48.512 41.062 49.968 1.00 10.59 351 GLY B N 1
ATOM 5751 C CA . GLY B 1 351 ? 47.782 42.027 49.167 1.00 9.11 351 GLY B CA 1
ATOM 5752 C C . GLY B 1 351 ? 48.562 42.462 47.942 1.00 12.53 351 GLY B C 1
ATOM 5753 O O . GLY B 1 351 ? 47.985 42.926 46.960 1.00 10.43 351 GLY B O 1
ATOM 5754 N N . ALA B 1 352 ? 49.882 42.310 48.002 1.00 12.26 352 ALA B N 1
ATOM 5755 C CA . ALA B 1 352 ? 50.749 42.669 46.886 1.00 13.25 352 ALA B CA 1
ATOM 5756 C C . ALA B 1 352 ? 50.611 41.668 45.743 1.00 14.64 352 ALA B C 1
ATOM 5757 O O . ALA B 1 352 ? 51.008 41.947 44.612 1.00 10.95 352 ALA B O 1
ATOM 5759 N N . TYR B 1 353 ? 50.048 40.503 46.048 1.00 11.44 353 TYR B N 1
ATOM 5760 C CA . TYR B 1 353 ? 49.836 39.467 45.044 1.00 10.60 353 TYR B CA 1
ATOM 5761 C C . TYR B 1 353 ? 48.378 39.421 44.598 1.00 13.96 353 TYR B C 1
ATOM 5762 O O . TYR B 1 353 ? 47.997 38.598 43.766 1.00 14.92 353 TYR B O 1
ATOM 5771 N N . ALA B 1 354 ? 47.566 40.312 45.159 1.00 14.24 354 ALA B N 1
ATOM 5772 C CA . ALA B 1 354 ? 46.162 40.411 44.782 1.00 13.08 354 ALA B CA 1
ATOM 5773 C C . ALA B 1 354 ? 45.988 41.373 43.610 1.00 14.58 354 ALA B C 1
ATOM 5774 O O . ALA B 1 354 ? 46.832 42.237 43.378 1.00 14.51 354 ALA B O 1
ATOM 5776 N N . GLU B 1 355 ? 44.894 41.219 42.871 1.00 17.89 355 GLU B N 1
ATOM 5777 C CA . GLU B 1 355 ? 44.605 42.101 41.743 1.00 17.27 355 GLU B CA 1
ATOM 5778 C C . GLU B 1 355 ? 43.691 43.251 42.145 1.00 16.22 355 GLU B C 1
ATOM 5779 O O . GLU B 1 355 ? 42.468 43.126 42.104 1.00 16.22 355 GLU B O 1
ATOM 5785 N N . GLY B 1 356 ? 44.291 44.373 42.522 1.00 12.79 356 GLY B N 1
ATOM 5786 C CA . GLY B 1 356 ? 43.532 45.538 42.934 1.00 11.32 356 GLY B CA 1
ATOM 5787 C C . GLY B 1 356 ? 44.015 46.095 44.257 1.00 13.28 356 GLY B C 1
ATOM 5788 O O . GLY B 1 356 ? 45.001 45.613 44.815 1.00 13.93 356 GLY B O 1
ATOM 5789 N N . PRO B 1 357 ? 43.320 47.119 44.770 1.00 14.17 357 PRO B N 1
ATOM 5790 C CA . PRO B 1 357 ? 43.698 47.771 46.028 1.00 11.44 357 PRO B CA 1
ATOM 5791 C C . PRO B 1 357 ? 43.231 47.008 47.268 1.00 9.20 357 PRO B C 1
ATOM 5792 O O . PRO B 1 357 ? 42.055 46.662 47.386 1.00 11.68 357 PRO B O 1
ATOM 5796 N N . THR B 1 358 ? 44.157 46.747 48.184 1.00 7.66 358 THR B N 1
ATOM 5797 C CA . THR B 1 358 ? 43.813 46.167 49.475 1.00 8.96 358 THR B CA 1
ATOM 5798 C C . THR B 1 358 ? 43.863 47.245 50.550 1.00 8.55 358 THR B C 1
ATOM 5799 O O . THR B 1 358 ? 44.901 47.868 50.766 1.00 10.99 358 THR B O 1
ATOM 5803 N N . TYR B 1 359 ? 42.735 47.466 51.216 1.00 8.14 359 TYR B N 1
ATOM 5804 C CA . TYR B 1 359 ? 42.636 48.510 52.229 1.00 8.05 359 TYR B CA 1
ATOM 5805 C C . TYR B 1 359 ? 42.752 47.932 53.633 1.00 11.77 359 TYR B C 1
ATOM 5806 O O . TYR B 1 359 ? 41.978 47.056 54.022 1.00 12.32 359 TYR B O 1
ATOM 5815 N N . ILE B 1 360 ? 43.722 48.430 54.392 1.00 9.55 360 ILE B N 1
ATOM 5816 C CA . ILE B 1 360 ? 43.955 47.951 55.746 1.00 10.30 360 ILE B CA 1
ATOM 5817 C C . ILE B 1 360 ? 43.865 49.089 56.755 1.00 12.33 360 ILE B C 1
ATOM 5818 O O . ILE B 1 360 ? 44.679 50.011 56.737 1.00 10.86 360 ILE B O 1
ATOM 5823 N N . ARG B 1 361 ? 42.869 49.021 57.633 1.00 11.17 361 ARG B N 1
ATOM 5824 C CA . ARG B 1 361 ? 42.722 50.016 58.687 1.00 11.89 361 ARG B CA 1
ATOM 5825 C C . ARG B 1 361 ? 43.125 49.443 60.041 1.00 13.96 361 ARG B C 1
ATOM 5826 O O . ARG B 1 361 ? 42.698 48.351 60.419 1.00 10.30 361 ARG B O 1
ATOM 5834 N N . GLU B 1 362 ? 43.952 50.188 60.765 1.00 15.00 362 GLU B N 1
ATOM 5835 C CA . GLU B 1 362 ? 44.406 49.772 62.084 1.00 16.99 362 GLU B CA 1
ATOM 5836 C C . GLU B 1 362 ? 43.570 50.433 63.176 1.00 16.27 362 GLU B C 1
ATOM 5837 O O . GLU B 1 362 ? 43.516 51.659 63.269 1.00 16.58 362 GLU B O 1
ATOM 5843 N N . ALA B 1 363 ? 42.918 49.618 63.999 1.00 14.94 363 ALA B N 1
ATOM 5844 C CA . ALA B 1 363 ? 42.064 50.137 65.063 1.00 11.40 363 ALA B CA 1
ATOM 5845 C C . ALA B 1 363 ? 42.549 49.722 66.448 1.00 13.84 363 ALA B C 1
ATOM 5846 O O . ALA B 1 363 ? 41.778 49.721 67.408 1.00 19.63 363 ALA B O 1
ATOM 5848 N N . VAL B 1 364 ? 43.825 49.363 66.546 1.00 14.86 364 VAL B N 1
ATOM 5849 C CA . VAL B 1 364 ? 44.425 49.018 67.831 1.00 19.80 364 VAL B CA 1
ATOM 5850 C C . VAL B 1 364 ? 45.668 49.868 68.087 1.00 23.45 364 VAL B C 1
ATOM 5851 O O . VAL B 1 364 ? 45.698 50.674 69.016 1.00 25.22 364 VAL B O 1
ATOM 5855 N N . TRP B 1 365 ? 46.690 49.681 67.258 1.00 30.79 365 TRP B N 1
ATOM 5856 C CA . TRP B 1 365 ? 47.918 50.463 67.366 1.00 33.62 365 TRP B CA 1
ATOM 5857 C C . TRP B 1 365 ? 48.045 51.417 66.184 1.00 45.27 365 TRP B C 1
ATOM 5858 O O . TRP B 1 365 ? 48.729 51.111 65.209 1.00 53.03 365 TRP B O 1
ATOM 5869 N N . GLU B 1 366 ? 47.387 52.570 66.302 1.00 41.40 366 GLU B N 1
ATOM 5870 C CA . GLU B 1 366 ? 47.249 53.569 65.232 1.00 60.88 366 GLU B CA 1
ATOM 5871 C C . GLU B 1 366 ? 48.385 53.654 64.210 1.00 58.46 366 GLU B C 1
ATOM 5872 O O . GLU B 1 366 ? 48.175 53.412 63.024 1.00 41.14 366 GLU B O 1
ATOM 5878 N N . HIS B 1 367 ? 49.583 53.997 64.668 1.00 57.88 367 HIS B N 1
ATOM 5879 C CA . HIS B 1 367 ? 50.717 54.145 63.763 1.00 55.48 367 HIS B CA 1
ATOM 5880 C C . HIS B 1 367 ? 51.596 52.900 63.745 1.00 43.38 367 HIS B C 1
ATOM 5881 O O . HIS B 1 367 ? 52.658 52.866 64.369 1.00 50.07 367 HIS B O 1
ATOM 5888 N N . ARG B 1 368 ? 51.146 51.880 63.021 1.00 34.84 368 ARG B N 1
ATOM 5889 C CA . ARG B 1 368 ? 51.862 50.613 62.956 1.00 39.74 368 ARG B CA 1
ATOM 5890 C C . ARG B 1 368 ? 52.040 50.144 61.512 1.00 29.65 368 ARG B C 1
ATOM 5891 O O . ARG B 1 368 ? 51.696 49.014 61.163 1.00 24.07 368 ARG B O 1
ATOM 5899 N N . PHE B 1 369 ? 52.574 51.023 60.673 1.00 23.44 369 PHE B N 1
ATOM 5900 C CA . PHE B 1 369 ? 52.865 50.674 59.290 1.00 21.87 369 PHE B CA 1
ATOM 5901 C C . PHE B 1 369 ? 54.315 51.006 58.964 1.00 19.52 369 PHE B C 1
ATOM 5902 O O . PHE B 1 369 ? 54.625 51.487 57.875 1.00 22.11 369 PHE B O 1
ATOM 5910 N N . GLY B 1 370 ? 55.199 50.740 59.921 1.00 18.25 370 GLY B N 1
ATOM 5911 C CA . GLY B 1 370 ? 56.612 51.033 59.766 1.00 17.51 370 GLY B CA 1
ATOM 5912 C C . GLY B 1 370 ? 57.314 50.108 58.792 1.00 17.24 370 GLY B C 1
ATOM 5913 O O . GLY B 1 370 ? 58.441 50.372 58.376 1.00 25.35 370 GLY B O 1
ATOM 5914 N N . PHE B 1 371 ? 56.646 49.018 58.430 1.00 15.21 371 PHE B N 1
ATOM 5915 C CA . PHE B 1 371 ? 57.198 48.056 57.484 1.00 15.32 371 PHE B CA 1
ATOM 5916 C C . PHE B 1 371 ? 56.988 48.529 56.049 1.00 16.79 371 PHE B C 1
ATOM 5917 O O . PHE B 1 371 ? 57.685 48.094 55.133 1.00 16.18 371 PHE B O 1
ATOM 5925 N N . ALA B 1 372 ? 56.020 49.421 55.867 1.00 20.85 372 ALA B N 1
ATOM 5926 C CA . ALA B 1 372 ? 55.652 49.917 54.540 1.00 19.52 372 ALA B CA 1
ATOM 5927 C C . ALA B 1 372 ? 56.783 50.583 53.738 1.00 17.45 372 ALA B C 1
ATOM 5928 O O . ALA B 1 372 ? 56.954 50.272 52.558 1.00 14.81 372 ALA B O 1
ATOM 5930 N N . PRO B 1 373 ? 57.552 51.503 54.359 1.00 15.89 373 PRO B N 1
ATOM 5931 C CA . PRO B 1 373 ? 58.641 52.119 53.589 1.00 17.87 373 PRO B CA 1
ATOM 5932 C C . PRO B 1 373 ? 59.699 51.112 53.146 1.00 18.81 373 PRO B C 1
ATOM 5933 O O . PRO B 1 373 ? 60.338 51.306 52.111 1.00 22.72 373 PRO B O 1
ATOM 5937 N N . GLU B 1 374 ? 59.876 50.050 53.923 1.00 17.26 374 GLU B N 1
ATOM 5938 C CA . GLU B 1 374 ? 60.871 49.032 53.610 1.00 16.76 374 GLU B CA 1
ATOM 5939 C C . GLU B 1 374 ? 60.373 48.085 52.520 1.00 20.23 374 GLU B C 1
ATOM 5940 O O . GLU B 1 374 ? 61.141 47.667 51.653 1.00 16.29 374 GLU B O 1
ATOM 5946 N N . LEU B 1 375 ? 59.086 47.749 52.569 1.00 13.62 375 LEU B N 1
ATOM 5947 C CA . LEU B 1 375 ? 58.467 46.957 51.512 1.00 15.64 375 LEU B CA 1
ATOM 5948 C C . LEU B 1 375 ? 58.471 47.742 50.208 1.00 12.92 375 LEU B C 1
ATOM 5949 O O . LEU B 1 375 ? 58.522 47.166 49.122 1.00 14.79 375 LEU B O 1
ATOM 5954 N N . GLU B 1 376 ? 58.420 49.065 50.328 1.00 14.38 376 GLU B N 1
ATOM 5955 C CA . GLU B 1 376 ? 58.415 49.941 49.165 1.00 17.00 376 GLU B CA 1
ATOM 5956 C C . GLU B 1 376 ? 59.746 49.878 48.423 1.00 18.34 376 GLU B C 1
ATOM 5957 O O . GLU B 1 376 ? 59.793 50.009 47.200 1.00 18.08 376 GLU B O 1
ATOM 5963 N N . ALA B 1 377 ? 60.825 49.664 49.170 1.00 16.88 377 ALA B N 1
ATOM 5964 C CA . ALA B 1 377 ? 62.151 49.542 48.578 1.00 20.32 377 ALA B CA 1
ATOM 5965 C C . ALA B 1 377 ? 62.264 48.270 47.743 1.00 18.73 377 ALA B C 1
ATOM 5966 O O . ALA B 1 377 ? 63.030 48.214 46.781 1.00 26.05 377 ALA B O 1
ATOM 5968 N N . LEU B 1 378 ? 61.495 47.251 48.115 1.00 15.64 378 LEU B N 1
ATOM 5969 C CA . LEU B 1 378 ? 61.520 45.974 47.410 1.00 17.12 378 LEU B CA 1
ATOM 5970 C C . LEU B 1 378 ? 60.656 46.001 46.154 1.00 14.80 378 LEU B C 1
ATOM 5971 O O . LEU B 1 378 ? 60.736 45.100 45.320 1.00 17.46 378 LEU B O 1
ATOM 5976 N N . GLY B 1 379 ? 59.828 47.033 46.024 1.00 15.87 379 GLY B N 1
ATOM 5977 C CA . GLY B 1 379 ? 58.994 47.188 44.846 1.00 16.14 379 GLY B CA 1
ATOM 5978 C C . GLY B 1 379 ? 57.506 47.155 45.137 1.00 10.97 379 GLY B C 1
ATOM 5979 O O . GLY B 1 379 ? 56.686 47.364 44.244 1.00 15.31 379 GLY B O 1
ATOM 5980 N N . ILE B 1 380 ? 57.155 46.886 46.390 1.00 14.98 380 ILE B N 1
ATOM 5981 C CA . ILE B 1 380 ? 55.756 46.861 46.803 1.00 16.79 380 ILE B CA 1
ATOM 5982 C C . ILE B 1 380 ? 55.215 48.279 46.945 1.00 14.00 380 ILE B C 1
ATOM 5983 O O . ILE B 1 380 ? 55.806 49.110 47.630 1.00 16.26 380 ILE B O 1
ATOM 5988 N N . ARG B 1 381 ? 54.089 48.553 46.295 1.00 16.23 381 ARG B N 1
ATOM 5989 C CA . ARG B 1 381 ? 53.529 49.901 46.276 1.00 15.70 381 ARG B CA 1
ATOM 5990 C C . ARG B 1 381 ? 52.447 50.089 47.330 1.00 21.52 381 ARG B C 1
ATOM 5991 O O . ARG B 1 381 ? 51.408 49.430 47.295 1.00 20.17 381 ARG B O 1
ATOM 5999 N N . THR B 1 382 ? 52.701 50.998 48.267 1.00 20.74 382 THR B N 1
ATOM 6000 C CA . THR B 1 382 ? 51.775 51.249 49.363 1.00 19.40 382 THR B CA 1
ATOM 6001 C C . THR B 1 382 ? 51.490 52.736 49.549 1.00 18.42 382 THR B C 1
ATOM 6002 O O . THR B 1 382 ? 52.287 53.589 49.157 1.00 21.13 382 THR B O 1
ATOM 6006 N N . ALA B 1 383 ? 50.344 53.034 50.151 1.00 13.05 383 ALA B N 1
ATOM 6007 C CA . ALA B 1 383 ? 49.988 54.400 50.509 1.00 14.00 383 ALA B CA 1
ATOM 6008 C C . ALA B 1 383 ? 49.500 54.433 51.953 1.00 15.35 383 ALA B C 1
ATOM 6009 O O . ALA B 1 383 ? 48.665 53.622 52.351 1.00 14.06 383 ALA B O 1
ATOM 6011 N N . VAL B 1 384 ? 50.027 55.367 52.737 1.00 17.79 384 VAL B N 1
ATOM 6012 C CA . VAL B 1 384 ? 49.669 55.460 54.147 1.00 14.80 384 VAL B CA 1
ATOM 6013 C C . VAL B 1 384 ? 49.096 56.826 54.507 1.00 15.83 384 VAL B C 1
ATOM 6014 O O . VAL B 1 384 ? 49.731 57.856 54.286 1.00 15.64 384 VAL B O 1
ATOM 6018 N N . ASP B 1 385 ? 47.888 56.822 55.061 1.00 14.97 385 ASP B N 1
ATOM 6019 C CA . ASP B 1 385 ? 47.278 58.034 55.588 1.00 11.99 385 ASP B CA 1
ATOM 6020 C C . ASP B 1 385 ? 46.696 57.747 56.967 1.00 16.96 385 ASP B C 1
ATOM 6021 O O . ASP B 1 385 ? 45.652 57.103 57.086 1.00 12.00 385 ASP B O 1
ATOM 6026 N N . ASP B 1 386 ? 47.387 58.226 57.999 1.00 19.04 386 ASP B N 1
ATOM 6027 C CA . ASP B 1 386 ? 46.971 58.048 59.389 1.00 18.39 386 ASP B CA 1
ATOM 6028 C C . ASP B 1 386 ? 46.847 56.574 59.782 1.00 17.91 386 ASP B C 1
ATOM 6029 O O . ASP B 1 386 ? 47.851 55.891 59.982 1.00 17.11 386 ASP B O 1
ATOM 6034 N N . THR B 1 387 ? 45.613 56.091 59.882 1.00 14.39 387 THR B N 1
ATOM 6035 C CA . THR B 1 387 ? 45.354 54.733 60.348 1.00 19.47 387 THR B CA 1
ATOM 6036 C C . THR B 1 387 ? 45.083 53.770 59.199 1.00 17.79 387 THR B C 1
ATOM 6037 O O . THR B 1 387 ? 44.802 52.591 59.421 1.00 16.45 387 THR B O 1
ATOM 6041 N N . VAL B 1 388 ? 45.167 54.273 57.972 1.00 13.65 388 VAL B N 1
ATOM 6042 C CA . VAL B 1 388 ? 44.824 53.476 56.801 1.00 11.25 388 VAL B CA 1
ATOM 6043 C C . VAL B 1 388 ? 46.027 53.176 55.910 1.00 12.31 388 VAL B C 1
ATOM 6044 O O . VAL B 1 388 ? 46.769 54.078 55.519 1.00 12.75 388 VAL B O 1
ATOM 6048 N N . LEU B 1 389 ? 46.212 51.897 55.601 1.00 14.68 389 LEU B N 1
ATOM 6049 C CA . LEU B 1 389 ? 47.228 51.464 54.651 1.00 12.88 389 LEU B CA 1
ATOM 6050 C C . LEU B 1 389 ? 46.564 50.857 53.420 1.00 14.09 389 LEU B C 1
ATOM 6051 O O . LEU B 1 389 ? 45.648 50.042 53.536 1.00 9.12 389 LEU B O 1
ATOM 6056 N N . ARG B 1 390 ? 47.027 51.258 52.242 1.00 12.72 390 ARG B N 1
ATOM 6057 C CA . ARG B 1 390 ? 46.506 50.708 50.998 1.00 12.76 390 ARG B CA 1
ATOM 6058 C C . ARG B 1 390 ? 47.623 50.068 50.187 1.00 11.63 390 ARG B C 1
ATOM 6059 O O . ARG B 1 390 ? 48.680 50.666 49.994 1.00 14.90 390 ARG B O 1
ATOM 6067 N N . VAL B 1 391 ? 47.385 48.847 49.720 1.00 10.16 391 VAL B N 1
ATOM 6068 C CA . VAL B 1 391 ? 48.345 48.151 48.873 1.00 10.49 391 VAL B CA 1
ATOM 6069 C C . VAL B 1 391 ? 47.818 48.058 47.447 1.00 11.30 391 VAL B C 1
ATOM 6070 O O . VAL B 1 391 ? 46.748 47.498 47.208 1.00 13.11 391 VAL B O 1
ATOM 6074 N N . ASP B 1 392 ? 48.569 48.614 46.502 1.00 13.24 392 ASP B N 1
ATOM 6075 C CA . ASP B 1 392 ? 48.164 48.604 45.101 1.00 14.94 392 ASP B CA 1
ATOM 6076 C C . ASP B 1 392 ? 48.661 47.360 44.377 1.00 13.78 392 ASP B C 1
ATOM 6077 O O . ASP B 1 392 ? 49.698 47.387 43.717 1.00 16.30 392 ASP B O 1
ATOM 6082 N N . GLY B 1 393 ? 47.912 46.271 44.504 1.00 14.80 393 GLY B N 1
ATOM 6083 C CA . GLY B 1 393 ? 48.263 45.029 43.846 1.00 12.78 393 GLY B CA 1
ATOM 6084 C C . GLY B 1 393 ? 47.831 45.012 42.393 1.00 15.19 393 GLY B C 1
ATOM 6085 O O . GLY B 1 393 ? 46.887 45.707 42.016 1.00 13.76 393 GLY B O 1
ATOM 6086 N N . PRO B 1 394 ? 48.520 44.213 41.564 1.00 18.54 394 PRO B N 1
ATOM 6087 C CA . PRO B 1 394 ? 49.656 43.394 41.996 1.00 17.21 394 PRO B CA 1
ATOM 6088 C C . PRO B 1 394 ? 50.971 44.170 41.990 1.00 16.62 394 PRO B C 1
ATOM 6089 O O . PRO B 1 394 ? 51.246 44.932 41.062 1.00 20.44 394 PRO B O 1
ATOM 6093 N N . CYS B 1 395 ? 51.767 43.977 43.035 1.00 16.03 395 CYS B N 1
ATOM 6094 C CA . CYS B 1 395 ? 53.080 44.601 43.130 1.00 13.33 395 CYS B CA 1
ATOM 6095 C C . CYS B 1 395 ? 54.018 43.759 43.991 1.00 13.57 395 CYS B C 1
ATOM 6096 O O . CYS B 1 395 ? 54.445 44.195 45.060 1.00 14.49 395 CYS B O 1
ATOM 6099 N N . PRO B 1 396 ? 54.347 42.545 43.523 1.00 14.42 396 PRO B N 1
A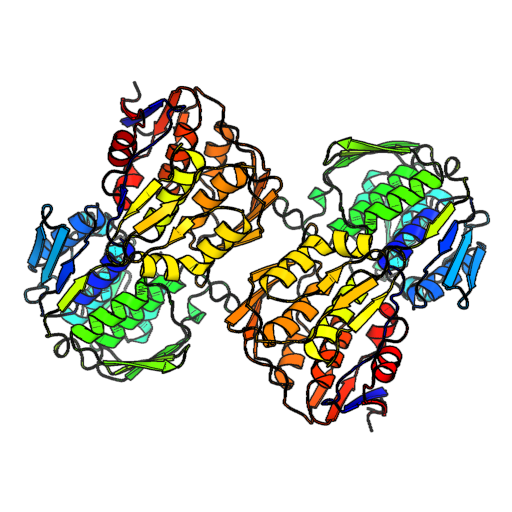TOM 6100 C CA . PRO B 1 396 ? 55.198 41.658 44.320 1.00 13.50 396 PRO B CA 1
ATOM 6101 C C . PRO B 1 396 ? 56.616 42.209 44.426 1.00 12.87 396 PRO B C 1
ATOM 6102 O O . PRO B 1 396 ? 57.074 42.884 43.503 1.00 15.55 396 PRO B O 1
ATOM 6106 N N . PRO B 1 397 ? 57.299 41.936 45.548 1.00 15.18 397 PRO B N 1
ATOM 6107 C CA . PRO B 1 397 ? 58.679 42.396 45.744 1.00 14.65 397 PRO B CA 1
ATOM 6108 C C . PRO B 1 397 ? 59.609 41.767 44.714 1.00 15.29 397 PRO B C 1
ATOM 6109 O O . PRO B 1 397 ? 59.536 40.560 44.479 1.00 14.62 397 PRO B O 1
ATOM 6113 N N . HIS B 1 398 ? 60.468 42.576 44.104 1.00 14.51 398 HIS B N 1
ATOM 6114 C CA . HIS B 1 398 ? 61.313 42.095 43.019 1.00 23.57 398 HIS B CA 1
ATOM 6115 C C . HIS B 1 398 ? 62.661 42.806 42.964 1.00 20.89 398 HIS B C 1
ATOM 6116 O O . HIS B 1 398 ? 63.607 42.301 42.361 1.00 24.09 398 HIS B O 1
ATOM 6123 N N . ARG B 1 399 ? 62.746 43.976 43.590 1.00 19.38 399 ARG B N 1
ATOM 6124 C CA . ARG B 1 399 ? 63.975 44.764 43.563 1.00 20.56 399 ARG B CA 1
ATOM 6125 C C . ARG B 1 399 ? 65.047 44.185 44.481 1.00 17.40 399 ARG B C 1
ATOM 6126 O O . ARG B 1 399 ? 64.847 44.091 45.691 1.00 18.85 399 ARG B O 1
ATOM 6134 N N . PRO B 1 400 ? 66.191 43.790 43.902 1.00 17.48 400 PRO B N 1
ATOM 6135 C CA . PRO B 1 400 ? 67.316 43.256 44.671 1.00 18.75 400 PRO B CA 1
ATOM 6136 C C . PRO B 1 400 ? 68.338 44.338 45.011 1.00 20.78 400 PRO B C 1
ATOM 6137 O O . PRO B 1 400 ? 68.267 45.446 44.477 1.00 17.60 400 PRO B O 1
ATOM 6141 N N . GLY B 1 401 ? 69.276 44.012 45.894 1.00 19.48 401 GLY B N 1
ATOM 6142 C CA . GLY B 1 401 ? 70.359 44.916 46.234 1.00 20.02 401 GLY B CA 1
ATOM 6143 C C . GLY B 1 401 ? 69.964 46.028 47.186 1.00 23.65 401 GLY B C 1
ATOM 6144 O O . GLY B 1 401 ? 70.631 47.059 47.258 1.00 22.30 401 GLY B O 1
ATOM 6145 N N . THR B 1 402 ? 68.880 45.820 47.925 1.00 19.52 402 THR B N 1
ATOM 6146 C CA . THR B 1 402 ? 68.401 46.832 48.857 1.00 21.74 402 THR B CA 1
ATOM 6147 C C . THR B 1 402 ? 68.887 46.563 50.275 1.00 20.43 402 THR B C 1
ATOM 6148 O O . THR B 1 402 ? 69.367 45.473 50.585 1.00 19.50 402 THR B O 1
ATOM 6152 N N . ASP B 1 403 ? 68.755 47.568 51.132 1.00 25.06 403 ASP B N 1
ATOM 6153 C CA . ASP B 1 403 ? 69.186 47.465 52.518 1.00 22.65 403 ASP B CA 1
ATOM 6154 C C . ASP B 1 403 ? 68.036 47.858 53.440 1.00 25.86 403 ASP B C 1
ATOM 6155 O O . ASP B 1 403 ? 67.692 49.034 53.550 1.00 24.76 403 ASP B O 1
ATOM 6160 N N . LEU B 1 404 ? 67.443 46.868 54.101 1.00 17.83 404 LEU B N 1
ATOM 6161 C CA . LEU B 1 404 ? 66.226 47.088 54.876 1.00 19.15 404 LEU B CA 1
ATOM 6162 C C . LEU B 1 404 ? 66.480 47.182 56.384 1.00 23.49 404 LEU B C 1
ATOM 6163 O O . LEU B 1 404 ? 67.356 46.503 56.921 1.00 23.37 404 LEU B O 1
ATOM 6168 N N . ARG B 1 405 ? 65.706 48.033 57.055 1.00 19.73 405 ARG B N 1
ATOM 6169 C CA . ARG B 1 405 ? 65.774 48.188 58.506 1.00 16.88 405 ARG B CA 1
ATOM 6170 C C . ARG B 1 405 ? 64.437 47.829 59.144 1.00 17.18 405 ARG B C 1
ATOM 6171 O O . ARG B 1 405 ? 63.420 48.459 58.860 1.00 17.48 405 ARG B O 1
ATOM 6179 N N . ALA B 1 406 ? 64.436 46.820 60.009 1.00 17.83 406 ALA B N 1
ATOM 6180 C CA . ALA B 1 406 ? 63.221 46.442 60.718 1.00 14.19 406 ALA B CA 1
ATOM 6181 C C . ALA B 1 406 ? 62.900 47.466 61.801 1.00 19.05 406 ALA B C 1
ATOM 6182 O O . ALA B 1 406 ? 63.799 47.986 62.461 1.00 23.50 406 ALA B O 1
ATOM 6184 N N . THR B 1 407 ? 61.616 47.757 61.977 1.00 19.37 407 THR B N 1
ATOM 6185 C CA . THR B 1 407 ? 61.182 48.720 62.984 1.00 17.21 407 THR B CA 1
ATOM 6186 C C . THR B 1 407 ? 60.597 48.025 64.209 1.00 17.50 407 THR B C 1
ATOM 6187 O O . THR B 1 407 ? 60.569 48.592 65.301 1.00 23.91 407 THR B O 1
ATOM 6191 N N . ASP B 1 408 ? 60.134 46.793 64.023 1.00 22.20 408 ASP B N 1
ATOM 6192 C CA . ASP B 1 408 ? 59.535 46.028 65.109 1.00 19.44 408 ASP B CA 1
ATOM 6193 C C . ASP B 1 408 ? 59.572 44.529 64.829 1.00 21.08 408 ASP B C 1
ATOM 6194 O O . ASP B 1 408 ? 60.221 44.080 63.884 1.00 22.56 408 ASP B O 1
ATOM 6199 N N . LEU B 1 409 ? 58.869 43.764 65.659 1.00 19.78 409 LEU B N 1
ATOM 6200 C CA . LEU B 1 409 ? 58.856 42.307 65.558 1.00 21.52 409 LEU B CA 1
ATOM 6201 C C . LEU B 1 409 ? 58.243 41.802 64.254 1.00 20.98 409 LEU B C 1
ATOM 6202 O O . LEU B 1 409 ? 58.912 41.133 63.467 1.00 18.46 409 LEU B O 1
ATOM 6207 N N . ARG B 1 410 ? 56.972 42.120 64.031 1.00 17.73 410 ARG B N 1
ATOM 6208 C CA . ARG B 1 410 ? 56.263 41.620 62.858 1.00 19.38 410 ARG B CA 1
ATOM 6209 C C . ARG B 1 410 ? 56.800 42.233 61.569 1.00 15.98 410 ARG B C 1
ATOM 6210 O O . ARG B 1 410 ? 56.679 41.644 60.494 1.00 14.86 410 ARG B O 1
ATOM 6218 N N . ALA B 1 411 ? 57.394 43.416 61.683 1.00 16.10 411 ALA B N 1
ATOM 6219 C CA . ALA B 1 411 ? 58.015 44.071 60.540 1.00 15.55 411 ALA B CA 1
ATOM 6220 C C . ALA B 1 411 ? 59.197 43.247 60.046 1.00 19.58 411 ALA B C 1
ATOM 6221 O O . ALA B 1 411 ? 59.329 42.993 58.850 1.00 12.29 411 ALA B O 1
ATOM 6223 N N . ALA B 1 412 ? 60.046 42.822 60.977 1.00 17.63 412 ALA B N 1
ATOM 6224 C CA . ALA B 1 412 ? 61.213 42.012 60.647 1.00 17.95 412 ALA B CA 1
ATOM 6225 C C . ALA B 1 412 ? 60.813 40.707 59.968 1.00 14.31 412 ALA B C 1
ATOM 6226 O O . ALA B 1 412 ? 61.472 40.253 59.033 1.00 13.64 412 ALA B O 1
ATOM 6228 N N . ALA B 1 413 ? 59.726 40.112 60.445 1.00 12.45 413 ALA B N 1
ATOM 6229 C CA . ALA B 1 413 ? 59.238 38.852 59.900 1.00 12.33 413 ALA B CA 1
ATOM 6230 C C . ALA B 1 413 ? 58.728 39.011 58.470 1.00 14.17 413 ALA B C 1
ATOM 6231 O O . ALA B 1 413 ? 59.066 38.218 57.592 1.00 13.99 413 ALA B O 1
ATOM 6233 N N . VAL B 1 414 ? 57.916 40.039 58.240 1.00 13.52 414 VAL B N 1
ATOM 6234 C CA . VAL B 1 414 ? 57.311 40.246 56.928 1.00 14.02 414 VAL B CA 1
ATOM 6235 C C . VAL B 1 414 ? 58.336 40.717 55.892 1.00 11.05 414 VAL B C 1
ATOM 6236 O O . VAL B 1 414 ? 58.236 40.376 54.714 1.00 14.78 414 VAL B O 1
ATOM 6240 N N . LEU B 1 415 ? 59.327 41.485 56.336 1.00 10.53 415 LEU B N 1
ATOM 6241 C CA . LEU B 1 415 ? 60.390 41.938 55.446 1.00 11.78 415 LEU B CA 1
ATOM 6242 C C . LEU B 1 415 ? 61.253 40.761 55.015 1.00 14.95 415 LEU B C 1
ATOM 6243 O O . LEU B 1 415 ? 61.677 40.679 53.863 1.00 16.61 415 LEU B O 1
ATOM 6248 N N . LEU B 1 416 ? 61.506 39.853 55.952 1.00 13.37 416 LEU B N 1
ATOM 6249 C CA . LEU B 1 416 ? 62.315 38.672 55.684 1.00 14.09 416 LEU B CA 1
ATOM 6250 C C . LEU B 1 416 ? 61.651 37.773 54.646 1.00 12.94 416 LEU B C 1
ATOM 6251 O O . LEU B 1 416 ? 62.312 37.272 53.737 1.00 14.65 416 LEU B O 1
ATOM 6256 N N . LEU B 1 417 ? 60.344 37.576 54.785 1.00 12.01 417 LEU B N 1
ATOM 6257 C CA . LEU B 1 417 ? 59.586 36.758 53.845 1.00 10.83 417 LEU B CA 1
ATOM 6258 C C . LEU B 1 417 ? 59.571 37.393 52.459 1.00 13.00 417 LEU B C 1
ATOM 6259 O O . LEU B 1 417 ? 59.708 36.705 51.449 1.00 12.58 417 LEU B O 1
ATOM 6264 N N . ALA B 1 418 ? 59.401 38.711 52.422 1.00 12.15 418 ALA B N 1
ATOM 6265 C CA . ALA B 1 418 ? 59.357 39.445 51.164 1.00 10.56 418 ALA B CA 1
ATOM 6266 C C . ALA B 1 418 ? 60.703 39.396 50.450 1.00 14.05 418 ALA B C 1
ATOM 6267 O O . ALA B 1 418 ? 60.763 39.269 49.227 1.00 12.23 418 ALA B O 1
ATOM 6269 N N . ALA B 1 419 ? 61.780 39.491 51.223 1.00 9.60 419 ALA B N 1
ATOM 6270 C CA . ALA B 1 419 ? 63.129 39.453 50.670 1.00 9.24 419 ALA B CA 1
ATOM 6271 C C . ALA B 1 419 ? 63.441 38.091 50.058 1.00 12.88 419 ALA B C 1
ATOM 6272 O O . ALA B 1 419 ? 64.194 37.993 49.091 1.00 14.92 419 ALA B O 1
ATOM 6274 N N . LEU B 1 420 ? 62.853 37.044 50.629 1.00 13.89 420 LEU B N 1
ATOM 6275 C CA . LEU B 1 420 ? 63.057 35.682 50.146 1.00 13.35 420 LEU B CA 1
ATOM 6276 C C . LEU B 1 420 ? 62.410 35.451 48.782 1.00 15.26 420 LEU B C 1
ATOM 6277 O O . LEU B 1 420 ? 62.765 34.513 48.069 1.00 14.75 420 LEU B O 1
ATOM 6282 N N . ALA B 1 421 ? 61.459 36.308 48.426 1.00 13.31 421 ALA B N 1
ATOM 6283 C CA . ALA B 1 421 ? 60.774 36.197 47.144 1.00 13.95 421 ALA B CA 1
ATOM 6284 C C . ALA B 1 421 ? 61.564 36.887 46.037 1.00 15.65 421 ALA B C 1
ATOM 6285 O O . ALA B 1 421 ? 61.327 36.649 44.853 1.00 19.59 421 ALA B O 1
ATOM 6287 N N . VAL B 1 422 ? 62.504 37.739 46.432 1.00 13.75 422 VAL B N 1
ATOM 6288 C CA . VAL B 1 422 ? 63.297 38.504 45.476 1.00 17.06 422 VAL B CA 1
ATOM 6289 C C . VAL B 1 422 ? 64.530 37.734 45.016 1.00 16.62 422 VAL B C 1
ATOM 6290 O O . VAL B 1 422 ? 65.427 37.460 45.812 1.00 19.09 422 VAL B O 1
ATOM 6294 N N . PRO B 1 423 ? 64.583 37.392 43.720 1.00 17.37 423 PRO B N 1
ATOM 6295 C CA . PRO B 1 423 ? 65.735 36.680 43.157 1.00 23.34 423 PRO B CA 1
ATOM 6296 C C . PRO B 1 423 ? 66.989 37.552 43.158 1.00 23.07 423 PRO B C 1
ATOM 6297 O O . PRO B 1 423 ? 67.390 38.069 42.115 1.00 27.91 423 PRO B O 1
ATOM 6301 N N . GLY B 1 424 ? 67.597 37.710 44.329 1.00 17.78 424 GLY B N 1
ATOM 6302 C CA . GLY B 1 424 ? 68.778 38.539 44.471 1.00 15.38 424 GLY B CA 1
ATOM 6303 C C . GLY B 1 424 ? 69.177 38.699 45.924 1.00 16.24 424 GLY B C 1
ATOM 6304 O O . GLY B 1 424 ? 68.654 38.009 46.798 1.00 15.75 424 GLY B O 1
ATOM 6305 N N . ARG B 1 425 ? 70.101 39.618 46.183 1.00 19.36 425 ARG B N 1
ATOM 6306 C CA . ARG B 1 425 ? 70.618 39.822 47.531 1.00 18.43 425 ARG B CA 1
ATOM 6307 C C . ARG B 1 425 ? 69.949 40.994 48.242 1.00 18.71 425 ARG B C 1
ATOM 6308 O O . ARG B 1 425 ? 69.816 42.083 47.685 1.00 20.67 425 ARG B O 1
ATOM 6316 N N . THR B 1 426 ? 69.531 40.757 49.480 1.00 16.68 426 THR B N 1
ATOM 6317 C CA . THR B 1 426 ? 68.927 41.793 50.306 1.00 16.70 426 THR B CA 1
ATOM 6318 C C . THR B 1 426 ? 69.503 41.726 51.714 1.00 20.29 426 THR B C 1
ATOM 6319 O O . THR B 1 426 ? 69.622 40.644 52.290 1.00 21.43 426 THR B O 1
ATOM 6323 N N . THR B 1 427 ? 69.870 42.880 52.262 1.00 13.51 427 THR B N 1
ATOM 6324 C CA . THR B 1 427 ? 70.371 42.946 53.630 1.00 21.67 427 THR B CA 1
ATOM 6325 C C . THR B 1 427 ? 69.309 43.496 54.575 1.00 21.05 427 THR B C 1
ATOM 6326 O O . THR B 1 427 ? 68.691 44.525 54.300 1.00 22.17 427 THR B O 1
ATOM 6330 N N . LEU B 1 428 ? 69.101 42.800 55.688 1.00 20.63 428 LEU B N 1
ATOM 6331 C CA . LEU B 1 428 ? 68.113 43.206 56.679 1.00 16.11 428 LEU B CA 1
ATOM 6332 C C . LEU B 1 428 ? 68.756 43.371 58.050 1.00 20.69 428 LEU B C 1
ATOM 6333 O O . LEU B 1 428 ? 69.456 42.478 58.527 1.00 25.28 428 LEU B O 1
ATOM 6338 N N . ARG B 1 429 ? 68.517 44.515 58.682 1.00 21.56 429 ARG B N 1
ATOM 6339 C CA . ARG B 1 429 ? 69.047 44.769 60.017 1.00 25.60 429 ARG B CA 1
ATOM 6340 C C . ARG B 1 429 ? 67.924 44.940 61.034 1.00 24.76 429 ARG B C 1
ATOM 6341 O O . ARG B 1 429 ? 66.745 44.929 60.675 1.00 20.06 429 ARG B O 1
ATOM 6349 N N . ASN B 1 430 ? 68.305 45.105 62.298 1.00 22.82 430 ASN B N 1
ATOM 6350 C CA . ASN B 1 430 ? 67.352 45.157 63.405 1.00 22.44 430 ASN B CA 1
ATOM 6351 C C . ASN B 1 430 ? 66.476 43.912 63.472 1.00 20.43 430 ASN B C 1
ATOM 6352 O O . ASN B 1 430 ? 65.302 43.983 63.829 1.00 24.91 430 ASN B O 1
ATOM 6357 N N . HIS B 1 431 ? 67.057 42.769 63.126 1.00 19.91 431 HIS B N 1
ATOM 6358 C CA . HIS B 1 431 ? 66.327 41.509 63.138 1.00 22.78 431 HIS B CA 1
ATOM 6359 C C . HIS B 1 431 ? 66.323 40.893 64.533 1.00 25.13 431 HIS B C 1
ATOM 6360 O O . HIS B 1 431 ? 65.829 39.783 64.730 1.00 20.33 431 HIS B O 1
ATOM 6367 N N . HIS B 1 432 ? 66.869 41.624 65.501 1.00 20.38 432 HIS B N 1
ATOM 6368 C CA . HIS B 1 432 ? 66.908 41.159 66.882 1.00 21.67 432 HIS B CA 1
ATOM 6369 C C . HIS B 1 432 ? 65.505 41.093 67.478 1.00 21.71 432 HIS B C 1
ATOM 6370 O O . HIS B 1 432 ? 65.278 40.415 68.481 1.00 18.81 432 HIS B O 1
ATOM 6377 N N . HIS B 1 433 ? 64.570 41.799 66.850 1.00 19.78 433 HIS B N 1
ATOM 6378 C CA . HIS B 1 433 ? 63.176 41.799 67.280 1.00 21.66 433 HIS B CA 1
ATOM 6379 C C . HIS B 1 433 ? 62.547 40.416 67.140 1.00 21.74 433 HIS B C 1
ATOM 6380 O O . HIS B 1 433 ? 61.643 40.059 67.895 1.00 21.32 433 HIS B O 1
ATOM 6387 N N . LEU B 1 434 ? 63.035 39.645 66.171 1.00 21.57 434 LEU B N 1
ATOM 6388 C CA . LEU B 1 434 ? 62.479 38.329 65.860 1.00 21.25 434 LEU B CA 1
ATOM 6389 C C . LEU B 1 434 ? 62.522 37.360 67.037 1.00 19.37 434 LEU B C 1
ATOM 6390 O O . LEU B 1 434 ? 61.654 36.496 67.170 1.00 20.45 434 LEU B O 1
ATOM 6395 N N . ALA B 1 435 ? 63.532 37.506 67.888 1.00 19.69 435 ALA B N 1
ATOM 6396 C CA . ALA B 1 435 ? 63.713 36.608 69.025 1.00 19.63 435 ALA B CA 1
ATOM 6397 C C . ALA B 1 435 ? 62.595 36.740 70.058 1.00 19.79 435 ALA B C 1
ATOM 6398 O O . ALA B 1 435 ? 62.389 35.844 70.875 1.00 21.44 435 ALA B O 1
ATOM 6400 N N . ARG B 1 436 ? 61.874 37.856 70.018 1.00 21.17 436 ARG B N 1
ATOM 6401 C CA . ARG B 1 436 ? 60.786 38.086 70.963 1.00 22.23 436 ARG B CA 1
ATOM 6402 C C . ARG B 1 436 ? 59.444 37.571 70.445 1.00 21.09 436 ARG B C 1
ATOM 6403 O O . ARG B 1 436 ? 58.419 37.717 71.109 1.00 23.48 436 ARG B O 1
ATOM 6411 N N . GLY B 1 437 ? 59.452 36.963 69.263 1.00 21.30 437 GLY B N 1
ATOM 6412 C CA . GLY B 1 437 ? 58.233 36.440 68.674 1.00 18.65 437 GLY B CA 1
ATOM 6413 C C . GLY B 1 437 ? 58.378 35.033 68.128 1.00 17.94 437 GLY B C 1
ATOM 6414 O O . GLY B 1 437 ? 57.404 34.285 68.043 1.00 16.10 437 GLY B O 1
ATOM 6415 N N . TYR B 1 438 ? 59.600 34.672 67.755 1.00 15.54 438 TYR B N 1
ATOM 6416 C CA . TYR B 1 438 ? 59.868 33.348 67.208 1.00 15.31 438 TYR B CA 1
ATOM 6417 C C . TYR B 1 438 ? 61.085 32.740 67.895 1.00 18.88 438 TYR B C 1
ATOM 6418 O O . TYR B 1 438 ? 61.939 33.464 68.407 1.00 25.23 438 TYR B O 1
ATOM 6427 N N A ARG B 1 439 ? 61.158 31.413 67.913 0.72 17.50 439 ARG B N 1
ATOM 6428 N N B ARG B 1 439 ? 61.148 31.412 67.916 0.28 17.66 439 ARG B N 1
ATOM 6429 C CA A ARG B 1 439 ? 62.302 30.728 68.503 0.72 19.79 439 ARG B 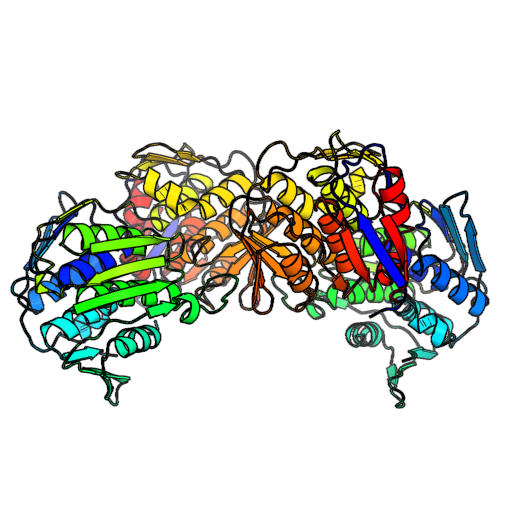CA 1
ATOM 6430 C CA B ARG B 1 439 ? 62.288 30.704 68.485 0.28 19.77 439 ARG B CA 1
ATOM 6431 C C A ARG B 1 439 ? 63.561 31.051 67.708 0.72 20.77 439 ARG B C 1
ATOM 6432 C C B ARG B 1 439 ? 63.549 31.051 67.707 0.28 20.75 439 ARG B C 1
ATOM 6433 O O A ARG B 1 439 ? 64.544 31.549 68.255 0.72 21.28 439 ARG B O 1
ATOM 6434 O O B ARG B 1 439 ? 64.519 31.564 68.263 0.28 21.24 439 ARG B O 1
ATOM 6449 N N . ASP B 1 440 ? 63.515 30.765 66.410 1.00 23.45 440 ASP B N 1
ATOM 6450 C CA . ASP B 1 440 ? 64.615 31.076 65.511 1.00 20.20 440 ASP B CA 1
ATOM 6451 C C . ASP B 1 440 ? 64.065 31.027 64.092 1.00 20.90 440 ASP B C 1
ATOM 6452 O O . ASP B 1 440 ? 64.271 30.049 63.372 1.00 19.84 440 ASP B O 1
ATOM 6457 N N . LEU B 1 441 ? 63.351 32.081 63.706 1.00 17.85 441 LEU B N 1
ATOM 6458 C CA . LEU B 1 441 ? 62.678 32.132 62.411 1.00 19.31 441 LEU B CA 1
ATOM 6459 C C . LEU B 1 441 ? 63.655 31.961 61.252 1.00 17.73 441 LEU B C 1
ATOM 6460 O O . LEU B 1 441 ? 63.334 31.323 60.249 1.00 15.36 441 LEU B O 1
ATOM 6465 N N . VAL B 1 442 ? 64.847 32.529 61.401 1.00 15.72 442 VAL B N 1
ATOM 6466 C CA . VAL B 1 442 ? 65.892 32.396 60.394 1.00 18.94 442 VAL B CA 1
ATOM 6467 C C . VAL B 1 442 ? 66.265 30.932 60.198 1.00 16.10 442 VAL B C 1
ATOM 6468 O O . VAL B 1 442 ? 66.309 30.441 59.072 1.00 19.14 442 VAL B O 1
ATOM 6472 N N . GLU B 1 443 ? 66.515 30.238 61.304 1.00 16.10 443 GLU B N 1
ATOM 6473 C CA . GLU B 1 443 ? 66.911 28.833 61.264 1.00 18.29 443 GLU B CA 1
ATOM 6474 C C . GLU B 1 443 ? 65.820 27.944 60.679 1.00 18.20 443 GLU B C 1
ATOM 6475 O O . GLU B 1 443 ? 66.105 27.020 59.919 1.00 21.18 443 GLU B O 1
ATOM 6481 N N . ASP B 1 444 ? 64.572 28.226 61.039 1.00 16.26 444 ASP B N 1
ATOM 6482 C CA . ASP B 1 444 ? 63.441 27.438 60.560 1.00 18.07 444 ASP B CA 1
ATOM 6483 C C . ASP B 1 444 ? 63.240 27.597 59.056 1.00 20.05 444 ASP B C 1
ATOM 6484 O O . ASP B 1 444 ? 62.906 26.638 58.360 1.00 22.44 444 ASP B O 1
ATOM 6489 N N . LEU B 1 445 ? 63.445 28.813 58.560 1.00 16.22 445 LEU B N 1
ATOM 6490 C CA . LEU B 1 445 ? 63.336 29.081 57.132 1.00 15.81 445 LEU B CA 1
ATOM 6491 C C . LEU B 1 445 ? 64.468 28.407 56.364 1.00 19.06 445 LEU B C 1
ATOM 6492 O O . LEU B 1 445 ? 64.256 27.865 55.278 1.00 17.64 445 LEU B O 1
ATOM 6497 N N . VAL B 1 446 ? 65.667 28.439 56.941 1.00 15.90 446 VAL B N 1
ATOM 6498 C CA . VAL B 1 446 ? 66.839 27.805 56.342 1.00 18.53 446 VAL B CA 1
ATOM 6499 C C . VAL B 1 446 ? 66.623 26.302 56.163 1.00 18.63 446 VAL B C 1
ATOM 6500 O O . VAL B 1 446 ? 67.039 25.719 55.160 1.00 20.43 446 VAL B O 1
ATOM 6504 N N . LYS B 1 447 ? 65.948 25.685 57.129 1.00 14.11 447 LYS B N 1
ATOM 6505 C CA . LYS B 1 447 ? 65.624 24.264 57.055 1.00 18.35 447 LYS B CA 1
ATOM 6506 C C . LYS B 1 447 ? 64.721 23.955 55.866 1.00 22.01 447 LYS B C 1
ATOM 6507 O O . LYS B 1 447 ? 64.716 22.836 55.355 1.00 22.07 447 LYS B O 1
ATOM 6513 N N . LEU B 1 448 ? 63.954 24.951 55.435 1.00 21.03 448 LEU B N 1
ATOM 6514 C CA . LEU B 1 448 ? 63.046 24.784 54.307 1.00 17.13 448 LEU B CA 1
ATOM 6515 C C . LEU B 1 448 ? 63.754 25.049 52.982 1.00 18.52 448 LEU B C 1
ATOM 6516 O O . LEU B 1 448 ? 63.193 24.815 51.912 1.00 18.89 448 LEU B O 1
ATOM 6521 N N . GLY B 1 449 ? 64.987 25.539 53.061 1.00 15.65 449 GLY B N 1
ATOM 6522 C CA . GLY B 1 449 ? 65.787 25.776 51.874 1.00 16.51 449 GLY B CA 1
ATOM 6523 C C . GLY B 1 449 ? 66.149 27.232 51.656 1.00 17.91 449 GLY B C 1
ATOM 6524 O O . GLY B 1 449 ? 66.799 27.573 50.667 1.00 15.43 449 GLY B O 1
ATOM 6525 N N . ALA B 1 450 ? 65.731 28.095 52.577 1.00 14.52 450 ALA B N 1
ATOM 6526 C CA . ALA B 1 450 ? 66.020 29.521 52.470 1.00 16.18 450 ALA B CA 1
ATOM 6527 C C . ALA B 1 450 ? 67.512 29.792 52.626 1.00 19.70 450 ALA B C 1
ATOM 6528 O O . ALA B 1 450 ? 68.188 29.155 53.434 1.00 24.09 450 ALA B O 1
ATOM 6530 N N . ASP B 1 451 ? 68.020 30.740 51.846 1.00 16.66 451 ASP B N 1
ATOM 6531 C CA . ASP B 1 451 ? 69.432 31.092 51.899 1.00 18.92 451 ASP B CA 1
ATOM 6532 C C . ASP B 1 451 ? 69.639 32.374 52.699 1.00 17.70 451 ASP B C 1
ATOM 6533 O O . ASP B 1 451 ? 69.752 33.461 52.133 1.00 19.59 451 ASP B O 1
ATOM 6538 N N . ILE B 1 452 ? 69.681 32.234 54.021 1.00 17.34 452 ILE B N 1
ATOM 6539 C CA . ILE B 1 452 ? 69.874 33.372 54.912 1.00 20.71 452 ILE B CA 1
ATOM 6540 C C . ILE B 1 452 ? 71.169 33.217 55.701 1.00 18.48 452 ILE B C 1
ATOM 6541 O O . ILE B 1 452 ? 71.400 32.186 56.331 1.00 20.99 452 ILE B O 1
ATOM 6546 N N . ARG B 1 453 ? 72.010 34.246 55.666 1.00 23.06 453 ARG B N 1
ATOM 6547 C CA . ARG B 1 453 ? 73.315 34.191 56.317 1.00 23.01 453 ARG B CA 1
ATOM 6548 C C . ARG B 1 453 ? 73.491 35.317 57.333 1.00 24.58 453 ARG B C 1
ATOM 6549 O O . ARG B 1 453 ? 73.042 36.441 57.112 1.00 21.69 453 ARG B O 1
ATOM 6557 N N . HIS B 1 454 ? 74.146 35.006 58.447 1.00 27.46 454 HIS B N 1
ATOM 6558 C CA . HIS B 1 454 ? 74.423 35.999 59.479 1.00 24.94 454 HIS B CA 1
ATOM 6559 C C . HIS B 1 454 ? 75.753 36.695 59.213 1.00 28.77 454 HIS B C 1
ATOM 6560 O O . HIS B 1 454 ? 76.797 36.048 59.145 1.00 36.53 454 HIS B O 1
ATOM 6567 N N . THR B 1 455 ? 75.710 38.015 59.060 1.00 29.92 455 THR B N 1
ATOM 6568 C CA . THR B 1 455 ? 76.913 38.788 58.769 1.00 30.78 455 THR B CA 1
ATOM 6569 C C . THR B 1 455 ? 77.025 40.036 59.639 1.00 29.59 455 THR B C 1
ATOM 6570 O O . THR B 1 455 ? 76.295 40.196 60.617 1.00 25.49 455 THR B O 1
ATOM 6574 N N . THR B 1 456 ? 77.948 40.917 59.267 1.00 37.32 456 THR B N 1
ATOM 6575 C CA . THR B 1 456 ? 78.166 42.163 59.988 1.00 40.15 456 THR B CA 1
ATOM 6576 C C . THR B 1 456 ? 78.202 43.317 58.988 1.00 49.16 456 THR B C 1
ATOM 6577 O O . THR B 1 456 ? 78.545 43.118 57.821 1.00 52.59 456 THR B O 1
ATOM 6581 N N . ALA B 1 457 ? 77.840 44.515 59.441 1.00 49.62 457 ALA B N 1
ATOM 6582 C CA . ALA B 1 457 ? 77.720 45.673 58.552 1.00 63.65 457 ALA B CA 1
ATOM 6583 C C . ALA B 1 457 ? 79.000 46.058 57.787 1.00 78.78 457 ALA B C 1
ATOM 6584 O O . ALA B 1 457 ? 78.960 46.198 56.565 1.00 76.96 457 ALA B O 1
ATOM 6586 N N . PRO B 1 458 ? 80.137 46.227 58.491 1.00 81.02 458 PRO B N 1
ATOM 6587 C CA . PRO B 1 458 ? 81.348 46.530 57.726 1.00 89.98 458 PRO B CA 1
ATOM 6588 C C . PRO B 1 458 ? 82.189 45.279 57.485 1.00 101.39 458 PRO B C 1
ATOM 6589 O O . PRO B 1 458 ? 83.319 45.352 57.005 1.00 111.50 458 PRO B O 1
#

Radius of gyration: 31.2 Å; Cα contacts (8 Å, |Δi|>4): 2137; chains: 2; bounding box: 85×70×83 Å

Foldseek 3Di:
DFAKWKKFFAPAFFDDAAEFAFALLLVLLLLLLQLLAQAKEKEFSAAPFPSLVLSQVQQVVQVWHWDADPVRGIIITGNNRRDDDDRDQVSLVVDPSSLSNVLNRCLPPQKDKAPDVDCVLLCVLQVQQPWDWDADPVGMIMIGHPAGHAEEEELCVQAPDSVQSFAQRRQVSLSSNVSNLQQHAAKHKYFQHQDFCSRVVSVVSSVQQQWDWDCPDPGIIMTNHDHNHRRHHYYYYYGAGHLLVVLLVLLLQAQRHPAWYKYFAQQPVSSVVSQVLVVVVCVQQVWDWADDGGIITGHYDPAATAAEEDEDGSSHHDPLSVLSVLLSNLRHAAKHKYFYRYDWDDCVLVVQQVQQFWDWDDDTRMIMTGPPTQGADADEEGEAPAQSSLSSSSSSSNNYNYIYMYPPNVRVSNRHVCSPVSRVVRVTDMDIDTDD/DFWKWKKFFAPAFFDDEAEFAFALLLVLLLLLLQLLAQAKEKEFSAAQFPSLVLSQVQQVQQVWHWDADPVGRIIITGNNRGHDLETDQVSLVVDPSSLSNVLSSCLVPQKHKAHDVCVLLVVLQVQQVWDWADDDNNMIMIGHPAGHAEEDELCVQFPDSVLSFAQRSQVSLSSNLSNLQQHAAKHKYFQHQDFSSNVVSVVSSVQQQWDWDCPDPGIIITNYDHNHRRHHYYYDYGAGHLLVVLLVLLLQAQRHPAWYKYFAQQNLVSVVSQVQVVVVCVQFPWDWADDRGIIITHYDPAATAAEEDEDGRSHHDPLNVLSVLLSNLRHAAKHKYFYRYPFPDPPLVVQQVQQFWDWDDDGRMIMTGYNTQGADAPEEEEAPAQSSLSSSSSSSNNYNYIYMYHPNVRPSSRHVCSPVSRVVRPTDMDMGTDD

Nearest PDB structures (foldseek):
  4fqd-assembly3_B  TM=1.002E+00  e=0.000E+00  Streptomyces tendae
  4fqd-assembly2_A  TM=9.981E-01  e=2.411E-99  Streptomyces tendae
  6q0y-assembly1_A  TM=9.105E-01  e=8.377E-42  Clostridioides difficile 630
  3zh4-assembly1_A  TM=9.200E-01  e=2.523E-40  Streptococcus pneumoniae
  3zh3-assembly1_A  TM=8.934E-01  e=1.538E-40  Streptococcus pneumoniae D39

B-factor: mean 22.77, std 13.59, range [5.28, 111.5]

Solvent-accessible surface area: 31531 Å² total; per-residue (Å²): 155,49,52,76,21,0,27,0,43,10,50,74,135,1,58,46,56,11,170,2,16,0,1,22,48,0,0,10,0,0,0,1,0,0,1,3,0,55,2,58,0,98,0,61,14,0,3,72,12,42,8,3,55,3,1,3,74,1,0,123,60,10,40,11,88,6,104,51,58,48,101,76,32,8,1,38,0,30,0,58,71,17,76,161,72,163,42,63,54,122,28,29,58,145,14,80,2,8,22,13,3,5,0,3,10,2,29,53,26,20,85,10,128,9,36,97,175,88,41,122,17,3,29,68,0,1,34,81,0,38,10,85,53,149,146,38,118,100,41,3,12,21,1,44,12,188,182,27,43,51,34,101,0,52,0,20,73,17,14,129,21,91,1,4,9,1,3,34,32,0,30,2,0,0,11,1,0,0,0,0,0,1,5,0,114,28,71,0,26,0,44,39,0,16,77,17,15,8,0,57,13,0,1,63,0,0,84,55,0,8,12,67,8,79,100,63,22,127,51,32,11,17,0,64,10,123,0,34,109,8,0,107,121,96,5,106,25,70,2,2,0,4,0,1,14,0,10,0,3,1,1,1,0,2,12,6,0,80,110,59,2,101,0,32,5,57,22,0,57,111,0,16,146,15,0,50,39,2,34,70,2,9,99,32,0,27,14,148,25,59,76,31,62,83,62,0,21,0,32,23,62,126,123,74,7,121,45,10,28,2,3,0,11,6,40,2,7,21,9,27,0,0,1,0,2,1,2,2,0,0,38,0,107,16,57,0,13,1,38,6,11,16,66,61,153,29,14,27,2,1,86,36,0,70,40,0,2,0,122,24,25,79,35,83,26,0,0,16,0,58,12,90,8,56,6,91,108,74,66,27,91,1,116,1,72,42,18,4,0,0,0,0,0,0,3,1,0,5,27,0,96,22,116,0,5,1,72,20,29,113,31,11,48,82,6,10,92,53,4,11,79,24,0,63,137,7,43,6,42,14,115,132,50,76,32,134,102,35,95,76,13,0,27,0,41,12,44,67,114,0,65,47,54,10,167,4,21,0,1,25,48,0,0,8,0,0,0,0,0,0,0,2,0,53,2,57,0,86,0,55,13,2,4,72,11,44,4,4,56,1,1,2,66,0,0,125,40,0,36,12,92,5,105,52,57,50,110,76,47,9,2,34,0,24,0,64,64,19,96,106,47,103,8,63,58,118,27,16,66,133,14,111,2,6,30,14,1,5,0,0,5,2,28,69,57,18,81,2,82,11,28,99,122,30,126,24,2,20,70,0,0,36,87,0,39,9,82,68,129,114,51,67,117,61,6,9,20,0,55,11,183,182,30,48,54,26,90,0,46,0,18,76,16,12,112,19,91,1,4,4,1,3,37,40,0,25,4,0,0,13,2,0,0,0,0,0,1,5,0,106,30,72,0,23,0,60,48,0,14,74,17,13,7,0,53,9,0,2,62,0,0,82,53,0,2,11,66,8,78,96,60,20,123,56,37,13,19,0,66,11,122,0,40,110,12,0,109,116,99,8,91,23,66,3,2,0,4,0,0,14,0,11,0,3,2,2,0,0,2,10,1,0,90,116,55,1,102,0,30,5,64,28,0,62,110,0,17,144,17,0,52,39,1,32,65,2,10,101,29,1,32,13,144,27,60,76,29,68,84,61,0,21,0,29,23,59,127,127,75,6,126,50,12,27,2,3,0,9,8,35,2,6,18,9,22,0,0,2,0,2,1,2,3,0,0,40,0,111,18,57,0,12,0,32,2,10,17,115,58,155,45,15,29,4,3,81,33,0,84,40,0,2,1,149,23,26,80,35,80,13,0,0,20,0,56,13,81,3,57,6,93,118,76,67,28,83,0,101,0,61,43,16,4,0,0,0,0,0,0,3,1,0,4,23,0,99,24,117,0,12,0,35,17,24,113,31,10,44,72,6,9,96,54,3,11,70,28,0,64,143,8,41,6,39,14,117,128,50,83,53,151

Sequence (871 aa):
PGEPLLEIHGGNRLSGAVRTSGFKHSLVTTVAAAATASAPVRIENCPDIVETAVLGEIFRAAGAHAHYDGADETFTVDASAWDRAELPADLVGRIHGSLYLLPALVSRNGVARLSARPDEHLLDVMGRFGVTTRLTADGSVDLTAQRLTPCCTIDMLDYTRNKALMSGPCYSGAVKTALLMGAVTHGTTTLQHPYLKPDVTDMVTVLRDLGADIEFAGPETWVIHGRGPESLHRPVDVTLIPDLIEVVTWICAGVLLADEPLRITGPGIDRAVHALAPEFDLLDRMGVRVDVGADEVTAHPLTKPLRPVEFTAMSRGVFSDSQPFLALLGAYAEGPTYIREAVWEHRFGFAPELEALGIRTAVDDTVLRVDGPCPPHRPGTDLRATDLRAAAVLLLAALAVPGRTTLRNHHHLARGYRDLVEDLVKLGADIRHTTAPPGEPLLEIHGGNRLSGAVRTSGFKHSLVTTVAAAATASAPVRIENCPDIVETAVLGEIFRAAGAHAHYDGADETFTVDASAWDRAELPADLVGRIHGSLYLLPALVSRNGVARLSAPDEHLLDVMGRFGVTTRLTADGSVDLTAQRLTPCTIDMLDYTRNKALMSGPCYSGAVKTALLMGAVTHGTTTLQHPYLKPDVTDMVTVLRDLGADIEFAGPETWVIHGRGPESLHRPVDVTLIPDLIEVVTWICAGVLLADEPLRITGPGIDRAVHALAPEFDLLDRMGVRVDVGADEVTAHPLTKPLRPVEFTAMSRGVFSDSQPFLALLGAYAEGPTYIREAVWEHRFGFAPELEALGIRTAVDDTVLRVDGPCPPHRPGTDLRATDLRAAAVLLLAALAVPGRTTLRNHHHLARGYRRDLVEDLVKLGADIRHTTAP

Organism: Streptomyces tendae (NCBI:txid1932)

Secondary structure (DSSP, 8-state):
---EEEEEE--PPB-SEEEPPBPHHHHHHHHHHHTT-SSEEEEES---SHHHHHHHHHHHHTT-EEEEETTTTEEEEE-TT---S---HHHHTT-SGGGGGHHHHHHHTSEEEE-----HHHHHHHHTTT-EEEE-TTS-EEEE-SS----EEEGGGG-SBTTTTB-TTHHHHHHHHHHHHHTSEEEEEEES---SHHHHHHHHHHHHHT--EEEEETTEEEEEEE-GGG----EEEEPPBPHHHHHHHHHHHHHHBSSPEEEE-TTHHHHHHHTHHHHHHHHHHT--EEE-SSEEEEPPPSS-B---EEEE-TTSB-TTTHHHHHHHHTTBSEEEEEEESSSSS--TTHHHHHHHT--EEEETTEEEEEES------SEEEE--SHHHHHHHHHHHTTSSSEEEEE-GGGGGGT-S-HHHHHHHTT-EEEEEE--/--SEEEEEE--PPB-SEEE--B-HHHHHHHHHHHHH-SS-EEEES---SHHHHHHHHHHHHTT-EEEEETTTTEEEEE-TT---SS--HHHHTT-SGGGGGHHHHHHHHSEEEE----HHHHHHHHHTTPEEEE-STT-EEEE-SS----EEEGGGG-SBTTTTB-TTHHHHHHHHHHHHHTSEEEEEEES---SHHHHHHHHHHHHHT-EEEEEETTEEEEEEE-GGG----EEEEPPBPHHHHHHHHHHHHHHBSSPEEEE-TTHHHHHHHTHHHHHHHHHHT--EEE-SSEEEEPPPSS-B---EEEE-TTSB-TTTHHHHHHHHTTBSEEEEEEESSSSS--TTHHHHHHHT--EEEETTEEEEEES------SEEEE--SHHHHHHHHHHHHHSSSEEEEE-GGGGGGT-S-HHHHHHHTT-EEEEEE--